Protein AF-A0AA36IZH8-F1 (afdb_monomer)

Foldseek 3Di:
DPPLPVLVPLLVLLLQLVLLLVLLCVLQLLQLLLCLVVVNDRQCPPPDPNNDPVSNVVSSVVSVVLLLVLVLLLLVLLLLQLLVLLVCCVQVFLLVLLLVLLVLVLQLLVVSLCCLPVVDRSVSSSNSVSSNSNRDPVLSSLLLLLLSDDLLCQLLVLLVSLLSNLCNLVSNVVCVVPDDRNRSSVVSSVSSVSSSVSSVVNDTSDDDDDNDDDDPVVSVVVSVVLVVCVVVLVVQPQCVLLLVLVLLLVLLVLQCVLCLVVLCCLQPVDDPVRLSLLSNLLSVLLNCCSNPVLVVCSQADFLLRLLLQLLVLCLVLLCLSLPPPHPVSNSVSSSVSSSSSSNRSSSSSLLSVVLVVVCVVPVHDSSSSSSNSVSVSSVSSSPNNVVSVVVLVVCVVVVNNSVSSNVSSVSSVVSSVSSVPDDCQSHVRPSDHGDPPPPDDDDDDDDDDDDDDDDDDDDDDDDDDDDDDDDDDDDDDDDDDDDDDDDDDDDDDDDADADDDDDDDDDDDDDDDDDDDDDDDDDDDDDDDDDPQVPLPCFKDWDQDPPQGTFIFGQFKDAQLDWRDKFAALFWDAPVDDLNHCVPPVNLVVQQVVQVVNLVVDDPVSNVLLVPADFPPDPDDTSSRSCLQQWDDAPNTIHRTSRVSRAAADLQFQWAWHDDPNIIIIFGQHIHGRGGTGHDHPDDNLAALVVSQVVCCVRPNDGDPHPLNVVHPVLNVLSPVLVLLLLLLLQLLVDPPLLVNLVPSLVSNQVSCCVNRVSGLVVNLVSLCSSLVSCVSVVNLVSNLVSLVSSLVSCCSRPNCPDLSNVLSVCSNVVVCVDPVNVVSSNSPNHPRDRDRNVSNVVSVVD

Nearest PDB structures (foldseek):
  7bc7-assembly1_A  TM=8.267E-01  e=5.645E-11  Gallus gallus
  6t1z-assembly1_A  TM=7.317E-01  e=1.733E-08  Lactococcus lactis
  6cby-assembly2_B  TM=4.036E-01  e=5.265E-09  Homo sapiens
  4wuy-assembly1_A  TM=4.240E-01  e=5.085E-08  Homo sapiens
  8dl6-assembly1_A  TM=6.641E-01  e=1.193E-05  Homo sapiens

Sequence (847 aa):
MMSRQCQRIPFWSVVLLHNLSQILSGLIALDIIVAAMNNGEDVCNESSEVYDLAACESSVSHATRANAGFQFFGGIMSVLTIPMVGDAADRFGRKPLFVLALVLAEVPSLLLLCVSCLNLSIYAFLAASIVDQVVPMPTLFSLWINDCTAQNDRVKIYARLSAFQSMEGIVVPLAAKLLSGKTAVLLLVALRLATLLTGCFLTESLPQRSPDRLGMSESWAAFATHWRNLPKVCAFKATRSIFLLGFVATGTGAATQSILLPFCKARFGLTSSTFAPLLTVETVSNGFVQLLITPRLARCCSLRCLFAVGLSVGGLNLLNLALAPSFRLMTGLASIAGFGSVGTPAFQTLTANFADQAGQASSLQSGAVLSALQGIQSLFLVLMPPVYQMIFSVCLSSGYAQAPFLLAALSQLICLMILLRFKASHTGLAIRSCAPGASLALYLKPDTPKQRDILSVGAVPNAMAALASPGFRTRAGSFPRPAREPPSARASALRLSSGSLCQSSLLAAAVGRRGVSGRAPRRRAIFQPEGQEEAWQSFIAVEELEGKGFGVVATRRLRRGELVLRERPLLGVPGSFEAVDLLNRTSLGQLEEDLQAALRQLSAELRRSFWALSDCHGDTKTAAGVALTNALHLGEGGGILPISARFNHSCVPNIQGTWADGCAEWRVLREVEEGEELCFSYVEPYQPQQERQRTLEQLFRFRCNCPACRAGESSDLRRLQLKDLLEALQLAALAEEVGQLARDLVPQMLELIDEELAGSPALKSKALHLGFLLALEAEEEDLAASMAGQAWQNAVLAYGPESDRAKMLEMCAEGDYHSADFEDALEMQTSDVALASPEALQSWLDG

Organism: NCBI:txid2562239

Mean predicted aligned error: 19.42 Å

InterPro domains:
  IPR001214 SET domain [PF00856] (549-682)
  IPR001214 SET domain [PS50280] (538-683)
  IPR001214 SET domain [SM00317] (538-689)
  IPR011701 Major facilitator superfamily [PF07690] (75-366)
  IPR036259 MFS transporter superfamily [G3DSA:1.20.1250.20] (59-426)
  IPR036259 MFS transporter superfamily [SSF103473] (72-423)
  IPR046341 SET domain superfamily [G3DSA:2.170.270.10] (538-714)
  IPR046341 SET domain superfamily [SSF82199] (538-707)
  IPR053185 SET domain-containing protein [PTHR47332] (533-814)

Secondary structure (DSSP, 8-state):
--HHHHTHHHHHHHHHHHHHHHHHHHHHHHHHHHHHHTTT--TT-TTSTT--HHHHHHHHHHHHHHHHHHHHHHHHHHHHHHHHHHHHHHHH-HHHHHHHHHHHHHHHHHHHHHHHHH---HHHHHHHHHHHTTS-HHHHHHHHHHHHS-HHHHHHHHHHHHHHHTTHHHHHHHHHHH--THHHHHHHHHHHHHHHHHHHTPPPSS---------HHHHHHHHHHHHHHHHHHTT-HHHHHHHHHHHHHHHHHHHHHHHHHHHHHHHH---HHHHHHHHHHHHHHHHHIIIIIHHHHTTTS-HHHHHHHHHHHHHHHHHHHHH-SSHHHHHHHHHHHGGGGGHHHHHHHHHHHHHHHHHHHHT--HHHHHHHHHHHHHHHHHHHHHHHHHHHHHHHHTT-TTHHHHHHHHHHHHHHHHHHHS-SGGGT--S-PPPTT------------------------------------------------PPPPPP---------------------------------------S-TTTGGGTEEEEEETTTEEEEEESS-B-TT-EEEEE--SEE--S---TTGGGSHHHHHHHHHHHHHHHTTS-TTHHHHHHTS---S-SS--HHHHHHHHEEEETTEEEE-TTGGG-EE-SS-SEEEEEETTEEEEEESS-B-TT-B-EE-SS-TT--HHHHHHHHHHHTS----SHHHHHTHHHHHHHHHHHHHHHHHHHGGGSS-HHHHHHHHHHHHHHHHHHHHTT-HHHHHHHHHHHHHHHHHTT-HHHHHHHHHHHHHHHHHHH-TTSHHHHHHHHHHHT-TTSHHHHHHHHTTTTS-PPPPHHHHHHHHT-

Structure (mmCIF, N/CA/C/O backbone):
data_AF-A0AA36IZH8-F1
#
_entry.id   AF-A0AA36IZH8-F1
#
loop_
_atom_site.group_PDB
_atom_site.id
_atom_site.type_symbol
_atom_site.label_atom_id
_atom_site.label_alt_id
_atom_site.label_comp_id
_atom_site.label_asym_id
_atom_site.label_entity_id
_atom_site.label_seq_id
_atom_site.pdbx_PDB_ins_code
_atom_site.Cartn_x
_atom_site.Cartn_y
_atom_site.Cartn_z
_atom_site.occupancy
_atom_site.B_iso_or_equiv
_atom_site.auth_seq_id
_atom_site.auth_comp_id
_atom_site.auth_asym_id
_atom_site.auth_atom_id
_atom_site.pdbx_PDB_model_num
ATOM 1 N N . MET A 1 1 ? -5.109 -23.645 6.624 1.00 28.28 1 MET A N 1
ATOM 2 C CA . MET A 1 1 ? -4.156 -22.596 6.180 1.00 28.28 1 MET A CA 1
ATOM 3 C C . MET A 1 1 ? -3.405 -23.018 4.897 1.00 28.28 1 MET A C 1
ATOM 5 O O . MET A 1 1 ? -2.227 -23.320 4.968 1.00 28.28 1 MET A O 1
ATOM 9 N N . MET A 1 2 ? -4.060 -23.061 3.723 1.00 23.14 2 MET A N 1
ATOM 10 C CA . MET A 1 2 ? -3.449 -23.400 2.413 1.00 23.14 2 MET A CA 1
ATOM 11 C C . MET A 1 2 ? -3.798 -22.437 1.237 1.00 23.14 2 MET A C 1
ATOM 13 O O . MET A 1 2 ? -3.134 -22.485 0.206 1.00 23.14 2 MET A O 1
ATOM 17 N N . SER A 1 3 ? -4.800 -21.546 1.343 1.00 29.88 3 SER A N 1
ATOM 18 C CA . SER A 1 3 ? -5.361 -20.809 0.187 1.00 29.88 3 SER A CA 1
ATOM 19 C C . SER A 1 3 ? -4.411 -19.738 -0.346 1.00 29.88 3 SER A C 1
ATOM 21 O O . SER A 1 3 ? -4.089 -19.739 -1.534 1.00 29.88 3 SER A O 1
ATOM 23 N N . ARG A 1 4 ? -3.847 -18.922 0.556 1.00 40.00 4 ARG A N 1
ATOM 24 C CA . ARG A 1 4 ? -2.851 -17.875 0.246 1.00 40.00 4 ARG A CA 1
ATOM 25 C C . ARG A 1 4 ? -1.510 -18.404 -0.308 1.00 40.00 4 ARG A C 1
ATOM 27 O O . ARG A 1 4 ? -0.630 -17.604 -0.626 1.00 40.00 4 ARG A O 1
ATOM 34 N N . GLN A 1 5 ? -1.320 -19.725 -0.422 1.00 38.12 5 GLN A N 1
ATOM 35 C CA . GLN A 1 5 ? -0.170 -20.324 -1.116 1.00 38.12 5 GLN A CA 1
ATOM 36 C C . GLN A 1 5 ? -0.499 -20.730 -2.559 1.00 38.12 5 GLN A C 1
ATOM 38 O O . GLN A 1 5 ? 0.283 -20.420 -3.455 1.00 38.12 5 GLN A O 1
ATOM 43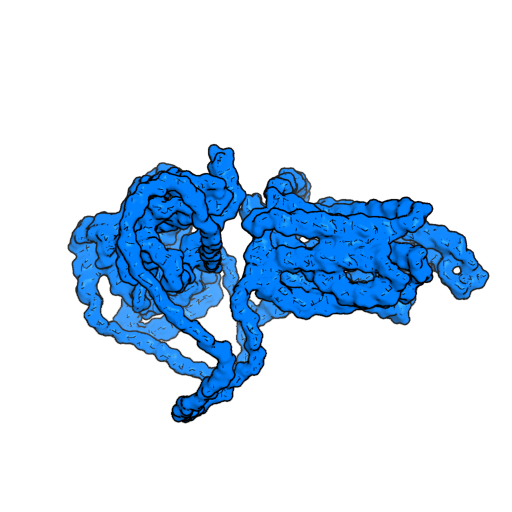 N N . CYS A 1 6 ? -1.651 -21.361 -2.809 1.00 36.25 6 CYS A N 1
ATOM 44 C CA . CYS A 1 6 ? -1.998 -21.866 -4.144 1.00 36.25 6 CYS A CA 1
ATOM 45 C C . CYS A 1 6 ? -2.214 -20.732 -5.171 1.00 36.25 6 CYS A C 1
ATOM 47 O O . CYS A 1 6 ? -1.785 -20.840 -6.317 1.00 36.25 6 CYS A O 1
ATOM 49 N N . GLN A 1 7 ? -2.758 -19.592 -4.727 1.00 51.28 7 GLN A N 1
ATOM 50 C CA . GLN A 1 7 ? -3.001 -18.391 -5.547 1.00 51.28 7 GLN A CA 1
ATOM 51 C C . GLN A 1 7 ? -1.733 -17.768 -6.170 1.00 51.28 7 GLN A C 1
ATOM 53 O O . GLN A 1 7 ? -1.833 -16.961 -7.090 1.00 51.28 7 GLN A O 1
ATOM 58 N N . ARG A 1 8 ? -0.530 -18.107 -5.683 1.00 66.88 8 ARG A N 1
ATOM 59 C CA . ARG A 1 8 ? 0.718 -17.445 -6.105 1.00 66.88 8 ARG A CA 1
ATOM 60 C C . ARG A 1 8 ? 1.323 -18.010 -7.392 1.00 66.88 8 ARG A C 1
ATOM 62 O O . ARG A 1 8 ? 2.016 -17.273 -8.086 1.00 66.88 8 ARG A O 1
ATOM 69 N N . ILE A 1 9 ? 1.097 -19.285 -7.718 1.00 81.25 9 ILE A N 1
ATOM 70 C CA . ILE A 1 9 ? 1.779 -19.938 -8.852 1.00 81.25 9 ILE A CA 1
ATOM 71 C C . ILE A 1 9 ? 1.308 -19.390 -10.215 1.00 81.25 9 ILE A C 1
ATOM 73 O O . ILE A 1 9 ? 2.184 -19.049 -11.015 1.00 81.25 9 ILE A O 1
ATOM 77 N N . PRO A 1 10 ? -0.006 -19.223 -10.494 1.00 87.31 10 PRO A N 1
ATOM 78 C CA . PRO A 1 10 ? -0.459 -18.673 -11.774 1.00 87.31 10 PRO A CA 1
ATOM 79 C C . PRO A 1 10 ? 0.044 -17.244 -12.005 1.00 87.31 10 PRO A C 1
ATOM 81 O O . PRO A 1 10 ? 0.586 -16.961 -13.067 1.00 87.31 10 PRO A O 1
ATOM 84 N N . PHE A 1 11 ? -0.029 -16.375 -10.988 1.00 91.06 11 PHE A N 1
ATOM 85 C CA . PHE A 1 11 ? 0.456 -14.993 -11.080 1.00 91.06 11 PHE A CA 1
ATOM 86 C C . PHE A 1 11 ? 1.948 -14.920 -11.436 1.00 91.06 11 PHE A C 1
ATOM 88 O O . PHE A 1 11 ? 2.313 -14.258 -12.403 1.00 91.06 11 PHE A O 1
ATOM 95 N N . TRP A 1 12 ? 2.820 -15.640 -10.717 1.00 91.88 12 TRP A N 1
ATOM 96 C CA . TRP A 1 12 ? 4.257 -15.616 -11.025 1.00 91.88 12 TRP A CA 1
ATOM 97 C C . TRP A 1 12 ? 4.604 -16.305 -12.350 1.00 91.88 12 TRP A C 1
ATOM 99 O O . TRP A 1 12 ? 5.592 -15.931 -12.975 1.00 91.88 12 TRP A O 1
ATOM 109 N N . SER A 1 13 ? 3.783 -17.254 -12.810 1.00 92.62 13 SER A N 1
ATOM 110 C CA . SER A 1 13 ? 3.924 -17.861 -14.140 1.00 92.62 13 SER A CA 1
ATOM 111 C C . SER A 1 13 ? 3.583 -16.857 -15.247 1.00 92.62 13 SER A C 1
ATOM 113 O O . SER A 1 13 ? 4.364 -16.711 -16.181 1.00 92.62 13 SER A O 1
ATOM 115 N N . VAL A 1 14 ? 2.489 -16.098 -15.102 1.00 93.88 14 VAL A N 1
ATOM 116 C CA . VAL A 1 14 ? 2.125 -15.000 -16.016 1.00 93.88 14 VAL A CA 1
ATOM 117 C C . VAL A 1 14 ? 3.200 -13.909 -16.015 1.00 93.88 14 VAL A C 1
ATOM 119 O O . VAL A 1 14 ? 3.638 -13.501 -17.085 1.00 93.88 14 VAL A O 1
ATOM 122 N N . VAL A 1 15 ? 3.690 -13.480 -14.843 1.00 93.69 15 VAL A N 1
ATOM 123 C CA . VAL A 1 15 ? 4.793 -12.504 -14.736 1.00 93.69 15 VAL A CA 1
ATOM 124 C C . VAL A 1 15 ? 6.045 -12.999 -15.466 1.00 93.69 15 VAL A C 1
ATOM 126 O O . VAL A 1 15 ? 6.621 -12.249 -16.251 1.00 93.69 15 VAL A O 1
ATOM 129 N N . LEU A 1 16 ? 6.472 -14.245 -15.239 1.00 93.50 16 LEU A N 1
ATOM 130 C CA . LEU A 1 16 ? 7.663 -14.800 -15.885 1.00 93.50 16 LEU A CA 1
ATOM 131 C C . LEU A 1 16 ? 7.485 -14.899 -17.407 1.00 93.50 16 LEU A C 1
ATOM 133 O O . LEU A 1 16 ? 8.291 -14.347 -18.151 1.00 93.50 16 LEU A O 1
ATOM 137 N N . LEU A 1 17 ? 6.429 -15.572 -17.872 1.00 93.81 17 LEU A N 1
ATOM 138 C CA . LEU A 1 17 ? 6.200 -15.817 -19.299 1.00 93.81 17 LEU A CA 1
ATOM 139 C C . LEU A 1 17 ? 5.976 -14.509 -20.075 1.00 93.81 17 LEU A C 1
ATOM 141 O O . LEU A 1 17 ? 6.540 -14.350 -21.159 1.00 93.81 17 LEU A O 1
ATOM 145 N N . HIS A 1 18 ? 5.266 -13.535 -19.491 1.00 93.62 18 HIS A N 1
ATOM 146 C CA . HIS A 1 18 ? 5.096 -12.214 -20.096 1.00 93.62 18 HIS A CA 1
ATOM 147 C C . HIS A 1 18 ? 6.442 -11.507 -20.289 1.00 93.62 18 HIS A C 1
ATOM 149 O O . HIS A 1 18 ? 6.747 -11.106 -21.411 1.00 93.62 18 HIS A O 1
ATOM 155 N N . ASN A 1 19 ? 7.276 -11.402 -19.244 1.00 92.19 19 ASN A N 1
ATOM 156 C CA . ASN A 1 19 ? 8.581 -10.736 -19.346 1.00 92.19 19 ASN A CA 1
ATOM 157 C C . ASN A 1 19 ? 9.514 -11.443 -20.344 1.00 92.19 19 ASN A C 1
ATOM 159 O O . ASN A 1 19 ? 10.124 -10.774 -21.176 1.00 92.19 19 ASN A O 1
ATOM 163 N N . LEU A 1 20 ? 9.558 -12.783 -20.343 1.00 91.94 20 LEU A N 1
ATOM 164 C CA . LEU A 1 20 ? 10.295 -13.552 -21.355 1.00 91.94 20 LEU A CA 1
ATOM 165 C C . LEU A 1 20 ? 9.804 -13.237 -22.778 1.00 91.94 20 LEU A C 1
ATOM 167 O O . LEU A 1 20 ? 10.621 -13.034 -23.675 1.00 91.94 20 LEU A O 1
ATOM 171 N N . SER A 1 21 ? 8.485 -13.148 -22.982 1.00 91.56 21 SER A N 1
ATOM 172 C CA . SER A 1 21 ? 7.905 -12.810 -24.286 1.00 91.56 21 SER A CA 1
ATOM 173 C C . SER A 1 21 ? 8.201 -11.369 -24.720 1.00 91.56 21 SER A C 1
ATOM 175 O O . SER A 1 21 ? 8.446 -11.140 -25.899 1.00 91.56 21 SER A O 1
ATOM 177 N N . GLN A 1 22 ? 8.235 -10.400 -23.796 1.00 89.75 22 GLN A N 1
ATOM 178 C CA . GLN A 1 22 ? 8.546 -9.006 -24.126 1.00 89.75 22 GLN A CA 1
ATOM 179 C C . GLN A 1 22 ? 10.020 -8.829 -24.505 1.00 89.75 22 GLN A C 1
ATOM 181 O O . GLN A 1 22 ? 10.313 -8.213 -25.529 1.00 89.75 22 GLN A O 1
ATOM 186 N N . ILE A 1 23 ? 10.943 -9.436 -23.750 1.00 87.94 23 ILE A N 1
ATOM 187 C CA . ILE A 1 23 ? 12.378 -9.430 -24.081 1.00 87.94 23 ILE A CA 1
ATOM 188 C C . ILE A 1 23 ? 12.609 -10.082 -25.454 1.00 87.94 23 ILE A C 1
ATOM 190 O O . ILE A 1 23 ? 13.322 -9.533 -26.294 1.00 87.94 23 ILE A O 1
ATOM 194 N N . LEU A 1 24 ? 11.971 -11.230 -25.712 1.00 87.75 24 LEU A N 1
ATOM 195 C CA . LEU A 1 24 ? 12.084 -11.929 -26.991 1.00 87.75 24 LEU A CA 1
ATOM 196 C C . LEU A 1 24 ? 11.470 -11.122 -28.151 1.00 87.75 24 LEU A C 1
ATOM 198 O O . LEU A 1 24 ? 12.062 -11.057 -29.225 1.00 87.75 24 LEU A O 1
ATOM 202 N N . SER A 1 25 ? 10.330 -10.460 -27.933 1.00 86.94 25 SER A N 1
ATOM 203 C CA . SER A 1 25 ? 9.711 -9.579 -28.931 1.00 86.94 25 SER A CA 1
ATOM 204 C C . SER A 1 25 ? 10.599 -8.383 -29.266 1.00 86.94 25 SER A C 1
ATOM 206 O O . SER A 1 25 ? 10.757 -8.062 -30.441 1.00 86.94 25 SER A O 1
ATOM 208 N N . GLY A 1 26 ? 11.204 -7.741 -28.261 1.00 81.19 26 GLY A N 1
ATOM 209 C CA . GLY A 1 26 ? 12.126 -6.621 -28.462 1.00 81.19 26 GLY A CA 1
ATOM 210 C C . GLY A 1 26 ? 13.381 -7.014 -29.244 1.00 81.19 26 GLY A C 1
ATOM 211 O O . GLY A 1 26 ? 13.829 -6.246 -30.092 1.00 81.19 26 GLY A O 1
ATOM 212 N N . LEU A 1 27 ? 13.900 -8.225 -29.008 1.00 79.75 27 LEU A N 1
ATOM 213 C CA . LEU A 1 27 ? 15.056 -8.768 -29.723 1.00 79.75 27 LEU A CA 1
ATOM 214 C C . LEU A 1 27 ? 14.757 -9.044 -31.205 1.00 79.75 27 LEU A C 1
ATOM 216 O O . LEU A 1 27 ? 15.521 -8.622 -32.062 1.00 79.75 27 LEU A O 1
ATOM 220 N N . ILE A 1 28 ? 13.652 -9.731 -31.515 1.00 82.19 28 ILE A N 1
ATOM 221 C CA . ILE A 1 28 ? 13.345 -10.167 -32.892 1.00 82.19 28 ILE A CA 1
ATOM 222 C C . ILE A 1 28 ? 12.794 -9.021 -33.758 1.00 82.19 28 ILE A C 1
ATOM 224 O O . ILE A 1 28 ? 12.960 -9.027 -34.979 1.00 82.19 28 ILE A O 1
ATOM 228 N N . ALA A 1 29 ? 12.083 -8.059 -33.156 1.00 79.62 29 ALA A N 1
ATOM 229 C CA . ALA A 1 29 ? 11.311 -7.078 -33.913 1.00 79.62 29 ALA A CA 1
ATOM 230 C C . ALA A 1 29 ? 12.171 -6.246 -34.874 1.00 79.62 29 ALA A C 1
ATOM 232 O O . ALA A 1 29 ? 11.744 -6.030 -36.004 1.00 79.62 29 ALA A O 1
ATOM 233 N N . LEU A 1 30 ? 13.361 -5.790 -34.462 1.00 79.25 30 LEU A N 1
ATOM 234 C CA . LEU A 1 30 ? 14.181 -4.911 -35.302 1.00 79.25 30 LEU A CA 1
ATOM 235 C C . LEU A 1 30 ? 14.626 -5.607 -36.595 1.00 79.25 30 LEU A C 1
ATOM 237 O O . LEU A 1 30 ? 14.418 -5.051 -37.673 1.00 79.25 30 LEU A O 1
ATOM 241 N N . ASP A 1 31 ? 15.143 -6.831 -36.493 1.00 77.88 31 ASP A N 1
ATOM 242 C CA . ASP A 1 31 ? 15.624 -7.622 -37.632 1.00 77.88 31 ASP A CA 1
ATOM 243 C C . ASP A 1 31 ? 14.491 -7.892 -38.638 1.00 77.88 31 ASP A C 1
ATOM 245 O O . ASP A 1 31 ? 14.655 -7.718 -39.847 1.00 77.88 31 ASP A O 1
ATOM 249 N N . ILE A 1 32 ? 13.292 -8.232 -38.144 1.00 80.69 32 ILE A N 1
ATOM 250 C CA . ILE A 1 32 ? 12.118 -8.436 -39.007 1.00 80.69 32 ILE A CA 1
ATOM 251 C C . ILE A 1 32 ? 11.635 -7.123 -39.629 1.00 80.69 32 ILE A C 1
ATOM 253 O O . ILE A 1 32 ? 11.209 -7.139 -40.782 1.00 80.69 32 ILE A O 1
ATOM 257 N N . ILE A 1 33 ? 11.717 -5.985 -38.930 1.00 83.00 33 ILE A N 1
ATOM 258 C CA . ILE A 1 33 ? 11.373 -4.685 -39.525 1.00 83.00 33 ILE A CA 1
ATOM 259 C C . ILE A 1 33 ? 12.362 -4.332 -40.647 1.00 83.00 33 ILE A C 1
ATOM 261 O O . ILE A 1 33 ? 11.922 -3.896 -41.709 1.00 83.00 33 ILE A O 1
ATOM 265 N N . VAL A 1 34 ? 13.666 -4.555 -40.450 1.00 81.56 34 VAL A N 1
ATOM 266 C CA . VAL A 1 34 ? 14.704 -4.309 -41.469 1.00 81.56 34 VAL A CA 1
ATOM 267 C C . VAL A 1 34 ? 14.476 -5.170 -42.711 1.00 81.56 34 VAL A C 1
ATOM 269 O O . VAL A 1 34 ? 14.429 -4.626 -43.815 1.00 81.56 34 VAL A O 1
ATOM 272 N N . ALA A 1 35 ? 14.257 -6.478 -42.547 1.00 79.94 35 ALA A N 1
ATOM 273 C CA . ALA A 1 35 ? 13.992 -7.373 -43.673 1.00 79.94 35 ALA A CA 1
ATOM 274 C C . ALA A 1 35 ? 12.659 -7.043 -44.375 1.00 79.94 35 ALA A C 1
ATOM 276 O O . ALA A 1 35 ? 12.603 -6.923 -45.597 1.00 79.94 35 ALA A O 1
ATOM 277 N N . ALA A 1 36 ? 11.575 -6.827 -43.621 1.00 82.69 36 ALA A N 1
ATOM 278 C CA . ALA A 1 36 ? 10.253 -6.552 -44.191 1.00 82.69 36 ALA A CA 1
ATOM 279 C C . ALA A 1 36 ? 10.151 -5.182 -44.889 1.00 82.69 36 ALA A C 1
ATOM 281 O O . ALA A 1 36 ? 9.306 -5.013 -45.767 1.00 82.69 36 ALA A O 1
ATOM 282 N N . MET A 1 37 ? 11.001 -4.210 -44.538 1.00 84.44 37 MET A N 1
ATOM 283 C CA . MET A 1 37 ? 11.120 -2.943 -45.275 1.00 84.44 37 MET A CA 1
ATOM 284 C C . MET A 1 37 ? 11.925 -3.069 -46.576 1.00 84.44 37 MET A C 1
ATOM 286 O O . MET A 1 37 ? 11.779 -2.217 -47.448 1.00 84.44 37 MET A O 1
ATOM 290 N N . ASN A 1 38 ? 12.709 -4.138 -46.738 1.00 82.06 38 ASN A N 1
ATOM 291 C CA . ASN A 1 38 ? 13.536 -4.419 -47.912 1.00 82.06 38 ASN A CA 1
ATOM 292 C C . ASN A 1 38 ? 13.036 -5.661 -48.671 1.00 82.06 38 ASN A C 1
ATOM 294 O O . ASN A 1 38 ? 13.790 -6.580 -48.970 1.00 82.06 38 ASN A O 1
ATOM 298 N N . ASN A 1 39 ? 11.731 -5.715 -48.960 1.00 78.19 39 ASN A N 1
ATOM 299 C CA . ASN A 1 39 ? 11.071 -6.795 -49.717 1.00 78.19 39 ASN A CA 1
ATOM 300 C C . ASN A 1 39 ? 11.206 -8.222 -49.130 1.00 78.19 39 ASN A C 1
ATOM 302 O O . ASN A 1 39 ? 10.818 -9.189 -49.785 1.00 78.19 39 ASN A O 1
ATOM 306 N N . GLY A 1 40 ? 11.695 -8.364 -47.894 1.00 71.44 40 GLY A N 1
ATOM 307 C CA . GLY A 1 40 ? 11.989 -9.643 -47.243 1.00 71.44 40 GLY A CA 1
ATOM 308 C C . GLY A 1 40 ? 13.470 -10.044 -47.260 1.00 71.44 40 GLY A C 1
ATOM 309 O O . GLY A 1 40 ? 13.797 -11.099 -46.718 1.00 71.44 40 GLY A O 1
ATOM 310 N N . GLU A 1 41 ? 14.356 -9.234 -47.844 1.00 71.19 41 GLU A N 1
ATOM 311 C CA . GLU A 1 41 ? 15.799 -9.486 -47.898 1.00 71.19 41 GLU A CA 1
ATOM 312 C C . GLU A 1 41 ? 16.528 -8.872 -46.691 1.00 71.19 41 GLU A C 1
ATOM 314 O O . GLU A 1 41 ? 16.290 -7.725 -46.307 1.00 71.19 41 GLU A O 1
ATOM 319 N N . ASP A 1 42 ? 17.449 -9.632 -46.094 1.00 71.06 42 ASP A N 1
ATOM 320 C CA . ASP A 1 42 ? 18.334 -9.130 -45.041 1.00 71.06 42 ASP A CA 1
ATOM 321 C C . ASP A 1 42 ? 19.553 -8.426 -45.655 1.00 71.06 42 ASP A C 1
ATOM 323 O O . ASP A 1 42 ? 20.605 -9.024 -45.890 1.00 71.06 42 ASP A O 1
ATOM 327 N N . VAL A 1 43 ? 19.389 -7.125 -45.901 1.00 75.44 43 VAL A N 1
ATOM 328 C CA . VAL A 1 43 ? 20.423 -6.214 -46.428 1.00 75.44 43 VAL A CA 1
ATOM 329 C C . VAL A 1 43 ? 21.648 -6.114 -45.500 1.00 75.44 43 VAL A C 1
ATOM 331 O O . VAL A 1 43 ? 22.713 -5.677 -45.927 1.00 75.44 43 VAL A O 1
ATOM 334 N N . CYS A 1 44 ? 21.529 -6.529 -44.235 1.00 72.75 44 CYS A N 1
ATOM 335 C CA . CYS A 1 44 ? 22.606 -6.486 -43.249 1.00 72.75 44 CYS A CA 1
ATOM 336 C C . CYS A 1 44 ? 23.363 -7.815 -43.091 1.00 72.75 44 CYS A C 1
ATOM 338 O O . CYS A 1 44 ? 24.294 -7.888 -42.286 1.00 72.75 44 CYS A O 1
ATOM 340 N N . ASN A 1 45 ? 23.019 -8.855 -43.857 1.00 75.00 45 ASN A N 1
ATOM 341 C CA . ASN A 1 45 ? 23.710 -10.138 -43.800 1.00 75.00 45 ASN A CA 1
ATOM 342 C C . ASN A 1 45 ? 25.126 -10.058 -44.412 1.00 75.00 45 ASN A C 1
ATOM 344 O O . ASN A 1 45 ? 25.295 -10.155 -45.628 1.00 75.00 45 ASN A O 1
ATOM 348 N N . GLU A 1 46 ? 26.150 -9.982 -43.556 1.00 62.19 46 GLU A N 1
ATOM 349 C CA . GLU A 1 46 ? 27.583 -9.993 -43.917 1.00 62.19 46 GLU A CA 1
ATOM 350 C C . GLU A 1 46 ? 28.030 -11.232 -44.727 1.00 62.19 46 GLU A C 1
ATOM 352 O O . GLU A 1 46 ? 29.112 -11.223 -45.309 1.00 62.19 46 GLU A O 1
ATOM 357 N N . SER A 1 47 ? 27.224 -12.304 -44.784 1.00 61.50 47 SER A N 1
ATOM 358 C CA . SER A 1 47 ? 27.499 -13.500 -45.604 1.00 61.50 47 SER A CA 1
ATOM 359 C C . SER A 1 47 ? 26.876 -13.473 -47.010 1.00 61.50 47 SER A C 1
ATOM 361 O O . SER A 1 47 ? 26.999 -14.448 -47.750 1.00 61.50 47 SER A O 1
ATOM 363 N N . SER A 1 48 ? 26.214 -12.376 -47.391 1.00 64.56 48 SER A N 1
ATOM 364 C CA . SER A 1 48 ? 25.692 -12.157 -48.745 1.00 64.56 48 SER A CA 1
ATOM 365 C C . SER A 1 48 ? 26.790 -11.702 -49.713 1.00 64.56 48 SER A C 1
ATOM 367 O O . SER A 1 48 ? 27.612 -10.854 -49.371 1.00 64.56 48 SER A O 1
ATOM 369 N N . GLU A 1 49 ? 26.753 -12.175 -50.963 1.00 58.56 49 GLU A N 1
ATOM 370 C CA . GLU A 1 49 ? 27.621 -11.669 -52.045 1.00 58.56 49 GLU A CA 1
ATOM 371 C C . GLU A 1 49 ? 27.330 -10.196 -52.410 1.00 58.56 49 GLU A C 1
ATOM 373 O O . GLU A 1 49 ? 28.125 -9.562 -53.102 1.00 58.56 49 GLU A O 1
ATOM 378 N N . VAL A 1 50 ? 26.208 -9.638 -51.933 1.00 63.91 50 VAL A N 1
ATOM 379 C CA . VAL A 1 50 ? 25.749 -8.261 -52.196 1.00 63.91 50 VAL A CA 1
ATOM 380 C C . VAL A 1 50 ? 25.612 -7.465 -50.886 1.00 63.91 50 VAL A C 1
ATOM 382 O O . VAL A 1 50 ? 24.619 -6.782 -50.646 1.00 63.91 50 VAL A O 1
ATOM 385 N N . TYR A 1 51 ? 26.599 -7.578 -49.993 1.00 71.56 51 TYR A N 1
ATOM 386 C CA . TYR A 1 51 ? 26.647 -6.781 -48.764 1.00 71.56 51 TYR A CA 1
ATOM 387 C C . TYR A 1 51 ? 27.039 -5.319 -49.053 1.00 71.56 51 TYR A C 1
ATOM 389 O O . TYR A 1 51 ? 28.199 -5.023 -49.347 1.00 71.56 51 TYR A O 1
ATOM 397 N N . ASP A 1 52 ? 26.080 -4.397 -48.923 1.00 78.12 52 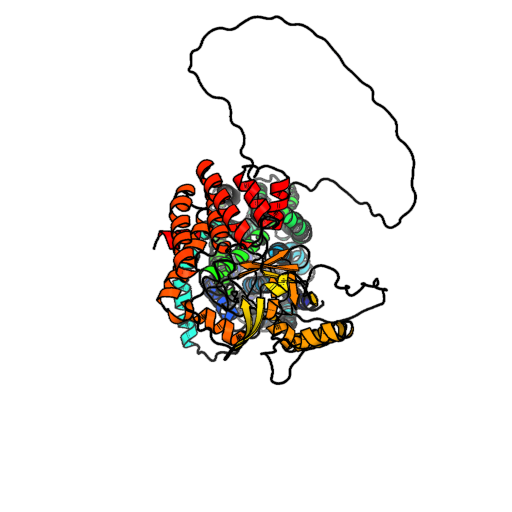ASP A N 1
ATOM 398 C CA . ASP A 1 52 ? 26.325 -2.950 -48.894 1.00 78.12 52 ASP A CA 1
ATOM 399 C C . ASP A 1 52 ? 26.055 -2.387 -47.489 1.00 78.12 52 ASP A C 1
ATOM 401 O O . ASP A 1 52 ? 24.912 -2.261 -47.039 1.00 78.12 52 ASP A O 1
ATOM 405 N N . LEU A 1 53 ? 27.138 -1.995 -46.814 1.00 77.56 53 LEU A N 1
ATOM 406 C CA . LEU A 1 53 ? 27.112 -1.352 -45.502 1.00 77.56 53 LEU A CA 1
ATOM 407 C C . LEU A 1 53 ? 26.232 -0.088 -45.489 1.00 77.56 53 LEU A C 1
ATOM 409 O O . LEU A 1 53 ? 25.517 0.135 -44.514 1.00 77.56 53 LEU A O 1
ATOM 413 N N . ALA A 1 54 ? 26.234 0.720 -46.554 1.00 80.81 54 ALA A N 1
ATOM 414 C CA . ALA A 1 54 ? 25.452 1.955 -46.608 1.00 80.81 54 ALA A CA 1
ATOM 415 C C . ALA A 1 54 ? 23.945 1.674 -46.753 1.00 80.81 54 ALA A C 1
ATOM 417 O O . ALA A 1 54 ? 23.125 2.323 -46.094 1.00 80.81 54 ALA A O 1
ATOM 418 N N . ALA A 1 55 ? 23.569 0.673 -47.556 1.00 80.62 55 ALA A N 1
ATOM 419 C CA . ALA A 1 55 ? 22.190 0.198 -47.649 1.00 80.62 55 ALA A CA 1
ATOM 420 C C . ALA A 1 55 ? 21.702 -0.419 -46.324 1.00 80.62 55 ALA A C 1
ATOM 422 O O . ALA A 1 55 ? 20.579 -0.132 -45.895 1.00 80.62 55 ALA A O 1
ATOM 423 N N . CYS A 1 56 ? 22.550 -1.191 -45.633 1.00 78.69 56 CYS A N 1
ATOM 424 C CA . CYS A 1 56 ? 22.257 -1.718 -44.298 1.00 78.69 56 CYS A CA 1
ATOM 425 C C . CYS A 1 56 ? 22.065 -0.590 -43.265 1.00 78.69 56 CYS A C 1
ATOM 427 O O . CYS A 1 56 ? 21.018 -0.526 -42.618 1.00 78.69 56 CYS A O 1
ATOM 429 N N . GLU A 1 57 ? 23.010 0.351 -43.134 1.00 77.50 57 GLU A N 1
ATOM 430 C CA . GLU A 1 57 ? 22.907 1.461 -42.170 1.00 77.50 57 GLU A CA 1
ATOM 431 C C . GLU A 1 57 ? 21.677 2.350 -42.431 1.00 77.50 57 GLU A C 1
ATOM 433 O O . GLU A 1 57 ? 20.972 2.733 -41.491 1.00 77.50 57 GLU A O 1
ATOM 438 N N . SER A 1 58 ? 21.361 2.623 -43.702 1.00 82.44 58 SER A N 1
ATOM 439 C CA . SER A 1 58 ? 20.144 3.341 -44.104 1.00 82.44 58 SER A CA 1
ATOM 440 C C . SER A 1 58 ? 18.869 2.582 -43.705 1.00 82.44 58 SER A C 1
ATOM 442 O O . SER A 1 58 ? 17.956 3.160 -43.103 1.00 82.44 58 SER A O 1
ATOM 444 N N . SER A 1 59 ? 18.835 1.268 -43.954 1.00 82.00 59 SER A N 1
ATOM 445 C CA . SER A 1 59 ? 17.712 0.384 -43.616 1.00 82.00 59 SER A CA 1
ATOM 446 C C . SER A 1 59 ? 17.471 0.300 -42.111 1.00 82.00 59 SER A C 1
ATOM 448 O O . SER A 1 59 ? 16.353 0.535 -41.649 1.00 82.00 59 SER A O 1
ATOM 450 N N . VAL A 1 60 ? 18.523 0.045 -41.327 1.00 79.12 60 VAL A N 1
ATOM 451 C CA . VAL A 1 60 ? 18.469 0.007 -39.857 1.00 79.12 60 VAL A CA 1
ATOM 452 C C . VAL A 1 60 ? 18.041 1.366 -39.300 1.00 79.12 60 VAL A C 1
ATOM 454 O O . VAL A 1 60 ? 17.204 1.424 -38.398 1.00 79.12 60 VAL A O 1
ATOM 457 N N . SER A 1 61 ? 18.533 2.472 -39.867 1.00 79.31 61 SER A N 1
ATOM 458 C CA . SER A 1 61 ? 18.111 3.831 -39.504 1.00 79.31 61 SER A CA 1
ATOM 459 C C . SER A 1 61 ? 16.625 4.087 -39.781 1.00 79.31 61 SER A C 1
ATOM 461 O O . SER A 1 61 ? 15.949 4.733 -38.974 1.00 79.31 61 SER A O 1
ATOM 463 N N . HIS A 1 62 ? 16.083 3.602 -40.901 1.00 82.62 62 HIS A N 1
ATOM 464 C CA . HIS A 1 62 ? 14.661 3.739 -41.221 1.00 82.62 62 HIS A CA 1
ATOM 465 C C . HIS A 1 62 ? 13.782 2.862 -40.312 1.00 82.62 62 HIS A C 1
ATOM 467 O O . HIS A 1 62 ? 12.855 3.373 -39.680 1.00 82.62 62 HIS A O 1
ATOM 473 N N . ALA A 1 63 ? 14.133 1.581 -40.160 1.00 84.12 63 ALA A N 1
ATOM 474 C CA . ALA A 1 63 ? 13.459 0.626 -39.282 1.00 84.12 63 ALA A CA 1
ATOM 475 C C . ALA A 1 63 ? 13.417 1.101 -37.819 1.00 84.12 63 ALA A C 1
ATOM 477 O O . ALA A 1 63 ? 12.359 1.097 -37.186 1.00 84.12 63 ALA A O 1
ATOM 478 N N . THR A 1 64 ? 14.550 1.587 -37.299 1.00 82.25 64 THR A N 1
ATOM 479 C CA . THR A 1 64 ? 14.665 2.104 -35.926 1.00 82.25 64 THR A CA 1
ATOM 480 C C . THR A 1 64 ? 13.790 3.340 -35.720 1.00 82.25 64 THR A C 1
ATOM 482 O O . THR A 1 64 ? 13.064 3.410 -34.730 1.00 82.25 64 THR A O 1
ATOM 485 N N . ARG A 1 65 ? 13.800 4.299 -36.661 1.00 83.56 65 ARG A N 1
ATOM 486 C CA . ARG A 1 65 ? 12.951 5.504 -36.589 1.00 83.56 65 ARG A CA 1
ATOM 487 C C . ARG A 1 65 ? 11.462 5.169 -36.650 1.00 83.56 65 ARG A C 1
ATOM 489 O O . ARG A 1 65 ? 10.691 5.739 -35.882 1.00 83.56 65 ARG A O 1
ATOM 496 N N . ALA A 1 66 ? 11.063 4.233 -37.511 1.00 85.69 66 ALA A N 1
ATOM 497 C CA . ALA A 1 66 ? 9.684 3.763 -37.579 1.00 85.69 66 ALA A CA 1
ATOM 498 C C . ALA A 1 66 ? 9.250 3.111 -36.256 1.00 85.69 66 ALA A C 1
ATOM 500 O O . ALA A 1 66 ? 8.257 3.537 -35.669 1.00 85.69 66 ALA A O 1
ATOM 501 N N . ASN A 1 67 ? 10.019 2.145 -35.741 1.00 85.88 67 ASN A N 1
ATOM 502 C CA . ASN A 1 67 ? 9.719 1.481 -34.470 1.00 85.88 67 ASN A CA 1
ATOM 503 C C . ASN A 1 67 ? 9.621 2.490 -33.311 1.00 85.88 67 ASN A C 1
ATOM 505 O O . ASN A 1 67 ? 8.617 2.524 -32.604 1.00 85.88 67 ASN A O 1
ATOM 509 N N . ALA A 1 68 ? 10.613 3.376 -33.167 1.00 84.00 68 ALA A N 1
ATOM 510 C CA . ALA A 1 68 ? 10.623 4.408 -32.130 1.00 84.00 68 ALA A CA 1
ATOM 511 C C . ALA A 1 68 ? 9.401 5.343 -32.208 1.00 84.00 68 ALA A C 1
ATOM 513 O O . ALA A 1 68 ? 8.824 5.674 -31.175 1.00 84.00 68 ALA A O 1
ATOM 514 N N . GLY A 1 69 ? 8.962 5.720 -33.416 1.00 86.44 69 GLY A N 1
ATOM 515 C CA . GLY A 1 69 ? 7.748 6.515 -33.616 1.00 86.44 69 GLY A CA 1
ATOM 516 C C . GLY A 1 69 ? 6.483 5.807 -33.119 1.00 86.44 69 GLY A C 1
ATOM 517 O O . GLY A 1 69 ? 5.724 6.378 -32.337 1.00 86.44 69 GLY A O 1
ATOM 518 N N . PHE A 1 70 ? 6.270 4.545 -33.507 1.00 89.94 70 PHE A N 1
ATOM 519 C CA . PHE A 1 70 ? 5.109 3.770 -33.049 1.00 89.94 70 PHE A CA 1
ATOM 520 C C . PHE A 1 70 ? 5.148 3.486 -31.538 1.00 89.94 70 PHE A C 1
ATOM 522 O O . PHE A 1 70 ? 4.115 3.601 -30.879 1.00 89.94 70 PHE A O 1
ATOM 529 N N . GLN A 1 71 ? 6.322 3.206 -30.959 1.00 85.44 71 GLN A N 1
ATOM 530 C CA . GLN A 1 71 ? 6.476 3.040 -29.507 1.00 85.44 71 GLN A CA 1
ATOM 531 C C . GLN A 1 71 ? 6.229 4.349 -28.738 1.00 85.44 71 GLN A C 1
ATOM 533 O O . GLN A 1 71 ? 5.624 4.320 -27.670 1.00 85.44 71 GLN A O 1
ATOM 538 N N . PHE A 1 72 ? 6.615 5.507 -29.285 1.00 87.44 72 PHE A N 1
ATOM 539 C CA . PHE A 1 72 ? 6.307 6.816 -28.697 1.00 87.44 72 PHE A CA 1
ATOM 540 C C . PHE A 1 72 ? 4.794 7.093 -28.672 1.00 87.44 72 PHE A C 1
ATOM 542 O O . PHE A 1 72 ? 4.259 7.480 -27.632 1.00 87.44 72 PHE A O 1
ATOM 549 N N . PHE A 1 73 ? 4.076 6.814 -29.768 1.00 89.50 73 PHE A N 1
ATOM 550 C CA . PHE A 1 73 ? 2.610 6.906 -29.787 1.00 89.50 73 PHE A CA 1
ATOM 551 C C . PHE A 1 73 ? 1.943 5.888 -28.848 1.00 89.50 73 PHE A C 1
ATOM 553 O O . PHE A 1 73 ? 1.014 6.253 -28.128 1.00 89.50 73 PHE A O 1
ATOM 560 N N . GLY A 1 74 ? 2.442 4.648 -28.782 1.00 89.12 74 GLY A N 1
ATOM 561 C CA . GLY A 1 74 ? 1.999 3.644 -27.807 1.00 89.12 74 GLY A CA 1
ATOM 562 C C . GLY A 1 74 ? 2.202 4.092 -26.357 1.00 89.12 74 GLY A C 1
ATOM 563 O O . GLY A 1 74 ? 1.309 3.936 -25.528 1.00 89.12 74 GLY A O 1
ATOM 564 N N . GLY A 1 75 ? 3.330 4.740 -26.068 1.00 88.44 75 GLY A N 1
ATOM 565 C CA . GLY A 1 75 ? 3.619 5.355 -24.777 1.00 88.44 75 GLY A CA 1
ATOM 566 C C . GLY A 1 75 ? 2.651 6.485 -24.412 1.00 88.44 75 GLY A C 1
ATOM 567 O O . GLY A 1 75 ? 2.154 6.522 -23.289 1.00 88.44 75 GLY A O 1
ATOM 568 N N . ILE A 1 76 ? 2.325 7.374 -25.356 1.00 88.94 76 ILE A N 1
ATOM 569 C CA . ILE A 1 76 ? 1.311 8.423 -25.145 1.00 88.94 76 ILE A CA 1
ATOM 570 C C . ILE A 1 76 ? -0.070 7.806 -24.883 1.00 88.94 76 ILE A C 1
ATOM 572 O O . ILE A 1 76 ? -0.753 8.230 -23.953 1.00 88.94 76 ILE A O 1
ATOM 576 N N . MET A 1 77 ? -0.468 6.785 -25.650 1.00 87.69 77 MET A N 1
ATOM 577 C CA . MET A 1 77 ? -1.726 6.067 -25.412 1.00 87.69 77 MET A CA 1
ATOM 578 C C . MET A 1 77 ? -1.761 5.447 -24.011 1.00 87.69 77 MET A C 1
ATOM 580 O O . MET A 1 77 ? -2.725 5.664 -23.286 1.00 87.69 77 MET A O 1
ATOM 584 N N . SER A 1 78 ? -0.686 4.772 -23.599 1.00 88.75 78 SER A N 1
ATOM 585 C CA . SER A 1 78 ? -0.524 4.182 -22.264 1.00 88.75 78 SER A CA 1
ATOM 586 C C . SER A 1 78 ? -0.690 5.214 -21.136 1.00 88.75 78 SER A C 1
ATOM 588 O O . SER A 1 78 ? -1.461 4.999 -20.202 1.00 88.75 78 SER A O 1
ATOM 590 N N . VAL A 1 79 ? -0.071 6.397 -21.251 1.00 86.44 79 VAL A N 1
ATOM 591 C CA . VAL A 1 79 ? -0.239 7.502 -20.280 1.00 86.44 79 VAL A CA 1
ATOM 592 C C . VAL A 1 79 ? -1.704 7.944 -20.146 1.00 86.44 79 VAL A C 1
ATOM 594 O O . VAL A 1 79 ? -2.145 8.278 -19.046 1.00 86.44 79 VAL A O 1
ATOM 597 N N . LEU A 1 80 ? -2.465 7.933 -21.244 1.00 83.69 80 LEU A N 1
ATOM 598 C CA . LEU A 1 80 ? -3.882 8.307 -21.257 1.00 83.69 80 LEU A CA 1
ATOM 599 C C . LEU A 1 80 ? -4.802 7.186 -20.744 1.00 83.69 80 LEU A C 1
ATOM 601 O O . LEU A 1 80 ? -5.810 7.484 -20.100 1.00 83.69 80 LEU A O 1
ATOM 605 N N . THR A 1 81 ? -4.475 5.915 -21.007 1.00 87.31 81 THR A N 1
ATOM 606 C CA . THR A 1 81 ? -5.332 4.770 -20.661 1.00 87.31 81 THR A CA 1
ATOM 607 C C . THR A 1 81 ? -5.062 4.187 -19.280 1.00 87.31 81 THR A C 1
ATOM 609 O O . THR A 1 81 ? -6.009 3.703 -18.667 1.00 87.31 81 THR A O 1
ATOM 612 N N . ILE A 1 82 ? -3.842 4.260 -18.732 1.00 88.44 82 ILE A N 1
ATOM 613 C CA . ILE A 1 82 ? -3.515 3.706 -17.402 1.00 88.44 82 ILE A CA 1
ATOM 614 C C . ILE A 1 82 ? -4.522 4.131 -16.305 1.00 88.44 82 ILE A C 1
ATOM 616 O O . ILE A 1 82 ? -5.004 3.242 -15.598 1.00 88.44 82 ILE A O 1
ATOM 620 N N . PRO A 1 83 ? -4.928 5.415 -16.167 1.00 83.12 83 PRO A N 1
ATOM 621 C CA . PRO A 1 83 ? -5.942 5.811 -15.182 1.00 83.12 83 PRO A CA 1
ATOM 622 C C . PRO A 1 83 ? -7.314 5.150 -15.413 1.00 83.12 83 PRO A C 1
ATOM 624 O O . PRO A 1 83 ? -8.036 4.850 -14.464 1.00 83.12 83 PRO A O 1
ATOM 627 N N . MET A 1 84 ? -7.664 4.885 -16.677 1.00 81.25 84 MET A N 1
ATOM 628 C CA . MET A 1 84 ? -8.882 4.160 -17.060 1.00 81.25 84 MET A CA 1
ATOM 629 C C . MET A 1 84 ? -8.783 2.675 -16.704 1.00 81.25 84 MET A C 1
ATOM 631 O O . MET A 1 84 ? -9.780 2.074 -16.317 1.00 81.25 84 MET A O 1
ATOM 635 N N . VAL A 1 85 ? -7.588 2.081 -16.811 1.00 85.81 85 VAL A N 1
ATOM 636 C CA . VAL A 1 85 ? -7.338 0.680 -16.444 1.00 85.81 85 VAL A CA 1
ATOM 637 C C . VAL A 1 85 ? -7.562 0.464 -14.948 1.00 85.81 85 VAL A C 1
ATOM 639 O O . VAL A 1 85 ? -8.150 -0.549 -14.590 1.00 85.81 85 VAL A O 1
ATOM 642 N N . GLY A 1 86 ? -7.168 1.398 -14.073 1.00 83.81 86 GLY A N 1
ATOM 643 C CA . GLY A 1 86 ? -7.437 1.286 -12.632 1.00 83.81 86 GLY A CA 1
ATOM 644 C C . GLY A 1 86 ? -8.926 1.336 -12.286 1.00 83.81 86 GLY A C 1
ATOM 645 O O . GLY A 1 86 ? -9.415 0.444 -11.597 1.00 83.81 86 GLY A O 1
ATOM 646 N N . ASP A 1 87 ? -9.659 2.319 -12.817 1.00 76.75 87 ASP A N 1
ATOM 647 C CA . ASP A 1 87 ? -11.117 2.438 -12.648 1.00 76.75 87 ASP A CA 1
ATOM 648 C C . ASP A 1 87 ? -11.865 1.220 -13.226 1.00 76.75 87 ASP A C 1
ATOM 650 O O . ASP A 1 87 ? -12.695 0.608 -12.554 1.00 76.75 87 ASP A O 1
ATOM 654 N N . ALA A 1 88 ? -11.509 0.780 -14.436 1.00 80.38 88 ALA A N 1
ATOM 655 C CA . ALA A 1 88 ? -12.052 -0.439 -15.026 1.00 80.38 88 ALA A CA 1
ATOM 656 C C . ALA A 1 88 ? -11.723 -1.684 -14.180 1.00 80.38 88 ALA A C 1
ATOM 658 O O . ALA A 1 88 ? -12.576 -2.555 -14.019 1.00 80.38 88 ALA A O 1
ATOM 659 N N . ALA A 1 89 ? -10.525 -1.767 -13.594 1.00 84.25 89 ALA A N 1
ATOM 660 C CA . ALA A 1 89 ? -10.120 -2.878 -12.735 1.00 84.25 89 ALA A CA 1
ATOM 661 C C . ALA A 1 89 ? -10.857 -2.877 -11.389 1.00 84.25 89 ALA A C 1
ATOM 663 O O . ALA A 1 89 ? -11.076 -3.942 -10.818 1.00 84.25 89 ALA A O 1
ATOM 664 N N . ASP A 1 90 ? -11.206 -1.701 -10.866 1.00 80.25 90 ASP A N 1
ATOM 665 C CA . ASP A 1 90 ? -11.966 -1.510 -9.625 1.00 80.25 90 ASP A CA 1
ATOM 666 C C . ASP A 1 90 ? -13.480 -1.772 -9.803 1.00 80.25 90 ASP A C 1
ATOM 668 O O . ASP A 1 90 ? -14.184 -2.013 -8.814 1.00 80.25 90 ASP A O 1
ATOM 672 N N . ARG A 1 91 ? -13.974 -1.773 -11.054 1.00 76.00 91 ARG A N 1
ATOM 673 C CA . ARG A 1 91 ? -15.363 -2.102 -11.438 1.00 76.00 91 ARG A CA 1
ATOM 674 C C . ARG A 1 91 ? -15.546 -3.544 -11.913 1.00 76.00 91 ARG A C 1
ATOM 676 O O . ARG A 1 91 ? -16.432 -4.237 -11.424 1.00 76.00 91 ARG A O 1
ATOM 683 N N . PHE A 1 92 ? -14.735 -3.992 -12.872 1.00 80.19 92 PHE A N 1
ATOM 684 C CA . PHE A 1 92 ? -14.872 -5.301 -13.528 1.00 80.19 92 PHE A CA 1
ATOM 685 C C . PHE A 1 92 ? -14.028 -6.410 -12.877 1.00 80.19 92 PHE A C 1
ATOM 687 O O . PHE A 1 92 ? -14.176 -7.574 -13.246 1.00 80.19 92 PHE A O 1
ATOM 694 N N . GLY A 1 93 ? -13.158 -6.072 -11.920 1.00 84.06 93 GLY A N 1
ATOM 695 C CA . GLY A 1 93 ? -12.170 -6.985 -11.342 1.00 84.06 93 GLY A CA 1
ATOM 696 C C . GLY A 1 93 ? -10.844 -6.991 -12.111 1.00 84.06 93 GLY A C 1
ATOM 697 O O . GLY A 1 93 ? -10.752 -6.540 -13.258 1.00 84.06 93 GLY A O 1
ATOM 698 N N . ARG A 1 94 ? -9.782 -7.507 -11.483 1.00 87.62 94 ARG A N 1
ATOM 699 C CA . ARG A 1 94 ? -8.449 -7.583 -12.097 1.00 87.62 94 ARG A CA 1
ATOM 700 C C . ARG A 1 94 ? -8.368 -8.706 -13.129 1.00 87.62 94 ARG A C 1
ATOM 702 O O . ARG A 1 94 ? -7.698 -8.544 -14.148 1.00 87.62 94 ARG A O 1
ATOM 709 N N . LYS A 1 95 ? -9.027 -9.850 -12.899 1.00 90.50 95 LYS A N 1
ATOM 710 C CA . LYS A 1 95 ? -8.919 -11.034 -13.769 1.00 90.50 95 LYS A CA 1
ATOM 711 C C . LYS A 1 95 ? -9.421 -10.767 -15.194 1.00 90.50 95 LYS A C 1
ATOM 713 O O . LYS A 1 95 ? -8.686 -11.127 -16.116 1.00 90.50 95 LYS A O 1
ATOM 718 N N . PRO A 1 96 ? -10.601 -10.158 -15.432 1.00 90.31 96 PRO A N 1
ATOM 719 C CA . PRO A 1 96 ? -11.057 -9.899 -16.797 1.00 90.31 96 PRO A CA 1
ATOM 720 C C . PRO A 1 96 ? -10.106 -8.983 -17.568 1.00 90.31 96 PRO A C 1
ATOM 722 O O . PRO A 1 96 ? -9.884 -9.214 -18.753 1.00 90.31 96 PRO A O 1
ATOM 725 N N . LEU A 1 97 ? -9.474 -8.011 -16.898 1.00 91.31 97 LEU A N 1
ATOM 726 C CA . LEU A 1 97 ? -8.482 -7.140 -17.528 1.00 91.31 97 LEU A CA 1
ATOM 727 C C . LEU A 1 97 ? -7.129 -7.815 -17.757 1.00 91.31 97 LEU A C 1
ATOM 729 O O . LEU A 1 97 ? -6.522 -7.560 -18.791 1.00 91.31 97 LEU A O 1
ATOM 733 N N . PHE A 1 98 ? -6.685 -8.725 -16.882 1.00 92.56 98 PHE A N 1
ATOM 734 C CA . PHE A 1 98 ? -5.540 -9.594 -17.184 1.00 92.56 98 PHE A CA 1
ATOM 735 C C . PHE A 1 98 ? -5.791 -10.431 -18.440 1.00 92.56 98 PHE A C 1
ATOM 737 O O . PHE A 1 98 ? -4.933 -10.481 -19.315 1.00 92.56 98 PHE A O 1
ATOM 744 N N . VAL A 1 99 ? -6.966 -11.057 -18.562 1.00 92.75 99 VAL A N 1
ATOM 745 C CA . VAL A 1 99 ? -7.311 -11.846 -19.755 1.00 92.75 99 VAL A CA 1
ATOM 746 C C . VAL A 1 99 ? -7.425 -10.950 -20.992 1.00 92.75 99 VAL A C 1
ATOM 748 O O . VAL A 1 99 ? -6.865 -11.299 -22.027 1.00 92.75 99 VAL A O 1
ATOM 751 N N . LEU A 1 100 ? -8.066 -9.779 -20.893 1.00 92.75 100 LEU A N 1
ATOM 752 C CA . LEU A 1 100 ? -8.137 -8.812 -21.993 1.00 92.75 100 LEU A CA 1
ATOM 753 C C . LEU A 1 100 ? -6.738 -8.380 -22.449 1.00 92.75 100 LEU A C 1
ATOM 755 O O . LEU A 1 100 ? -6.435 -8.487 -23.631 1.00 92.75 100 LEU A O 1
ATOM 759 N N . ALA A 1 101 ? -5.872 -7.950 -21.533 1.00 93.31 101 ALA A N 1
ATOM 760 C CA . ALA A 1 101 ? -4.518 -7.513 -21.858 1.00 93.31 101 ALA A CA 1
ATOM 761 C C . ALA A 1 101 ? -3.666 -8.644 -22.468 1.00 93.31 101 ALA A C 1
ATOM 763 O O . ALA A 1 101 ? -2.904 -8.396 -23.397 1.00 93.31 101 ALA A O 1
ATOM 764 N N . LEU A 1 102 ? -3.839 -9.898 -22.025 1.00 94.00 102 LEU A N 1
ATOM 765 C CA . LEU A 1 102 ? -3.197 -11.060 -22.656 1.00 94.00 102 LEU A CA 1
ATOM 766 C C . LEU A 1 102 ? -3.716 -11.313 -24.080 1.00 94.00 102 LEU A C 1
ATOM 768 O O . LEU A 1 102 ? -2.922 -11.620 -24.960 1.00 94.00 102 LEU A O 1
ATOM 772 N N . VAL A 1 103 ? -5.018 -11.142 -24.332 1.00 93.50 103 VAL A N 1
ATOM 773 C CA . VAL A 1 103 ? -5.595 -11.259 -25.685 1.00 93.50 103 VAL A CA 1
ATOM 774 C C . VAL A 1 103 ? -5.134 -10.115 -26.596 1.00 93.50 103 VAL A C 1
ATOM 776 O O . VAL A 1 103 ? -4.805 -10.363 -27.753 1.00 93.50 103 VAL A O 1
ATOM 779 N N . LEU A 1 104 ? -5.055 -8.878 -26.092 1.00 92.12 104 LEU A N 1
ATOM 780 C CA . LEU A 1 104 ? -4.517 -7.740 -26.849 1.00 92.12 104 LEU A CA 1
ATOM 781 C C . LEU A 1 104 ? -3.032 -7.941 -27.189 1.00 92.12 104 LEU A C 1
ATOM 783 O O . LEU A 1 104 ? -2.619 -7.623 -28.304 1.00 92.12 104 LEU A O 1
ATOM 787 N N . ALA A 1 105 ? -2.258 -8.547 -26.284 1.00 90.44 105 ALA A N 1
ATOM 788 C CA . ALA A 1 105 ? -0.872 -8.924 -26.532 1.00 90.44 105 ALA A CA 1
ATOM 789 C C . ALA A 1 105 ? -0.714 -9.998 -27.632 1.00 90.44 105 ALA A C 1
ATOM 791 O O . ALA A 1 105 ? 0.338 -10.042 -28.266 1.00 90.44 105 ALA A O 1
ATOM 792 N N . GLU A 1 106 ? -1.716 -10.833 -27.933 1.00 91.44 106 GLU A N 1
ATOM 793 C CA . GLU A 1 106 ? -1.596 -11.779 -29.059 1.00 91.44 106 GLU A CA 1
ATOM 794 C C . GLU A 1 106 ? -1.687 -11.116 -30.436 1.00 91.44 106 GLU A C 1
ATOM 796 O O . GLU A 1 106 ? -1.181 -11.646 -31.426 1.00 91.44 106 GLU A O 1
ATOM 801 N N . VAL A 1 107 ? -2.322 -9.947 -30.531 1.00 92.56 107 VAL A N 1
ATOM 802 C CA . VAL A 1 107 ? -2.555 -9.275 -31.816 1.00 92.56 107 VAL A CA 1
ATOM 803 C C . VAL A 1 107 ? -1.234 -8.939 -32.537 1.00 92.56 107 VAL A C 1
ATOM 805 O O . VAL A 1 107 ? -1.090 -9.342 -33.696 1.00 92.56 107 VAL A O 1
ATOM 808 N N . PRO A 1 108 ? -0.231 -8.279 -31.914 1.00 91.06 108 PRO A N 1
ATOM 809 C CA . PRO A 1 108 ? 1.054 -8.040 -32.569 1.00 91.06 108 PRO A CA 1
ATOM 810 C C . PRO A 1 108 ? 1.895 -9.311 -32.779 1.00 91.06 108 PRO A C 1
ATOM 812 O O . PRO A 1 108 ? 2.549 -9.402 -33.814 1.00 91.06 108 PRO A O 1
ATOM 815 N N . SER A 1 109 ? 1.883 -10.314 -31.890 1.00 89.38 109 SER A N 1
ATOM 816 C CA . SER A 1 109 ? 2.661 -11.556 -32.100 1.00 89.38 109 SER A CA 1
ATOM 817 C C . SER A 1 109 ? 2.131 -12.375 -33.280 1.00 89.38 109 SER A C 1
ATOM 819 O O . SER A 1 109 ? 2.917 -12.841 -34.108 1.00 89.38 109 SER A O 1
ATOM 821 N N . LEU A 1 110 ? 0.807 -12.491 -33.418 1.00 90.50 110 LEU A N 1
ATOM 822 C CA . LEU A 1 110 ? 0.175 -13.131 -34.573 1.00 90.50 110 LEU A CA 1
ATOM 823 C C . LEU A 1 110 ? 0.396 -12.328 -35.862 1.00 90.50 110 LEU A C 1
ATOM 825 O O . LEU A 1 110 ? 0.675 -12.917 -36.905 1.00 90.50 110 LEU A O 1
ATOM 829 N N . LEU A 1 111 ? 0.350 -10.992 -35.810 1.00 90.38 111 LEU A N 1
ATOM 830 C CA . LEU A 1 111 ? 0.663 -10.162 -36.978 1.00 90.38 111 LEU A CA 1
ATOM 831 C C . LEU A 1 111 ? 2.141 -10.238 -37.380 1.00 90.38 111 LEU A C 1
ATOM 833 O O . LEU A 1 111 ? 2.418 -10.281 -38.574 1.00 90.38 111 LEU A O 1
ATOM 837 N N . LEU A 1 112 ? 3.083 -10.337 -36.437 1.00 87.69 112 LEU A N 1
ATOM 838 C CA . LEU A 1 112 ? 4.505 -10.551 -36.737 1.00 87.69 112 LEU A CA 1
ATOM 839 C C . LEU A 1 112 ? 4.741 -11.911 -37.420 1.00 87.69 112 LEU A C 1
ATOM 841 O O . LEU A 1 112 ? 5.532 -12.006 -38.362 1.00 87.69 112 LEU A O 1
ATOM 845 N N . LEU A 1 113 ? 4.002 -12.949 -37.012 1.00 87.50 113 LEU A N 1
ATOM 846 C CA . LEU A 1 113 ? 3.983 -14.237 -37.710 1.00 87.50 113 LEU A CA 1
ATOM 847 C C . LEU A 1 113 ? 3.398 -14.101 -39.128 1.00 87.50 113 LEU A C 1
ATOM 849 O O . LEU A 1 113 ? 3.988 -14.618 -40.074 1.00 87.50 113 LEU A O 1
ATOM 853 N N . CYS A 1 114 ? 2.308 -13.350 -39.313 1.00 87.06 114 CYS A N 1
ATOM 854 C CA . CYS A 1 114 ? 1.747 -13.064 -40.639 1.00 87.06 114 CYS A CA 1
ATOM 855 C C . CYS A 1 114 ? 2.699 -12.251 -41.537 1.00 87.06 114 CYS A C 1
ATOM 857 O O . CYS A 1 114 ? 2.787 -12.539 -42.727 1.00 87.06 114 CYS A O 1
ATOM 859 N N . VAL A 1 115 ? 3.458 -11.291 -40.998 1.00 84.62 115 VAL A N 1
ATOM 860 C CA . VAL A 1 115 ? 4.536 -10.602 -41.735 1.00 84.62 115 VAL A CA 1
ATOM 861 C C . VAL A 1 115 ? 5.585 -11.624 -42.196 1.00 84.62 115 VAL A C 1
ATOM 863 O O . VAL A 1 115 ? 5.915 -11.677 -43.376 1.00 84.62 115 VAL A O 1
ATOM 866 N N . SER A 1 116 ? 6.048 -12.497 -41.294 1.00 80.06 116 SER A N 1
ATOM 867 C CA . SER A 1 116 ? 7.112 -13.474 -41.579 1.00 80.06 116 SER A CA 1
ATOM 868 C C . SER A 1 116 ? 6.687 -14.650 -42.483 1.00 80.06 116 SER A C 1
ATOM 870 O O . SER A 1 116 ? 7.531 -15.277 -43.131 1.00 80.06 116 SER A O 1
ATOM 872 N N . CYS A 1 117 ? 5.393 -14.982 -42.537 1.00 81.25 117 CYS A N 1
ATOM 873 C CA . CYS A 1 117 ? 4.866 -16.124 -43.297 1.00 81.25 117 CYS A CA 1
ATOM 874 C C . CYS A 1 117 ? 4.076 -15.751 -44.559 1.00 81.25 117 CYS A C 1
ATOM 876 O O . CYS A 1 117 ? 4.020 -16.573 -45.470 1.00 81.25 117 CYS A O 1
ATOM 878 N N . LEU A 1 118 ? 3.460 -14.566 -44.614 1.00 81.69 118 LEU A N 1
ATOM 879 C CA . LEU A 1 118 ? 2.512 -14.158 -45.664 1.00 81.69 118 LEU A CA 1
ATOM 880 C C . LEU A 1 118 ? 2.891 -12.821 -46.334 1.00 81.69 118 LEU A C 1
ATOM 882 O O . LEU A 1 118 ? 2.084 -12.271 -47.080 1.00 81.69 118 LEU A O 1
ATOM 886 N N . ASN A 1 119 ? 4.083 -12.282 -46.048 1.00 76.38 119 ASN A N 1
ATOM 887 C CA . ASN A 1 119 ? 4.571 -10.978 -46.518 1.00 76.38 119 ASN A CA 1
ATOM 888 C C . ASN A 1 119 ? 3.582 -9.822 -46.252 1.00 76.38 119 ASN A C 1
ATOM 890 O O . ASN A 1 119 ? 3.418 -8.910 -47.064 1.00 76.38 119 ASN A O 1
ATOM 894 N N . LEU A 1 120 ? 2.906 -9.860 -45.097 1.00 83.12 120 LEU A N 1
ATOM 895 C CA . LEU A 1 120 ? 2.047 -8.765 -44.649 1.00 83.12 120 LEU A CA 1
ATOM 896 C C . LEU A 1 120 ? 2.877 -7.490 -44.394 1.00 83.12 120 LEU A C 1
ATOM 898 O O . LEU A 1 120 ? 4.042 -7.565 -44.008 1.00 83.12 120 LEU A O 1
ATOM 902 N N . SER A 1 121 ? 2.270 -6.310 -44.545 1.00 86.06 121 SER A N 1
ATOM 903 C CA . SER A 1 121 ? 2.952 -5.037 -44.268 1.00 86.06 121 SER A CA 1
ATOM 904 C C . SER A 1 121 ? 3.372 -4.922 -42.799 1.00 86.06 121 SER A C 1
ATOM 906 O O . SER A 1 121 ? 2.534 -5.000 -41.897 1.00 86.06 121 SER A O 1
ATOM 908 N N . ILE A 1 122 ? 4.659 -4.656 -42.554 1.00 85.81 122 ILE A N 1
ATOM 909 C CA . ILE A 1 122 ? 5.233 -4.482 -41.209 1.00 85.81 122 ILE A CA 1
ATOM 910 C C . ILE A 1 122 ? 4.545 -3.374 -40.395 1.00 85.81 122 ILE A C 1
ATOM 912 O O . ILE A 1 122 ? 4.452 -3.457 -39.170 1.00 85.81 122 ILE A O 1
ATOM 916 N N . TYR A 1 123 ? 3.978 -2.368 -41.064 1.00 88.19 123 TYR A N 1
ATOM 917 C CA . TYR A 1 123 ? 3.223 -1.301 -40.410 1.00 88.19 123 TYR A CA 1
ATOM 918 C C . TYR A 1 123 ? 1.963 -1.811 -39.686 1.00 88.19 123 TYR A C 1
ATOM 920 O O . TYR A 1 123 ? 1.530 -1.175 -38.729 1.00 88.19 123 TYR A O 1
ATOM 928 N N . ALA A 1 124 ? 1.414 -2.975 -40.059 1.00 86.81 124 ALA A N 1
ATOM 929 C CA . ALA A 1 124 ? 0.325 -3.614 -39.316 1.00 86.81 124 ALA A CA 1
ATOM 930 C C . ALA A 1 124 ? 0.793 -4.142 -37.945 1.00 86.81 124 ALA A C 1
ATOM 932 O O . ALA A 1 124 ? 0.101 -3.951 -36.948 1.00 86.81 124 ALA A O 1
ATOM 933 N N . PHE A 1 125 ? 1.989 -4.740 -37.873 1.00 89.44 125 PHE A N 1
ATOM 934 C CA . PHE A 1 125 ? 2.619 -5.145 -36.609 1.00 89.44 125 PHE A CA 1
ATOM 935 C C . PHE A 1 125 ? 2.952 -3.929 -35.727 1.00 89.44 125 PHE A C 1
ATOM 937 O O . PHE A 1 125 ? 2.650 -3.924 -34.532 1.00 89.44 125 PHE A O 1
ATOM 944 N N . LEU A 1 126 ? 3.514 -2.870 -36.318 1.00 89.62 126 LEU A N 1
ATOM 945 C CA . LEU A 1 126 ? 3.829 -1.633 -35.596 1.00 89.62 126 LEU A CA 1
ATOM 946 C C . LEU A 1 126 ? 2.562 -0.950 -35.048 1.00 89.62 126 LEU A C 1
ATOM 948 O O . LEU A 1 126 ? 2.538 -0.545 -33.888 1.00 89.62 126 LEU A O 1
ATOM 952 N N . ALA A 1 127 ? 1.479 -0.897 -35.830 1.00 89.94 127 ALA A N 1
ATOM 953 C CA . ALA A 1 127 ? 0.188 -0.381 -35.371 1.00 89.94 127 ALA A CA 1
ATOM 954 C C . ALA A 1 127 ? -0.433 -1.256 -34.265 1.00 89.94 127 ALA A C 1
ATOM 956 O O . ALA A 1 127 ? -0.919 -0.731 -33.266 1.00 89.94 127 ALA A O 1
ATOM 957 N N . ALA A 1 128 ? -0.366 -2.585 -34.386 1.00 89.69 128 ALA A N 1
ATOM 958 C CA . ALA A 1 128 ? -0.829 -3.502 -33.344 1.00 89.69 128 ALA A CA 1
ATOM 959 C C . ALA A 1 128 ? 0.002 -3.426 -32.051 1.00 89.69 128 ALA A C 1
ATOM 961 O O . ALA A 1 128 ? -0.524 -3.680 -30.970 1.00 89.69 128 ALA A O 1
ATOM 962 N N . SER A 1 129 ? 1.269 -3.010 -32.128 1.00 88.00 129 SER A N 1
ATOM 963 C CA . SER A 1 129 ? 2.111 -2.791 -30.944 1.00 88.00 129 SER A CA 1
ATOM 964 C C . SER A 1 129 ? 1.614 -1.627 -30.071 1.00 88.00 129 SER A C 1
ATOM 966 O O . SER A 1 129 ? 1.861 -1.624 -28.869 1.00 88.00 129 SER A O 1
ATOM 968 N N . ILE A 1 130 ? 0.847 -0.678 -30.628 1.00 90.38 130 ILE A N 1
ATOM 969 C CA . ILE A 1 130 ? 0.141 0.357 -29.847 1.00 90.38 130 ILE A CA 1
ATOM 970 C C . ILE A 1 130 ? -1.003 -0.264 -29.024 1.00 90.38 130 ILE A C 1
ATOM 972 O O . ILE A 1 130 ? -1.303 0.218 -27.936 1.00 90.38 130 ILE A O 1
ATOM 976 N N . VAL A 1 131 ? -1.618 -1.352 -29.502 1.00 87.19 131 VAL A N 1
ATOM 977 C CA . VAL A 1 131 ? -2.750 -2.020 -28.835 1.00 87.19 131 VAL A CA 1
ATOM 978 C C . VAL A 1 131 ? -2.301 -2.791 -27.584 1.00 87.19 131 VAL A C 1
ATOM 980 O O . VAL A 1 131 ? -2.997 -2.746 -26.572 1.00 87.19 131 VAL A O 1
ATOM 983 N N . ASP A 1 132 ? -1.111 -3.406 -27.607 1.00 85.00 132 ASP A N 1
ATOM 984 C CA . ASP A 1 132 ? -0.455 -4.029 -26.433 1.00 85.00 132 ASP A CA 1
ATOM 985 C C . ASP A 1 132 ? -0.278 -3.001 -25.284 1.00 85.00 132 ASP A C 1
ATOM 987 O O . ASP A 1 132 ? -0.443 -3.311 -24.105 1.00 85.00 132 ASP A O 1
ATOM 991 N N . GLN A 1 133 ? -0.047 -1.726 -25.630 1.00 86.62 133 GLN A N 1
ATOM 992 C CA . GLN A 1 133 ? 0.137 -0.621 -24.679 1.00 86.62 133 GLN A CA 1
ATOM 993 C C . GLN A 1 133 ? -1.176 -0.028 -24.122 1.00 86.62 133 GLN A C 1
ATOM 995 O O . GLN A 1 133 ? -1.125 0.815 -23.227 1.00 86.62 133 GLN A O 1
ATOM 1000 N N . VAL A 1 134 ? -2.357 -0.441 -24.606 1.00 87.69 134 VAL A N 1
ATOM 1001 C CA . VAL A 1 134 ? -3.653 0.103 -24.138 1.00 87.69 134 VAL A CA 1
ATOM 1002 C C . VAL A 1 134 ? -3.989 -0.355 -22.716 1.00 87.69 134 VAL A C 1
ATOM 1004 O O . VAL A 1 134 ? -4.577 0.418 -21.958 1.00 87.69 134 VAL A O 1
ATOM 1007 N N . VAL A 1 135 ? -3.597 -1.576 -22.327 1.00 90.81 135 VAL A N 1
ATOM 1008 C CA . VAL A 1 135 ? -3.834 -2.135 -20.980 1.00 90.81 135 VAL A CA 1
ATOM 1009 C C . VAL A 1 135 ? -2.516 -2.665 -20.384 1.00 90.81 135 VAL A C 1
ATOM 1011 O O . VAL A 1 135 ? -2.269 -3.872 -20.412 1.00 90.81 135 VAL A O 1
ATOM 1014 N N . PRO A 1 136 ? -1.638 -1.793 -19.847 1.00 91.19 136 PRO A N 1
ATOM 1015 C CA . PRO A 1 136 ? -0.278 -2.186 -19.481 1.00 91.19 136 PRO A CA 1
ATOM 1016 C C . PRO A 1 136 ? -0.199 -3.218 -18.350 1.00 91.19 136 PRO A C 1
ATOM 1018 O O . PRO A 1 136 ? -0.614 -2.976 -17.212 1.00 91.19 136 PRO A O 1
ATOM 1021 N N . MET A 1 137 ? 0.453 -4.347 -18.635 1.00 92.06 137 MET A N 1
ATOM 1022 C CA . MET A 1 137 ? 0.713 -5.403 -17.650 1.00 92.06 137 MET A CA 1
ATOM 1023 C C . MET A 1 137 ? 1.422 -4.943 -16.366 1.00 92.06 137 MET A C 1
ATOM 1025 O O . MET A 1 137 ? 1.015 -5.404 -15.300 1.00 92.06 137 MET A O 1
ATOM 1029 N N . PRO A 1 138 ? 2.416 -4.027 -16.387 1.00 91.25 138 PRO A N 1
ATOM 1030 C CA . PRO A 1 138 ? 3.025 -3.516 -15.157 1.00 91.25 138 PRO A CA 1
ATOM 1031 C C . PRO A 1 138 ? 2.014 -2.901 -14.178 1.00 91.25 138 PRO A C 1
ATOM 1033 O O . PRO A 1 138 ? 2.135 -3.106 -12.969 1.00 91.25 138 PRO A O 1
ATOM 1036 N N . THR A 1 139 ? 0.979 -2.220 -14.684 1.00 91.94 139 THR A N 1
ATOM 1037 C CA . THR A 1 139 ? -0.102 -1.667 -13.856 1.00 91.94 139 THR A CA 1
ATOM 1038 C C . THR A 1 139 ? -0.986 -2.767 -13.283 1.00 91.94 139 THR A C 1
ATOM 1040 O O . THR A 1 139 ? -1.248 -2.763 -12.081 1.00 91.94 139 THR A O 1
ATOM 1043 N N . LEU A 1 140 ? -1.377 -3.764 -14.083 1.00 93.38 140 LEU A N 1
ATOM 1044 C CA . LEU A 1 140 ? -2.149 -4.908 -13.582 1.00 93.38 140 LEU A CA 1
ATOM 1045 C C . LEU A 1 140 ? -1.370 -5.725 -12.531 1.00 93.38 140 LEU A C 1
ATOM 1047 O O . LEU A 1 140 ? -1.946 -6.126 -11.518 1.00 93.38 140 LEU A O 1
ATOM 1051 N N . PHE A 1 141 ? -0.055 -5.913 -12.709 1.00 94.12 141 PHE A N 1
ATOM 1052 C CA . PHE A 1 141 ? 0.812 -6.535 -11.702 1.00 94.12 141 PHE A CA 1
ATOM 1053 C C . PHE A 1 141 ? 0.842 -5.721 -10.401 1.00 94.12 141 PHE A C 1
ATOM 1055 O O . PHE A 1 141 ? 0.687 -6.299 -9.326 1.00 94.12 141 PHE A O 1
ATOM 1062 N N . SER A 1 142 ? 0.990 -4.394 -10.475 1.00 91.88 142 SER A N 1
ATOM 1063 C CA . SER A 1 142 ? 0.948 -3.516 -9.298 1.00 91.88 142 SER A CA 1
ATOM 1064 C C . SER A 1 142 ? -0.395 -3.543 -8.571 1.00 91.88 142 SER A C 1
ATOM 1066 O O . SER A 1 142 ? -0.404 -3.654 -7.347 1.00 91.88 142 SER A O 1
ATOM 1068 N N . LEU A 1 143 ? -1.515 -3.487 -9.298 1.00 91.69 143 LEU A N 1
ATOM 1069 C CA . LEU A 1 143 ? -2.863 -3.565 -8.726 1.00 91.69 143 LEU A CA 1
ATOM 1070 C C . LEU A 1 143 ? -3.068 -4.890 -7.976 1.00 91.69 143 LEU A C 1
ATOM 1072 O O . LEU A 1 143 ? -3.427 -4.884 -6.801 1.00 91.69 143 LEU A O 1
ATOM 1076 N N . TRP A 1 144 ? -2.731 -6.022 -8.602 1.00 91.75 144 TRP A N 1
ATOM 1077 C CA . TRP A 1 144 ? -2.828 -7.340 -7.965 1.00 91.75 144 TRP A CA 1
ATOM 1078 C C . TRP A 1 144 ? -1.916 -7.471 -6.736 1.00 91.75 144 TRP A C 1
ATOM 1080 O O . TRP A 1 144 ? -2.314 -8.026 -5.713 1.00 91.75 144 TRP A O 1
ATOM 1090 N N . ILE A 1 145 ? -0.693 -6.928 -6.794 1.00 90.94 145 ILE A N 1
ATOM 1091 C CA . ILE A 1 145 ? 0.222 -6.896 -5.643 1.00 90.94 145 ILE A CA 1
ATOM 1092 C C . ILE A 1 145 ? -0.350 -6.035 -4.509 1.00 90.94 145 ILE A C 1
ATOM 1094 O O . ILE A 1 145 ? -0.193 -6.418 -3.347 1.00 90.94 145 ILE A O 1
ATOM 1098 N N . ASN A 1 146 ? -1.017 -4.921 -4.826 1.00 88.88 146 ASN A N 1
ATOM 1099 C CA . ASN A 1 146 ? -1.659 -4.043 -3.849 1.00 88.88 146 ASN A CA 1
ATOM 1100 C C . ASN A 1 146 ? -2.797 -4.760 -3.111 1.00 88.88 146 ASN A C 1
ATOM 1102 O O . ASN A 1 146 ? -2.799 -4.768 -1.878 1.00 88.88 146 ASN A O 1
ATOM 1106 N N . ASP A 1 147 ? -3.689 -5.417 -3.863 1.00 86.25 147 ASP A N 1
ATOM 1107 C CA . ASP A 1 147 ? -4.817 -6.198 -3.341 1.00 86.25 147 ASP A CA 1
ATOM 1108 C C . ASP A 1 147 ? -4.343 -7.405 -2.498 1.00 86.25 147 ASP A C 1
ATOM 1110 O O . ASP A 1 147 ? -4.859 -7.677 -1.415 1.00 86.25 147 ASP A O 1
ATOM 1114 N N . CYS A 1 148 ? -3.354 -8.165 -2.989 1.00 84.50 148 CYS A N 1
ATOM 1115 C CA . CYS A 1 148 ? -2.964 -9.460 -2.415 1.00 84.50 148 CYS A CA 1
ATOM 1116 C C . CYS A 1 148 ? -1.804 -9.410 -1.400 1.00 84.50 148 CYS A C 1
ATOM 1118 O O . CYS A 1 148 ? -1.412 -10.463 -0.877 1.00 84.50 148 CYS A O 1
ATOM 1120 N N . THR A 1 149 ? -1.228 -8.236 -1.111 1.00 85.44 149 THR A N 1
ATOM 1121 C CA . THR A 1 149 ? -0.049 -8.110 -0.232 1.00 85.44 149 THR A CA 1
ATOM 1122 C C . THR A 1 149 ? -0.200 -6.995 0.799 1.00 85.44 149 THR A C 1
ATOM 1124 O O . THR A 1 149 ? -0.335 -5.826 0.449 1.00 85.44 149 THR A O 1
ATOM 1127 N N . ALA A 1 150 ? -0.060 -7.344 2.082 1.00 77.25 150 ALA A N 1
ATOM 1128 C CA . ALA A 1 150 ? -0.020 -6.378 3.179 1.00 77.25 150 ALA A CA 1
ATOM 1129 C C . ALA A 1 150 ? 1.161 -5.395 3.041 1.00 77.25 150 ALA A C 1
ATOM 1131 O O . ALA A 1 150 ? 2.259 -5.781 2.628 1.00 77.25 150 ALA A O 1
ATOM 1132 N N . GLN A 1 151 ? 0.957 -4.139 3.446 1.00 79.75 151 GLN A N 1
ATOM 1133 C CA . GLN A 1 151 ? 1.883 -3.015 3.224 1.00 79.75 151 GLN A CA 1
ATOM 1134 C C . GLN A 1 151 ? 3.339 -3.292 3.661 1.00 79.75 151 GLN A C 1
ATOM 1136 O O . GLN A 1 151 ? 4.275 -2.966 2.931 1.00 79.75 151 GLN A O 1
ATOM 1141 N N . ASN A 1 152 ? 3.537 -3.985 4.790 1.00 75.69 152 ASN A N 1
ATOM 1142 C CA . ASN A 1 152 ? 4.855 -4.367 5.333 1.00 75.69 152 ASN A CA 1
ATOM 1143 C C . ASN A 1 152 ? 5.589 -5.485 4.547 1.00 75.69 152 ASN A C 1
ATOM 1145 O O . ASN A 1 152 ? 6.785 -5.726 4.752 1.00 75.69 152 ASN A O 1
ATOM 1149 N N . ASP A 1 153 ? 4.894 -6.200 3.660 1.00 83.06 153 ASP A N 1
ATOM 1150 C CA . ASP A 1 153 ? 5.459 -7.252 2.803 1.00 83.06 153 ASP A CA 1
ATOM 1151 C C . ASP A 1 153 ? 5.601 -6.831 1.333 1.00 83.06 153 ASP A C 1
ATOM 1153 O O . ASP A 1 153 ? 6.396 -7.442 0.614 1.00 83.06 153 ASP A O 1
ATOM 1157 N N . ARG A 1 154 ? 4.909 -5.770 0.887 1.00 87.31 154 ARG A N 1
ATOM 1158 C CA . ARG A 1 154 ? 4.909 -5.304 -0.515 1.00 87.31 154 ARG A CA 1
ATOM 1159 C C . ARG A 1 154 ? 6.311 -5.126 -1.097 1.00 87.31 154 ARG A C 1
ATOM 1161 O O . ARG A 1 154 ? 6.561 -5.637 -2.182 1.00 87.31 154 ARG A O 1
ATOM 1168 N N . VAL A 1 155 ? 7.270 -4.563 -0.359 1.00 90.69 155 VAL A N 1
ATOM 1169 C CA . VAL A 1 155 ? 8.664 -4.394 -0.835 1.00 90.69 155 VAL A CA 1
ATOM 1170 C C . VAL A 1 155 ? 9.373 -5.714 -1.166 1.00 90.69 155 VAL A C 1
ATOM 1172 O O . VAL A 1 155 ? 10.187 -5.770 -2.085 1.00 90.69 155 VAL A O 1
ATOM 1175 N N . LYS A 1 156 ? 9.021 -6.811 -0.486 1.00 90.69 156 LYS A N 1
ATOM 1176 C CA . LYS A 1 156 ? 9.571 -8.159 -0.731 1.00 90.69 156 LYS A CA 1
ATOM 1177 C C . LYS A 1 156 ? 8.941 -8.817 -1.965 1.00 90.69 156 LYS A C 1
ATOM 1179 O O . LYS A 1 156 ? 9.526 -9.737 -2.533 1.00 90.69 156 LYS A O 1
ATOM 1184 N N . ILE A 1 157 ? 7.745 -8.372 -2.349 1.00 92.19 157 ILE A N 1
ATOM 1185 C CA . ILE A 1 157 ? 6.995 -8.833 -3.521 1.00 92.19 157 ILE A CA 1
ATOM 1186 C C . ILE A 1 157 ? 7.359 -7.997 -4.752 1.00 92.19 157 ILE A C 1
ATOM 1188 O O . ILE A 1 157 ? 7.708 -8.571 -5.779 1.00 92.19 157 ILE A O 1
ATOM 1192 N N . TYR A 1 158 ? 7.419 -6.671 -4.625 1.00 93.56 158 TYR A N 1
ATOM 1193 C CA . TYR A 1 158 ? 7.930 -5.780 -5.665 1.00 93.56 158 TYR A CA 1
ATOM 1194 C C . TYR A 1 158 ? 9.385 -6.089 -6.033 1.00 93.56 158 TYR A C 1
ATOM 1196 O O . TYR A 1 158 ? 9.708 -6.121 -7.213 1.00 93.56 158 TYR A O 1
ATOM 1204 N N . ALA A 1 159 ? 10.252 -6.441 -5.073 1.00 93.19 159 ALA A N 1
ATOM 1205 C CA . ALA A 1 159 ? 11.617 -6.865 -5.406 1.00 93.19 159 ALA A CA 1
ATOM 1206 C C . ALA A 1 159 ? 11.643 -8.129 -6.290 1.00 93.19 159 ALA A C 1
ATOM 1208 O O . ALA A 1 159 ? 12.447 -8.221 -7.212 1.00 93.19 159 ALA A O 1
ATOM 1209 N N . ARG A 1 160 ? 10.718 -9.077 -6.087 1.00 92.88 160 ARG A N 1
ATOM 1210 C CA . ARG A 1 160 ? 10.582 -10.249 -6.970 1.00 92.88 160 ARG A CA 1
ATOM 1211 C C . ARG A 1 160 ? 10.054 -9.875 -8.351 1.00 92.88 160 ARG A C 1
ATOM 1213 O O . ARG A 1 160 ? 10.527 -10.442 -9.327 1.00 92.88 160 ARG A O 1
ATOM 1220 N N . LEU A 1 161 ? 9.110 -8.932 -8.437 1.00 93.12 161 LEU A N 1
ATOM 1221 C CA . LEU A 1 161 ? 8.621 -8.419 -9.719 1.00 93.12 161 LEU A CA 1
ATOM 1222 C C . LEU A 1 161 ? 9.772 -7.798 -10.522 1.00 93.12 161 LEU A C 1
ATOM 1224 O O . LEU A 1 161 ? 10.012 -8.225 -11.649 1.00 93.12 161 LEU A O 1
ATOM 1228 N N . SER A 1 162 ? 10.540 -6.891 -9.911 1.00 91.62 162 SER A N 1
ATOM 1229 C CA . SER A 1 162 ? 11.720 -6.280 -10.531 1.00 91.62 162 SER A CA 1
ATOM 1230 C C . SER A 1 162 ? 12.742 -7.323 -10.997 1.00 91.62 162 SER A C 1
ATOM 1232 O O . SER A 1 162 ? 13.246 -7.218 -12.110 1.00 91.62 162 SER A O 1
ATOM 1234 N N . ALA A 1 163 ? 12.983 -8.378 -10.210 1.00 91.62 163 ALA A N 1
ATOM 1235 C CA . ALA A 1 163 ? 13.940 -9.425 -10.571 1.00 91.62 163 ALA A CA 1
ATOM 1236 C C . ALA A 1 163 ? 13.523 -10.227 -11.819 1.00 91.62 163 ALA A C 1
ATOM 1238 O O . ALA A 1 163 ? 14.389 -10.653 -12.580 1.00 91.62 163 ALA A O 1
ATOM 1239 N N . PHE A 1 164 ? 12.217 -10.413 -12.054 1.00 89.94 164 PHE A N 1
ATOM 1240 C CA . PHE A 1 164 ? 11.703 -11.007 -13.296 1.00 89.94 164 PHE A CA 1
ATOM 1241 C C . PHE A 1 164 ? 11.709 -10.019 -14.473 1.00 89.94 164 PHE A C 1
ATOM 1243 O O . PHE A 1 164 ? 11.900 -10.437 -15.613 1.00 89.94 164 PHE A O 1
ATOM 1250 N N . GLN A 1 165 ? 11.535 -8.720 -14.213 1.00 87.94 165 GLN A N 1
ATOM 1251 C CA . GLN A 1 165 ? 11.613 -7.673 -15.240 1.00 87.94 165 GLN A CA 1
ATOM 1252 C C . GLN A 1 165 ? 13.056 -7.448 -15.730 1.00 87.94 165 GLN A C 1
ATOM 1254 O O . GLN A 1 165 ? 13.271 -7.245 -16.919 1.00 87.94 165 GLN A O 1
ATOM 1259 N N . SER A 1 166 ? 14.060 -7.556 -14.854 1.00 87.38 166 SER A N 1
ATOM 1260 C CA . SER A 1 166 ? 15.480 -7.355 -15.190 1.00 87.38 166 SER A CA 1
ATOM 1261 C C . SER A 1 166 ? 16.182 -8.567 -15.830 1.00 87.38 166 SER A C 1
ATOM 1263 O O . SER A 1 166 ? 17.406 -8.607 -15.835 1.00 87.38 166 SER A O 1
ATOM 1265 N N . MET A 1 167 ? 15.469 -9.570 -16.359 1.00 87.00 167 MET A N 1
ATOM 1266 C CA . MET A 1 167 ? 16.086 -10.811 -16.882 1.00 87.00 167 MET A CA 1
ATOM 1267 C C . MET A 1 167 ? 16.792 -10.678 -18.251 1.00 87.00 167 MET A C 1
ATOM 1269 O O . MET A 1 167 ? 17.360 -11.655 -18.749 1.00 87.00 167 MET A O 1
ATOM 1273 N N . GLU A 1 168 ? 16.777 -9.495 -18.868 1.00 83.12 168 GLU A N 1
ATOM 1274 C CA . GLU A 1 168 ? 17.242 -9.249 -20.242 1.00 83.12 168 GLU A CA 1
ATOM 1275 C C . GLU A 1 168 ? 18.677 -9.727 -20.521 1.00 83.12 168 GLU A C 1
ATOM 1277 O O . GLU A 1 168 ? 18.906 -10.418 -21.514 1.00 83.12 168 GLU A O 1
ATOM 1282 N N . GLY A 1 169 ? 19.630 -9.477 -19.618 1.00 83.75 169 GLY A N 1
ATOM 1283 C CA . GLY A 1 169 ? 21.037 -9.853 -19.795 1.00 83.75 169 GLY A CA 1
ATOM 1284 C C . GLY A 1 169 ? 21.327 -11.351 -19.675 1.00 83.75 169 GLY A C 1
ATOM 1285 O O . GLY A 1 169 ? 22.449 -11.768 -19.938 1.00 83.75 169 GLY A O 1
ATOM 1286 N N . ILE A 1 170 ? 20.338 -12.171 -19.307 1.00 87.75 170 ILE A N 1
ATOM 1287 C CA . ILE A 1 170 ? 20.408 -13.641 -19.394 1.00 87.75 170 ILE A CA 1
ATOM 1288 C C . ILE A 1 170 ? 19.631 -14.135 -20.619 1.00 87.75 170 ILE A C 1
ATOM 1290 O O . ILE A 1 170 ? 20.095 -15.022 -21.336 1.00 87.75 170 ILE A O 1
ATOM 1294 N N . VAL A 1 171 ? 18.453 -13.561 -20.870 1.00 86.69 171 VAL A N 1
ATOM 1295 C CA . VAL A 1 171 ? 17.537 -14.011 -21.926 1.00 86.69 171 VAL A CA 1
ATOM 1296 C C . VAL A 1 171 ? 18.051 -13.642 -23.317 1.00 86.69 171 VAL A C 1
ATOM 1298 O O . VAL A 1 171 ? 18.042 -14.500 -24.195 1.00 86.69 171 VAL A O 1
ATOM 1301 N N . VAL A 1 172 ? 18.549 -12.418 -23.527 1.00 82.75 172 VAL A N 1
ATOM 1302 C CA . VAL A 1 172 ? 19.008 -11.946 -24.846 1.00 82.75 172 VAL A CA 1
ATOM 1303 C C . VAL A 1 172 ? 20.202 -12.757 -25.377 1.00 82.75 172 VAL A C 1
ATOM 1305 O O . VAL A 1 172 ? 20.091 -13.267 -26.494 1.00 82.75 172 VAL A O 1
ATOM 1308 N N . PRO A 1 173 ? 21.303 -12.980 -24.624 1.00 82.31 173 PRO A N 1
ATOM 1309 C CA . PRO A 1 173 ? 22.432 -13.771 -25.129 1.00 82.31 173 PRO A CA 1
ATOM 1310 C C . PRO A 1 173 ? 22.083 -15.244 -25.377 1.00 82.31 173 PRO A C 1
ATOM 1312 O O . PRO A 1 173 ? 22.673 -15.884 -26.247 1.00 82.31 173 PRO A O 1
ATOM 1315 N N . LEU A 1 174 ? 21.125 -15.793 -24.621 1.00 83.38 174 LEU A N 1
ATOM 1316 C CA . LEU A 1 174 ? 20.653 -17.166 -24.790 1.00 83.38 174 LEU A CA 1
ATOM 1317 C C . LEU A 1 174 ? 19.750 -17.300 -26.026 1.00 83.38 174 LEU A C 1
ATOM 1319 O O . LEU A 1 174 ? 19.948 -18.208 -26.832 1.00 83.38 174 LEU A O 1
ATOM 1323 N N . ALA A 1 175 ? 18.804 -16.375 -26.204 1.00 82.56 175 ALA A N 1
ATOM 1324 C CA . ALA A 1 175 ? 17.909 -16.319 -27.356 1.00 82.56 175 ALA A CA 1
ATOM 1325 C C . ALA A 1 175 ? 18.691 -16.136 -28.665 1.00 82.56 175 ALA A C 1
ATOM 1327 O O . ALA A 1 175 ? 18.541 -16.948 -29.574 1.00 82.56 175 ALA A O 1
ATOM 1328 N N . ALA A 1 176 ? 19.598 -15.154 -28.722 1.00 76.19 176 ALA A N 1
ATOM 1329 C CA . ALA A 1 176 ? 20.424 -14.868 -29.899 1.00 76.19 176 ALA A CA 1
ATOM 1330 C C . ALA A 1 176 ? 21.369 -16.020 -30.304 1.00 76.19 176 ALA A C 1
ATOM 1332 O O . ALA A 1 176 ? 21.853 -16.052 -31.432 1.00 76.19 176 ALA A O 1
ATOM 1333 N N . LYS A 1 177 ? 21.643 -16.974 -29.401 1.00 80.50 177 LYS A N 1
ATOM 1334 C CA . LYS A 1 177 ? 22.452 -18.169 -29.690 1.00 80.50 177 LYS A CA 1
ATOM 1335 C C . LYS A 1 177 ? 21.623 -19.391 -30.109 1.00 80.50 177 LYS A C 1
ATOM 1337 O O . LYS A 1 177 ? 22.160 -20.281 -30.765 1.00 80.50 177 LYS A O 1
ATOM 1342 N N . LEU A 1 178 ? 20.362 -19.481 -29.684 1.00 80.81 178 LEU A N 1
ATOM 1343 C CA . LEU A 1 178 ? 19.531 -20.685 -29.836 1.00 80.81 178 LEU A CA 1
ATOM 1344 C C . LEU A 1 178 ? 18.373 -20.535 -30.830 1.00 80.81 178 LEU A C 1
ATOM 1346 O O . LEU A 1 178 ? 17.754 -21.538 -31.177 1.00 80.81 178 LEU A O 1
ATOM 1350 N N . LEU A 1 179 ? 18.058 -19.313 -31.262 1.00 83.06 179 LEU A N 1
ATOM 1351 C CA . LEU A 1 179 ? 16.888 -18.995 -32.078 1.00 83.06 179 LEU A CA 1
ATOM 1352 C C . LEU A 1 179 ? 17.303 -18.190 -33.311 1.00 83.06 179 LEU A C 1
ATOM 1354 O O . LEU A 1 179 ? 18.175 -17.330 -33.231 1.00 83.06 179 LEU A O 1
ATOM 1358 N N . SER A 1 180 ? 16.638 -18.427 -34.440 1.00 77.25 180 SER A N 1
ATOM 1359 C CA . SER A 1 180 ? 16.855 -17.670 -35.678 1.00 77.25 180 SER A CA 1
ATOM 1360 C C . SER A 1 180 ? 15.552 -17.446 -36.450 1.00 77.25 180 SER A C 1
ATOM 1362 O O . SER A 1 180 ? 14.742 -18.366 -36.631 1.00 77.25 180 SER A O 1
ATOM 1364 N N . GLY A 1 181 ? 15.330 -16.200 -36.886 1.00 75.88 181 GLY A N 1
ATOM 1365 C CA . GLY A 1 181 ? 14.188 -15.774 -37.703 1.00 75.88 181 GLY A CA 1
ATOM 1366 C C . GLY A 1 181 ? 12.852 -16.402 -37.284 1.00 75.88 181 GLY A C 1
ATOM 1367 O O . GLY A 1 181 ? 12.355 -16.190 -36.178 1.00 75.88 181 GLY A O 1
ATOM 1368 N N . LYS A 1 182 ? 12.282 -17.230 -38.168 1.00 80.44 182 LYS A N 1
ATOM 1369 C CA . LYS A 1 182 ? 10.959 -17.858 -37.994 1.00 80.44 182 LYS A CA 1
ATOM 1370 C C . LYS A 1 182 ? 10.842 -18.726 -36.736 1.00 80.44 182 LYS A C 1
ATOM 1372 O O . LYS A 1 182 ? 9.772 -18.765 -36.137 1.00 80.44 182 LYS A O 1
ATOM 1377 N N . THR A 1 183 ? 11.922 -19.373 -36.287 1.00 85.06 183 THR A N 1
ATOM 1378 C CA . THR A 1 183 ? 11.896 -20.170 -35.040 1.00 85.06 183 THR A CA 1
ATOM 1379 C C . THR A 1 183 ? 11.722 -19.292 -33.801 1.00 85.06 183 THR A C 1
ATOM 1381 O O . THR A 1 183 ? 11.001 -19.665 -32.877 1.00 85.06 183 THR A O 1
ATOM 1384 N N . ALA A 1 184 ? 12.306 -18.091 -33.815 1.00 85.50 184 ALA A N 1
ATOM 1385 C CA . ALA A 1 184 ? 12.180 -17.118 -32.741 1.00 85.50 184 ALA A CA 1
ATOM 1386 C C . ALA A 1 184 ? 10.749 -16.546 -32.672 1.00 85.50 184 ALA A C 1
ATOM 1388 O O . ALA A 1 184 ? 10.175 -16.456 -31.588 1.00 85.50 184 ALA A O 1
ATOM 1389 N N . VAL A 1 185 ? 10.132 -16.247 -33.826 1.00 88.31 185 VAL A N 1
ATOM 1390 C CA . VAL A 1 185 ? 8.730 -15.781 -33.909 1.00 88.31 185 VAL A CA 1
ATOM 1391 C C . VAL A 1 185 ? 7.747 -16.855 -33.438 1.00 88.31 185 VAL A C 1
ATOM 1393 O O . VAL A 1 185 ? 6.829 -16.558 -32.675 1.00 88.31 185 VAL A O 1
ATOM 1396 N N . LEU A 1 186 ? 7.949 -18.115 -33.837 1.00 90.19 186 LEU A N 1
ATOM 1397 C CA . LEU A 1 186 ? 7.116 -19.230 -33.374 1.00 90.19 186 LEU A CA 1
ATOM 1398 C C . LEU A 1 186 ? 7.227 -19.432 -31.855 1.00 90.19 186 LEU A C 1
ATOM 1400 O O . LEU A 1 186 ? 6.209 -19.664 -31.202 1.00 90.19 186 LEU A O 1
ATOM 1404 N N . LEU A 1 187 ? 8.424 -19.281 -31.273 1.00 91.06 187 LEU A N 1
ATOM 1405 C CA . LEU A 1 187 ? 8.590 -19.313 -29.818 1.00 91.06 187 LEU A CA 1
ATOM 1406 C C . LEU A 1 187 ? 7.917 -18.114 -29.132 1.00 91.06 187 LEU A C 1
ATOM 1408 O O . LEU A 1 187 ? 7.309 -18.296 -28.082 1.00 91.06 187 LEU A O 1
ATOM 1412 N N . LEU A 1 188 ? 7.976 -16.912 -29.714 1.00 91.62 188 LEU A N 1
ATOM 1413 C CA . LEU A 1 188 ? 7.291 -15.729 -29.184 1.00 91.62 188 LEU A CA 1
ATOM 1414 C C . LEU A 1 188 ? 5.770 -15.937 -29.107 1.00 91.62 188 LEU A C 1
ATOM 1416 O O . LEU A 1 188 ? 5.179 -15.695 -28.055 1.00 91.62 188 LEU A O 1
ATOM 1420 N N . VAL A 1 189 ? 5.154 -16.434 -30.185 1.00 93.25 189 VAL A N 1
ATOM 1421 C CA . VAL A 1 189 ? 3.719 -16.772 -30.215 1.00 93.25 189 VAL A CA 1
ATOM 1422 C C . VAL A 1 189 ? 3.399 -17.877 -29.202 1.00 93.25 189 VAL A C 1
ATOM 1424 O O . VAL A 1 189 ? 2.437 -17.759 -28.452 1.00 93.25 189 VAL A O 1
ATOM 1427 N N . ALA A 1 190 ? 4.227 -18.923 -29.102 1.00 93.94 190 ALA A N 1
ATOM 1428 C CA . ALA A 1 190 ? 4.026 -19.991 -28.120 1.00 93.94 190 ALA A CA 1
ATOM 1429 C C . ALA A 1 190 ? 4.154 -19.505 -26.659 1.00 93.94 190 ALA A C 1
ATOM 1431 O O . ALA A 1 190 ? 3.401 -19.956 -25.795 1.00 93.94 190 ALA A O 1
ATOM 1432 N N . LEU A 1 191 ? 5.073 -18.574 -26.374 1.00 93.81 191 LEU A N 1
ATOM 1433 C CA . LEU A 1 191 ? 5.250 -17.973 -25.048 1.00 93.81 191 LEU A CA 1
ATOM 1434 C C . LEU A 1 191 ? 4.091 -17.046 -24.678 1.00 93.81 191 LEU A C 1
ATOM 1436 O O . LEU A 1 191 ? 3.586 -17.149 -23.557 1.00 93.81 191 LEU A O 1
ATOM 1440 N N . ARG A 1 192 ? 3.634 -16.175 -25.591 1.00 93.62 192 ARG A N 1
ATOM 1441 C CA . ARG A 1 192 ? 2.441 -15.349 -25.338 1.00 93.62 192 ARG A CA 1
ATOM 1442 C C . ARG A 1 192 ? 1.210 -16.243 -25.134 1.00 93.62 192 ARG A C 1
ATOM 1444 O O . ARG A 1 192 ? 0.580 -16.119 -24.084 1.00 93.62 192 ARG A O 1
ATOM 1451 N N . LEU A 1 193 ? 1.009 -17.278 -25.960 1.00 94.81 193 LEU A N 1
ATOM 1452 C CA . LEU A 1 193 ? -0.124 -18.203 -25.817 1.00 94.81 193 LEU A CA 1
ATOM 1453 C C . LEU A 1 193 ? -0.089 -18.975 -24.488 1.00 94.81 193 LEU A C 1
ATOM 1455 O O . LEU A 1 193 ? -1.116 -19.131 -23.826 1.00 94.81 193 LEU A O 1
ATOM 1459 N N . ALA A 1 194 ? 1.090 -19.415 -24.040 1.00 95.19 194 ALA A N 1
ATOM 1460 C CA . ALA A 1 194 ? 1.264 -20.004 -22.710 1.00 95.19 194 ALA A CA 1
ATOM 1461 C C . ALA A 1 194 ? 0.984 -18.994 -21.576 1.00 95.19 194 ALA A C 1
ATOM 1463 O O . ALA A 1 194 ? 0.454 -19.368 -20.524 1.00 95.19 194 ALA A O 1
ATOM 1464 N N . THR A 1 195 ? 1.289 -17.710 -21.786 1.00 94.56 195 THR A N 1
ATOM 1465 C CA . THR A 1 195 ? 0.942 -16.621 -20.858 1.00 94.56 195 THR A CA 1
ATOM 1466 C C . THR A 1 195 ? -0.577 -16.409 -20.805 1.00 94.56 195 THR A C 1
ATOM 1468 O O . THR A 1 195 ? -1.141 -16.346 -19.715 1.00 94.56 195 THR A O 1
ATOM 1471 N N . LEU A 1 196 ? -1.264 -16.382 -21.954 1.00 94.81 196 LEU A N 1
ATOM 1472 C CA . LEU A 1 196 ? -2.726 -16.294 -22.046 1.00 94.81 196 LEU A CA 1
ATOM 1473 C C . LEU A 1 196 ? -3.406 -17.473 -21.332 1.00 94.81 196 LEU A C 1
ATOM 1475 O O . LEU A 1 196 ? -4.252 -17.267 -20.460 1.00 94.81 196 LEU A O 1
ATOM 1479 N N . LEU A 1 197 ? -2.974 -18.703 -21.626 1.00 93.19 197 LEU A N 1
ATOM 1480 C CA . LEU A 1 197 ? -3.495 -19.920 -21.000 1.00 93.19 197 LEU A CA 1
ATOM 1481 C C . LEU A 1 197 ? -3.273 -19.934 -19.480 1.00 93.19 197 LEU A C 1
ATOM 1483 O O . LEU A 1 197 ? -4.190 -20.275 -18.735 1.00 93.19 197 LEU A O 1
ATOM 1487 N N . THR A 1 198 ? -2.096 -19.528 -18.989 1.00 91.38 198 THR A N 1
ATOM 1488 C CA . THR A 1 198 ? -1.850 -19.420 -17.536 1.00 91.38 198 THR A CA 1
ATOM 1489 C C . THR A 1 198 ? -2.645 -18.281 -16.886 1.00 91.38 198 THR A C 1
ATOM 1491 O O . THR A 1 198 ? -3.121 -18.443 -15.760 1.00 91.38 198 THR A O 1
ATOM 1494 N N . GLY A 1 199 ? -2.896 -17.182 -17.605 1.00 89.00 199 GLY A N 1
ATOM 1495 C CA . GLY A 1 199 ? -3.781 -16.091 -17.183 1.00 89.00 199 GLY A CA 1
ATOM 1496 C C . GLY A 1 199 ? -5.246 -16.503 -17.016 1.00 89.00 199 GLY A C 1
ATOM 1497 O O . GLY A 1 199 ? -5.914 -16.037 -16.092 1.00 89.00 199 GLY A O 1
ATOM 1498 N N . CYS A 1 200 ? -5.745 -17.452 -17.813 1.00 88.88 200 CYS A N 1
ATOM 1499 C CA . CYS A 1 200 ? -7.081 -18.023 -17.610 1.00 88.88 200 CYS A CA 1
ATOM 1500 C C . CYS A 1 200 ? -7.233 -18.712 -16.236 1.00 88.88 200 CYS A C 1
ATOM 1502 O O . CYS A 1 200 ? -8.328 -18.695 -15.663 1.00 88.88 200 CYS A O 1
ATOM 1504 N N . PHE A 1 201 ? -6.145 -19.247 -15.666 1.00 89.44 201 PHE A N 1
ATOM 1505 C CA . PHE A 1 201 ? -6.106 -19.845 -14.322 1.00 89.44 201 PHE A CA 1
ATOM 1506 C C . PHE A 1 201 ? -5.818 -18.845 -13.189 1.00 89.44 201 PHE A C 1
ATOM 1508 O O . PHE A 1 201 ? -5.811 -19.241 -12.022 1.00 89.44 201 PHE A O 1
ATOM 1515 N N . LEU A 1 202 ? -5.617 -17.555 -13.485 1.00 88.12 202 LEU A N 1
ATOM 1516 C CA . LEU A 1 202 ? -5.524 -16.525 -12.449 1.00 88.12 202 LEU A CA 1
ATOM 1517 C C . LEU A 1 202 ? -6.825 -16.496 -11.624 1.00 88.12 202 LEU A C 1
ATOM 1519 O O . LEU A 1 202 ? -7.920 -16.654 -12.170 1.00 88.12 202 LEU A O 1
ATOM 1523 N N . THR A 1 203 ? -6.731 -16.283 -10.314 1.00 84.25 203 THR A N 1
ATOM 1524 C CA . THR A 1 203 ? -7.898 -15.973 -9.474 1.00 84.25 203 THR A CA 1
ATOM 1525 C C . THR A 1 203 ? -8.119 -14.468 -9.428 1.00 84.25 203 THR A C 1
ATOM 1527 O O . THR A 1 203 ? -7.149 -13.711 -9.405 1.00 84.25 203 THR A O 1
ATOM 1530 N N . GLU A 1 204 ? -9.379 -14.044 -9.365 1.00 87.06 204 GLU A N 1
ATOM 1531 C CA . GLU A 1 204 ? -9.720 -12.658 -9.038 1.00 87.06 204 GLU A CA 1
ATOM 1532 C C . GLU A 1 204 ? -9.163 -12.288 -7.648 1.00 87.06 204 GLU A C 1
ATOM 1534 O O . GLU A 1 204 ? -9.123 -13.142 -6.756 1.00 87.06 204 GLU A O 1
ATOM 1539 N N . SER A 1 205 ? -8.680 -11.053 -7.485 1.00 83.38 205 SER A N 1
ATOM 1540 C CA . SER A 1 205 ? -8.116 -10.547 -6.222 1.00 83.38 205 SER A CA 1
ATOM 1541 C C . SER A 1 205 ? -9.108 -9.701 -5.427 1.00 83.38 205 SER A C 1
ATOM 1543 O O . SER A 1 205 ? -9.000 -9.646 -4.202 1.00 83.38 205 SER A O 1
ATOM 1545 N N . LEU A 1 206 ? -10.094 -9.094 -6.094 1.00 76.19 206 LEU A N 1
ATOM 1546 C CA . LEU A 1 206 ? -11.194 -8.381 -5.446 1.00 76.19 206 LEU A CA 1
ATOM 1547 C C . LEU A 1 206 ? -12.346 -9.338 -5.061 1.00 76.19 206 LEU A C 1
ATOM 1549 O O . LEU A 1 206 ? -12.620 -10.301 -5.780 1.00 76.19 206 LEU A O 1
ATOM 1553 N N . PRO A 1 207 ? -13.064 -9.101 -3.945 1.00 63.44 207 PRO A N 1
ATOM 1554 C CA . PRO A 1 207 ? -14.282 -9.847 -3.634 1.00 63.44 207 PRO A CA 1
ATOM 1555 C C . PRO A 1 207 ? -15.371 -9.568 -4.684 1.00 63.44 207 PRO A C 1
ATOM 1557 O O . PRO A 1 207 ? -15.475 -8.454 -5.200 1.00 63.44 207 PRO A O 1
ATOM 1560 N N . GLN A 1 208 ? -16.204 -10.568 -4.998 1.00 50.53 208 GLN A N 1
ATOM 1561 C CA . GLN A 1 208 ? -17.269 -10.418 -5.997 1.00 50.53 208 GLN A CA 1
ATOM 1562 C C . GLN A 1 208 ? -18.301 -9.363 -5.566 1.00 50.53 208 GLN A C 1
ATOM 1564 O O . GLN A 1 208 ? -19.117 -9.610 -4.679 1.00 50.53 208 GLN A O 1
ATOM 1569 N N . ARG A 1 209 ? -18.300 -8.210 -6.243 1.00 52.97 209 ARG A N 1
ATOM 1570 C CA . ARG A 1 209 ? -19.430 -7.270 -6.251 1.00 52.97 209 ARG A CA 1
ATOM 1571 C C . ARG A 1 209 ? -20.567 -7.815 -7.122 1.00 52.97 209 ARG A C 1
ATOM 1573 O O . ARG A 1 209 ? -20.333 -8.564 -8.073 1.00 52.97 209 ARG A O 1
ATOM 1580 N N . SER A 1 210 ? -21.797 -7.404 -6.822 1.00 39.16 210 SER A N 1
ATOM 1581 C CA . SER A 1 210 ? -22.920 -7.533 -7.753 1.00 39.16 210 SER A CA 1
ATOM 1582 C C . SER A 1 210 ? -22.641 -6.724 -9.030 1.00 39.16 210 SER A C 1
ATOM 1584 O O . SER A 1 210 ? -22.120 -5.613 -8.931 1.00 39.16 210 SER A O 1
ATOM 1586 N N . PRO A 1 211 ? -22.966 -7.240 -10.229 1.00 43.28 211 PRO A N 1
ATOM 1587 C CA . PRO A 1 211 ? -22.759 -6.507 -11.472 1.00 43.28 211 PRO A CA 1
ATOM 1588 C C . PRO A 1 211 ? -23.842 -5.434 -11.656 1.00 43.28 211 PRO A C 1
ATOM 1590 O O . PRO A 1 211 ? -24.909 -5.700 -12.220 1.00 43.28 211 PRO A O 1
ATOM 1593 N N . ASP A 1 212 ? -23.557 -4.219 -11.192 1.00 45.66 212 ASP A N 1
ATOM 1594 C CA . ASP A 1 212 ? -24.404 -3.051 -11.435 1.00 45.66 212 ASP A CA 1
ATOM 1595 C C . ASP A 1 212 ? -24.455 -2.735 -12.938 1.00 45.66 212 ASP A C 1
ATOM 1597 O O . ASP A 1 212 ? -23.434 -2.577 -13.613 1.00 45.66 212 ASP A O 1
ATOM 1601 N N . ARG A 1 213 ? -25.671 -2.684 -13.493 1.00 41.56 213 ARG A N 1
ATOM 1602 C CA . ARG A 1 213 ? -25.906 -2.562 -14.940 1.00 41.56 213 ARG A CA 1
ATOM 1603 C C . ARG A 1 213 ? -25.873 -1.101 -15.394 1.00 41.56 213 ARG A C 1
ATOM 1605 O O . ARG A 1 213 ? -26.925 -0.515 -15.636 1.00 41.56 213 ARG A O 1
ATOM 1612 N N . LEU A 1 214 ? -24.677 -0.537 -15.534 1.00 47.47 214 LEU A N 1
ATOM 1613 C CA . LEU A 1 214 ? -24.469 0.837 -16.009 1.00 47.47 214 LEU A CA 1
ATOM 1614 C C . LEU A 1 214 ? -23.823 0.881 -17.406 1.00 47.47 214 LEU A C 1
ATOM 1616 O O . LEU A 1 214 ? -23.091 -0.027 -17.802 1.00 47.47 214 LEU A O 1
ATOM 1620 N N . GLY A 1 215 ? -24.161 1.911 -18.189 1.00 40.94 215 GLY A N 1
ATOM 1621 C CA . GLY A 1 215 ? -23.882 1.985 -19.631 1.00 40.94 215 GLY A CA 1
ATOM 1622 C C . GLY A 1 215 ? -22.630 2.785 -20.017 1.00 40.94 215 GLY A C 1
ATOM 1623 O O . GLY A 1 215 ? -22.172 3.655 -19.280 1.00 40.94 215 GLY A O 1
ATOM 1624 N N . MET A 1 216 ? -22.110 2.549 -21.232 1.00 40.88 216 MET A N 1
ATOM 1625 C CA . MET A 1 216 ? -20.874 3.180 -21.745 1.00 40.88 216 MET A CA 1
ATOM 1626 C C . MET A 1 216 ? -20.863 4.721 -21.751 1.00 40.88 216 MET A C 1
ATOM 1628 O O . MET A 1 216 ? -19.789 5.322 -21.760 1.00 40.88 216 MET A O 1
ATOM 1632 N N . SER A 1 217 ? -22.023 5.385 -21.757 1.00 41.50 217 SER A N 1
ATOM 1633 C CA . SER A 1 217 ? -22.111 6.851 -21.678 1.00 41.50 217 SER A CA 1
ATOM 1634 C C . SER A 1 217 ? -21.614 7.397 -20.336 1.00 41.50 217 SER A C 1
ATOM 1636 O O . SER A 1 217 ? -20.968 8.443 -20.291 1.00 41.50 217 SER A O 1
ATOM 1638 N N . GLU A 1 218 ? -21.854 6.672 -19.243 1.00 49.56 218 GLU A N 1
ATOM 1639 C CA . GLU A 1 218 ? -21.417 7.067 -17.899 1.00 49.56 218 GLU A CA 1
ATOM 1640 C C . GLU A 1 218 ? -19.915 6.833 -17.694 1.00 49.56 218 GLU A C 1
ATOM 1642 O O . GLU A 1 218 ? -19.279 7.530 -16.904 1.00 49.56 218 GLU A O 1
ATOM 1647 N N . SER A 1 219 ? -19.311 5.915 -18.458 1.00 49.50 219 SER A N 1
ATOM 1648 C CA . SER A 1 219 ? -17.862 5.676 -18.460 1.00 49.50 219 SER A CA 1
ATOM 1649 C C . SER A 1 219 ? -17.078 6.925 -18.882 1.00 49.50 219 SER A C 1
ATOM 1651 O O . SER A 1 219 ? -16.087 7.276 -18.243 1.00 49.50 219 SER A O 1
ATOM 1653 N N . TRP A 1 220 ? -17.548 7.652 -19.902 1.00 50.81 220 TRP A N 1
ATOM 1654 C CA . TRP A 1 220 ? -16.917 8.900 -20.351 1.00 50.81 220 TRP A CA 1
ATOM 1655 C C . TRP A 1 220 ? -17.135 10.069 -19.381 1.00 50.81 220 TRP A C 1
ATOM 1657 O O . TRP A 1 220 ? -16.230 10.882 -19.184 1.00 50.81 220 TRP A O 1
ATOM 1667 N N . ALA A 1 221 ? -18.291 10.129 -18.713 1.00 50.88 221 ALA A N 1
ATOM 1668 C CA . ALA A 1 221 ? -18.523 11.094 -17.638 1.00 50.88 221 ALA A CA 1
ATOM 1669 C C . ALA A 1 221 ? -17.594 10.833 -16.434 1.00 50.88 221 ALA A C 1
ATOM 1671 O O . ALA A 1 221 ? -16.990 11.767 -15.904 1.00 50.88 221 ALA A O 1
ATOM 1672 N N . ALA A 1 222 ? -17.419 9.564 -16.049 1.00 48.75 222 ALA A N 1
ATOM 1673 C CA . ALA A 1 222 ? -16.512 9.157 -14.977 1.00 48.75 222 ALA A CA 1
ATOM 1674 C C . ALA A 1 222 ? -15.029 9.399 -15.314 1.00 48.75 222 ALA A C 1
ATOM 1676 O O . ALA A 1 222 ? -14.256 9.794 -14.441 1.00 48.75 222 ALA A O 1
ATOM 1677 N N . PHE A 1 223 ? -14.631 9.216 -16.576 1.00 49.47 223 PHE A N 1
ATOM 1678 C CA . PHE A 1 223 ? -13.303 9.578 -17.077 1.00 49.47 223 PHE A CA 1
ATOM 1679 C C . PHE A 1 223 ? -13.025 11.080 -16.903 1.00 49.47 223 PHE A C 1
ATOM 1681 O O . PHE A 1 223 ? -11.986 11.467 -16.359 1.00 49.47 223 PHE A O 1
ATOM 1688 N N . ALA A 1 224 ? -13.980 11.933 -17.289 1.00 53.78 224 ALA A N 1
ATOM 1689 C CA . ALA A 1 224 ? -13.856 13.381 -17.142 1.00 53.78 224 ALA A CA 1
ATOM 1690 C C . ALA A 1 224 ? -13.774 13.821 -15.666 1.00 53.78 224 ALA A C 1
ATOM 1692 O O . ALA A 1 224 ? -12.957 14.680 -15.325 1.00 53.78 224 ALA A O 1
ATOM 1693 N N . THR A 1 225 ? -14.560 13.222 -14.762 1.00 55.75 225 THR A N 1
ATOM 1694 C CA . THR A 1 225 ? -14.471 13.536 -13.323 1.00 55.75 225 THR A CA 1
ATOM 1695 C C . THR A 1 225 ? -13.193 13.012 -12.666 1.00 55.75 225 THR A C 1
ATOM 1697 O O . THR A 1 225 ? -12.702 13.671 -11.750 1.00 55.75 225 THR A O 1
ATOM 1700 N N . HIS A 1 226 ? -12.592 11.918 -13.148 1.00 53.75 226 HIS A N 1
ATOM 1701 C CA . HIS A 1 226 ? -11.285 11.452 -12.666 1.00 53.75 226 HIS A CA 1
ATOM 1702 C C . HIS A 1 226 ? -10.152 12.418 -13.026 1.00 53.75 226 HIS A C 1
ATOM 1704 O O . HIS A 1 226 ? -9.422 12.844 -12.131 1.00 53.75 226 HIS A O 1
ATOM 1710 N N . TRP A 1 227 ? -10.053 12.868 -14.282 1.00 58.00 227 TRP A N 1
ATOM 1711 C CA . TRP A 1 227 ? -9.091 13.920 -14.648 1.00 58.00 227 TRP A CA 1
ATOM 1712 C C . TRP A 1 227 ? -9.355 15.238 -13.900 1.00 58.00 227 TRP A C 1
ATOM 1714 O O . TRP A 1 227 ? -8.409 15.933 -13.535 1.00 58.00 227 TRP A O 1
ATOM 1724 N N . ARG A 1 228 ? -10.618 15.549 -13.563 1.00 59.00 228 ARG A N 1
ATOM 1725 C CA . ARG A 1 228 ? -10.981 16.696 -12.705 1.00 59.00 228 ARG A CA 1
ATOM 1726 C C . ARG A 1 228 ? -10.638 16.503 -11.216 1.00 59.00 228 ARG A C 1
ATOM 1728 O O . ARG A 1 228 ? -10.545 17.489 -10.489 1.00 59.00 228 ARG A O 1
ATOM 1735 N N . ASN A 1 229 ? -10.437 15.268 -10.754 1.00 55.56 229 ASN A N 1
ATOM 1736 C CA . ASN A 1 229 ? -9.990 14.942 -9.394 1.00 55.56 229 ASN A CA 1
ATOM 1737 C C . ASN A 1 229 ? -8.464 14.748 -9.291 1.00 55.56 229 ASN A C 1
ATOM 1739 O O . ASN A 1 229 ? -7.923 14.870 -8.194 1.00 55.56 229 ASN A O 1
ATOM 1743 N N . LEU A 1 230 ? -7.748 14.527 -10.401 1.00 62.25 230 LEU A N 1
ATOM 1744 C CA . LEU A 1 230 ? -6.283 14.417 -10.422 1.00 62.25 230 LEU A CA 1
ATOM 1745 C C . LEU A 1 230 ? -5.564 15.608 -9.737 1.00 62.25 230 LEU A C 1
ATOM 1747 O O . LEU A 1 230 ? -4.640 15.354 -8.964 1.00 62.25 230 LEU A O 1
ATOM 1751 N N . PRO A 1 231 ? -6.009 16.880 -9.874 1.00 63.91 231 PRO A N 1
ATOM 1752 C CA . PRO A 1 231 ? -5.442 18.000 -9.117 1.00 63.91 231 PRO A CA 1
ATOM 1753 C C . PRO A 1 231 ? -5.532 17.858 -7.590 1.00 63.91 231 PRO A C 1
ATOM 1755 O O . PRO A 1 231 ? -4.684 18.414 -6.899 1.00 63.91 231 PRO A O 1
ATOM 1758 N N . LYS A 1 232 ? -6.510 17.104 -7.061 1.00 62.19 232 LYS A N 1
ATOM 1759 C CA . LYS A 1 232 ? -6.645 16.802 -5.622 1.00 62.19 232 LYS A CA 1
ATOM 1760 C C . LYS A 1 232 ? -5.623 15.759 -5.176 1.00 62.19 232 LYS A C 1
ATOM 1762 O O . LYS A 1 232 ? -4.951 15.956 -4.172 1.00 62.19 232 LYS A O 1
ATOM 1767 N N . VAL A 1 233 ? -5.421 14.700 -5.965 1.00 57.44 233 VAL A N 1
ATOM 1768 C CA . VAL A 1 233 ? -4.334 13.723 -5.736 1.00 57.44 233 VAL A CA 1
ATOM 1769 C C . VAL A 1 233 ? -2.967 14.425 -5.794 1.00 57.44 233 VAL A C 1
ATOM 1771 O O . VAL A 1 233 ? -2.071 14.131 -5.007 1.00 57.44 233 VAL A O 1
ATOM 1774 N N . CYS A 1 234 ? -2.830 15.430 -6.662 1.00 56.94 234 CYS A N 1
ATOM 1775 C CA . CYS A 1 234 ? -1.668 16.313 -6.735 1.00 56.94 234 CYS A CA 1
ATOM 1776 C C . CYS A 1 234 ? -1.709 17.518 -5.764 1.00 56.94 234 CYS A C 1
ATOM 1778 O O . CYS A 1 234 ? -0.846 18.393 -5.874 1.00 56.94 234 CYS A O 1
ATOM 1780 N N . ALA A 1 235 ? -2.662 17.620 -4.830 1.00 57.75 235 ALA A N 1
ATOM 1781 C CA . ALA A 1 235 ? -2.724 18.715 -3.851 1.00 57.75 235 ALA A CA 1
ATOM 1782 C C . ALA A 1 235 ? -1.820 18.452 -2.636 1.00 57.75 235 ALA A C 1
ATOM 1784 O O . ALA A 1 235 ? -1.112 19.356 -2.190 1.00 57.75 235 ALA A O 1
ATOM 1785 N N . PHE A 1 236 ? -1.794 17.204 -2.162 1.00 58.50 236 PHE A N 1
ATOM 1786 C CA . PHE A 1 236 ? -1.007 16.737 -1.020 1.00 58.50 236 PHE A CA 1
ATOM 1787 C C . PHE A 1 236 ? 0.487 17.116 -1.136 1.00 58.50 236 PHE A C 1
ATOM 1789 O O . PHE A 1 236 ? 1.182 16.735 -2.087 1.00 58.50 236 PHE A O 1
ATOM 1796 N N . LYS A 1 237 ? 1.003 17.863 -0.143 1.00 57.59 237 LYS A N 1
ATOM 1797 C CA . LYS A 1 237 ? 2.391 18.380 -0.122 1.00 57.59 237 LYS A CA 1
ATOM 1798 C C . LYS A 1 237 ? 3.431 17.250 -0.180 1.00 57.59 237 LYS A C 1
ATOM 1800 O O . LYS A 1 237 ? 4.391 17.353 -0.942 1.00 57.59 237 LYS A O 1
ATOM 1805 N N . ALA A 1 238 ? 3.215 16.165 0.569 1.00 52.66 238 ALA A N 1
ATOM 1806 C CA . ALA A 1 238 ? 4.088 14.985 0.598 1.00 52.66 238 ALA A CA 1
ATOM 1807 C C . ALA A 1 238 ? 4.262 14.348 -0.795 1.00 52.66 238 ALA A C 1
ATOM 1809 O O . ALA A 1 238 ? 5.371 14.026 -1.235 1.00 52.66 238 ALA A O 1
ATOM 1810 N N . THR A 1 239 ? 3.146 14.213 -1.510 1.00 54.88 239 THR A N 1
ATOM 1811 C CA . THR A 1 239 ? 3.025 13.515 -2.792 1.00 54.88 239 THR A CA 1
ATOM 1812 C C . THR A 1 239 ? 3.813 14.209 -3.886 1.00 54.88 239 THR A C 1
ATOM 1814 O O . THR A 1 239 ? 4.586 13.552 -4.580 1.00 54.88 239 THR A O 1
ATOM 1817 N N . ARG A 1 240 ? 3.689 15.540 -4.006 1.00 64.75 240 ARG A N 1
ATOM 1818 C CA . ARG A 1 240 ? 4.398 16.330 -5.031 1.00 64.75 240 ARG A CA 1
ATOM 1819 C C . ARG A 1 240 ? 5.893 16.027 -5.050 1.00 64.75 240 ARG A C 1
ATOM 1821 O O . ARG A 1 240 ? 6.463 15.819 -6.117 1.00 64.75 240 ARG A O 1
ATOM 1828 N N . SER A 1 241 ? 6.517 15.970 -3.877 1.00 65.44 241 SER A N 1
ATOM 1829 C CA . SER A 1 241 ? 7.954 15.745 -3.767 1.00 65.44 241 SER A CA 1
ATOM 1830 C C . SER A 1 241 ? 8.336 14.274 -3.904 1.00 65.44 241 SER A C 1
ATOM 1832 O O . SER A 1 241 ? 9.233 13.976 -4.685 1.00 65.44 241 SER A O 1
ATOM 1834 N N . ILE A 1 242 ? 7.659 13.339 -3.226 1.00 63.62 242 ILE A N 1
ATOM 1835 C CA . ILE A 1 242 ? 8.000 11.905 -3.325 1.00 63.62 242 ILE A CA 1
ATOM 1836 C C . ILE A 1 242 ? 7.817 11.387 -4.759 1.00 63.62 242 ILE A C 1
ATOM 1838 O O . ILE A 1 242 ? 8.667 10.640 -5.249 1.00 63.62 242 ILE A O 1
ATOM 1842 N N . PHE A 1 243 ? 6.767 11.826 -5.460 1.00 66.94 243 PHE A N 1
ATOM 1843 C CA . PHE A 1 243 ? 6.573 11.451 -6.857 1.00 66.94 243 PHE A CA 1
ATOM 1844 C C . PHE A 1 243 ? 7.601 12.101 -7.771 1.00 66.94 243 PHE A C 1
ATOM 1846 O O . PHE A 1 243 ? 8.251 11.356 -8.494 1.00 66.94 243 PHE A O 1
ATOM 1853 N N . LEU A 1 244 ? 7.845 13.417 -7.688 1.00 70.62 244 LEU A N 1
ATOM 1854 C CA . LEU A 1 244 ? 8.887 14.086 -8.486 1.00 70.62 244 LEU A CA 1
ATOM 1855 C C . LEU A 1 244 ? 10.261 13.400 -8.344 1.00 70.62 244 LEU A C 1
ATOM 1857 O O . LEU A 1 244 ? 10.979 13.255 -9.331 1.00 70.62 244 LEU A O 1
ATOM 1861 N N . LEU A 1 245 ? 10.597 12.915 -7.145 1.00 72.25 245 LEU A N 1
ATOM 1862 C CA . LEU A 1 245 ? 11.828 12.167 -6.879 1.00 72.25 245 LEU A CA 1
ATOM 1863 C C . LEU A 1 245 ? 11.887 10.820 -7.609 1.00 72.25 245 LEU A C 1
ATOM 1865 O O . LEU A 1 245 ? 12.845 10.561 -8.335 1.00 72.25 245 LEU A O 1
ATOM 1869 N N . GLY A 1 246 ? 10.883 9.953 -7.444 1.00 69.44 246 GLY A N 1
ATOM 1870 C CA . GLY A 1 246 ? 10.858 8.647 -8.120 1.00 69.44 246 GLY A CA 1
ATOM 1871 C C . GLY A 1 246 ? 10.682 8.744 -9.639 1.00 69.44 246 GLY A C 1
ATOM 1872 O O . GLY A 1 246 ? 11.205 7.919 -10.384 1.00 69.44 246 GLY A O 1
ATOM 1873 N N . PHE A 1 247 ? 10.006 9.791 -10.099 1.00 73.00 247 PHE A N 1
ATOM 1874 C CA . PHE A 1 247 ? 9.787 10.181 -11.493 1.00 73.00 247 PHE A CA 1
ATOM 1875 C C . PHE A 1 247 ? 11.093 10.603 -12.182 1.00 73.00 247 PHE A C 1
ATOM 1877 O O . PHE A 1 247 ? 11.448 10.028 -13.210 1.00 73.00 247 PHE A O 1
ATOM 1884 N N . VAL A 1 248 ? 11.883 11.500 -11.574 1.00 77.06 248 VAL A N 1
ATOM 1885 C CA . VAL A 1 248 ? 13.239 11.829 -12.060 1.00 77.06 248 VAL A CA 1
ATOM 1886 C C . VAL A 1 248 ? 14.161 10.607 -11.972 1.00 77.06 248 VAL A C 1
ATOM 1888 O O . VAL A 1 248 ? 14.905 10.329 -12.916 1.00 77.06 248 VAL A O 1
ATOM 1891 N N . ALA A 1 249 ? 14.089 9.830 -10.887 1.00 75.56 249 ALA A N 1
ATOM 1892 C CA . ALA A 1 249 ? 14.964 8.678 -10.687 1.00 75.56 249 ALA A CA 1
ATOM 1893 C C . ALA A 1 249 ? 14.708 7.524 -11.677 1.00 75.56 249 ALA A C 1
ATOM 1895 O O . ALA A 1 249 ? 15.660 6.934 -12.185 1.00 75.56 249 ALA A O 1
ATOM 1896 N N . THR A 1 250 ? 13.444 7.207 -11.981 1.00 79.69 250 THR A N 1
ATOM 1897 C CA . THR A 1 250 ? 13.091 6.150 -12.951 1.00 79.69 250 THR A CA 1
ATOM 1898 C C . THR A 1 250 ? 13.157 6.638 -14.397 1.00 79.69 250 THR A C 1
ATOM 1900 O O . THR A 1 250 ? 13.649 5.904 -15.255 1.00 79.69 250 THR A O 1
ATOM 1903 N N . GLY A 1 251 ? 12.785 7.896 -14.661 1.00 84.31 251 GLY A N 1
ATOM 1904 C CA . GLY A 1 251 ? 12.956 8.533 -15.967 1.00 84.31 251 GLY A CA 1
ATOM 1905 C C . GLY A 1 251 ? 14.421 8.578 -16.411 1.00 84.31 251 GLY A C 1
ATOM 1906 O O . GLY A 1 251 ? 14.729 8.179 -17.532 1.00 84.31 251 GLY A O 1
ATOM 1907 N N . THR A 1 252 ? 15.353 8.968 -15.530 1.00 86.56 252 THR A N 1
ATOM 1908 C CA . THR A 1 252 ? 16.793 8.971 -15.872 1.00 86.56 252 THR A CA 1
ATOM 1909 C C . THR A 1 252 ? 17.383 7.575 -16.060 1.00 86.56 252 THR A C 1
ATOM 1911 O O . THR A 1 252 ? 18.275 7.413 -16.893 1.00 86.56 252 THR A O 1
ATOM 1914 N N . GLY A 1 253 ? 16.872 6.553 -15.364 1.00 87.50 253 GLY A N 1
ATOM 1915 C CA . GLY A 1 253 ? 17.256 5.157 -15.603 1.00 87.50 253 GLY A CA 1
ATOM 1916 C C . GLY A 1 253 ? 16.932 4.705 -17.030 1.00 87.50 253 GLY A C 1
ATOM 1917 O O . GLY A 1 253 ? 17.826 4.285 -17.763 1.00 87.50 253 GLY A O 1
ATOM 1918 N N . ALA A 1 254 ? 15.678 4.878 -17.463 1.00 87.56 254 ALA A N 1
ATOM 1919 C CA . ALA A 1 254 ? 15.263 4.563 -18.834 1.00 87.56 254 ALA A CA 1
ATOM 1920 C C . ALA A 1 254 ? 16.039 5.391 -19.877 1.00 87.56 254 ALA A C 1
ATOM 1922 O O . ALA A 1 254 ? 16.491 4.874 -20.900 1.00 87.56 254 ALA A O 1
ATOM 1923 N N . ALA A 1 255 ? 16.249 6.676 -19.589 1.00 90.50 255 ALA A N 1
ATOM 1924 C CA . ALA A 1 255 ? 16.939 7.589 -20.485 1.00 90.50 255 ALA A CA 1
ATOM 1925 C C . ALA A 1 255 ? 18.421 7.236 -20.688 1.00 90.50 255 ALA A C 1
ATOM 1927 O O . ALA A 1 255 ? 18.904 7.245 -21.819 1.00 90.50 255 ALA A O 1
ATOM 1928 N N . THR A 1 256 ? 19.136 6.864 -19.622 1.00 91.31 256 THR A N 1
ATOM 1929 C CA . THR A 1 256 ? 20.553 6.471 -19.707 1.00 91.31 256 THR A CA 1
ATOM 1930 C C . THR A 1 256 ? 20.748 5.099 -20.347 1.00 91.31 256 THR A C 1
ATOM 1932 O O . THR A 1 256 ? 21.682 4.947 -21.134 1.00 91.31 256 THR A O 1
ATOM 1935 N N . GLN A 1 257 ? 19.837 4.141 -20.134 1.00 89.12 257 GLN A N 1
ATOM 1936 C CA . GLN A 1 257 ? 19.844 2.874 -20.881 1.00 89.12 257 GLN A CA 1
ATOM 1937 C C . GLN A 1 257 ? 19.676 3.098 -22.395 1.00 89.12 257 GLN A C 1
ATOM 1939 O O . GLN A 1 257 ? 20.414 2.517 -23.190 1.00 89.12 257 GLN A O 1
ATOM 1944 N N . SER A 1 258 ? 18.808 4.032 -22.810 1.00 88.50 258 SER A N 1
ATOM 1945 C CA . SER A 1 258 ? 18.566 4.346 -24.232 1.00 88.50 258 SER A CA 1
ATOM 1946 C C . SER A 1 258 ? 19.770 4.912 -25.010 1.00 88.50 258 SER A C 1
ATOM 1948 O O . SER A 1 258 ? 19.722 4.982 -26.240 1.00 88.50 258 SER A O 1
ATOM 1950 N N . ILE A 1 259 ? 20.843 5.305 -24.309 1.00 91.50 259 ILE A N 1
ATOM 1951 C CA . ILE A 1 259 ? 22.105 5.803 -24.883 1.00 91.50 259 ILE A CA 1
ATOM 1952 C C . ILE A 1 259 ? 23.328 4.953 -24.494 1.00 91.50 259 ILE A C 1
ATOM 1954 O O . ILE A 1 259 ? 24.433 5.236 -24.958 1.00 91.50 259 ILE A O 1
ATOM 1958 N N . LEU A 1 260 ? 23.166 3.904 -23.676 1.00 91.94 260 LEU A N 1
ATOM 1959 C CA . LEU A 1 260 ? 24.283 3.161 -23.081 1.00 91.94 260 LEU A CA 1
ATOM 1960 C C . LEU A 1 260 ? 25.120 2.398 -24.120 1.00 91.94 260 LEU A C 1
ATOM 1962 O O . LEU A 1 260 ? 26.344 2.544 -24.142 1.00 91.94 260 LEU A O 1
ATOM 1966 N N . LEU A 1 261 ? 24.479 1.639 -25.015 1.00 87.19 261 LEU A N 1
ATOM 1967 C CA . LEU A 1 261 ? 25.169 0.949 -26.112 1.00 87.19 261 LEU A CA 1
ATOM 1968 C C . LEU A 1 261 ? 25.813 1.942 -27.111 1.00 87.19 261 LEU A C 1
ATOM 1970 O O . LEU A 1 261 ? 27.009 1.791 -27.370 1.00 87.19 261 LEU A O 1
ATOM 1974 N N . PRO A 1 262 ? 25.124 2.993 -27.612 1.00 84.31 262 PRO A N 1
ATOM 1975 C CA . PRO A 1 262 ? 25.752 4.053 -28.410 1.00 84.31 262 PRO A CA 1
ATOM 1976 C C . PRO A 1 262 ? 26.982 4.697 -27.751 1.00 84.31 262 PRO A C 1
ATOM 1978 O O . PRO A 1 262 ? 28.019 4.848 -28.399 1.00 84.31 262 PRO A O 1
ATOM 1981 N N . PHE A 1 263 ? 26.909 5.020 -26.456 1.00 91.69 263 PHE A N 1
ATOM 1982 C CA . PHE A 1 263 ? 28.036 5.554 -25.687 1.00 91.69 263 PHE A CA 1
ATOM 1983 C C . PHE A 1 263 ? 29.195 4.553 -25.593 1.00 91.69 263 PHE A C 1
ATOM 1985 O O . PHE A 1 263 ? 30.348 4.924 -25.805 1.00 91.69 263 PHE A O 1
ATOM 1992 N N . CYS A 1 264 ? 28.909 3.275 -25.337 1.00 90.19 264 CYS A N 1
ATOM 1993 C CA . CYS A 1 264 ? 29.929 2.232 -25.254 1.00 90.19 264 CYS A CA 1
ATOM 1994 C C . CYS A 1 264 ? 30.585 1.928 -26.614 1.00 90.19 264 CYS A C 1
ATOM 1996 O O . CYS A 1 264 ? 31.798 1.703 -26.663 1.00 90.19 264 CYS A O 1
ATOM 1998 N N . LYS A 1 265 ? 29.830 1.999 -27.721 1.00 83.38 265 LYS A N 1
ATOM 1999 C CA . LYS A 1 265 ? 30.370 1.952 -29.090 1.00 83.38 265 LYS A CA 1
ATOM 2000 C C . LYS A 1 265 ? 31.310 3.138 -29.341 1.00 83.38 265 LYS A C 1
ATOM 2002 O O . LYS A 1 265 ? 32.442 2.928 -29.762 1.00 83.38 265 LYS A O 1
ATOM 2007 N N . ALA A 1 266 ? 30.890 4.359 -29.003 1.00 83.56 266 ALA A N 1
ATOM 2008 C CA . ALA A 1 266 ? 31.686 5.573 -29.205 1.00 83.56 266 ALA A CA 1
ATOM 2009 C C . ALA A 1 266 ? 32.946 5.664 -28.314 1.00 83.56 266 ALA A C 1
ATOM 2011 O O . ALA A 1 266 ? 33.980 6.142 -28.769 1.00 83.56 266 ALA A O 1
ATOM 2012 N N . ARG A 1 267 ? 32.877 5.218 -27.051 1.00 87.06 267 ARG A N 1
ATOM 2013 C CA . ARG A 1 267 ? 33.970 5.348 -26.064 1.00 87.06 267 ARG A CA 1
ATOM 2014 C C . ARG A 1 267 ? 34.958 4.180 -26.065 1.00 87.06 267 ARG A C 1
ATOM 2016 O O . ARG A 1 267 ? 36.134 4.389 -25.782 1.00 87.06 267 ARG A O 1
ATOM 2023 N N . PHE A 1 268 ? 34.488 2.960 -26.325 1.00 89.62 268 PHE A N 1
ATOM 2024 C CA . PHE A 1 268 ? 35.286 1.734 -26.185 1.00 89.62 268 PHE A CA 1
ATOM 2025 C C . PHE A 1 268 ? 35.302 0.856 -27.449 1.00 89.62 268 PHE A C 1
ATOM 2027 O O . PHE A 1 268 ? 35.890 -0.222 -27.418 1.00 89.62 268 PHE A O 1
ATOM 2034 N N . GLY A 1 269 ? 34.663 1.281 -28.547 1.00 82.12 269 GLY A N 1
ATOM 2035 C CA . GLY A 1 269 ? 34.621 0.527 -29.806 1.00 82.12 269 GLY A CA 1
ATOM 2036 C C . GLY A 1 269 ? 33.748 -0.732 -29.769 1.00 82.12 269 GLY A C 1
ATOM 2037 O O . GLY A 1 269 ? 33.951 -1.628 -30.585 1.00 82.12 269 GLY A O 1
ATOM 2038 N N . LEU A 1 270 ? 32.812 -0.847 -28.817 1.00 83.00 270 LEU A N 1
ATOM 2039 C CA . LEU A 1 270 ? 32.042 -2.082 -28.636 1.00 83.00 270 LEU A CA 1
ATOM 2040 C C . LEU A 1 270 ? 30.988 -2.320 -29.724 1.00 83.00 270 LEU A C 1
ATOM 2042 O O . LEU A 1 270 ? 30.284 -1.416 -30.173 1.00 83.00 270 LEU A O 1
ATOM 2046 N N . THR A 1 271 ? 30.828 -3.598 -30.041 1.00 76.31 271 THR A N 1
ATOM 2047 C CA . THR A 1 271 ? 29.698 -4.189 -30.763 1.00 76.31 271 THR A CA 1
ATOM 2048 C C . THR A 1 271 ? 28.639 -4.699 -29.777 1.00 76.31 271 THR A C 1
ATOM 2050 O O . THR A 1 271 ? 28.929 -4.927 -28.600 1.00 76.31 271 THR A O 1
ATOM 2053 N N . SER A 1 272 ? 27.419 -4.973 -30.248 1.00 73.81 272 SER A N 1
ATOM 2054 C CA . SER A 1 272 ? 26.335 -5.536 -29.423 1.00 73.81 272 SER A CA 1
ATOM 2055 C C . SER A 1 272 ? 26.736 -6.839 -28.707 1.00 73.81 272 SER A C 1
ATOM 2057 O O . SER A 1 272 ? 26.387 -7.045 -27.546 1.00 73.81 272 SER A O 1
ATOM 2059 N N . SER A 1 273 ? 27.535 -7.692 -29.360 1.00 73.56 273 SER A N 1
ATOM 2060 C CA . SER A 1 273 ? 28.044 -8.945 -28.786 1.00 73.56 273 SER A CA 1
ATOM 2061 C C . SER A 1 273 ? 29.126 -8.739 -27.718 1.00 73.56 273 SER A C 1
ATOM 2063 O O . SER A 1 273 ? 29.154 -9.471 -26.730 1.00 73.56 273 SER A O 1
ATOM 2065 N N . THR A 1 274 ? 29.992 -7.731 -27.865 1.00 83.31 274 THR A N 1
ATOM 2066 C CA . THR A 1 274 ? 31.037 -7.413 -26.870 1.00 83.31 274 THR A CA 1
ATOM 2067 C C . THR A 1 274 ? 30.529 -6.553 -25.710 1.00 83.31 274 THR A C 1
ATOM 2069 O O . THR A 1 274 ? 31.152 -6.536 -24.650 1.00 83.31 274 THR A O 1
ATOM 2072 N N . PHE A 1 275 ? 29.372 -5.905 -25.869 1.00 85.12 275 PHE A N 1
ATOM 2073 C CA . PHE A 1 275 ? 28.644 -5.185 -24.821 1.00 85.12 275 PHE A CA 1
ATOM 2074 C C . PHE A 1 275 ? 27.875 -6.111 -23.853 1.00 85.12 275 PHE A C 1
ATOM 2076 O O . PHE A 1 275 ? 27.786 -5.818 -22.660 1.00 85.12 275 PHE A O 1
ATOM 2083 N N . ALA A 1 276 ? 27.378 -7.259 -24.332 1.00 85.19 276 ALA A N 1
ATOM 2084 C CA . ALA A 1 276 ? 26.540 -8.198 -23.573 1.00 85.19 276 ALA A CA 1
ATOM 2085 C C . ALA A 1 276 ? 27.039 -8.620 -22.161 1.00 85.19 276 ALA A C 1
ATOM 2087 O O . ALA A 1 276 ? 26.190 -8.814 -21.281 1.00 85.19 276 ALA A O 1
ATOM 2088 N N . PRO A 1 277 ? 28.356 -8.735 -21.866 1.00 88.88 277 PRO A N 1
ATOM 2089 C CA . PRO A 1 277 ? 28.837 -9.022 -20.512 1.00 88.88 277 PRO A CA 1
ATOM 2090 C C . PRO A 1 277 ? 28.398 -7.996 -19.456 1.00 88.88 277 PRO A C 1
ATOM 2092 O O . PRO A 1 277 ? 28.172 -8.386 -18.313 1.00 88.88 277 PRO A O 1
ATOM 2095 N N . LEU A 1 278 ? 28.221 -6.719 -19.826 1.00 89.88 278 LEU A N 1
ATOM 2096 C CA . LEU A 1 278 ? 27.727 -5.684 -18.911 1.00 89.88 278 LEU A CA 1
ATOM 2097 C C . LEU A 1 278 ? 26.292 -5.989 -18.469 1.00 89.88 278 LEU A C 1
ATOM 2099 O O . LEU A 1 278 ? 26.038 -6.136 -17.275 1.00 89.88 278 LEU A O 1
ATOM 2103 N N . LEU A 1 279 ? 25.388 -6.179 -19.436 1.00 86.81 279 LEU A N 1
ATOM 2104 C CA . LEU A 1 279 ? 23.984 -6.526 -19.185 1.00 86.81 279 LEU A CA 1
ATOM 2105 C C . LEU A 1 279 ? 23.857 -7.817 -18.368 1.00 86.81 279 LEU A C 1
ATOM 2107 O O . LEU A 1 279 ? 23.008 -7.912 -17.483 1.00 86.81 279 LEU A O 1
ATOM 2111 N N . THR A 1 280 ? 24.718 -8.803 -18.641 1.00 89.75 280 THR A N 1
ATOM 2112 C CA . THR A 1 280 ? 24.750 -10.077 -17.905 1.00 89.75 280 THR A CA 1
ATOM 2113 C C . THR A 1 280 ? 25.099 -9.851 -16.429 1.00 89.75 280 THR A C 1
ATOM 2115 O O . THR A 1 280 ? 24.419 -10.375 -15.547 1.00 89.75 280 THR A O 1
ATOM 2118 N N . VAL A 1 281 ? 26.127 -9.043 -16.142 1.00 91.88 281 VAL A N 1
ATOM 2119 C CA . VAL A 1 281 ? 26.556 -8.726 -14.768 1.00 91.88 281 VAL A CA 1
ATOM 2120 C C . VAL A 1 281 ? 25.520 -7.874 -14.031 1.00 91.88 281 VAL A C 1
ATOM 2122 O O . VAL A 1 281 ? 25.216 -8.176 -12.875 1.00 91.88 281 VAL A O 1
ATOM 2125 N N . GLU A 1 282 ? 24.930 -6.868 -14.686 1.00 89.69 282 GLU A N 1
ATOM 2126 C CA . GLU A 1 282 ? 23.847 -6.066 -14.100 1.00 89.69 282 GLU A CA 1
ATOM 2127 C C . GLU A 1 282 ? 22.618 -6.936 -13.794 1.00 89.69 282 GLU A C 1
ATOM 2129 O O . GLU A 1 282 ? 22.121 -6.910 -12.670 1.00 89.69 282 GLU A O 1
ATOM 2134 N N . THR A 1 283 ? 22.189 -7.795 -14.725 1.00 91.69 283 THR A N 1
ATOM 2135 C CA . THR A 1 283 ? 21.070 -8.740 -14.532 1.00 91.69 283 THR A CA 1
ATOM 2136 C C . THR A 1 283 ? 21.306 -9.680 -13.348 1.00 91.69 283 THR A C 1
ATOM 2138 O O . THR A 1 283 ? 20.445 -9.817 -12.475 1.00 91.69 283 THR A O 1
ATOM 2141 N N . VAL A 1 284 ? 22.478 -10.322 -13.285 1.00 93.00 284 VAL A N 1
ATOM 2142 C CA . VAL A 1 284 ? 22.811 -11.276 -12.214 1.00 93.00 284 VAL A CA 1
ATOM 2143 C C . VAL A 1 284 ? 22.921 -10.574 -10.857 1.00 93.00 284 VAL A C 1
ATOM 2145 O O . VAL A 1 284 ? 22.422 -11.106 -9.863 1.00 93.00 284 VAL A O 1
ATOM 2148 N N . SER A 1 285 ? 23.508 -9.373 -10.799 1.00 93.06 285 SER A N 1
ATOM 2149 C CA . SER A 1 285 ? 23.599 -8.609 -9.548 1.00 93.06 285 SER A CA 1
ATOM 2150 C C . SER A 1 285 ? 22.235 -8.083 -9.090 1.00 93.06 285 SER A C 1
ATOM 2152 O O . SER A 1 285 ? 21.876 -8.266 -7.927 1.00 93.06 285 SER A O 1
ATOM 2154 N N . ASN A 1 286 ? 21.423 -7.530 -9.999 1.00 92.56 286 ASN A N 1
ATOM 2155 C CA . ASN A 1 286 ? 20.051 -7.098 -9.713 1.00 92.56 286 ASN A CA 1
ATOM 2156 C C . ASN A 1 286 ? 19.212 -8.263 -9.171 1.00 92.56 286 ASN A C 1
ATOM 2158 O O . ASN A 1 286 ? 18.615 -8.140 -8.104 1.00 92.56 286 ASN A O 1
ATOM 2162 N N . GLY A 1 287 ? 19.235 -9.423 -9.838 1.00 92.44 287 GLY A N 1
ATOM 2163 C CA . GLY A 1 287 ? 18.528 -10.623 -9.387 1.00 92.44 287 GLY A CA 1
ATOM 2164 C C . GLY A 1 287 ? 18.999 -11.118 -8.014 1.00 92.44 287 GLY A C 1
ATOM 2165 O O . GLY A 1 287 ? 18.173 -11.398 -7.143 1.00 92.44 287 GLY A O 1
ATOM 2166 N N . PHE A 1 288 ? 20.314 -11.168 -7.772 1.00 94.25 288 PHE A N 1
ATOM 2167 C CA . PHE A 1 288 ? 20.877 -11.527 -6.465 1.00 94.25 288 PHE A CA 1
ATOM 2168 C C . PHE A 1 288 ? 20.428 -10.553 -5.365 1.00 94.25 288 PHE A C 1
ATOM 2170 O O . PHE A 1 288 ? 19.928 -10.974 -4.316 1.00 94.25 288 PHE A O 1
ATOM 2177 N N . VAL A 1 289 ? 20.559 -9.246 -5.607 1.00 95.19 289 VAL A N 1
ATOM 2178 C CA . VAL A 1 289 ? 20.189 -8.211 -4.641 1.00 95.19 289 VAL A CA 1
ATOM 2179 C C . VAL A 1 289 ? 18.688 -8.243 -4.366 1.00 95.19 289 VAL A C 1
ATOM 2181 O O . VAL A 1 289 ? 18.290 -8.341 -3.207 1.00 95.19 289 VAL A O 1
ATOM 2184 N N . GLN A 1 290 ? 17.844 -8.241 -5.391 1.00 93.44 290 GLN A N 1
ATOM 2185 C CA . GLN A 1 290 ? 16.394 -8.143 -5.233 1.00 93.44 290 GLN A CA 1
ATOM 2186 C C . GLN A 1 290 ? 15.760 -9.408 -4.635 1.00 93.44 290 GLN A C 1
ATOM 2188 O O . GLN A 1 290 ? 14.842 -9.309 -3.818 1.00 93.44 290 GLN A O 1
ATOM 2193 N N . LEU A 1 291 ? 16.263 -10.603 -4.965 1.00 92.75 291 LEU A N 1
ATOM 2194 C CA . LEU A 1 291 ? 15.723 -11.857 -4.427 1.00 92.75 291 LEU A CA 1
ATOM 2195 C C . LEU A 1 291 ? 16.272 -12.209 -3.036 1.00 92.75 291 LEU A C 1
ATOM 2197 O O . LEU A 1 291 ? 15.553 -12.826 -2.246 1.00 92.75 291 LEU A O 1
ATOM 2201 N N . LEU A 1 292 ? 17.518 -11.833 -2.713 1.00 93.00 292 LEU A N 1
ATOM 2202 C CA . LEU A 1 292 ? 18.193 -12.266 -1.480 1.00 93.00 292 LEU A CA 1
ATOM 2203 C C . LEU A 1 292 ? 18.532 -11.124 -0.514 1.00 93.00 292 LEU A C 1
ATOM 2205 O O . LEU A 1 292 ? 18.405 -11.318 0.699 1.00 93.00 292 LEU A O 1
ATOM 2209 N N . ILE A 1 293 ? 18.953 -9.957 -0.998 1.00 93.44 293 ILE A N 1
ATOM 2210 C CA . ILE A 1 293 ? 19.420 -8.849 -0.151 1.00 93.44 293 ILE A CA 1
ATOM 2211 C C . ILE A 1 293 ? 18.266 -7.916 0.242 1.00 93.44 293 ILE A C 1
ATOM 2213 O O . ILE A 1 293 ? 18.073 -7.678 1.433 1.00 93.44 293 ILE A O 1
ATOM 2217 N N . THR A 1 294 ? 17.425 -7.458 -0.692 1.00 91.62 294 THR A N 1
ATOM 2218 C CA . THR A 1 294 ? 16.276 -6.579 -0.396 1.00 91.62 294 THR A CA 1
ATOM 2219 C C . THR A 1 294 ? 15.326 -7.165 0.660 1.00 91.62 294 THR A C 1
ATOM 2221 O O . THR A 1 294 ? 14.983 -6.436 1.588 1.00 91.62 294 THR A O 1
ATOM 2224 N N . PRO A 1 295 ? 14.956 -8.467 0.652 1.00 87.62 295 PRO A N 1
ATOM 2225 C CA . PRO A 1 295 ? 14.083 -9.045 1.683 1.00 87.62 295 PRO A CA 1
ATOM 2226 C C . PRO A 1 295 ? 14.748 -9.229 3.062 1.00 87.62 295 PRO A C 1
ATOM 2228 O O . PRO A 1 295 ? 14.070 -9.595 4.030 1.00 87.62 295 PRO A O 1
ATOM 2231 N N . ARG A 1 296 ? 16.069 -9.007 3.153 1.00 89.81 296 ARG A N 1
ATOM 2232 C CA . ARG A 1 296 ? 16.836 -8.927 4.405 1.00 89.81 296 ARG A CA 1
ATOM 2233 C C . ARG A 1 296 ? 16.969 -7.473 4.864 1.00 89.81 296 ARG A C 1
ATOM 2235 O O . ARG A 1 296 ? 16.602 -7.188 5.997 1.00 89.81 296 ARG A O 1
ATOM 2242 N N . LEU A 1 297 ? 17.387 -6.558 3.981 1.00 87.00 297 LEU A N 1
ATOM 2243 C CA . LEU A 1 297 ? 17.471 -5.120 4.277 1.00 87.00 297 LEU A CA 1
ATOM 2244 C C . LEU A 1 297 ? 16.108 -4.536 4.675 1.00 87.00 297 LEU A C 1
ATOM 2246 O O . LEU A 1 297 ? 16.025 -3.792 5.641 1.00 87.00 297 LEU A O 1
ATOM 2250 N N . ALA A 1 298 ? 15.010 -4.963 4.046 1.00 83.94 298 ALA A N 1
ATOM 2251 C CA . ALA A 1 298 ? 13.641 -4.581 4.417 1.00 83.94 298 ALA A CA 1
ATOM 2252 C C . ALA A 1 298 ? 13.164 -5.098 5.800 1.00 83.94 298 ALA A C 1
ATOM 2254 O O . ALA A 1 298 ? 11.972 -5.043 6.101 1.00 83.94 298 ALA A O 1
ATOM 2255 N N . ARG A 1 299 ? 14.061 -5.649 6.631 1.00 80.69 299 ARG A N 1
ATOM 2256 C CA . ARG A 1 299 ? 13.821 -5.948 8.054 1.00 80.69 299 ARG A CA 1
ATOM 2257 C C . ARG A 1 299 ? 14.468 -4.928 8.999 1.00 80.69 299 ARG A C 1
ATOM 2259 O O . ARG A 1 299 ? 14.045 -4.848 10.145 1.00 80.69 299 ARG A O 1
ATOM 2266 N N . CYS A 1 300 ? 15.481 -4.192 8.537 1.00 80.69 300 CYS A N 1
ATOM 2267 C CA . CYS A 1 300 ? 16.282 -3.249 9.329 1.00 80.69 300 CYS A CA 1
ATOM 2268 C C . CYS A 1 300 ? 16.386 -1.840 8.707 1.00 80.69 300 CYS A C 1
ATOM 2270 O O . CYS A 1 300 ? 16.812 -0.901 9.373 1.00 80.69 300 CYS A O 1
ATOM 2272 N N . CYS A 1 301 ? 15.975 -1.665 7.453 1.00 80.44 301 CYS A N 1
ATOM 2273 C CA . CYS A 1 301 ? 15.948 -0.392 6.743 1.00 80.44 301 CYS A CA 1
ATOM 2274 C C . CYS A 1 301 ? 14.500 -0.014 6.412 1.00 80.44 301 CYS A C 1
ATOM 2276 O O . CYS A 1 301 ? 13.782 -0.803 5.794 1.00 80.44 301 CYS A O 1
ATOM 2278 N N . SER A 1 302 ? 14.098 1.213 6.751 1.00 83.69 302 SER A N 1
ATOM 2279 C CA . SER A 1 302 ? 12.821 1.776 6.301 1.00 83.69 302 SER A CA 1
ATOM 2280 C C . SER A 1 302 ? 12.805 1.975 4.781 1.00 83.69 302 SER A C 1
ATOM 2282 O O . SER A 1 302 ? 13.856 2.059 4.138 1.00 83.69 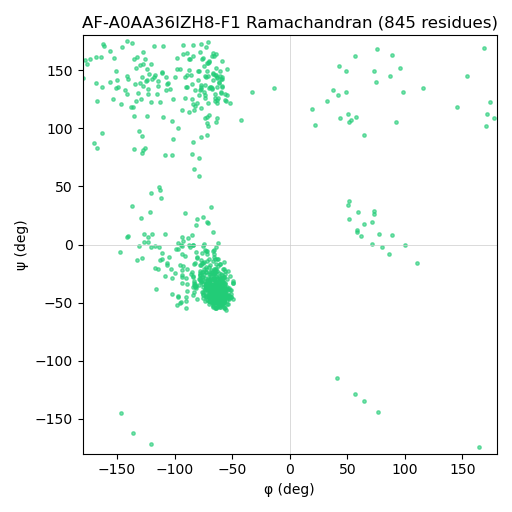302 SER A O 1
ATOM 2284 N N . LEU A 1 303 ? 11.616 2.123 4.187 1.00 84.75 303 LEU A N 1
ATOM 2285 C CA . LEU A 1 303 ? 11.478 2.366 2.742 1.00 84.75 303 LEU A CA 1
ATOM 2286 C C . LEU A 1 303 ? 12.258 3.606 2.269 1.00 84.75 303 LEU A C 1
ATOM 2288 O O . LEU A 1 303 ? 12.843 3.583 1.188 1.00 84.75 303 LEU A O 1
ATOM 2292 N N . ARG A 1 304 ? 12.350 4.653 3.104 1.00 83.06 304 ARG A N 1
ATOM 2293 C CA . ARG A 1 304 ? 13.191 5.835 2.848 1.00 83.06 304 ARG A CA 1
ATOM 2294 C C . ARG A 1 304 ? 14.674 5.493 2.775 1.00 83.06 304 ARG A C 1
ATOM 2296 O O . ARG A 1 304 ? 15.363 5.989 1.892 1.00 83.06 304 ARG A O 1
ATOM 2303 N N . CYS A 1 305 ? 15.158 4.660 3.695 1.00 87.31 305 CYS A N 1
ATOM 2304 C CA . CYS A 1 305 ? 16.547 4.213 3.723 1.00 87.31 305 CYS A CA 1
ATOM 2305 C C . CYS A 1 305 ? 16.870 3.367 2.482 1.00 87.31 305 CYS A C 1
ATOM 2307 O O . CYS A 1 305 ? 17.854 3.642 1.802 1.00 87.31 305 CYS A O 1
ATOM 2309 N N . LEU A 1 306 ? 15.996 2.420 2.118 1.00 89.62 306 LEU A N 1
ATOM 2310 C CA . LEU A 1 306 ? 16.141 1.627 0.893 1.00 89.62 306 LEU A CA 1
ATOM 2311 C C . LEU A 1 306 ? 16.152 2.511 -0.365 1.00 89.62 306 LEU A C 1
ATOM 2313 O O . LEU A 1 306 ? 17.028 2.357 -1.213 1.00 89.62 306 LEU A O 1
ATOM 2317 N N . PHE A 1 307 ? 15.233 3.473 -0.478 1.00 89.56 307 PHE A N 1
ATOM 2318 C CA . PHE A 1 307 ? 15.197 4.375 -1.630 1.00 89.56 307 PHE A CA 1
ATOM 2319 C C . PHE A 1 307 ? 16.429 5.298 -1.681 1.00 89.56 307 PHE A C 1
ATOM 2321 O O . PHE A 1 307 ? 17.024 5.447 -2.744 1.00 89.56 307 PHE A O 1
ATOM 2328 N N . ALA A 1 308 ? 16.897 5.821 -0.541 1.00 89.38 308 ALA A N 1
ATOM 2329 C CA . ALA A 1 308 ? 18.128 6.612 -0.460 1.00 89.38 308 ALA A CA 1
ATOM 2330 C C . ALA A 1 308 ? 19.386 5.808 -0.845 1.00 89.38 308 ALA A C 1
ATOM 2332 O O . ALA A 1 308 ? 20.238 6.327 -1.568 1.00 89.38 308 ALA A O 1
ATOM 2333 N N . VAL A 1 309 ? 19.494 4.538 -0.429 1.00 91.50 309 VAL A N 1
ATOM 2334 C CA . VAL A 1 309 ? 20.557 3.620 -0.889 1.00 91.50 309 VAL A CA 1
ATOM 2335 C C . VAL A 1 309 ? 20.466 3.419 -2.403 1.00 91.50 309 VAL A C 1
ATOM 2337 O O . VAL A 1 309 ? 21.486 3.486 -3.087 1.00 91.50 309 VAL A O 1
ATOM 2340 N N . GLY A 1 310 ? 19.247 3.267 -2.930 1.00 91.50 310 GLY A N 1
ATOM 2341 C CA . GLY A 1 310 ? 18.969 3.192 -4.363 1.00 91.50 310 GLY A CA 1
ATOM 2342 C C . GLY A 1 310 ? 19.512 4.389 -5.148 1.00 91.50 310 GLY A C 1
ATOM 2343 O O . GLY A 1 310 ? 20.335 4.206 -6.042 1.00 91.50 310 GLY A O 1
ATOM 2344 N N . LEU A 1 311 ? 19.116 5.610 -4.768 1.00 91.00 311 LEU A N 1
ATOM 2345 C CA . LEU A 1 311 ? 19.601 6.856 -5.382 1.00 91.00 311 LEU A CA 1
ATOM 2346 C C . LEU A 1 311 ? 21.129 7.010 -5.249 1.00 91.00 311 LEU A C 1
ATOM 2348 O O . LEU A 1 311 ? 21.795 7.417 -6.198 1.00 91.00 311 LEU A O 1
ATOM 2352 N N . SER A 1 312 ? 21.699 6.655 -4.091 1.00 92.12 312 SER A N 1
ATOM 2353 C CA . SER A 1 312 ? 23.141 6.792 -3.827 1.00 92.12 312 SER A CA 1
ATOM 2354 C C . SER A 1 312 ? 23.978 5.861 -4.706 1.00 92.12 312 SER A C 1
ATOM 2356 O O . SER A 1 312 ? 24.896 6.308 -5.393 1.00 92.12 312 SER A O 1
ATOM 2358 N N . VAL A 1 313 ? 23.656 4.563 -4.723 1.00 93.31 313 VAL A N 1
ATOM 2359 C CA . VAL A 1 313 ? 24.398 3.572 -5.518 1.00 93.31 313 VAL A CA 1
ATOM 2360 C C . VAL A 1 313 ? 24.095 3.728 -7.013 1.00 93.31 313 VAL A C 1
ATOM 2362 O O . VAL A 1 313 ? 24.995 3.561 -7.832 1.00 93.31 313 VAL A O 1
ATOM 2365 N N . GLY A 1 314 ? 22.876 4.138 -7.381 1.00 90.50 314 GLY A N 1
ATOM 2366 C CA . GLY A 1 314 ? 22.528 4.513 -8.755 1.00 90.50 314 GLY A CA 1
ATOM 2367 C C . GLY A 1 314 ? 23.350 5.703 -9.261 1.00 90.50 314 GLY A C 1
ATOM 2368 O O . GLY A 1 314 ? 23.946 5.625 -10.334 1.00 90.50 314 GLY A O 1
ATOM 2369 N N . GLY A 1 315 ? 23.474 6.768 -8.460 1.00 91.75 315 GLY A N 1
ATOM 2370 C CA . GLY A 1 315 ? 24.353 7.905 -8.751 1.00 91.75 315 GLY A CA 1
ATOM 2371 C C . GLY A 1 315 ? 25.822 7.498 -8.912 1.00 91.75 315 GLY A C 1
ATOM 2372 O O . GLY A 1 315 ? 26.479 7.930 -9.859 1.00 91.75 315 GLY A O 1
ATOM 2373 N N . LEU A 1 316 ? 26.325 6.603 -8.053 1.00 93.12 316 LEU A N 1
ATOM 2374 C CA . LEU A 1 316 ? 27.673 6.038 -8.189 1.00 93.12 316 LEU A CA 1
ATOM 2375 C C . LEU A 1 316 ? 27.838 5.190 -9.463 1.00 93.12 316 LEU A C 1
ATOM 2377 O O . LEU A 1 316 ? 28.892 5.276 -10.094 1.00 93.12 316 LEU A O 1
ATOM 2381 N N . ASN A 1 317 ? 26.824 4.430 -9.902 1.00 92.50 317 ASN A N 1
ATOM 2382 C CA . ASN A 1 317 ? 26.911 3.718 -11.184 1.00 92.50 317 ASN A CA 1
ATOM 2383 C C . ASN A 1 317 ? 26.920 4.681 -12.377 1.00 92.50 317 ASN A C 1
ATOM 2385 O O . ASN A 1 317 ? 27.656 4.473 -13.332 1.00 92.50 317 ASN A O 1
ATOM 2389 N N . LEU A 1 318 ? 26.160 5.772 -12.325 1.00 93.44 318 LEU A N 1
ATOM 2390 C CA . LEU A 1 318 ? 26.173 6.776 -13.392 1.00 93.44 318 LEU A CA 1
ATOM 2391 C C . LEU A 1 318 ? 27.535 7.480 -13.502 1.00 93.44 318 LEU A C 1
ATOM 2393 O O . LEU A 1 318 ? 27.997 7.744 -14.612 1.00 93.44 318 LEU A O 1
ATOM 2397 N N . LEU A 1 319 ? 28.229 7.696 -12.378 1.00 94.25 319 LEU A N 1
ATOM 2398 C CA . LEU A 1 319 ? 29.629 8.137 -12.374 1.00 94.25 319 LEU A CA 1
ATOM 2399 C C . LEU A 1 319 ? 30.588 7.057 -12.909 1.00 94.25 319 LEU A C 1
ATOM 2401 O O . LEU A 1 319 ? 31.496 7.390 -13.667 1.00 94.25 319 LEU A O 1
ATOM 2405 N N . ASN A 1 320 ? 30.376 5.778 -12.576 1.00 94.31 320 ASN A N 1
ATOM 2406 C CA . ASN A 1 320 ? 31.118 4.649 -13.154 1.00 94.31 320 ASN A CA 1
ATOM 2407 C C . ASN A 1 320 ? 30.984 4.618 -14.689 1.00 94.31 320 ASN A C 1
ATOM 2409 O O . ASN A 1 320 ? 31.993 4.667 -15.388 1.00 94.31 320 ASN A O 1
ATOM 2413 N N . LEU A 1 321 ? 29.756 4.634 -15.214 1.00 92.38 321 LEU A N 1
ATOM 2414 C CA . LEU A 1 321 ? 29.481 4.673 -16.653 1.00 92.38 321 LEU A CA 1
ATOM 2415 C C . LEU A 1 321 ? 30.131 5.898 -17.323 1.00 92.38 321 LEU A C 1
ATOM 2417 O O . LEU A 1 321 ? 30.796 5.756 -18.345 1.00 92.38 321 LEU A O 1
ATOM 2421 N N . ALA A 1 322 ? 30.016 7.088 -16.725 1.00 94.12 322 ALA A N 1
ATOM 2422 C CA . ALA A 1 322 ? 30.596 8.314 -17.274 1.00 94.12 322 ALA A CA 1
ATOM 2423 C C . ALA A 1 322 ? 32.139 8.321 -17.310 1.00 94.12 322 ALA A C 1
ATOM 2425 O O . ALA A 1 322 ? 32.736 8.841 -18.257 1.00 94.12 322 ALA A O 1
ATOM 2426 N N . LEU A 1 323 ? 32.789 7.809 -16.258 1.00 94.25 323 LEU A N 1
ATOM 2427 C CA . LEU A 1 323 ? 34.206 8.072 -15.977 1.00 94.25 323 LEU A CA 1
ATOM 2428 C C . LEU A 1 323 ? 35.125 6.852 -16.114 1.00 94.25 323 LEU A C 1
ATOM 2430 O O . LEU A 1 323 ? 36.341 7.039 -16.167 1.00 94.25 323 LEU A O 1
ATOM 2434 N N . ALA A 1 324 ? 34.602 5.623 -16.204 1.00 93.50 324 ALA A N 1
ATOM 2435 C CA . ALA A 1 324 ? 35.435 4.420 -16.228 1.00 93.50 324 ALA A CA 1
ATOM 2436 C C . ALA A 1 324 ? 36.503 4.468 -17.349 1.00 93.50 324 ALA A C 1
ATOM 2438 O O . ALA A 1 324 ? 36.166 4.707 -18.516 1.00 93.50 324 ALA A O 1
ATOM 2439 N N . PRO A 1 325 ? 37.791 4.221 -17.037 1.00 92.19 325 PRO A N 1
ATOM 2440 C CA . PRO A 1 325 ? 38.879 4.247 -18.017 1.00 92.19 325 PRO A CA 1
ATOM 2441 C C . PRO A 1 325 ? 38.931 2.994 -18.904 1.00 92.19 325 PRO A C 1
ATOM 2443 O O . PRO A 1 325 ? 39.631 2.985 -19.910 1.00 92.19 325 PRO A O 1
ATOM 2446 N N . SER A 1 326 ? 38.212 1.921 -18.554 1.00 94.00 326 SER A N 1
ATOM 2447 C CA . SER A 1 326 ? 38.093 0.725 -19.395 1.00 94.00 326 SER A CA 1
ATOM 2448 C C . SER A 1 326 ? 36.764 0.006 -19.177 1.00 94.00 326 SER A C 1
ATOM 2450 O O . SER A 1 326 ? 36.244 -0.032 -18.060 1.00 94.00 326 SER A O 1
ATOM 2452 N N . PHE A 1 327 ? 36.260 -0.645 -20.228 1.00 93.00 327 PHE A N 1
ATOM 2453 C CA . PHE A 1 327 ? 35.033 -1.444 -20.176 1.00 93.00 327 PHE A CA 1
ATOM 2454 C C . PHE A 1 327 ? 35.087 -2.585 -19.140 1.00 93.00 327 PHE A C 1
ATOM 2456 O O . PHE A 1 327 ? 34.078 -2.897 -18.509 1.00 93.00 327 PHE A O 1
ATOM 2463 N N . ARG A 1 328 ? 36.273 -3.172 -18.900 1.00 91.75 328 ARG A N 1
ATOM 2464 C CA . ARG A 1 328 ? 36.467 -4.213 -17.873 1.00 91.75 328 ARG A CA 1
ATOM 2465 C C . ARG A 1 328 ? 36.215 -3.676 -16.463 1.00 91.75 328 ARG A C 1
ATOM 2467 O O . ARG A 1 328 ? 35.510 -4.320 -15.695 1.00 91.75 328 ARG A O 1
ATOM 2474 N N . LEU A 1 329 ? 36.754 -2.498 -16.138 1.00 91.81 329 LEU A N 1
ATOM 2475 C CA . LEU A 1 329 ? 36.519 -1.862 -14.838 1.00 91.81 329 LEU A CA 1
ATOM 2476 C C . LEU A 1 329 ? 35.064 -1.390 -14.709 1.00 91.81 329 LEU A C 1
ATOM 2478 O O . LEU A 1 329 ? 34.452 -1.608 -13.670 1.00 91.81 329 LEU A O 1
ATOM 2482 N N . MET A 1 330 ? 34.494 -0.840 -15.786 1.00 93.62 330 MET A N 1
ATOM 2483 C CA . MET A 1 330 ? 33.090 -0.424 -15.835 1.00 93.62 330 MET A CA 1
ATOM 2484 C C . MET A 1 330 ? 32.134 -1.587 -15.521 1.00 93.62 330 MET A C 1
ATOM 2486 O O . MET A 1 330 ? 31.259 -1.459 -14.667 1.00 93.62 330 MET A O 1
ATOM 2490 N N . THR A 1 331 ? 32.365 -2.741 -16.158 1.00 91.94 331 THR A N 1
ATOM 2491 C CA . THR A 1 331 ? 31.610 -3.988 -15.949 1.00 91.94 331 THR A CA 1
ATOM 2492 C C . THR A 1 331 ? 31.844 -4.575 -14.556 1.00 91.94 331 THR A C 1
ATOM 2494 O O . THR A 1 331 ? 30.904 -5.037 -13.917 1.00 91.94 331 THR A O 1
ATOM 2497 N N . GLY A 1 332 ? 33.079 -4.523 -14.045 1.00 90.38 332 GLY A N 1
ATOM 2498 C CA . GLY A 1 332 ? 33.391 -4.960 -12.683 1.00 90.38 332 GLY A CA 1
ATOM 2499 C C . GLY A 1 332 ? 32.662 -4.137 -11.617 1.00 90.38 332 GLY A C 1
ATOM 2500 O O . GLY A 1 332 ? 32.109 -4.697 -10.681 1.00 90.38 332 GLY A O 1
ATOM 2501 N N . LEU A 1 333 ? 32.595 -2.813 -11.774 1.00 90.44 333 LEU A N 1
ATOM 2502 C CA . LEU A 1 333 ? 31.874 -1.936 -10.846 1.00 90.44 333 LEU A CA 1
ATOM 2503 C C . LEU A 1 333 ? 30.345 -2.026 -11.004 1.00 90.44 333 LEU A C 1
ATOM 2505 O O . LEU A 1 333 ? 29.625 -1.849 -10.019 1.00 90.44 333 LEU A O 1
ATOM 2509 N N . ALA A 1 334 ? 29.841 -2.401 -12.183 1.00 86.19 334 ALA A N 1
ATOM 2510 C CA . ALA A 1 334 ? 28.419 -2.682 -12.396 1.00 86.19 334 ALA A CA 1
ATOM 2511 C C . ALA A 1 334 ? 27.899 -3.849 -11.523 1.00 86.19 334 ALA A C 1
ATOM 2513 O O . ALA A 1 334 ? 26.726 -3.873 -11.150 1.00 86.19 334 ALA A O 1
ATOM 2514 N N . SER A 1 335 ? 28.765 -4.773 -11.078 1.00 85.75 335 SER A N 1
ATOM 2515 C CA . SER A 1 335 ? 28.357 -5.794 -10.101 1.00 85.75 335 SER A CA 1
ATOM 2516 C C . SER A 1 335 ? 28.006 -5.193 -8.732 1.00 85.75 335 SER A C 1
ATOM 2518 O O . SER A 1 335 ? 27.167 -5.746 -8.026 1.00 85.75 335 SER A O 1
ATOM 2520 N N . ILE A 1 336 ? 28.612 -4.062 -8.354 1.00 85.81 336 ILE A N 1
ATOM 2521 C CA . ILE A 1 336 ? 28.293 -3.312 -7.127 1.00 85.81 336 ILE A CA 1
ATOM 2522 C C . ILE A 1 336 ? 27.066 -2.418 -7.357 1.00 85.81 336 ILE A C 1
ATOM 2524 O O . ILE A 1 336 ? 26.236 -2.271 -6.460 1.00 85.81 336 ILE A O 1
ATOM 2528 N N . ALA A 1 337 ? 26.896 -1.883 -8.571 1.00 81.31 337 ALA A N 1
ATOM 2529 C CA . ALA A 1 337 ? 25.738 -1.073 -8.952 1.00 81.31 337 ALA A CA 1
ATOM 2530 C C . ALA A 1 337 ? 24.387 -1.764 -8.709 1.00 81.31 337 ALA A C 1
ATOM 2532 O O . ALA A 1 337 ? 23.410 -1.090 -8.378 1.00 81.31 337 ALA A O 1
ATOM 2533 N N . GLY A 1 338 ? 24.339 -3.099 -8.775 1.00 83.81 338 GLY A N 1
ATOM 2534 C CA . GLY A 1 338 ? 23.145 -3.877 -8.439 1.00 83.81 338 GLY A CA 1
ATOM 2535 C C . GLY A 1 338 ? 22.613 -3.643 -7.019 1.00 83.81 338 GLY A C 1
ATOM 2536 O O . GLY A 1 338 ? 21.418 -3.818 -6.791 1.00 83.81 338 GLY A O 1
ATOM 2537 N N . PHE A 1 339 ? 23.416 -3.142 -6.070 1.00 88.44 339 PHE A N 1
ATOM 2538 C CA . PHE A 1 339 ? 22.912 -2.693 -4.761 1.00 88.44 339 PHE A CA 1
ATOM 2539 C C . PHE A 1 339 ? 21.994 -1.459 -4.853 1.00 88.44 339 PHE A C 1
ATOM 2541 O O . PHE A 1 339 ? 21.169 -1.253 -3.966 1.00 88.44 339 PHE A O 1
ATOM 2548 N N . GLY A 1 340 ? 22.059 -0.676 -5.935 1.00 89.19 340 GLY A N 1
ATOM 2549 C CA . GLY A 1 340 ? 21.117 0.410 -6.223 1.00 89.19 340 GLY A CA 1
ATOM 2550 C C . GLY A 1 340 ? 19.730 -0.082 -6.652 1.00 89.19 340 GLY A C 1
ATOM 2551 O O . GLY A 1 340 ? 18.733 0.617 -6.467 1.00 89.19 340 GLY A O 1
ATOM 2552 N N . SER A 1 341 ? 19.627 -1.327 -7.131 1.00 90.69 341 SER A N 1
ATOM 2553 C CA . SER A 1 341 ? 18.371 -1.930 -7.603 1.00 90.69 341 SER A CA 1
ATOM 2554 C C . SER A 1 341 ? 17.311 -2.129 -6.507 1.00 90.69 341 SER A C 1
ATOM 2556 O O . SER A 1 341 ? 16.159 -2.441 -6.817 1.00 90.69 341 SER A O 1
ATOM 2558 N N . VAL A 1 342 ? 17.667 -1.903 -5.233 1.00 92.06 342 VAL A N 1
ATOM 2559 C CA . VAL A 1 342 ? 16.730 -1.845 -4.096 1.00 92.06 342 VAL A CA 1
ATOM 2560 C C . VAL A 1 342 ? 15.836 -0.599 -4.118 1.00 92.06 342 VAL A C 1
ATOM 2562 O O . VAL A 1 342 ? 14.780 -0.604 -3.485 1.00 92.06 342 VAL A O 1
ATOM 2565 N N . GLY A 1 343 ? 16.224 0.449 -4.856 1.00 89.56 343 GLY A N 1
ATOM 2566 C CA . GLY A 1 343 ? 15.457 1.690 -4.975 1.00 89.56 343 GLY A CA 1
ATOM 2567 C C . GLY A 1 343 ? 14.110 1.498 -5.674 1.00 89.56 343 GLY A C 1
ATOM 2568 O O . GLY A 1 343 ? 13.090 1.967 -5.172 1.00 89.56 343 GLY A O 1
ATOM 2569 N N . THR A 1 344 ? 14.082 0.751 -6.781 1.00 88.94 344 THR A N 1
ATOM 2570 C CA . THR A 1 344 ? 12.868 0.488 -7.575 1.00 88.94 344 THR A CA 1
ATOM 2571 C C . THR A 1 344 ? 11.738 -0.165 -6.763 1.00 88.94 344 THR A C 1
ATOM 2573 O O . THR A 1 344 ? 10.657 0.424 -6.702 1.00 88.94 344 THR A O 1
ATOM 2576 N N . PRO A 1 345 ? 11.935 -1.312 -6.074 1.00 92.06 345 PRO A N 1
ATOM 2577 C CA . PRO A 1 345 ? 10.867 -1.926 -5.286 1.00 92.06 345 PRO A CA 1
ATOM 2578 C C . PRO A 1 345 ? 10.505 -1.129 -4.027 1.00 92.06 345 PRO A C 1
ATOM 2580 O O . PRO A 1 345 ? 9.363 -1.209 -3.567 1.00 92.06 345 PRO A O 1
ATOM 2583 N N . ALA A 1 346 ? 11.430 -0.334 -3.475 1.00 90.50 346 ALA A N 1
ATOM 2584 C CA . ALA A 1 346 ? 11.109 0.606 -2.405 1.00 90.50 346 ALA A CA 1
ATOM 2585 C C . ALA A 1 346 ? 10.161 1.707 -2.912 1.00 90.50 346 ALA A C 1
ATOM 2587 O O . ALA A 1 346 ? 9.117 1.929 -2.302 1.00 90.50 346 ALA A O 1
ATOM 2588 N N . PHE A 1 347 ? 10.451 2.325 -4.063 1.00 88.19 347 PHE A N 1
ATOM 2589 C CA . PHE A 1 347 ? 9.591 3.348 -4.665 1.00 88.19 347 PHE A CA 1
ATOM 2590 C C . PHE A 1 347 ? 8.222 2.804 -5.111 1.00 88.19 347 PHE A C 1
ATOM 2592 O O . PHE A 1 347 ? 7.198 3.422 -4.819 1.00 88.19 347 PHE A O 1
ATOM 2599 N N . GLN A 1 348 ? 8.170 1.619 -5.731 1.00 89.44 348 GLN A N 1
ATOM 2600 C CA . GLN A 1 348 ? 6.906 0.941 -6.062 1.00 89.44 348 GLN A CA 1
ATOM 2601 C C . GLN A 1 348 ? 6.052 0.683 -4.807 1.00 89.44 348 GLN A C 1
ATOM 2603 O O . GLN A 1 348 ? 4.839 0.883 -4.828 1.00 89.44 348 GLN A O 1
ATOM 2608 N N . THR A 1 349 ? 6.684 0.308 -3.688 1.00 90.12 349 THR A N 1
ATOM 2609 C CA . THR A 1 349 ? 5.988 0.123 -2.403 1.00 90.12 349 THR A CA 1
ATOM 2610 C C . THR A 1 349 ? 5.480 1.440 -1.823 1.00 90.12 349 THR A C 1
ATOM 2612 O O . THR A 1 349 ? 4.376 1.477 -1.292 1.00 90.12 349 THR A O 1
ATOM 2615 N N . LEU A 1 350 ? 6.245 2.529 -1.943 1.00 85.25 350 LEU A N 1
ATOM 2616 C CA . LEU A 1 350 ? 5.805 3.858 -1.509 1.00 85.25 350 LEU A CA 1
ATOM 2617 C C . LEU A 1 350 ? 4.617 4.358 -2.329 1.00 85.25 350 LEU A C 1
ATOM 2619 O O . LEU A 1 350 ? 3.644 4.830 -1.754 1.00 85.25 350 LEU A O 1
ATOM 2623 N N . THR A 1 351 ? 4.661 4.172 -3.647 1.00 83.81 351 THR A N 1
ATOM 2624 C CA . THR A 1 351 ? 3.557 4.504 -4.557 1.00 83.81 351 THR A CA 1
ATOM 2625 C C . THR A 1 351 ? 2.287 3.719 -4.212 1.00 83.81 351 THR A C 1
ATOM 2627 O O . THR A 1 351 ? 1.212 4.304 -4.123 1.00 83.81 351 THR A O 1
ATOM 2630 N N . ALA A 1 352 ? 2.415 2.416 -3.940 1.00 86.62 352 ALA A N 1
ATOM 2631 C CA . ALA A 1 352 ? 1.315 1.546 -3.522 1.00 86.62 352 ALA A CA 1
ATOM 2632 C C . ALA A 1 352 ? 0.722 1.934 -2.152 1.00 86.62 352 ALA A C 1
ATOM 2634 O O . ALA A 1 352 ? -0.487 2.084 -2.007 1.00 86.62 352 ALA A O 1
ATOM 2635 N N . ASN A 1 353 ? 1.568 2.148 -1.141 1.00 84.94 353 ASN A N 1
ATOM 2636 C CA . ASN A 1 353 ? 1.110 2.476 0.211 1.00 84.94 353 ASN A CA 1
ATOM 2637 C C . ASN A 1 353 ? 0.503 3.888 0.287 1.00 84.94 353 ASN A C 1
ATOM 2639 O O . ASN A 1 353 ? -0.491 4.080 0.981 1.00 84.94 353 ASN A O 1
ATOM 2643 N N . PHE A 1 354 ? 1.043 4.852 -0.469 1.00 77.88 354 PHE A N 1
ATOM 2644 C CA . PHE A 1 354 ? 0.437 6.176 -0.603 1.00 77.88 354 PHE A CA 1
ATOM 2645 C C . PHE A 1 354 ? -0.918 6.119 -1.328 1.00 77.88 354 PHE A C 1
ATOM 2647 O O . PHE A 1 354 ? -1.839 6.834 -0.946 1.00 77.88 354 PHE A O 1
ATOM 2654 N N . ALA A 1 355 ? -1.076 5.262 -2.344 1.00 78.31 355 ALA A N 1
ATOM 2655 C CA . ALA A 1 355 ? -2.352 5.119 -3.046 1.00 78.31 355 ALA A CA 1
ATOM 2656 C C . ALA A 1 355 ? -3.483 4.599 -2.139 1.00 78.31 355 ALA A C 1
ATOM 2658 O O . ALA A 1 355 ? -4.617 5.054 -2.279 1.00 78.31 355 ALA A O 1
ATOM 2659 N N . ASP A 1 356 ? -3.178 3.714 -1.181 1.00 78.25 356 ASP A N 1
ATOM 2660 C CA . ASP A 1 356 ? -4.142 3.307 -0.149 1.00 78.25 356 ASP A CA 1
ATOM 2661 C C . ASP A 1 356 ? -4.548 4.495 0.744 1.00 78.25 356 ASP A C 1
ATOM 2663 O O . ASP A 1 356 ? -5.738 4.739 0.939 1.00 78.25 356 ASP A O 1
ATOM 2667 N N . GLN A 1 357 ? -3.567 5.258 1.244 1.00 72.00 357 GLN A N 1
ATOM 2668 C CA . GLN A 1 357 ? -3.789 6.417 2.124 1.00 72.00 357 GLN A CA 1
ATOM 2669 C C . GLN A 1 357 ? -4.607 7.516 1.430 1.00 72.00 357 GLN A C 1
ATOM 2671 O O . GLN A 1 357 ? -5.587 8.017 1.976 1.00 72.00 357 GLN A O 1
ATOM 2676 N N . ALA A 1 358 ? -4.242 7.866 0.196 1.00 65.50 358 ALA A N 1
ATOM 2677 C CA . ALA A 1 358 ? -4.945 8.874 -0.586 1.00 65.50 358 ALA A CA 1
ATOM 2678 C C . ALA A 1 358 ? -6.331 8.400 -1.051 1.00 65.50 358 ALA A C 1
ATOM 2680 O O . ALA A 1 358 ? -7.233 9.227 -1.177 1.00 65.50 358 ALA A O 1
ATOM 2681 N N . GLY A 1 359 ? -6.530 7.095 -1.272 1.00 62.38 359 GLY A N 1
ATOM 2682 C CA . GLY A 1 359 ? -7.857 6.517 -1.497 1.00 62.38 359 GLY A CA 1
ATOM 2683 C C . GLY A 1 359 ? -8.773 6.737 -0.292 1.00 62.38 359 GLY A C 1
ATOM 2684 O O . GLY A 1 359 ? -9.823 7.369 -0.422 1.00 62.38 359 GLY A O 1
ATOM 2685 N N . GLN A 1 360 ? -8.313 6.326 0.897 1.00 63.91 360 GLN A N 1
ATOM 2686 C CA . GLN A 1 360 ? -9.009 6.536 2.174 1.00 63.91 360 GLN A CA 1
ATOM 2687 C C . GLN A 1 360 ? -9.357 8.018 2.403 1.00 63.91 360 GLN A C 1
ATOM 2689 O O . GLN A 1 360 ? -10.523 8.345 2.606 1.00 63.91 360 GLN A O 1
ATOM 2694 N N . ALA A 1 361 ? -8.380 8.920 2.275 1.00 55.12 361 ALA A N 1
ATOM 2695 C CA . ALA A 1 361 ? -8.557 10.354 2.523 1.00 55.12 361 ALA A CA 1
ATOM 2696 C C . ALA A 1 361 ? -9.426 11.098 1.484 1.00 55.12 361 ALA A C 1
ATOM 2698 O O . ALA A 1 361 ? -9.797 12.246 1.713 1.00 55.12 361 ALA A O 1
ATOM 2699 N N . SER A 1 362 ? -9.738 10.495 0.329 1.00 52.75 362 SER A N 1
ATOM 2700 C CA . SER A 1 362 ? -10.491 11.161 -0.752 1.00 52.75 362 SER A CA 1
ATOM 2701 C C . SER A 1 362 ? -11.771 10.441 -1.184 1.00 52.75 362 SER A C 1
ATOM 2703 O O . SER A 1 362 ? -12.407 10.865 -2.152 1.00 52.75 362 SER A O 1
ATOM 2705 N N . SER A 1 363 ? -12.170 9.372 -0.483 1.00 57.59 363 SER A N 1
ATOM 2706 C CA . SER A 1 363 ? -13.259 8.442 -0.849 1.00 57.59 363 SER A CA 1
ATOM 2707 C C . SER A 1 363 ? -13.094 7.735 -2.211 1.00 57.59 363 SER A C 1
ATOM 2709 O O . SER A 1 363 ? -14.026 7.104 -2.710 1.00 57.59 363 SER A O 1
ATOM 2711 N N . LEU A 1 364 ? -11.904 7.810 -2.818 1.00 64.06 364 LEU A N 1
ATOM 2712 C CA . LEU A 1 364 ? -11.579 7.147 -4.082 1.00 64.06 364 LEU A CA 1
ATOM 2713 C C . LEU A 1 364 ? -11.074 5.719 -3.842 1.00 64.06 364 LEU A C 1
ATOM 2715 O O . LEU A 1 364 ? -10.427 5.423 -2.840 1.00 64.06 364 LEU A O 1
ATOM 2719 N N . GLN A 1 365 ? -11.316 4.822 -4.799 1.00 72.56 365 GLN A N 1
ATOM 2720 C CA . GLN A 1 365 ? -10.772 3.466 -4.730 1.00 72.56 365 GLN A CA 1
ATOM 2721 C C . GLN A 1 365 ? -9.247 3.480 -4.953 1.00 72.56 365 GLN A C 1
ATOM 2723 O O . GLN A 1 365 ? -8.744 4.121 -5.880 1.00 72.56 365 GLN A O 1
ATOM 2728 N N . SER A 1 366 ? -8.500 2.750 -4.115 1.00 72.56 366 SER A N 1
ATOM 2729 C CA . SER A 1 366 ? -7.028 2.738 -4.136 1.00 72.56 366 SER A CA 1
ATOM 2730 C C . SER A 1 366 ? -6.438 2.271 -5.472 1.00 72.56 366 SER A C 1
ATOM 2732 O O . SER A 1 366 ? -5.320 2.657 -5.806 1.00 72.56 366 SER A O 1
ATOM 2734 N N . GLY A 1 367 ? -7.166 1.462 -6.254 1.00 77.00 367 GLY A N 1
ATOM 2735 C CA . GLY A 1 367 ? -6.734 0.999 -7.574 1.00 77.00 367 GLY A CA 1
ATOM 2736 C C . GLY A 1 367 ? -6.718 2.125 -8.609 1.00 77.00 367 GLY A C 1
ATOM 2737 O O . GLY A 1 367 ? -5.695 2.353 -9.260 1.00 77.00 367 GLY A O 1
ATOM 2738 N N . ALA A 1 368 ? -7.804 2.892 -8.700 1.00 76.00 368 ALA A N 1
ATOM 2739 C CA . ALA A 1 368 ? -7.877 4.114 -9.496 1.00 76.00 368 ALA A CA 1
ATOM 2740 C C . ALA A 1 368 ? -6.754 5.099 -9.115 1.00 76.00 368 ALA A C 1
ATOM 2742 O O . ALA A 1 368 ? -6.017 5.549 -9.995 1.00 76.00 368 ALA A O 1
ATOM 2743 N N . VAL A 1 369 ? -6.538 5.357 -7.817 1.00 77.75 369 VAL A N 1
ATOM 2744 C CA . VAL A 1 369 ? -5.457 6.243 -7.338 1.00 77.75 369 VAL A CA 1
ATOM 2745 C C . VAL A 1 369 ? -4.066 5.704 -7.707 1.00 77.75 369 VAL A C 1
ATOM 2747 O O . VAL A 1 369 ? -3.255 6.443 -8.268 1.00 77.75 369 VAL A O 1
ATOM 2750 N N . LEU A 1 370 ? -3.792 4.415 -7.468 1.00 85.31 370 LEU A N 1
ATOM 2751 C CA . LEU A 1 370 ? -2.520 3.768 -7.813 1.00 85.31 370 LEU A CA 1
ATOM 2752 C C . LEU A 1 370 ? -2.233 3.858 -9.316 1.00 85.31 370 LEU A C 1
ATOM 2754 O O . LEU A 1 370 ? -1.121 4.201 -9.718 1.00 85.31 370 LEU A O 1
ATOM 2758 N N . SER A 1 371 ? -3.244 3.611 -10.149 1.00 85.19 371 SER A N 1
ATOM 2759 C CA . SER A 1 371 ? -3.111 3.722 -11.600 1.00 85.19 371 SER A CA 1
ATOM 2760 C C . SER A 1 371 ? -2.841 5.165 -12.044 1.00 85.19 371 SER A C 1
ATOM 2762 O O . SER A 1 371 ? -1.903 5.396 -12.799 1.00 85.19 371 SER A O 1
ATOM 2764 N N . ALA A 1 372 ? -3.555 6.165 -11.515 1.00 79.69 372 ALA A N 1
ATOM 2765 C CA . ALA A 1 372 ? -3.341 7.569 -11.867 1.00 79.69 372 ALA A CA 1
ATOM 2766 C C . ALA A 1 372 ? -1.896 8.029 -11.590 1.00 79.69 372 ALA A C 1
ATOM 2768 O O . ALA A 1 372 ? -1.275 8.704 -12.414 1.00 79.69 372 ALA A O 1
ATOM 2769 N N . LEU A 1 373 ? -1.327 7.585 -10.467 1.00 79.69 373 LEU A N 1
ATOM 2770 C CA . LEU A 1 373 ? 0.065 7.837 -10.089 1.00 79.69 373 LEU A CA 1
ATOM 2771 C C . LEU A 1 373 ? 1.069 7.138 -11.031 1.00 79.69 373 LEU A C 1
ATOM 2773 O O . LEU A 1 373 ? 2.109 7.712 -11.362 1.00 79.69 373 LEU A O 1
ATOM 2777 N N . GLN A 1 374 ? 0.745 5.942 -11.535 1.00 84.75 374 GLN A N 1
ATOM 2778 C CA . GLN A 1 374 ? 1.537 5.252 -12.563 1.00 84.75 374 GLN A CA 1
ATOM 2779 C C . GLN A 1 374 ? 1.400 5.869 -13.962 1.00 84.75 374 GLN A C 1
ATOM 2781 O O . GLN A 1 374 ? 2.370 5.865 -14.721 1.00 84.75 374 GLN A O 1
ATOM 2786 N N . GLY A 1 375 ? 0.247 6.451 -14.303 1.00 83.00 375 GLY A N 1
ATOM 2787 C CA . GLY A 1 375 ? 0.061 7.222 -15.536 1.00 83.00 375 GLY A CA 1
ATOM 2788 C C . GLY A 1 375 ? 0.978 8.447 -15.563 1.00 83.00 375 GLY A C 1
ATOM 2789 O O . GLY A 1 375 ? 1.704 8.659 -16.535 1.00 83.00 375 GLY A O 1
ATOM 2790 N N . ILE A 1 376 ? 1.050 9.178 -14.441 1.00 78.88 376 ILE A N 1
ATOM 2791 C CA . ILE A 1 376 ? 2.015 10.273 -14.244 1.00 78.88 376 ILE A CA 1
ATOM 2792 C C . ILE A 1 376 ? 3.457 9.764 -14.392 1.00 78.88 376 ILE A C 1
ATOM 2794 O O . ILE A 1 376 ? 4.241 10.376 -15.112 1.00 78.88 376 ILE A O 1
ATOM 2798 N N . GLN A 1 377 ? 3.822 8.638 -13.765 1.00 80.88 377 GLN A N 1
ATOM 2799 C CA . GLN A 1 377 ? 5.174 8.075 -13.901 1.00 80.88 377 GLN A CA 1
ATOM 2800 C C . GLN A 1 377 ? 5.519 7.717 -15.358 1.00 80.88 377 GLN A C 1
ATOM 2802 O O . GLN A 1 377 ? 6.628 7.993 -15.824 1.00 80.88 377 GLN A O 1
ATOM 2807 N N . SER A 1 378 ? 4.565 7.138 -16.087 1.00 85.62 378 SER A N 1
ATOM 2808 C CA . SER A 1 378 ? 4.759 6.655 -17.459 1.00 85.62 378 SER A CA 1
ATOM 2809 C C . SER A 1 378 ? 5.093 7.784 -18.437 1.00 85.62 378 SER A C 1
ATOM 2811 O O . SER A 1 378 ? 5.889 7.576 -19.351 1.00 85.62 378 SER A O 1
ATOM 2813 N N . LEU A 1 379 ? 4.608 9.007 -18.190 1.00 83.94 379 LEU A N 1
ATOM 2814 C CA . LEU A 1 379 ? 4.947 10.193 -18.984 1.00 83.94 379 LEU A CA 1
ATOM 2815 C C . LEU A 1 379 ? 6.466 10.408 -19.093 1.00 83.94 379 LEU A C 1
ATOM 2817 O O . LEU A 1 379 ? 6.968 10.766 -20.156 1.00 83.94 379 LEU A O 1
ATOM 2821 N N . PHE A 1 380 ? 7.219 10.156 -18.020 1.00 82.06 380 PHE A N 1
ATOM 2822 C CA . PHE A 1 380 ? 8.671 10.365 -18.015 1.00 82.06 380 PHE A CA 1
ATOM 2823 C C . PHE A 1 380 ? 9.461 9.181 -18.575 1.00 82.06 380 PHE A C 1
ATOM 2825 O O . PHE A 1 380 ? 10.544 9.389 -19.120 1.00 82.06 380 PHE A O 1
ATOM 2832 N N . LEU A 1 381 ? 8.898 7.970 -18.550 1.00 84.94 381 LEU A N 1
ATOM 2833 C CA . LEU A 1 381 ? 9.449 6.831 -19.292 1.00 84.94 381 LEU A CA 1
ATOM 2834 C C . LEU A 1 381 ? 9.352 7.048 -20.815 1.00 84.94 381 LEU A C 1
ATOM 2836 O O . LEU A 1 381 ? 10.221 6.584 -21.547 1.00 84.94 381 LEU A O 1
ATOM 2840 N N . VAL A 1 382 ? 8.348 7.802 -21.281 1.00 87.50 382 VAL A N 1
ATOM 2841 C CA . VAL A 1 382 ? 8.166 8.168 -22.698 1.00 87.50 382 VAL A CA 1
ATOM 2842 C C . VAL A 1 382 ? 8.997 9.395 -23.098 1.00 87.50 382 VAL A C 1
ATOM 2844 O O . VAL A 1 382 ? 9.620 9.392 -24.158 1.00 87.50 382 VAL A O 1
ATOM 2847 N N . LEU A 1 383 ? 9.033 10.447 -22.270 1.00 87.31 383 LEU A N 1
ATOM 2848 C CA . LEU A 1 383 ? 9.683 11.718 -22.627 1.00 87.31 383 LEU A CA 1
ATOM 2849 C C . LEU A 1 383 ? 11.202 11.758 -22.396 1.00 87.31 383 LEU A C 1
ATOM 2851 O O . LEU A 1 383 ? 11.903 12.449 -23.134 1.00 87.31 383 LEU A O 1
ATOM 2855 N N . MET A 1 384 ? 11.736 11.074 -21.380 1.00 88.69 384 MET A N 1
ATOM 2856 C CA . MET A 1 384 ? 13.159 11.212 -21.032 1.00 88.69 384 MET A CA 1
ATOM 2857 C C . MET A 1 384 ? 14.131 10.543 -22.027 1.00 88.69 384 MET A C 1
ATOM 2859 O O . MET A 1 384 ? 15.173 11.150 -22.288 1.00 88.69 384 MET A O 1
ATOM 2863 N N . PRO A 1 385 ? 13.845 9.367 -22.632 1.00 90.62 385 PRO A N 1
ATOM 2864 C CA . PRO A 1 385 ? 14.766 8.749 -23.590 1.00 90.62 385 PRO A CA 1
ATOM 2865 C C . PRO A 1 385 ? 15.040 9.595 -24.850 1.00 90.62 385 PRO A C 1
ATOM 2867 O O . PRO A 1 385 ? 16.217 9.839 -25.119 1.00 90.62 385 PRO A O 1
ATOM 2870 N N . PRO A 1 386 ? 14.039 10.154 -25.569 1.00 89.12 386 PRO A N 1
ATOM 2871 C CA . PRO A 1 386 ? 14.305 11.036 -26.713 1.00 89.12 386 PRO A CA 1
ATOM 2872 C C . PRO A 1 386 ? 15.105 12.292 -26.335 1.00 89.12 386 PRO A C 1
ATOM 2874 O O . PRO A 1 386 ? 15.999 12.709 -27.072 1.00 89.12 386 PRO A O 1
ATOM 2877 N N . VAL A 1 387 ? 14.840 12.869 -25.155 1.00 90.00 387 VAL A N 1
ATOM 2878 C CA . VAL A 1 387 ? 15.590 14.022 -24.628 1.00 90.00 387 VAL A CA 1
ATOM 2879 C C . VAL A 1 387 ? 17.057 13.656 -24.385 1.00 90.00 387 VAL A C 1
ATOM 2881 O O . VAL A 1 387 ? 17.950 14.382 -24.820 1.00 90.00 387 VAL A O 1
ATOM 2884 N N . TYR A 1 388 ? 17.337 12.513 -23.754 1.00 91.50 388 TYR A N 1
ATOM 2885 C CA . TYR A 1 388 ? 18.714 12.064 -23.523 1.00 91.50 388 TYR A CA 1
ATOM 2886 C C . TYR A 1 388 ? 19.437 11.661 -24.808 1.00 91.50 388 TYR A C 1
ATOM 2888 O O . TYR A 1 388 ? 20.630 11.929 -24.921 1.00 91.50 388 TYR A O 1
ATOM 2896 N N . GLN A 1 389 ? 18.741 11.086 -25.791 1.00 89.81 389 GLN A N 1
ATOM 2897 C CA . GLN A 1 389 ? 19.299 10.808 -27.117 1.00 89.81 389 GLN A CA 1
ATOM 2898 C C . GLN A 1 389 ? 19.689 12.102 -27.848 1.00 89.81 389 GLN A C 1
ATOM 2900 O O . GLN A 1 389 ? 20.782 12.178 -28.411 1.00 89.81 389 GLN A O 1
ATOM 2905 N N . MET A 1 390 ? 18.862 13.151 -27.769 1.00 90.12 390 MET A N 1
ATOM 2906 C CA . MET A 1 390 ? 19.188 14.472 -28.318 1.00 90.12 390 MET A CA 1
ATOM 2907 C C . MET A 1 390 ? 20.406 15.099 -27.619 1.00 90.12 390 MET A C 1
ATOM 2909 O O . MET A 1 390 ? 21.347 15.518 -28.294 1.00 90.12 390 MET A O 1
ATOM 2913 N N . ILE A 1 391 ? 20.431 15.117 -26.279 1.00 91.94 391 ILE A N 1
ATOM 2914 C CA . ILE A 1 391 ? 21.569 15.646 -25.504 1.00 91.94 391 ILE A CA 1
ATOM 2915 C C . ILE A 1 391 ? 22.841 14.843 -25.813 1.00 91.94 391 ILE A C 1
ATOM 2917 O O . ILE A 1 391 ? 23.887 15.434 -26.071 1.00 91.94 391 ILE A O 1
ATOM 2921 N N . PHE A 1 392 ? 22.761 13.509 -25.857 1.00 92.19 392 PHE A N 1
ATOM 2922 C CA . PHE A 1 392 ? 23.880 12.640 -26.221 1.00 92.19 392 PHE A CA 1
ATOM 2923 C C . PHE A 1 392 ? 24.409 12.943 -27.626 1.00 92.19 392 PHE A C 1
ATOM 2925 O O . PHE A 1 392 ? 25.617 13.083 -27.781 1.00 92.19 392 PHE A O 1
ATOM 2932 N N . SER A 1 393 ? 23.539 13.121 -28.627 1.00 87.38 393 SER A N 1
ATOM 2933 C CA . SER A 1 393 ? 23.955 13.464 -29.994 1.00 87.38 393 SER A CA 1
ATOM 2934 C C . SER A 1 393 ? 24.715 14.794 -30.058 1.00 87.38 393 SER A C 1
ATOM 2936 O O . SER A 1 393 ? 25.742 14.884 -30.733 1.00 87.38 393 SER A O 1
ATOM 2938 N N . VAL A 1 394 ? 24.251 15.820 -29.335 1.00 91.44 394 VAL A N 1
ATOM 2939 C CA . VAL A 1 394 ? 24.944 17.118 -29.254 1.00 91.44 394 VAL A CA 1
ATOM 2940 C C . VAL A 1 394 ? 26.283 16.959 -28.527 1.00 91.44 394 VAL A C 1
ATOM 2942 O O . VAL A 1 394 ? 27.328 17.302 -29.079 1.00 91.44 394 VAL A O 1
ATOM 2945 N N . CYS A 1 395 ? 26.287 16.370 -27.329 1.00 92.31 395 CYS A N 1
ATOM 2946 C CA . CYS A 1 395 ? 27.500 16.175 -26.535 1.00 92.31 395 CYS A CA 1
ATOM 2947 C C . CYS A 1 395 ? 28.548 15.293 -27.236 1.00 92.31 395 CYS A C 1
ATOM 2949 O O . CYS A 1 395 ? 29.740 15.558 -27.097 1.00 92.31 395 CYS A O 1
ATOM 2951 N N . LEU A 1 396 ? 28.129 14.289 -28.012 1.00 86.25 396 LEU A N 1
ATOM 2952 C CA . LEU A 1 396 ? 29.005 13.450 -28.833 1.00 86.25 396 LEU A CA 1
ATOM 2953 C C . LEU A 1 396 ? 29.709 14.278 -29.916 1.00 86.25 396 LEU A C 1
ATOM 2955 O O . LEU A 1 396 ? 30.928 14.188 -30.040 1.00 86.25 396 LEU A O 1
ATOM 2959 N N . SER A 1 397 ? 28.975 15.139 -30.633 1.00 84.94 397 SER A N 1
ATOM 2960 C CA . SER A 1 397 ? 29.557 16.026 -31.656 1.00 84.94 397 SER A CA 1
ATOM 2961 C C . SER A 1 397 ? 30.596 17.009 -31.093 1.00 84.94 397 SER A C 1
ATOM 2963 O O . SER A 1 397 ? 31.527 17.394 -31.792 1.00 84.94 397 SER A O 1
ATOM 2965 N N . SER A 1 398 ? 30.471 17.380 -29.813 1.00 88.75 398 SER A N 1
ATOM 2966 C CA . SER A 1 398 ? 31.409 18.259 -29.100 1.00 88.75 398 SER A CA 1
ATOM 2967 C C . SER A 1 398 ? 32.505 17.514 -28.315 1.00 88.75 398 SER A C 1
ATOM 2969 O O . SER A 1 398 ? 33.243 18.150 -27.570 1.00 88.75 398 SER A O 1
ATOM 2971 N N . GLY A 1 399 ? 32.616 16.184 -28.430 1.00 86.56 399 GLY A N 1
ATOM 2972 C CA . GLY A 1 399 ? 33.642 15.385 -27.737 1.00 86.56 399 GLY A CA 1
ATOM 2973 C C . GLY A 1 399 ? 33.386 15.106 -26.245 1.00 86.56 399 GLY A C 1
ATOM 2974 O O . GLY A 1 399 ? 34.248 14.556 -25.562 1.00 86.56 399 GLY A O 1
ATOM 2975 N N . TYR A 1 400 ? 32.198 15.430 -25.727 1.00 90.31 400 TYR A N 1
ATOM 2976 C CA . TYR A 1 400 ? 31.806 15.278 -24.319 1.00 90.31 400 TYR A CA 1
ATOM 2977 C C . TYR A 1 400 ? 30.733 14.193 -24.115 1.00 90.31 400 TYR A C 1
ATOM 2979 O O . TYR A 1 400 ? 29.813 14.364 -23.316 1.00 90.31 400 TYR A O 1
ATOM 2987 N N . ALA A 1 401 ? 30.832 13.061 -24.819 1.00 87.62 401 ALA A N 1
ATOM 2988 C CA . ALA A 1 401 ? 29.821 11.990 -24.844 1.00 87.62 401 ALA A CA 1
ATOM 2989 C C . ALA A 1 401 ? 29.395 11.442 -23.457 1.00 87.62 401 ALA A C 1
ATOM 2991 O O . ALA A 1 401 ? 28.302 10.900 -23.317 1.00 87.62 401 ALA A O 1
ATOM 2992 N N . GLN A 1 402 ? 30.230 11.601 -22.425 1.00 92.38 402 GLN A N 1
ATOM 2993 C CA . GLN A 1 402 ? 29.949 11.253 -21.024 1.00 92.38 402 GLN A CA 1
ATOM 2994 C C . GLN A 1 402 ? 29.013 12.232 -20.282 1.00 92.38 402 GLN A C 1
ATOM 2996 O O . GLN A 1 402 ? 28.482 11.889 -19.224 1.00 92.38 402 GLN A O 1
ATOM 3001 N N . ALA A 1 403 ? 28.792 13.444 -20.800 1.00 93.88 403 ALA A N 1
ATOM 3002 C CA . ALA A 1 403 ? 28.028 14.494 -20.120 1.00 93.88 403 ALA A CA 1
ATOM 3003 C C . ALA A 1 403 ? 26.572 14.120 -19.744 1.00 93.88 403 ALA A C 1
ATOM 3005 O O . ALA A 1 403 ? 26.164 14.480 -18.638 1.00 93.88 403 ALA A O 1
ATOM 3006 N N . PRO A 1 404 ? 25.793 13.358 -20.547 1.00 94.25 404 PRO A N 1
ATOM 3007 C CA . PRO A 1 404 ? 24.449 12.924 -20.149 1.00 94.25 404 PRO A CA 1
ATOM 3008 C C . PRO A 1 404 ? 24.445 12.049 -18.886 1.00 94.25 404 PRO A C 1
ATOM 3010 O O . PRO A 1 404 ? 23.562 12.181 -18.040 1.00 94.25 404 PRO A O 1
ATOM 3013 N N . PHE A 1 405 ? 25.454 11.189 -18.712 1.00 95.06 405 PHE A N 1
ATOM 3014 C CA . PHE A 1 405 ? 25.589 10.338 -17.525 1.00 95.06 405 PHE A CA 1
ATOM 3015 C C . PHE A 1 405 ? 25.976 11.156 -16.285 1.00 95.06 405 PHE A C 1
ATOM 3017 O O . PHE A 1 405 ? 25.451 10.908 -15.202 1.00 95.06 405 PHE A O 1
ATOM 3024 N N . LEU A 1 406 ? 26.810 12.192 -16.445 1.00 95.50 406 LEU A N 1
ATOM 3025 C CA . LEU A 1 406 ? 27.109 13.154 -15.375 1.00 95.50 406 LEU A CA 1
ATOM 3026 C C . LEU A 1 406 ? 25.873 13.985 -14.987 1.00 95.50 406 LEU A C 1
ATOM 3028 O O . LEU A 1 406 ? 25.626 14.193 -13.800 1.00 95.50 406 LEU A O 1
ATOM 3032 N N . LEU A 1 407 ? 25.056 14.401 -15.961 1.00 93.75 407 LEU A N 1
ATOM 3033 C CA . LEU A 1 407 ? 23.777 15.079 -15.722 1.00 93.75 407 LEU A CA 1
ATOM 3034 C C . LEU A 1 407 ? 22.786 14.169 -14.977 1.00 93.75 407 LEU A C 1
ATOM 3036 O O . LEU A 1 407 ? 22.146 14.602 -14.018 1.00 93.75 407 LEU A O 1
ATOM 3040 N N . ALA A 1 408 ? 22.700 12.891 -15.360 1.00 92.94 408 ALA A N 1
ATOM 3041 C CA . ALA A 1 408 ? 21.903 11.903 -14.640 1.00 92.94 408 ALA A CA 1
ATOM 3042 C C . ALA A 1 408 ? 22.415 11.701 -13.200 1.00 92.94 408 ALA A C 1
ATOM 3044 O O . ALA A 1 408 ? 21.615 11.756 -12.267 1.00 92.94 408 ALA A O 1
ATOM 3045 N N . ALA A 1 409 ? 23.729 11.558 -12.990 1.00 93.44 409 ALA A N 1
ATOM 3046 C CA . ALA A 1 409 ? 24.325 11.442 -11.655 1.00 93.44 409 ALA A CA 1
ATOM 3047 C C . ALA A 1 409 ? 24.022 12.671 -10.775 1.00 93.44 409 ALA A C 1
ATOM 3049 O O . ALA A 1 409 ? 23.643 12.522 -9.613 1.00 93.44 409 ALA A O 1
ATOM 3050 N N . LEU A 1 410 ? 24.107 13.881 -11.341 1.00 93.12 410 LEU A N 1
ATOM 3051 C CA . LEU A 1 410 ? 23.727 15.122 -10.662 1.00 93.12 410 LEU A CA 1
ATOM 3052 C C . LEU A 1 410 ? 22.234 15.139 -10.300 1.00 93.12 410 LEU A C 1
ATOM 3054 O O . LEU A 1 410 ? 21.886 15.515 -9.184 1.00 93.12 410 LEU A O 1
ATOM 3058 N N . SER A 1 411 ? 21.348 14.690 -11.193 1.00 90.81 411 SER A N 1
ATOM 3059 C CA . SER A 1 411 ? 19.909 14.615 -10.902 1.00 90.81 411 SER A CA 1
ATOM 3060 C C . SER A 1 411 ? 19.583 13.617 -9.779 1.00 90.81 411 SER A C 1
ATOM 3062 O O . SER A 1 411 ? 18.761 13.921 -8.916 1.00 90.81 411 SER A O 1
ATOM 3064 N N . GLN A 1 412 ? 20.282 12.476 -9.717 1.00 89.50 412 GLN A N 1
ATOM 3065 C CA . GLN A 1 412 ? 20.155 11.486 -8.641 1.00 89.50 412 GLN A CA 1
ATOM 3066 C C . GLN A 1 412 ? 20.679 12.045 -7.309 1.00 89.50 412 GLN A C 1
ATOM 3068 O O . GLN A 1 412 ? 20.044 11.856 -6.272 1.00 89.50 412 GLN A O 1
ATOM 3073 N N . LEU A 1 413 ? 21.778 12.812 -7.329 1.00 91.00 413 LEU A N 1
ATOM 3074 C CA . LEU A 1 413 ? 22.295 13.525 -6.156 1.00 91.00 413 LEU A CA 1
ATOM 3075 C C . LEU A 1 413 ? 21.325 14.614 -5.666 1.00 91.00 413 LEU A C 1
ATOM 3077 O O . LEU A 1 413 ? 21.089 14.726 -4.465 1.00 91.00 413 LEU A O 1
ATOM 3081 N N . ILE A 1 414 ? 20.719 15.385 -6.573 1.00 89.31 414 ILE A N 1
ATOM 3082 C CA . ILE A 1 414 ? 19.663 16.355 -6.242 1.00 89.31 414 ILE A CA 1
ATOM 3083 C C . ILE A 1 414 ? 18.460 15.635 -5.620 1.00 89.31 414 ILE A C 1
ATOM 3085 O O . ILE A 1 414 ? 17.970 16.062 -4.573 1.00 89.31 414 ILE A O 1
ATOM 3089 N N . CYS A 1 415 ? 18.039 14.502 -6.192 1.00 87.81 415 CYS A N 1
ATOM 3090 C CA . CYS A 1 415 ? 16.972 13.683 -5.624 1.00 87.81 415 CYS A CA 1
ATOM 3091 C C . CYS A 1 415 ? 17.325 13.183 -4.216 1.00 87.81 415 CYS A C 1
ATOM 3093 O O . CYS A 1 415 ? 16.502 13.278 -3.309 1.00 87.81 415 CYS A O 1
ATOM 3095 N N . LEU A 1 416 ? 18.556 12.717 -3.998 1.00 88.94 416 LEU A N 1
ATOM 3096 C CA . LEU A 1 416 ? 19.030 12.278 -2.687 1.00 88.94 416 LEU A CA 1
ATOM 3097 C C . LEU A 1 416 ? 19.037 13.431 -1.670 1.00 88.94 416 LEU A C 1
ATOM 3099 O O . LEU A 1 416 ? 18.527 13.264 -0.565 1.00 88.94 416 LEU A O 1
ATOM 3103 N N . MET A 1 417 ? 19.543 14.614 -2.035 1.00 87.25 417 MET A N 1
ATOM 3104 C CA . MET A 1 417 ? 19.539 15.791 -1.155 1.00 87.25 417 MET A CA 1
ATOM 3105 C C . MET A 1 417 ? 18.121 16.214 -0.755 1.00 87.25 417 MET A C 1
ATOM 3107 O O . MET A 1 417 ? 17.874 16.511 0.414 1.00 87.25 417 MET A O 1
ATOM 3111 N N . ILE A 1 418 ? 17.178 16.216 -1.698 1.00 83.69 418 ILE A N 1
ATOM 3112 C CA . ILE A 1 418 ? 15.770 16.528 -1.425 1.00 83.69 418 ILE A CA 1
ATOM 3113 C C . ILE A 1 418 ? 15.148 15.428 -0.545 1.00 83.69 418 ILE A C 1
ATOM 3115 O O . ILE A 1 418 ? 14.553 15.745 0.484 1.00 83.69 418 ILE A O 1
ATOM 3119 N N . LEU A 1 419 ? 15.353 14.143 -0.868 1.00 82.56 419 LEU A N 1
ATOM 3120 C CA . LEU A 1 419 ? 14.876 13.002 -0.073 1.00 82.56 419 LEU A CA 1
ATOM 3121 C C . LEU A 1 419 ? 15.420 13.015 1.363 1.00 82.56 419 LEU A C 1
ATOM 3123 O O . LEU A 1 419 ? 14.736 12.558 2.277 1.00 82.56 419 LEU A O 1
ATOM 3127 N N . LEU A 1 420 ? 16.632 13.528 1.590 1.00 80.94 420 LEU A N 1
ATOM 3128 C CA . LEU A 1 420 ? 17.226 13.684 2.921 1.00 80.94 420 LEU A CA 1
ATOM 3129 C C . LEU A 1 420 ? 16.678 14.904 3.685 1.00 80.94 420 LEU A C 1
ATOM 3131 O O . LEU A 1 420 ? 16.582 14.839 4.907 1.00 80.94 420 LEU A O 1
ATOM 3135 N N . ARG A 1 421 ? 16.243 15.972 3.001 1.00 76.19 421 ARG A N 1
ATOM 3136 C CA . ARG A 1 421 ? 15.722 17.200 3.639 1.00 76.19 421 ARG A CA 1
ATOM 3137 C C . ARG A 1 421 ? 14.313 17.086 4.235 1.00 76.19 421 ARG A C 1
ATOM 3139 O O . ARG A 1 421 ? 13.984 17.875 5.114 1.00 76.19 421 ARG A O 1
ATOM 3146 N N . PHE A 1 422 ? 13.486 16.126 3.820 1.00 64.75 422 PHE A N 1
ATOM 3147 C CA . PHE A 1 422 ? 12.163 15.932 4.435 1.00 64.75 422 PHE A CA 1
ATOM 3148 C C . PHE A 1 422 ? 12.264 15.435 5.892 1.00 64.75 422 PHE A C 1
ATOM 3150 O O . PHE A 1 422 ? 12.970 14.462 6.171 1.00 64.75 422 PHE A O 1
ATOM 3157 N N . LYS A 1 423 ? 11.511 16.021 6.836 1.00 51.25 423 LYS A N 1
ATOM 3158 C CA . LYS A 1 423 ? 11.251 15.358 8.132 1.00 51.25 423 LYS A CA 1
ATOM 3159 C C . LYS A 1 423 ? 10.459 14.065 7.876 1.00 51.25 423 LYS A C 1
ATOM 3161 O O . LYS A 1 423 ? 9.648 14.003 6.956 1.00 51.25 423 LYS A O 1
ATOM 3166 N N . ALA A 1 424 ? 10.716 13.013 8.658 1.00 42.75 424 ALA A N 1
ATOM 3167 C CA . ALA A 1 424 ? 10.093 11.701 8.434 1.00 42.75 424 ALA A CA 1
ATOM 3168 C C . ALA A 1 424 ? 8.565 11.698 8.663 1.00 42.75 424 ALA A C 1
ATOM 3170 O O . ALA A 1 424 ? 7.868 10.895 8.047 1.00 42.75 424 ALA A O 1
ATOM 3171 N N . SER A 1 425 ? 8.056 12.630 9.473 1.00 39.53 425 SER A N 1
ATOM 3172 C CA . SER A 1 425 ? 6.629 12.859 9.728 1.00 39.53 425 SER A CA 1
ATOM 3173 C C . SER A 1 425 ? 5.836 13.219 8.462 1.00 39.53 425 SER A C 1
ATOM 3175 O O . SER A 1 425 ? 4.841 12.569 8.163 1.00 39.53 425 SER A O 1
ATOM 3177 N N . HIS A 1 426 ? 6.304 14.174 7.650 1.00 34.72 426 HIS A N 1
ATOM 3178 C CA . HIS A 1 426 ? 5.561 14.735 6.501 1.00 34.72 426 HIS A CA 1
ATOM 3179 C C . HIS A 1 426 ? 5.409 13.810 5.271 1.00 34.72 426 HIS A C 1
ATOM 3181 O O . HIS A 1 426 ? 5.277 14.305 4.153 1.00 34.72 426 HIS A O 1
ATOM 3187 N N . THR A 1 427 ? 5.565 12.488 5.400 1.00 37.41 427 THR A N 1
ATOM 3188 C CA . THR A 1 427 ? 5.864 11.638 4.227 1.00 37.41 427 THR A CA 1
ATOM 3189 C C . THR A 1 427 ? 5.313 10.211 4.238 1.00 37.41 427 THR A C 1
ATOM 3191 O O . THR A 1 427 ? 5.512 9.499 3.257 1.00 37.41 427 THR A O 1
ATOM 3194 N N . GLY A 1 428 ? 4.708 9.735 5.332 1.00 38.34 428 GLY A N 1
ATOM 3195 C CA . GLY A 1 428 ? 4.328 8.316 5.466 1.00 38.34 428 GLY A CA 1
ATOM 3196 C C . GLY A 1 428 ? 5.514 7.331 5.432 1.00 38.34 428 GLY A C 1
ATOM 3197 O O . GLY A 1 428 ? 5.325 6.117 5.432 1.00 38.34 428 GLY A O 1
ATOM 3198 N N . LEU A 1 429 ? 6.761 7.826 5.433 1.00 37.81 429 LEU A N 1
ATOM 3199 C CA . LEU A 1 429 ? 7.984 7.023 5.289 1.00 37.81 429 LEU A CA 1
ATOM 3200 C C . LEU A 1 429 ? 8.359 6.220 6.549 1.00 37.81 429 LEU A C 1
ATOM 3202 O O . LEU A 1 429 ? 9.363 5.502 6.543 1.00 37.81 429 LEU A O 1
ATOM 3206 N N . ALA A 1 430 ? 7.555 6.312 7.611 1.00 35.56 430 ALA A N 1
ATOM 3207 C CA . ALA A 1 430 ? 7.759 5.694 8.921 1.00 35.56 430 ALA A CA 1
ATOM 3208 C C . ALA A 1 430 ? 7.472 4.175 8.974 1.00 35.56 430 ALA A C 1
ATOM 3210 O O . ALA A 1 430 ? 7.239 3.619 10.045 1.00 35.56 430 ALA A O 1
ATOM 3211 N N . ILE A 1 431 ? 7.536 3.461 7.843 1.00 36.1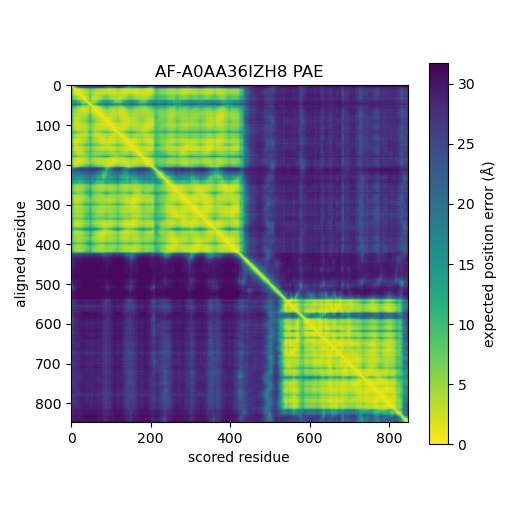6 431 ILE A N 1
ATOM 3212 C CA . ILE A 1 431 ? 7.463 1.993 7.839 1.00 36.16 431 ILE A CA 1
ATOM 3213 C C . ILE A 1 431 ? 8.773 1.427 8.403 1.00 36.16 431 ILE A C 1
ATOM 3215 O O . ILE A 1 431 ? 9.759 1.254 7.684 1.00 36.16 431 ILE A O 1
ATOM 3219 N N . ARG A 1 432 ? 8.720 1.175 9.718 1.00 29.77 432 ARG A N 1
ATOM 3220 C CA . ARG A 1 432 ? 9.718 0.588 10.626 1.00 29.77 432 ARG A CA 1
ATOM 3221 C C . ARG A 1 432 ? 11.102 1.247 10.616 1.00 29.77 432 ARG A C 1
ATOM 3223 O O . ARG A 1 432 ? 11.943 1.010 9.750 1.00 29.77 432 ARG A O 1
ATOM 3230 N N . SER A 1 433 ? 11.379 1.980 11.691 1.00 24.17 433 SER A N 1
ATOM 3231 C CA . SER A 1 433 ? 12.725 2.057 12.259 1.00 24.17 433 SER A CA 1
ATOM 3232 C C . SER A 1 433 ? 13.188 0.660 12.702 1.00 24.17 433 SER A C 1
ATOM 3234 O O . SER A 1 433 ? 12.384 -0.187 13.096 1.00 24.17 433 SER A O 1
ATOM 3236 N N . CYS A 1 434 ? 14.496 0.403 12.642 1.00 23.78 434 CYS A N 1
ATOM 3237 C CA . CYS A 1 434 ? 15.069 -0.767 13.301 1.00 23.78 434 CYS A CA 1
ATOM 3238 C C . CYS A 1 434 ? 15.099 -0.525 14.813 1.00 23.78 434 CYS A C 1
ATOM 3240 O O . CYS A 1 434 ? 15.524 0.549 15.245 1.00 23.78 434 CYS A O 1
ATOM 3242 N N . ALA A 1 435 ? 14.729 -1.529 15.610 1.00 25.69 435 ALA A N 1
ATOM 3243 C CA . ALA A 1 435 ? 15.054 -1.527 17.031 1.00 25.69 435 ALA A CA 1
ATOM 3244 C C . ALA A 1 435 ? 16.590 -1.596 17.193 1.00 25.69 435 ALA A C 1
ATOM 3246 O O . ALA A 1 435 ? 17.217 -2.463 16.565 1.00 25.69 435 ALA A O 1
ATOM 3247 N N . PRO A 1 436 ? 17.223 -0.721 17.996 1.00 24.06 436 PRO A N 1
ATOM 3248 C CA . PRO A 1 436 ? 18.670 -0.720 18.215 1.00 24.06 436 PRO A CA 1
ATOM 3249 C C . PRO A 1 436 ? 19.088 -1.811 19.223 1.00 24.06 436 PRO A C 1
ATOM 3251 O O . PRO A 1 436 ? 19.668 -1.520 20.260 1.00 24.06 436 PRO A O 1
ATOM 3254 N N . GLY A 1 437 ? 18.777 -3.078 18.920 1.00 26.66 437 GLY A N 1
ATOM 3255 C CA . GLY A 1 437 ? 18.965 -4.219 19.835 1.00 26.66 437 GLY A CA 1
ATOM 3256 C C . GLY A 1 437 ? 19.476 -5.514 19.189 1.00 26.66 437 GLY A C 1
ATOM 3257 O O . GLY A 1 437 ? 19.543 -6.548 19.847 1.00 26.66 437 GLY A O 1
ATOM 3258 N N . ALA A 1 438 ? 19.850 -5.495 17.907 1.00 24.00 438 ALA A N 1
ATOM 3259 C CA . ALA A 1 438 ? 20.336 -6.678 17.188 1.00 24.00 438 ALA A CA 1
ATOM 3260 C C . ALA A 1 438 ? 21.838 -6.944 17.436 1.00 24.00 438 ALA A C 1
ATOM 3262 O O . ALA A 1 438 ? 22.653 -6.849 16.517 1.00 24.00 438 ALA A O 1
ATOM 3263 N N . SER A 1 439 ? 22.209 -7.265 18.680 1.00 23.89 439 SER A N 1
ATOM 3264 C CA . SER A 1 439 ? 23.575 -7.708 19.004 1.00 23.89 439 SER A CA 1
ATOM 3265 C C . SER A 1 439 ? 23.872 -9.109 18.441 1.00 23.89 439 SER A C 1
ATOM 3267 O O . SER A 1 439 ? 22.968 -9.891 18.137 1.00 23.89 439 SER A O 1
ATOM 3269 N N . LEU A 1 440 ? 25.157 -9.422 18.257 1.00 27.47 440 LEU A N 1
ATOM 3270 C CA . LEU A 1 440 ? 25.640 -10.536 17.435 1.00 27.47 440 LEU A CA 1
ATOM 3271 C C . LEU A 1 440 ? 25.532 -11.911 18.135 1.00 27.47 440 LEU A C 1
ATOM 3273 O O . LEU A 1 440 ? 26.536 -12.495 18.536 1.00 27.47 440 LEU A O 1
ATOM 3277 N N . ALA A 1 441 ? 24.319 -12.458 18.235 1.00 23.75 441 ALA A N 1
ATOM 3278 C CA . ALA A 1 441 ? 24.064 -13.810 18.745 1.00 23.75 441 ALA A CA 1
ATOM 3279 C C . ALA A 1 441 ? 23.811 -14.817 17.603 1.00 23.75 441 ALA A C 1
ATOM 3281 O O . ALA A 1 441 ? 22.684 -15.025 17.150 1.00 23.75 441 ALA A O 1
ATOM 3282 N N . LEU A 1 442 ? 24.883 -15.452 17.120 1.00 23.97 442 LEU A N 1
ATOM 3283 C CA . LEU A 1 442 ? 24.804 -16.613 16.224 1.00 23.97 442 LEU A CA 1
ATOM 3284 C C . LEU A 1 442 ? 24.320 -17.867 16.972 1.00 23.97 442 LEU A C 1
ATOM 3286 O O . LEU A 1 442 ? 24.627 -18.046 18.143 1.00 23.97 442 LEU A O 1
ATOM 3290 N N . TYR A 1 443 ? 23.628 -18.749 16.240 1.00 25.16 443 TYR A N 1
ATOM 3291 C CA . TYR A 1 443 ? 23.523 -20.203 16.459 1.00 25.16 443 TYR A CA 1
ATOM 3292 C C . TYR A 1 443 ? 23.810 -20.741 17.877 1.00 25.16 443 TYR A C 1
ATOM 3294 O O . TYR A 1 443 ? 24.954 -21.048 18.201 1.00 25.16 443 TYR A O 1
ATOM 3302 N N . LEU A 1 444 ? 22.755 -21.070 18.630 1.00 22.06 444 LEU A N 1
ATOM 3303 C CA . LEU A 1 444 ? 22.770 -22.218 19.544 1.00 22.06 444 LEU A CA 1
ATOM 3304 C C . LEU A 1 444 ? 21.346 -22.753 19.765 1.00 22.06 444 LEU A C 1
ATOM 3306 O O . LEU A 1 444 ? 20.438 -22.021 20.148 1.00 22.06 444 LEU A O 1
ATOM 3310 N N . LYS A 1 445 ? 21.155 -24.053 19.516 1.00 29.56 445 LYS A N 1
ATOM 3311 C CA . LYS A 1 445 ? 19.996 -24.819 20.002 1.00 29.56 445 LYS A CA 1
ATOM 3312 C C . LYS A 1 445 ? 20.227 -25.178 21.473 1.00 29.56 445 LYS A C 1
ATOM 3314 O O . LYS A 1 445 ? 21.355 -25.523 21.819 1.00 29.56 445 LYS A O 1
ATOM 3319 N N . PRO A 1 446 ? 19.153 -25.285 22.268 1.00 27.50 446 PRO A N 1
ATOM 3320 C CA . PRO A 1 446 ? 19.102 -26.383 23.231 1.00 27.50 446 PRO A CA 1
ATOM 3321 C C . PRO A 1 446 ? 17.734 -27.086 23.264 1.00 27.50 446 PRO A C 1
ATOM 3323 O O . PRO A 1 446 ? 16.758 -26.562 23.789 1.00 27.50 446 PRO A O 1
ATOM 3326 N N . ASP A 1 447 ? 17.700 -28.329 22.779 1.00 25.44 447 ASP A N 1
ATOM 3327 C CA . ASP A 1 447 ? 16.741 -29.341 23.236 1.00 25.44 447 ASP A CA 1
ATOM 3328 C C . ASP A 1 447 ? 17.497 -30.286 24.186 1.00 25.44 447 ASP A C 1
ATOM 3330 O O . ASP A 1 447 ? 18.321 -31.062 23.706 1.00 25.44 447 ASP A O 1
ATOM 3334 N N . THR A 1 448 ? 17.257 -30.208 25.504 1.00 24.67 448 THR A N 1
ATOM 3335 C CA . THR A 1 448 ? 17.222 -31.308 26.515 1.00 24.67 448 THR A CA 1
ATOM 3336 C C . THR A 1 448 ? 17.541 -30.810 27.943 1.00 24.67 448 THR A C 1
ATOM 3338 O O . THR A 1 448 ? 18.374 -29.923 28.105 1.00 24.67 448 THR A O 1
ATOM 3341 N N . PRO A 1 449 ? 16.914 -31.374 29.002 1.00 34.56 449 PRO A N 1
ATOM 3342 C CA . PRO A 1 449 ? 17.162 -30.974 30.393 1.00 34.56 449 PRO A CA 1
ATOM 3343 C C . PRO A 1 449 ? 17.988 -31.995 31.204 1.00 34.56 449 PRO A C 1
ATOM 3345 O O . PRO A 1 449 ? 17.673 -33.188 31.167 1.00 34.56 449 PRO A O 1
ATOM 3348 N N . LYS A 1 450 ? 18.947 -31.530 32.034 1.00 23.41 450 LYS A N 1
ATOM 3349 C CA . LYS A 1 450 ? 19.354 -32.168 33.315 1.00 23.41 450 LYS A CA 1
ATOM 3350 C C . LYS A 1 450 ? 20.405 -31.378 34.126 1.00 23.41 450 LYS A C 1
ATOM 3352 O O . LYS A 1 450 ? 21.218 -30.667 33.563 1.00 23.41 450 LYS A O 1
ATOM 3357 N N . GLN A 1 451 ? 20.391 -31.636 35.442 1.00 24.62 451 GLN A N 1
ATOM 3358 C CA . GLN A 1 451 ? 21.487 -31.525 36.433 1.00 24.62 451 GLN A CA 1
ATOM 3359 C C . GLN A 1 451 ? 22.116 -30.148 36.763 1.00 24.62 451 GLN A C 1
ATOM 3361 O O . GLN A 1 451 ? 23.094 -29.727 36.166 1.00 24.62 451 GLN A O 1
ATOM 3366 N N . ARG A 1 452 ? 21.575 -29.531 37.827 1.00 24.38 452 ARG A N 1
ATOM 3367 C CA . ARG A 1 452 ? 22.209 -29.320 39.156 1.00 24.38 452 ARG A CA 1
ATOM 3368 C C . ARG A 1 452 ? 23.719 -28.984 39.294 1.00 24.38 452 ARG A C 1
ATOM 3370 O O . ARG A 1 452 ? 24.567 -29.782 38.918 1.00 24.38 452 ARG A O 1
ATOM 3377 N N . ASP A 1 453 ? 23.935 -27.955 40.129 1.00 23.80 453 ASP A N 1
ATOM 3378 C CA . ASP A 1 453 ? 24.952 -27.802 41.199 1.00 23.80 453 ASP A CA 1
ATOM 3379 C C . ASP A 1 453 ? 26.381 -27.251 40.905 1.00 23.80 453 ASP A C 1
ATOM 3381 O O . ASP A 1 453 ? 27.016 -27.577 39.911 1.00 23.80 453 ASP A O 1
ATOM 3385 N N . ILE A 1 454 ? 26.890 -26.495 41.906 1.00 24.34 454 ILE A N 1
ATOM 3386 C CA . ILE A 1 454 ? 28.305 -26.239 42.313 1.00 24.34 454 ILE A CA 1
ATOM 3387 C C . ILE A 1 454 ? 29.113 -25.020 41.753 1.00 24.34 454 ILE A C 1
ATOM 3389 O O . ILE A 1 454 ? 29.646 -25.019 40.652 1.00 24.34 454 ILE A O 1
ATOM 3393 N N . LEU A 1 455 ? 29.273 -24.022 42.648 1.00 23.30 455 LEU A N 1
ATOM 3394 C CA . LEU A 1 455 ? 30.477 -23.242 43.061 1.00 23.30 455 LEU A CA 1
ATOM 3395 C C . LEU A 1 455 ? 31.440 -22.534 42.060 1.00 23.30 455 LEU A C 1
ATOM 3397 O O . LEU A 1 455 ? 32.377 -23.127 41.546 1.00 23.30 455 LEU A O 1
ATOM 3401 N N . SER A 1 456 ? 31.312 -21.196 42.001 1.00 22.02 456 SER A N 1
ATOM 3402 C CA . SER A 1 456 ? 32.275 -20.137 42.438 1.00 22.02 456 SER A CA 1
ATOM 3403 C C . SER A 1 456 ? 33.813 -20.162 42.189 1.00 22.02 456 SER A C 1
ATOM 3405 O O . SER A 1 456 ? 34.467 -21.183 42.349 1.00 22.02 456 SER A O 1
ATOM 3407 N N . VAL A 1 457 ? 34.375 -18.931 42.143 1.00 22.91 457 VAL A N 1
ATOM 3408 C CA . VAL A 1 457 ? 35.784 -18.473 42.367 1.00 22.91 457 VAL A CA 1
ATOM 3409 C C . VAL A 1 457 ? 36.672 -18.245 41.124 1.00 22.91 457 VAL A C 1
ATOM 3411 O O . VAL A 1 457 ? 36.838 -19.122 40.287 1.00 22.91 457 VAL A O 1
ATOM 3414 N N . GLY A 1 458 ? 37.342 -17.076 41.101 1.00 22.02 458 GLY A N 1
ATOM 3415 C CA . GLY A 1 458 ? 38.585 -16.806 40.353 1.00 22.02 458 GLY A CA 1
ATOM 3416 C C . GLY A 1 458 ? 38.489 -15.752 39.231 1.00 22.02 458 GLY A C 1
ATOM 3417 O O . GLY A 1 458 ? 37.617 -15.855 38.384 1.00 22.02 458 GLY A O 1
ATOM 3418 N N . ALA A 1 459 ? 39.385 -14.777 39.034 1.00 22.22 459 ALA A N 1
ATOM 3419 C CA . ALA A 1 459 ? 40.282 -13.974 39.879 1.00 22.22 459 ALA A CA 1
ATOM 3420 C C . ALA A 1 459 ? 41.107 -13.042 38.947 1.00 22.22 459 ALA A C 1
ATOM 3422 O O . ALA A 1 459 ? 41.981 -13.492 38.212 1.00 22.22 459 ALA A O 1
ATOM 3423 N N . VAL A 1 460 ? 40.798 -11.743 39.002 1.00 24.33 460 VAL A N 1
ATOM 3424 C CA . VAL A 1 460 ? 41.683 -10.550 38.898 1.00 24.33 460 VAL A CA 1
ATOM 3425 C C . VAL A 1 460 ? 43.198 -10.863 39.038 1.00 24.33 460 VAL A C 1
ATOM 3427 O O . VAL A 1 460 ? 43.539 -11.581 39.981 1.00 24.33 460 VAL A O 1
ATOM 3430 N N . PRO A 1 461 ? 44.123 -10.318 38.194 1.00 35.44 461 PRO A N 1
ATOM 3431 C CA . PRO A 1 461 ? 44.789 -9.049 38.579 1.00 35.44 461 PRO A CA 1
ATOM 3432 C C . PRO A 1 461 ? 45.405 -8.118 37.495 1.00 35.44 461 PRO A C 1
ATOM 3434 O O . PRO A 1 461 ? 46.172 -8.562 36.652 1.00 35.44 461 PRO A O 1
ATOM 3437 N N . ASN A 1 462 ? 45.208 -6.803 37.716 1.00 27.48 462 ASN A N 1
ATOM 3438 C CA . ASN A 1 462 ? 46.190 -5.684 37.714 1.00 27.48 462 ASN A CA 1
ATOM 3439 C C . ASN A 1 462 ? 47.065 -5.407 36.453 1.00 27.48 462 ASN A C 1
ATOM 3441 O O . ASN A 1 462 ? 47.215 -6.236 35.572 1.00 27.48 462 ASN A O 1
ATOM 3445 N N . ALA A 1 463 ? 47.697 -4.239 36.266 1.00 23.67 463 ALA A N 1
ATOM 3446 C CA . ALA A 1 463 ? 47.807 -2.996 37.057 1.00 23.67 463 ALA A CA 1
ATOM 3447 C C . ALA A 1 463 ? 47.632 -1.770 36.106 1.00 23.67 463 ALA A C 1
ATOM 3449 O O . ALA A 1 463 ? 47.116 -1.959 35.011 1.00 23.67 463 ALA A O 1
ATOM 3450 N N . MET A 1 464 ? 47.993 -0.502 36.362 1.00 22.84 464 MET A N 1
ATOM 3451 C CA . MET A 1 464 ? 48.697 0.255 37.426 1.00 22.84 464 MET A CA 1
ATOM 3452 C C . MET A 1 464 ? 48.202 1.732 37.304 1.00 22.84 464 MET A C 1
ATOM 3454 O O . MET A 1 464 ? 47.618 2.072 36.280 1.00 22.84 464 MET A O 1
ATOM 3458 N N . ALA A 1 465 ? 48.381 2.695 38.216 1.00 24.53 465 ALA A N 1
ATOM 3459 C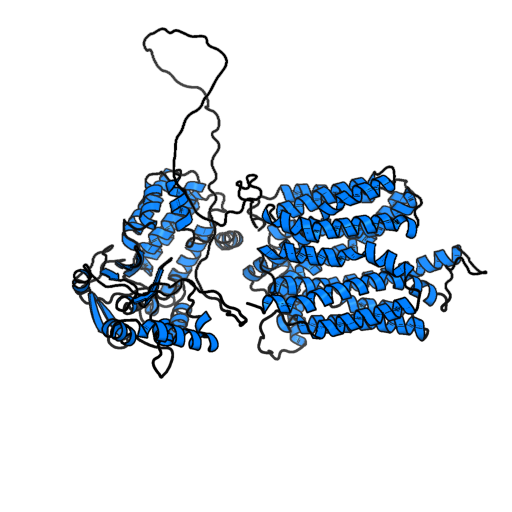 CA . ALA A 1 465 ? 49.097 2.769 39.495 1.00 24.53 465 ALA A CA 1
ATOM 3460 C C . ALA A 1 465 ? 48.342 3.715 40.478 1.00 24.53 465 ALA A C 1
ATOM 3462 O O . ALA A 1 465 ? 47.116 3.753 40.469 1.00 24.53 465 ALA A O 1
ATOM 3463 N N . ALA A 1 466 ? 49.056 4.474 41.320 1.00 22.92 466 ALA A N 1
ATOM 3464 C CA . ALA A 1 466 ? 48.529 5.423 42.310 1.00 22.92 466 ALA A CA 1
ATOM 3465 C C . ALA A 1 466 ? 49.251 6.787 42.267 1.00 22.92 466 ALA A C 1
ATOM 3467 O O . ALA A 1 466 ? 50.392 6.848 41.816 1.00 22.92 466 ALA A O 1
ATOM 3468 N N . LEU A 1 467 ? 48.629 7.834 42.832 1.00 23.92 467 LEU A N 1
ATOM 3469 C CA . LEU A 1 467 ? 49.228 8.781 43.801 1.00 23.92 467 LEU A CA 1
ATOM 3470 C C . LEU A 1 467 ? 48.119 9.657 44.436 1.00 23.92 467 LEU A C 1
ATOM 3472 O O . LEU A 1 467 ? 47.002 9.680 43.922 1.00 23.92 467 LEU A O 1
ATOM 3476 N N . ALA A 1 468 ? 48.367 10.299 45.590 1.00 24.02 468 ALA A N 1
ATOM 3477 C CA . ALA A 1 468 ? 47.277 10.792 46.451 1.00 24.02 468 ALA A CA 1
ATOM 3478 C C . ALA A 1 468 ? 47.597 12.008 47.349 1.00 24.02 468 ALA A C 1
ATOM 3480 O O . ALA A 1 468 ? 48.737 12.191 47.770 1.00 24.02 468 ALA A O 1
ATOM 3481 N N . SER A 1 469 ? 46.518 12.684 47.792 1.00 24.16 469 SER A N 1
ATOM 3482 C CA . SER A 1 469 ? 46.380 13.476 49.045 1.00 24.16 469 SER A CA 1
ATOM 3483 C C . SER A 1 469 ? 47.050 14.884 49.099 1.00 24.16 469 SER A C 1
ATOM 3485 O O . SER A 1 469 ? 47.820 15.211 48.203 1.00 24.16 469 SER A O 1
ATOM 3487 N N . PRO A 1 470 ? 46.774 15.747 50.113 1.00 35.16 470 PRO A N 1
ATOM 3488 C CA . PRO A 1 470 ? 45.419 16.173 50.517 1.00 35.16 470 PRO A CA 1
ATOM 3489 C C . PRO A 1 470 ? 45.244 17.665 50.945 1.00 35.16 470 PRO A C 1
ATOM 3491 O O . PRO A 1 470 ? 46.038 18.194 51.713 1.00 35.16 470 PRO A O 1
ATOM 3494 N N . GLY A 1 471 ? 44.075 18.246 50.624 1.00 22.78 471 GLY A N 1
ATOM 3495 C CA . GLY A 1 471 ? 43.241 19.086 51.520 1.00 22.78 471 GLY A CA 1
ATOM 3496 C C . GLY A 1 471 ? 43.642 20.528 51.911 1.00 22.78 471 GLY A C 1
ATOM 3497 O O . GLY A 1 471 ? 44.805 20.843 52.113 1.00 22.78 471 GLY A O 1
ATOM 3498 N N . PHE A 1 472 ? 42.625 21.380 52.149 1.00 24.69 472 PHE A N 1
ATOM 3499 C CA . PHE A 1 472 ? 42.573 22.353 53.264 1.00 24.69 472 PHE A CA 1
ATOM 3500 C C . PHE A 1 472 ? 41.129 22.863 53.516 1.00 24.69 472 PHE A C 1
ATOM 3502 O O . PHE A 1 472 ? 40.213 22.543 52.762 1.00 24.69 472 PHE A O 1
ATOM 3509 N N . ARG A 1 473 ? 40.909 23.634 54.595 1.00 22.52 473 ARG A N 1
ATOM 3510 C CA . ARG A 1 473 ? 39.625 24.277 54.977 1.00 22.52 473 ARG A CA 1
ATOM 3511 C C . ARG A 1 473 ? 39.719 25.805 54.819 1.00 22.52 473 ARG A C 1
ATOM 3513 O O . ARG A 1 473 ? 40.752 26.310 55.240 1.00 22.52 473 ARG A O 1
ATOM 3520 N N . THR A 1 474 ? 38.627 26.511 54.460 1.00 25.19 474 THR A N 1
ATOM 3521 C CA . THR A 1 474 ? 38.030 27.613 55.280 1.00 25.19 474 THR A CA 1
ATOM 3522 C C . THR A 1 474 ? 36.744 28.270 54.722 1.00 25.19 474 THR A C 1
ATOM 3524 O O . THR A 1 474 ? 36.426 28.224 53.544 1.00 25.19 474 THR A O 1
ATOM 3527 N N . ARG A 1 475 ? 36.025 28.888 55.672 1.00 23.19 475 ARG A N 1
ATOM 3528 C CA . ARG A 1 475 ? 34.823 29.753 55.670 1.00 23.19 475 ARG A CA 1
ATOM 3529 C C . ARG A 1 475 ? 34.550 30.712 54.480 1.00 23.19 475 ARG A C 1
ATOM 3531 O O . ARG A 1 475 ? 35.361 31.579 54.193 1.00 23.19 475 ARG A O 1
ATOM 3538 N N . ALA A 1 476 ? 33.303 30.650 53.994 1.00 23.89 476 ALA A N 1
ATOM 3539 C CA . ALA A 1 476 ? 32.264 31.708 53.942 1.00 23.89 476 ALA A CA 1
ATOM 3540 C C . ALA A 1 476 ? 32.593 33.181 53.562 1.00 23.89 476 ALA A C 1
ATOM 3542 O O . ALA A 1 476 ? 33.338 33.856 54.268 1.00 23.89 476 ALA A O 1
ATOM 3543 N N . GLY A 1 477 ? 31.834 33.732 52.593 1.00 23.58 477 GLY A N 1
ATOM 3544 C CA . GLY A 1 477 ? 31.652 35.184 52.396 1.00 23.58 477 GLY A CA 1
ATOM 3545 C C . GLY A 1 477 ? 30.861 35.601 51.133 1.00 23.58 477 GLY A C 1
ATOM 3546 O O . GLY A 1 477 ? 31.279 35.275 50.033 1.00 23.58 477 GLY A O 1
ATOM 3547 N N . SER A 1 478 ? 29.763 36.357 51.320 1.00 24.50 478 SER A N 1
ATOM 3548 C CA . SER A 1 478 ? 29.097 37.321 50.392 1.00 24.50 478 SER A CA 1
ATOM 3549 C C . SER A 1 478 ? 28.745 36.979 48.917 1.00 24.50 478 SER A C 1
ATOM 3551 O O . SER A 1 478 ? 29.591 36.637 48.101 1.00 24.50 478 SER A O 1
ATOM 3553 N N . PHE A 1 479 ? 27.486 37.278 48.552 1.00 24.92 479 PHE A N 1
ATOM 3554 C CA . PHE A 1 479 ? 26.971 37.558 47.187 1.00 24.92 479 PHE A CA 1
ATOM 3555 C C . PHE A 1 479 ? 27.684 38.776 46.527 1.00 24.92 479 PHE A C 1
ATOM 3557 O O . PHE A 1 479 ? 28.191 39.601 47.293 1.00 24.92 479 PHE A O 1
ATOM 3564 N N . PRO A 1 480 ? 27.721 38.952 45.172 1.00 28.58 480 PRO A N 1
ATOM 3565 C CA . PRO A 1 480 ? 26.546 38.898 44.274 1.00 28.58 480 PRO A CA 1
ATOM 3566 C C . PRO A 1 480 ? 26.702 38.231 42.876 1.00 28.58 480 PRO A C 1
ATOM 3568 O O . PRO A 1 480 ? 27.780 37.837 42.446 1.00 28.58 480 PRO A O 1
ATOM 3571 N N . ARG A 1 481 ? 25.565 38.127 42.163 1.00 25.23 481 ARG A N 1
ATOM 3572 C CA . ARG A 1 481 ? 25.404 37.814 40.715 1.00 25.23 481 ARG A CA 1
ATOM 3573 C C . ARG A 1 481 ? 25.730 39.057 39.833 1.00 25.23 481 ARG A C 1
ATOM 3575 O O . ARG A 1 481 ? 25.831 40.132 40.425 1.00 25.23 481 ARG A O 1
ATOM 3582 N N . PRO A 1 482 ? 25.798 38.996 38.471 1.00 37.62 482 PRO A N 1
ATOM 3583 C CA . PRO A 1 482 ? 25.480 37.875 37.554 1.00 37.62 482 PRO A CA 1
ATOM 3584 C C . PRO A 1 482 ? 26.508 37.558 36.428 1.00 37.62 482 PRO A C 1
ATOM 3586 O O . PRO A 1 482 ? 27.122 38.466 35.874 1.00 37.62 482 PRO A O 1
ATOM 3589 N N . ALA A 1 483 ? 26.576 36.294 35.968 1.00 22.80 483 ALA A N 1
ATOM 3590 C CA . ALA A 1 483 ? 27.034 35.927 34.610 1.00 22.80 483 ALA A CA 1
ATOM 3591 C C . ALA A 1 483 ? 26.644 34.482 34.188 1.00 22.80 483 ALA A C 1
ATOM 3593 O O . ALA A 1 483 ? 26.822 33.555 34.967 1.00 22.80 483 ALA A O 1
ATOM 3594 N N . ARG A 1 484 ? 26.151 34.352 32.942 1.00 24.47 484 ARG A N 1
ATOM 3595 C CA . ARG A 1 484 ? 26.173 33.228 31.960 1.00 24.47 484 ARG A CA 1
ATOM 3596 C C . ARG A 1 484 ? 26.147 31.734 32.382 1.00 24.47 484 ARG A C 1
ATOM 3598 O O . ARG A 1 484 ? 27.085 31.227 32.979 1.00 24.47 484 ARG A O 1
ATOM 3605 N N . GLU A 1 485 ? 25.128 31.048 31.843 1.00 24.70 485 GLU A N 1
ATOM 3606 C CA . GLU A 1 485 ? 25.156 29.761 31.096 1.00 24.70 485 GLU A CA 1
ATOM 3607 C C . GLU A 1 485 ? 25.882 28.512 31.666 1.00 24.70 485 GLU A C 1
ATOM 3609 O O . GLU A 1 485 ? 27.109 28.420 31.610 1.00 24.70 485 GLU A O 1
ATOM 3614 N N . PRO A 1 486 ? 25.127 27.454 32.037 1.00 24.38 486 PRO A N 1
ATOM 3615 C CA . PRO A 1 486 ? 25.558 26.057 31.932 1.00 24.38 486 PRO A CA 1
ATOM 3616 C C . PRO A 1 486 ? 25.250 25.460 30.530 1.00 24.38 486 PRO A C 1
ATOM 3618 O O . PRO A 1 486 ? 24.390 25.982 29.819 1.00 24.38 486 PRO A O 1
ATOM 3621 N N . PRO A 1 487 ? 25.922 24.368 30.108 1.00 25.92 487 PRO A N 1
ATOM 3622 C CA . PRO A 1 487 ? 25.772 23.789 28.768 1.00 25.92 487 PRO A CA 1
ATOM 3623 C C . PRO A 1 487 ? 24.577 22.827 28.614 1.00 25.92 487 PRO A C 1
ATOM 3625 O O . PRO A 1 487 ? 24.062 22.272 29.581 1.00 25.92 487 PRO A O 1
ATOM 3628 N N . SER A 1 488 ? 24.197 22.577 27.358 1.00 25.38 488 SER A N 1
ATOM 3629 C CA . SER A 1 488 ? 23.059 21.746 26.935 1.00 25.38 488 SER A CA 1
ATOM 3630 C C . SER A 1 488 ? 23.067 20.302 27.467 1.00 25.38 488 SER A C 1
ATOM 3632 O O . SER A 1 488 ? 23.966 19.521 27.132 1.00 25.38 488 SER A O 1
ATOM 3634 N N . ALA A 1 489 ? 21.991 19.906 28.151 1.00 22.86 489 ALA A N 1
ATOM 3635 C CA . ALA A 1 489 ? 21.558 18.510 28.207 1.00 22.86 489 ALA A CA 1
ATOM 3636 C C . ALA A 1 489 ? 20.871 18.114 26.880 1.00 22.86 489 ALA A C 1
ATOM 3638 O O . ALA A 1 489 ? 20.445 18.976 26.110 1.00 22.86 489 ALA A O 1
ATOM 3639 N N . ARG A 1 490 ? 20.782 16.812 26.581 1.00 23.44 490 ARG A N 1
ATOM 3640 C CA . ARG A 1 490 ? 20.056 16.297 25.406 1.00 23.44 490 ARG A CA 1
ATOM 3641 C C . ARG A 1 490 ? 18.703 15.749 25.846 1.00 23.44 490 ARG A C 1
ATOM 3643 O O . ARG A 1 490 ? 18.685 14.855 26.684 1.00 23.44 490 ARG A O 1
ATOM 3650 N N . ALA A 1 491 ? 17.620 16.229 25.239 1.00 22.53 491 ALA A N 1
ATOM 3651 C CA . ALA A 1 491 ? 16.294 15.649 25.420 1.00 22.53 491 ALA A CA 1
ATOM 3652 C C . ALA A 1 491 ? 16.247 14.196 24.907 1.00 22.53 491 ALA A C 1
ATOM 3654 O O . ALA A 1 491 ? 16.758 13.884 23.823 1.00 22.53 491 ALA A O 1
ATOM 3655 N N . SER A 1 492 ? 15.624 13.317 25.692 1.00 23.12 492 SER A N 1
ATOM 3656 C CA . SER A 1 492 ? 15.423 11.902 25.374 1.00 23.12 492 SER A CA 1
ATOM 3657 C C . SER A 1 492 ? 14.030 11.708 24.784 1.00 23.12 492 SER A C 1
ATOM 3659 O O . SER A 1 492 ? 13.048 11.655 25.514 1.00 23.12 492 SER A O 1
ATOM 3661 N N . ALA A 1 493 ? 13.931 11.608 23.459 1.00 23.91 493 ALA A N 1
ATOM 3662 C CA . ALA A 1 493 ? 12.646 11.397 22.796 1.00 23.91 493 ALA A CA 1
ATOM 3663 C C . ALA A 1 493 ? 12.123 9.966 23.035 1.00 23.91 493 ALA A C 1
ATOM 3665 O O . ALA A 1 493 ? 12.606 9.027 22.385 1.00 23.91 493 ALA A O 1
ATOM 3666 N N . LEU A 1 494 ? 11.125 9.821 23.920 1.00 23.81 494 LEU A N 1
ATOM 3667 C CA . LEU A 1 494 ? 10.312 8.604 24.035 1.00 23.81 494 LEU A CA 1
ATOM 3668 C C . LEU A 1 494 ? 9.704 8.248 22.667 1.00 23.81 494 LEU A C 1
ATOM 3670 O O . LEU A 1 494 ? 9.473 9.107 21.811 1.00 23.81 494 LEU A O 1
ATOM 3674 N N . ARG A 1 495 ? 9.465 6.955 22.429 1.00 23.88 495 ARG A N 1
ATOM 3675 C CA . ARG A 1 495 ? 8.947 6.454 21.147 1.00 23.88 495 ARG A CA 1
ATOM 3676 C C . ARG A 1 495 ? 7.772 5.519 21.359 1.00 23.88 495 ARG A C 1
ATOM 3678 O O . ARG A 1 495 ? 7.960 4.327 21.570 1.00 23.88 495 ARG A O 1
ATOM 3685 N N . LEU A 1 496 ? 6.579 6.082 21.223 1.00 24.27 496 LEU A N 1
ATOM 3686 C CA . LEU A 1 496 ? 5.317 5.366 21.356 1.00 24.27 496 LEU A CA 1
ATOM 3687 C C . LEU A 1 496 ? 5.199 4.198 20.360 1.00 24.27 496 LEU A C 1
ATOM 3689 O O . LEU A 1 496 ? 5.513 4.314 19.169 1.00 24.27 496 LEU A O 1
ATOM 3693 N N . SER A 1 497 ? 4.718 3.071 20.875 1.00 22.72 497 SER A N 1
ATOM 3694 C CA . SER A 1 497 ? 4.241 1.912 20.123 1.00 22.72 497 SER A CA 1
ATOM 3695 C C . SER A 1 497 ? 2.905 2.218 19.421 1.00 22.72 497 SER A C 1
ATOM 3697 O O . SER A 1 497 ? 2.335 3.300 19.539 1.00 22.72 497 SER A O 1
ATOM 3699 N N . SER A 1 498 ? 2.419 1.282 18.599 1.00 24.38 498 SER A N 1
ATOM 3700 C CA . SER A 1 498 ? 1.143 1.425 17.880 1.00 24.38 498 SER A CA 1
ATOM 3701 C C . SER A 1 498 ? 0.448 0.072 17.730 1.00 24.38 498 SER A C 1
ATOM 3703 O O . SER A 1 498 ? 1.012 -0.848 17.130 1.00 24.38 498 SER A O 1
ATOM 3705 N N . GLY A 1 499 ? -0.778 -0.056 18.255 1.00 23.00 499 GLY A N 1
ATOM 3706 C CA . GLY A 1 499 ? -1.495 -1.333 18.260 1.00 23.00 499 GLY A CA 1
ATOM 3707 C C . GLY A 1 499 ? -3.003 -1.249 18.514 1.00 23.00 499 GLY A C 1
ATOM 3708 O O . GLY A 1 499 ? -3.435 -1.344 19.649 1.00 23.00 499 GLY A O 1
ATOM 3709 N N . SER A 1 500 ? -3.788 -1.230 17.429 1.00 24.97 500 SER A N 1
ATOM 3710 C CA . SER A 1 500 ? -5.221 -1.604 17.357 1.00 24.97 500 SER A CA 1
ATOM 3711 C C . SER A 1 500 ? -6.248 -0.879 18.248 1.00 24.97 500 SER A C 1
ATOM 3713 O O . SER A 1 500 ? -6.432 -1.212 19.413 1.00 24.97 500 SER A O 1
ATOM 3715 N N . LEU A 1 501 ? -7.081 -0.062 17.592 1.00 22.94 501 LEU A N 1
ATOM 3716 C CA . LEU A 1 501 ? -8.488 0.128 17.965 1.00 22.94 501 LEU A CA 1
ATOM 3717 C C . LEU A 1 501 ? -9.342 -1.043 17.445 1.00 22.94 501 LEU A C 1
ATOM 3719 O O . LEU A 1 501 ? -9.069 -1.585 16.370 1.00 22.94 501 LEU A O 1
ATOM 3723 N N . CYS A 1 502 ? -10.416 -1.362 18.167 1.00 21.34 502 CYS A N 1
ATOM 3724 C CA . CYS A 1 502 ? -11.473 -2.290 17.756 1.00 21.34 502 CYS A CA 1
ATOM 3725 C C . CYS A 1 502 ? -12.818 -1.538 17.640 1.00 21.34 502 CYS A C 1
ATOM 3727 O O . CYS A 1 502 ? -13.057 -0.638 18.436 1.00 21.34 502 CYS A O 1
ATOM 3729 N N . GLN A 1 503 ? -13.751 -1.853 16.730 1.00 25.23 503 GLN A N 1
ATOM 3730 C CA . GLN A 1 503 ? -13.689 -2.705 15.527 1.00 25.23 503 GLN A CA 1
ATOM 3731 C C . GLN A 1 503 ? -14.962 -2.504 14.680 1.00 25.23 503 GLN A C 1
ATOM 3733 O O . GLN A 1 503 ? -16.060 -2.487 15.230 1.00 25.23 503 GLN A O 1
ATOM 3738 N N . SER A 1 504 ? -14.842 -2.437 13.348 1.00 20.59 504 SER A N 1
ATOM 3739 C CA . SER A 1 504 ? -15.938 -2.798 12.424 1.00 20.59 504 SER A CA 1
ATOM 3740 C C . SER A 1 504 ? -15.465 -2.927 10.964 1.00 20.59 504 SER A C 1
ATOM 3742 O O . SER A 1 504 ? -15.610 -1.993 10.179 1.00 20.59 504 SER A O 1
ATOM 3744 N N . SER A 1 505 ? -14.910 -4.083 10.555 1.00 21.66 505 SER A N 1
ATOM 3745 C CA . SER A 1 505 ? -14.779 -4.459 9.121 1.00 21.66 505 SER A CA 1
ATOM 3746 C C . SER A 1 505 ? -14.333 -5.914 8.875 1.00 21.66 505 SER A C 1
ATOM 3748 O O . SER A 1 505 ? -13.159 -6.190 8.644 1.00 21.66 505 SER A O 1
ATOM 3750 N N . LEU A 1 506 ? -15.320 -6.816 8.827 1.00 21.34 506 LEU A N 1
ATOM 3751 C CA . LEU A 1 506 ? -15.478 -7.926 7.863 1.00 21.34 506 LEU A CA 1
ATOM 3752 C C . LEU A 1 506 ? -14.234 -8.402 7.066 1.00 21.34 506 LEU A C 1
ATOM 3754 O O . LEU A 1 506 ? -13.820 -7.720 6.126 1.00 21.34 506 LEU A O 1
ATOM 3758 N N . LEU A 1 507 ? -13.803 -9.661 7.272 1.00 22.20 507 LEU A N 1
ATOM 3759 C CA . LEU A 1 507 ? -13.918 -10.749 6.268 1.00 22.20 507 LEU A CA 1
ATOM 3760 C C . LEU A 1 507 ? -13.139 -12.027 6.647 1.00 22.20 507 LEU A C 1
ATOM 3762 O O . LEU A 1 507 ? -11.937 -12.177 6.394 1.00 22.20 507 LEU A O 1
ATOM 3766 N N . ALA A 1 508 ? -13.882 -13.020 7.129 1.00 22.28 508 ALA A N 1
ATOM 3767 C CA . ALA A 1 508 ? -13.372 -14.339 7.483 1.00 22.28 508 ALA A CA 1
ATOM 3768 C C . ALA A 1 508 ? -12.842 -15.214 6.315 1.00 22.28 508 ALA A C 1
ATOM 3770 O O . ALA A 1 508 ? -13.456 -15.339 5.260 1.00 22.28 508 ALA A O 1
ATOM 3771 N N . ALA A 1 509 ? -11.750 -15.930 6.624 1.00 24.64 509 ALA A N 1
ATOM 3772 C CA . ALA A 1 509 ? -11.462 -17.356 6.365 1.00 24.64 509 ALA A CA 1
ATOM 3773 C C . ALA A 1 509 ? -11.652 -18.029 4.976 1.00 24.64 509 ALA A C 1
ATOM 3775 O O . ALA A 1 509 ? -12.594 -17.802 4.235 1.00 24.64 509 ALA A O 1
ATOM 3776 N N . ALA A 1 510 ? -10.798 -19.038 4.712 1.00 22.67 510 ALA A N 1
ATOM 3777 C CA . ALA A 1 510 ? -11.228 -20.448 4.545 1.00 22.67 510 ALA A CA 1
ATOM 3778 C C . ALA A 1 510 ? -10.082 -21.346 4.035 1.00 22.67 510 ALA A C 1
ATOM 3780 O O . ALA A 1 510 ? -9.668 -21.210 2.885 1.00 22.67 510 ALA A O 1
ATOM 3781 N N . VAL A 1 511 ? -9.571 -22.297 4.846 1.00 23.31 511 VAL A N 1
ATOM 3782 C CA . VAL A 1 511 ? -8.777 -23.442 4.324 1.00 23.31 511 VAL A CA 1
ATOM 3783 C C . VAL A 1 511 ? -8.520 -24.577 5.318 1.00 23.31 511 VAL A C 1
ATOM 3785 O O . VAL A 1 511 ? -7.842 -24.372 6.331 1.00 23.31 511 VAL A O 1
ATOM 3788 N N . GLY A 1 512 ? -8.914 -25.798 4.948 1.00 23.38 512 GLY A N 1
ATOM 3789 C CA . GLY A 1 512 ? -8.817 -26.995 5.788 1.00 23.38 512 GLY A CA 1
ATOM 3790 C C . GLY A 1 512 ? -7.580 -27.895 5.605 1.00 23.38 512 GLY A C 1
ATOM 3791 O O . GLY A 1 512 ? -7.017 -28.010 4.526 1.00 23.38 512 GLY A O 1
ATOM 3792 N N . ARG A 1 513 ? -7.226 -28.553 6.719 1.00 25.28 513 ARG A N 1
ATOM 3793 C CA . ARG A 1 513 ? -6.925 -29.995 6.897 1.00 25.28 513 ARG A CA 1
ATOM 3794 C C . ARG A 1 513 ? -6.043 -30.750 5.874 1.00 25.28 513 ARG A C 1
ATOM 3796 O O . ARG A 1 513 ? -6.541 -31.219 4.857 1.00 25.28 513 ARG A O 1
ATOM 3803 N N . ARG A 1 514 ? -4.819 -31.094 6.308 1.00 24.11 514 ARG A N 1
ATOM 3804 C CA . ARG A 1 514 ? -4.277 -32.453 6.629 1.00 24.11 514 ARG A CA 1
ATOM 3805 C C . ARG A 1 514 ? -2.808 -32.268 7.092 1.00 24.11 514 ARG A C 1
ATOM 3807 O O . ARG A 1 514 ? -2.140 -31.399 6.553 1.00 24.11 514 ARG A O 1
ATOM 3814 N N . GLY A 1 515 ? -2.224 -32.981 8.060 1.00 23.25 515 GLY A N 1
ATOM 3815 C CA . GLY A 1 515 ? -2.749 -33.943 9.039 1.00 23.25 515 GLY A CA 1
ATOM 3816 C C . GLY A 1 515 ? -1.737 -35.069 9.324 1.00 23.25 515 GLY A C 1
ATOM 3817 O O . GLY A 1 515 ? -1.415 -35.787 8.390 1.00 23.25 515 GLY A O 1
ATOM 3818 N N . VAL A 1 516 ? -1.256 -35.224 10.571 1.00 23.20 516 VAL A N 1
ATOM 3819 C CA . VAL A 1 516 ? -0.627 -36.439 11.165 1.00 23.20 516 VAL A CA 1
ATOM 3820 C C . VAL A 1 516 ? -0.373 -36.202 12.672 1.00 23.20 516 VAL A C 1
ATOM 3822 O O . VAL A 1 516 ? -0.408 -35.068 13.144 1.00 23.20 516 VAL A O 1
ATOM 3825 N N . SER A 1 517 ? -0.212 -37.281 13.441 1.00 28.42 517 SER A N 1
ATOM 3826 C CA . SER A 1 517 ? -0.260 -37.343 14.909 1.00 28.42 517 SER A CA 1
ATOM 3827 C C . SER A 1 517 ? 0.861 -36.632 15.687 1.00 28.42 517 SER A C 1
ATOM 3829 O O . SER A 1 517 ? 2.039 -36.918 15.491 1.00 28.42 517 SER A O 1
ATOM 3831 N N . GLY A 1 518 ? 0.465 -35.887 16.723 1.00 24.23 518 GLY A N 1
ATOM 3832 C CA . GLY A 1 518 ? 1.272 -35.563 17.905 1.00 24.23 518 GLY A CA 1
ATOM 3833 C C . GLY A 1 518 ? 0.348 -35.359 19.113 1.00 24.23 518 GLY A C 1
ATOM 3834 O O . GLY A 1 518 ? -0.700 -34.729 18.975 1.00 24.23 518 GLY A O 1
ATOM 3835 N N . ARG A 1 519 ? 0.669 -35.924 20.288 1.00 27.52 519 ARG A N 1
ATOM 3836 C CA . ARG A 1 519 ? -0.174 -35.776 21.493 1.00 27.52 519 ARG A CA 1
ATOM 3837 C C . ARG A 1 519 ? -0.070 -34.348 22.038 1.00 27.52 519 ARG A C 1
ATOM 3839 O O . ARG A 1 519 ? 0.955 -33.990 22.609 1.00 27.52 519 ARG A O 1
ATOM 3846 N N . ALA A 1 520 ? -1.139 -33.565 21.913 1.00 25.66 520 ALA A N 1
ATOM 3847 C CA . ALA A 1 520 ? -1.257 -32.285 22.606 1.00 25.66 520 ALA A CA 1
ATOM 3848 C C . ALA A 1 520 ? -1.320 -32.489 24.139 1.00 25.66 520 ALA A C 1
ATOM 3850 O O . ALA A 1 520 ? -1.899 -33.482 24.598 1.00 25.66 520 ALA A O 1
ATOM 3851 N N . PRO A 1 521 ? -0.753 -31.574 24.949 1.00 27.25 521 PRO A N 1
ATOM 3852 C CA . PRO A 1 521 ? -0.872 -31.635 26.402 1.00 27.25 521 PRO A CA 1
ATOM 3853 C C . PRO A 1 521 ? -2.324 -31.400 26.842 1.00 27.25 521 PRO A C 1
ATOM 3855 O O . PRO A 1 521 ? -3.059 -30.623 26.230 1.00 27.25 521 PRO A O 1
ATOM 3858 N N . ARG A 1 522 ? -2.736 -32.051 27.937 1.00 26.27 522 ARG A N 1
ATOM 3859 C CA . ARG A 1 522 ? -4.059 -31.845 28.544 1.00 26.27 522 ARG A CA 1
ATOM 3860 C C . ARG A 1 522 ? -4.179 -30.403 29.050 1.00 26.27 522 ARG A C 1
ATOM 3862 O O . ARG A 1 522 ? -3.645 -30.090 30.112 1.00 26.27 522 ARG A O 1
ATOM 3869 N N . ARG A 1 523 ? -4.928 -29.549 28.346 1.00 26.62 523 ARG A N 1
ATOM 3870 C CA . ARG A 1 523 ? -5.468 -28.324 28.954 1.00 26.62 523 ARG A CA 1
ATOM 3871 C C . ARG A 1 523 ? -6.427 -28.749 30.072 1.00 26.62 523 ARG A C 1
ATOM 3873 O O . ARG A 1 523 ? -7.359 -29.508 29.814 1.00 26.62 523 ARG A O 1
ATOM 3880 N N . ARG A 1 524 ? -6.166 -28.317 31.310 1.00 24.72 524 ARG A N 1
ATOM 3881 C CA . ARG A 1 524 ? -7.153 -28.398 32.400 1.00 24.72 524 ARG A CA 1
ATOM 3882 C C . ARG A 1 524 ? -8.314 -27.461 32.071 1.00 24.72 524 ARG A C 1
ATOM 3884 O O . ARG A 1 524 ? -8.090 -26.416 31.465 1.00 24.72 524 ARG A O 1
ATOM 3891 N N . ALA A 1 525 ? -9.516 -27.831 32.491 1.00 25.95 525 ALA A N 1
ATOM 3892 C CA . ALA A 1 525 ? -10.709 -27.013 32.347 1.00 25.95 525 ALA A CA 1
ATOM 3893 C C . ALA A 1 525 ? -11.359 -26.779 33.716 1.00 25.95 525 ALA A C 1
ATOM 3895 O O . ALA A 1 525 ? -11.449 -27.712 34.512 1.00 25.95 525 ALA A O 1
ATOM 3896 N N . ILE A 1 526 ? -11.860 -25.551 33.883 1.00 32.12 526 ILE A N 1
ATOM 3897 C CA . ILE A 1 526 ? -12.886 -25.106 34.839 1.00 32.12 526 ILE A CA 1
ATOM 3898 C C . ILE A 1 526 ? -12.456 -24.954 36.312 1.00 32.12 526 ILE A C 1
ATOM 3900 O O . ILE A 1 526 ? -11.660 -25.709 36.865 1.00 32.12 526 ILE A O 1
ATOM 3904 N N . PHE A 1 527 ? -12.983 -23.872 36.890 1.00 34.66 527 PHE A N 1
ATOM 3905 C CA . PHE A 1 527 ? -12.763 -23.328 38.231 1.00 34.66 527 PHE A CA 1
ATOM 3906 C C . PHE A 1 527 ? -13.806 -23.858 39.235 1.00 34.66 527 PHE A C 1
ATOM 3908 O O . PHE A 1 527 ? -14.818 -24.439 38.839 1.00 34.66 527 PHE A O 1
ATOM 3915 N N . GLN A 1 528 ? -13.606 -23.571 40.522 1.00 28.98 528 GLN A N 1
ATOM 3916 C CA . GLN A 1 528 ? -14.658 -23.594 41.547 1.00 28.98 528 GLN A CA 1
ATOM 3917 C C . GLN A 1 528 ? -14.875 -22.161 42.071 1.00 28.98 528 GLN A C 1
ATOM 3919 O O . GLN A 1 528 ? -13.885 -21.440 42.210 1.00 28.98 528 GLN A O 1
ATOM 3924 N N . PRO A 1 529 ? -16.119 -21.725 42.344 1.00 36.59 529 PRO A N 1
ATOM 3925 C CA . PRO A 1 529 ? -16.383 -20.445 42.994 1.00 36.59 529 PRO A CA 1
ATOM 3926 C C . PRO A 1 529 ? -16.289 -20.586 44.520 1.00 36.59 529 PRO A C 1
ATOM 3928 O O . PRO A 1 529 ? -16.988 -21.409 45.107 1.00 36.59 529 PRO A O 1
ATOM 3931 N N . GLU A 1 530 ? -15.457 -19.767 45.166 1.00 31.36 530 GLU A N 1
ATOM 3932 C CA . GLU A 1 530 ? -15.415 -19.629 46.628 1.00 31.36 530 GLU A CA 1
ATOM 3933 C C . GLU A 1 530 ? -15.179 -18.157 47.025 1.00 31.36 530 GLU A C 1
ATOM 3935 O O . GLU A 1 530 ? -14.226 -17.525 46.568 1.00 31.36 530 GLU A O 1
ATOM 3940 N N . GLY A 1 531 ? -16.017 -17.622 47.924 1.00 37.59 531 GLY A N 1
ATOM 3941 C CA . GLY A 1 531 ? -15.558 -16.681 48.957 1.00 37.59 531 GLY A CA 1
ATOM 3942 C C . GLY A 1 531 ? -15.954 -15.196 48.913 1.00 37.59 531 GLY A C 1
ATOM 3943 O O . GLY A 1 531 ? -15.779 -14.558 49.947 1.00 37.59 531 GLY A O 1
ATOM 3944 N N . GLN A 1 532 ? -16.452 -14.607 47.810 1.00 41.28 532 GLN A N 1
ATOM 3945 C CA . GLN A 1 532 ? -16.682 -13.136 47.752 1.00 41.28 532 GLN A CA 1
ATOM 3946 C C . GLN A 1 532 ? -17.947 -12.630 47.017 1.00 41.28 532 GLN A C 1
ATOM 3948 O O . GLN A 1 532 ? -18.116 -11.420 46.873 1.00 41.28 532 GLN A O 1
ATOM 3953 N N . GLU A 1 533 ? -18.859 -13.496 46.563 1.00 47.28 533 GLU A N 1
ATOM 3954 C CA . GLU A 1 533 ? -20.014 -13.058 45.748 1.00 47.28 533 GLU A CA 1
ATOM 3955 C C . GLU A 1 533 ? -21.130 -12.351 46.549 1.00 47.28 533 GLU A C 1
ATOM 3957 O O . GLU A 1 533 ? -21.819 -11.489 46.003 1.00 47.28 533 GLU A O 1
ATOM 3962 N N . GLU A 1 534 ? -21.295 -12.662 47.840 1.00 45.97 534 GLU A N 1
ATOM 3963 C CA . GLU A 1 534 ? -22.450 -12.222 48.650 1.00 45.97 534 GLU A CA 1
ATOM 3964 C C . GLU A 1 534 ? -22.518 -10.702 48.900 1.00 45.97 534 GLU A C 1
ATOM 3966 O O . GLU A 1 534 ? -23.604 -10.161 49.097 1.00 45.97 534 GLU A O 1
ATOM 3971 N N . ALA A 1 535 ? -21.388 -9.986 48.872 1.00 49.25 535 ALA A N 1
ATOM 3972 C CA . ALA A 1 535 ? -21.358 -8.555 49.192 1.00 49.25 535 ALA A CA 1
ATOM 3973 C C . ALA A 1 535 ? -22.048 -7.686 48.120 1.00 49.25 535 ALA A C 1
ATOM 3975 O O . ALA A 1 535 ? -22.841 -6.798 48.442 1.00 49.25 535 ALA A O 1
ATOM 3976 N N . TRP A 1 536 ? -21.767 -7.950 46.841 1.00 53.50 536 TRP A N 1
ATOM 3977 C CA . TRP A 1 536 ? -22.177 -7.095 45.717 1.00 53.50 536 TRP A CA 1
ATOM 3978 C C . TRP A 1 536 ? -23.659 -7.250 45.357 1.00 53.50 536 TRP A C 1
ATOM 3980 O O . TRP A 1 536 ? -24.296 -6.290 44.930 1.00 53.50 536 TRP A O 1
ATOM 3990 N N . GLN A 1 537 ? -24.240 -8.426 45.625 1.00 55.00 537 GLN A N 1
ATOM 3991 C CA . GLN A 1 537 ? -25.674 -8.694 45.433 1.00 55.00 537 GLN A CA 1
ATOM 3992 C C . GLN A 1 537 ? -26.583 -7.814 46.313 1.00 55.00 537 GLN A C 1
ATOM 3994 O O . GLN A 1 537 ? -27.785 -7.751 46.080 1.00 55.00 537 GLN A O 1
ATOM 3999 N N . SER A 1 538 ? -26.031 -7.107 47.307 1.00 61.91 538 SER A N 1
ATOM 4000 C CA . SER A 1 538 ? -26.789 -6.168 48.143 1.00 61.91 538 SER A CA 1
ATOM 4001 C C . SER A 1 538 ? -27.017 -4.786 47.511 1.00 61.91 538 SER A C 1
ATOM 4003 O O . SER A 1 538 ? -27.815 -4.015 48.044 1.00 61.91 538 SER A O 1
ATOM 4005 N N . PHE A 1 539 ? -26.340 -4.453 46.402 1.00 78.38 539 PHE A N 1
ATOM 4006 C CA . PHE A 1 539 ? -26.374 -3.115 45.777 1.00 78.38 539 PHE A CA 1
ATOM 4007 C C . PHE A 1 539 ? -27.185 -3.041 44.475 1.00 78.38 539 PHE A C 1
ATOM 4009 O O . PHE A 1 539 ? -27.498 -1.941 44.010 1.00 78.38 539 PHE A O 1
ATOM 4016 N N . ILE A 1 540 ? -27.493 -4.192 43.872 1.00 88.62 540 ILE A N 1
ATOM 4017 C CA . ILE A 1 540 ? -28.129 -4.298 42.557 1.00 88.62 540 ILE A CA 1
ATOM 4018 C C . ILE A 1 540 ? -29.164 -5.427 42.535 1.00 88.62 540 ILE A C 1
ATOM 4020 O O . ILE A 1 540 ? -28.936 -6.489 43.111 1.00 88.62 540 ILE A O 1
ATOM 4024 N N . ALA A 1 541 ? -30.280 -5.218 41.839 1.00 87.81 541 ALA A N 1
ATOM 4025 C CA . ALA A 1 541 ? -31.316 -6.224 41.613 1.00 87.81 541 ALA A CA 1
ATOM 4026 C C . ALA A 1 541 ? -31.497 -6.482 40.112 1.00 87.81 541 ALA A C 1
ATOM 4028 O O . ALA A 1 541 ? -31.415 -5.561 39.302 1.00 87.81 541 ALA A O 1
ATOM 4029 N N . VAL A 1 542 ? -31.745 -7.741 39.741 1.00 89.81 542 VAL A N 1
ATOM 4030 C CA . VAL A 1 542 ? -32.135 -8.125 38.375 1.00 89.81 542 VAL A CA 1
ATOM 4031 C C . VAL A 1 542 ? -33.656 -8.165 38.312 1.00 89.81 542 VAL A C 1
ATOM 4033 O O . VAL A 1 542 ? -34.272 -9.007 38.962 1.00 89.81 542 VAL A O 1
ATOM 4036 N N . GLU A 1 543 ? -34.248 -7.290 37.506 1.00 90.31 543 GLU A N 1
ATOM 4037 C CA . GLU A 1 543 ? -35.702 -7.118 37.410 1.00 90.31 543 GLU A CA 1
ATOM 4038 C C . GLU A 1 543 ? -36.182 -7.215 35.958 1.00 90.31 543 GLU A C 1
ATOM 4040 O O . GLU A 1 543 ? -35.415 -6.991 35.020 1.00 90.31 543 GLU A O 1
ATOM 4045 N N . GLU A 1 544 ? -37.452 -7.576 35.761 1.00 91.44 544 GLU A N 1
ATOM 4046 C CA . GLU A 1 544 ? -38.098 -7.556 34.446 1.00 91.44 544 GLU A CA 1
ATOM 4047 C C . GLU A 1 544 ? -38.683 -6.161 34.190 1.00 91.44 544 GLU A C 1
ATOM 4049 O O . GLU A 1 544 ? -39.593 -5.713 34.884 1.00 91.44 544 GLU A O 1
ATOM 4054 N N . LEU A 1 545 ? -38.130 -5.464 33.198 1.00 89.50 545 LEU A N 1
ATOM 4055 C CA . LEU A 1 545 ? -38.447 -4.083 32.856 1.00 89.50 545 LEU A CA 1
ATOM 4056 C C . LEU A 1 545 ? -39.336 -4.025 31.607 1.00 89.50 545 LEU A C 1
ATOM 4058 O O . LEU A 1 545 ? -39.069 -4.674 30.588 1.00 89.50 545 LEU A O 1
ATOM 4062 N N . GLU A 1 546 ? -40.391 -3.210 31.676 1.00 86.19 546 GLU A N 1
ATOM 4063 C CA . GLU A 1 546 ? -41.414 -3.114 30.631 1.00 86.19 546 GLU A CA 1
ATOM 4064 C C . GLU A 1 546 ? -40.802 -2.785 29.256 1.00 86.19 546 GLU A C 1
ATOM 4066 O O . GLU A 1 546 ? -40.081 -1.802 29.079 1.00 86.19 546 GLU A O 1
ATOM 4071 N N . GLY A 1 547 ? -41.068 -3.645 28.269 1.00 82.50 547 GLY A N 1
ATOM 4072 C CA . GLY A 1 547 ? -40.567 -3.495 26.899 1.00 82.50 547 GLY A CA 1
ATOM 4073 C C . GLY A 1 547 ? -39.065 -3.751 26.700 1.00 82.50 547 GLY A C 1
ATOM 4074 O O . GLY A 1 547 ? -38.600 -3.648 25.566 1.00 82.50 547 GLY A O 1
ATOM 4075 N N . LYS A 1 548 ? -38.309 -4.099 27.752 1.00 85.06 548 LYS A N 1
ATOM 4076 C CA . LYS A 1 548 ? -36.863 -4.392 27.685 1.00 85.06 548 LYS A CA 1
ATOM 4077 C C . LYS A 1 548 ? -36.500 -5.843 28.006 1.00 85.06 548 LYS A C 1
ATOM 4079 O O . LYS A 1 548 ? -35.427 -6.296 27.618 1.00 85.06 548 LYS A O 1
ATOM 4084 N N . GLY A 1 549 ? -37.370 -6.574 28.704 1.00 87.62 549 GLY A N 1
ATOM 4085 C CA . GLY A 1 549 ? -36.998 -7.850 29.318 1.00 87.62 549 GLY A CA 1
ATOM 4086 C C . GLY A 1 549 ? -36.186 -7.598 30.588 1.00 87.62 549 GLY A C 1
ATOM 4087 O O . GLY A 1 549 ? -36.455 -6.639 31.304 1.00 87.62 549 GLY A O 1
ATOM 4088 N N . PHE A 1 550 ? -35.193 -8.431 30.896 1.00 89.69 550 PHE A N 1
ATOM 4089 C CA . PHE A 1 550 ? -34.414 -8.249 32.124 1.00 89.69 550 PHE A CA 1
ATOM 4090 C C . PHE A 1 550 ? -33.428 -7.080 32.035 1.00 89.69 550 PHE A C 1
ATOM 4092 O O . PHE A 1 550 ? -32.639 -7.009 31.097 1.00 89.69 550 PHE A O 1
ATOM 4099 N N . GLY A 1 551 ? -33.434 -6.223 33.054 1.00 90.81 551 GLY A N 1
ATOM 4100 C CA . GLY A 1 551 ? -32.396 -5.226 33.311 1.00 90.81 551 GLY A CA 1
ATOM 4101 C C . GLY A 1 551 ? -31.743 -5.422 34.680 1.00 90.81 551 GLY A C 1
ATOM 4102 O O . GLY A 1 551 ? -32.016 -6.399 35.385 1.00 90.81 551 GLY A O 1
ATOM 4103 N N . VAL A 1 552 ? -30.904 -4.463 35.072 1.00 93.81 552 VAL A N 1
ATOM 4104 C CA . VAL A 1 552 ? -30.367 -4.341 36.434 1.00 93.81 552 VAL A CA 1
ATOM 4105 C C . VAL A 1 552 ? -30.718 -2.961 36.981 1.00 93.81 552 VAL A C 1
ATOM 4107 O O . VAL A 1 552 ? -30.511 -1.968 36.288 1.00 93.81 552 VAL A O 1
ATOM 4110 N N . VAL A 1 553 ? -31.216 -2.888 38.214 1.00 94.19 553 VAL A N 1
ATOM 4111 C CA . VAL A 1 553 ? -31.538 -1.636 38.923 1.00 94.19 553 VAL A CA 1
ATOM 4112 C C . VAL A 1 553 ? -30.736 -1.518 40.219 1.00 94.19 553 VAL A C 1
ATOM 4114 O O . VAL A 1 553 ? -30.300 -2.524 40.782 1.00 94.19 553 VAL A O 1
ATOM 4117 N N . ALA A 1 554 ? -30.528 -0.294 40.700 1.00 93.88 554 ALA A N 1
ATOM 4118 C CA . ALA A 1 554 ? -29.869 -0.032 41.977 1.00 93.88 554 ALA A CA 1
ATOM 4119 C C . ALA A 1 554 ? -30.825 -0.248 43.169 1.00 93.88 554 ALA A C 1
ATOM 4121 O O . ALA A 1 554 ? -31.908 0.333 43.209 1.00 93.88 554 ALA A O 1
ATOM 4122 N N . THR A 1 555 ? -30.421 -1.028 44.177 1.00 92.38 555 THR A N 1
ATOM 4123 C CA . THR A 1 555 ? -31.231 -1.299 45.396 1.00 92.38 555 THR A CA 1
ATOM 4124 C C . THR A 1 555 ? -31.111 -0.217 46.475 1.00 92.38 555 THR A C 1
ATOM 4126 O O . THR A 1 555 ? -31.691 -0.339 47.551 1.00 92.38 555 THR A O 1
ATOM 4129 N N . ARG A 1 556 ? -30.306 0.815 46.210 1.00 92.62 556 ARG A N 1
ATOM 4130 C CA . ARG A 1 556 ? -30.061 1.999 47.040 1.00 92.62 556 ARG A CA 1
ATOM 4131 C C . ARG A 1 556 ? -29.457 3.095 46.164 1.00 92.62 556 ARG A C 1
ATOM 4133 O O . ARG A 1 556 ? -28.983 2.803 45.069 1.00 92.62 556 ARG A O 1
ATOM 4140 N N . ARG A 1 557 ? -29.329 4.319 46.682 1.00 94.56 557 ARG A N 1
ATOM 4141 C CA . ARG A 1 557 ? -28.464 5.340 46.063 1.00 94.56 557 ARG A CA 1
ATOM 4142 C C . ARG A 1 557 ? -27.003 4.863 45.982 1.00 94.56 557 ARG A C 1
ATOM 4144 O O . ARG A 1 557 ? -26.442 4.351 46.962 1.00 94.56 557 ARG A O 1
ATOM 4151 N N . LEU A 1 558 ? -26.381 5.089 44.827 1.00 94.44 558 LEU A N 1
ATOM 4152 C CA . LEU A 1 558 ? -24.990 4.757 44.511 1.00 94.44 558 LEU A CA 1
ATOM 4153 C C . LEU A 1 558 ? -24.194 6.030 44.190 1.00 94.44 558 LEU A C 1
ATOM 4155 O O . LEU A 1 558 ? -24.706 6.978 43.588 1.00 94.44 558 LEU A O 1
ATOM 4159 N N . ARG A 1 559 ? -22.922 6.054 44.593 1.00 93.44 559 ARG A N 1
ATOM 4160 C CA . ARG A 1 559 ? -22.032 7.217 44.460 1.00 93.44 559 ARG A CA 1
ATOM 4161 C C . ARG A 1 559 ? -21.135 7.111 43.231 1.00 93.44 559 ARG A C 1
ATOM 4163 O O . ARG A 1 559 ? -20.717 6.030 42.831 1.00 93.44 559 ARG A O 1
ATOM 4170 N N . ARG A 1 560 ? -20.746 8.260 42.676 1.00 92.56 560 ARG A N 1
ATOM 4171 C CA . ARG A 1 560 ? -19.739 8.343 41.605 1.00 92.56 560 ARG A CA 1
ATOM 4172 C C . ARG A 1 560 ? -18.419 7.681 42.043 1.00 92.56 560 ARG A C 1
ATOM 4174 O O . ARG A 1 560 ? -17.907 7.993 43.114 1.00 92.56 560 ARG A O 1
ATOM 4181 N N . GLY A 1 561 ? -17.885 6.783 41.216 1.00 90.50 561 GLY A N 1
ATOM 4182 C CA . GLY A 1 561 ? -16.697 5.962 41.484 1.00 90.50 561 GLY A CA 1
ATOM 4183 C C . GLY A 1 561 ? -16.951 4.642 42.227 1.00 90.50 561 GLY A C 1
ATOM 4184 O O . GLY A 1 561 ? -16.038 3.819 42.339 1.00 90.50 561 GLY A O 1
ATOM 4185 N N . GLU A 1 562 ? -18.169 4.411 42.726 1.00 91.81 562 GLU A N 1
ATOM 4186 C CA . GLU A 1 562 ? -18.517 3.208 43.488 1.00 91.81 562 GLU A CA 1
ATOM 4187 C C . GLU A 1 562 ? -18.509 1.952 42.598 1.00 91.81 562 GLU A C 1
ATOM 4189 O O . GLU A 1 562 ? -19.003 1.972 41.468 1.00 91.81 562 GLU A O 1
ATOM 4194 N N . LEU A 1 563 ? -17.922 0.862 43.107 1.00 90.62 563 LEU A N 1
ATOM 4195 C CA . LEU A 1 563 ? -17.897 -0.454 42.460 1.00 90.62 563 LEU A CA 1
ATOM 4196 C C . LEU A 1 563 ? -19.220 -1.175 42.757 1.00 90.62 563 LEU A C 1
ATOM 4198 O O . LEU A 1 563 ? -19.531 -1.421 43.921 1.00 90.62 563 LEU A O 1
ATOM 4202 N N . VAL A 1 564 ? -19.989 -1.506 41.718 1.00 90.56 564 VAL A N 1
ATOM 4203 C CA . VAL A 1 564 ? -21.320 -2.134 41.856 1.00 90.56 564 VAL A CA 1
ATOM 4204 C C . VAL A 1 564 ? -21.319 -3.633 41.589 1.00 90.56 564 VAL A C 1
ATOM 4206 O O . VAL A 1 564 ? -22.127 -4.355 42.164 1.00 90.56 564 VAL A O 1
ATOM 4209 N N . LEU A 1 565 ? -20.406 -4.114 40.743 1.00 90.25 565 LEU A N 1
ATOM 4210 C CA . LEU A 1 565 ? -20.275 -5.529 40.405 1.00 90.25 565 LEU A CA 1
ATOM 4211 C C . LEU A 1 565 ? -18.816 -5.871 40.091 1.00 90.25 565 LEU A C 1
ATOM 4213 O O . LEU A 1 565 ? -18.161 -5.158 39.330 1.00 90.25 565 LEU A O 1
ATOM 4217 N N . ARG A 1 566 ? -18.343 -6.999 40.632 1.00 89.06 566 ARG A N 1
ATOM 4218 C CA . ARG A 1 566 ? -17.119 -7.693 40.210 1.00 89.06 566 ARG A CA 1
ATOM 4219 C C . ARG A 1 566 ? -17.491 -9.131 39.847 1.00 89.06 566 ARG A C 1
ATOM 4221 O O . ARG A 1 566 ? -17.862 -9.898 40.728 1.00 89.06 566 ARG A O 1
ATOM 4228 N N . GLU A 1 567 ? -17.430 -9.492 38.568 1.00 88.06 567 GLU A N 1
ATOM 4229 C CA . GLU A 1 567 ? -17.950 -10.770 38.050 1.00 88.06 567 GLU A CA 1
ATOM 4230 C C . GLU A 1 567 ? -16.886 -11.521 37.236 1.00 88.06 567 GLU A C 1
ATOM 4232 O O . GLU A 1 567 ? -16.187 -10.930 36.414 1.00 88.06 567 GLU A O 1
ATOM 4237 N N . ARG A 1 568 ? -16.752 -12.839 37.437 1.00 86.31 568 ARG A N 1
ATOM 4238 C CA . ARG A 1 568 ? -15.850 -13.691 36.639 1.00 86.31 568 ARG A CA 1
ATOM 4239 C C . ARG A 1 568 ? -16.579 -14.288 35.429 1.00 86.31 568 ARG A C 1
ATOM 4241 O O . ARG A 1 568 ? -17.744 -14.661 35.555 1.00 86.31 568 ARG A O 1
ATOM 4248 N N . PRO A 1 569 ? -15.914 -14.440 34.267 1.00 86.25 569 PRO A N 1
ATOM 4249 C CA . PRO A 1 569 ? -16.545 -14.979 33.067 1.00 86.25 569 PRO A CA 1
ATOM 4250 C C . PRO A 1 569 ? -16.964 -16.441 33.269 1.00 86.25 569 PRO A C 1
ATOM 4252 O O . PRO A 1 569 ? -16.142 -17.306 33.572 1.00 86.25 569 PRO A O 1
ATOM 4255 N N . LEU A 1 570 ? -18.238 -16.728 33.010 1.00 84.31 570 LEU A N 1
ATOM 4256 C CA . LEU A 1 570 ? -18.798 -18.079 32.965 1.00 84.31 570 LEU A CA 1
ATOM 4257 C C . LEU A 1 570 ? -18.136 -18.923 31.866 1.00 84.31 570 LEU A C 1
ATOM 4259 O O . LEU A 1 570 ? -17.838 -20.103 32.049 1.00 84.31 570 LEU A O 1
ATOM 4263 N N . LEU A 1 571 ? -17.913 -18.286 30.715 1.00 82.50 571 LEU A N 1
ATOM 4264 C CA . LEU A 1 571 ? -17.148 -18.792 29.584 1.00 82.50 571 LEU A CA 1
ATOM 4265 C C . LEU A 1 571 ? -16.289 -17.641 29.060 1.00 82.50 571 LEU A C 1
ATOM 4267 O O . LEU A 1 571 ? -16.825 -16.621 28.630 1.00 82.50 571 LEU A O 1
ATOM 4271 N N . GLY A 1 572 ? -14.966 -17.799 29.105 1.00 71.00 572 GLY A N 1
ATOM 4272 C CA . GLY A 1 572 ? -14.039 -16.844 28.498 1.00 71.00 572 GLY A CA 1
ATOM 4273 C C . GLY A 1 572 ? -14.135 -16.889 26.973 1.00 71.00 572 GLY A C 1
ATOM 4274 O O . GLY A 1 572 ? -14.160 -17.970 26.381 1.00 71.00 572 GLY A O 1
ATOM 4275 N N . VAL A 1 573 ? -14.176 -15.716 26.349 1.00 59.62 573 VAL A N 1
ATOM 4276 C CA . VAL A 1 573 ? -14.232 -15.545 24.891 1.00 59.62 573 VAL A CA 1
ATOM 4277 C C . VAL A 1 573 ? -12.851 -15.071 24.408 1.00 59.62 573 VAL A C 1
ATOM 4279 O O . VAL A 1 573 ? -12.228 -14.267 25.100 1.00 59.62 573 VAL A O 1
ATOM 4282 N N . PRO A 1 574 ? -12.304 -15.566 23.277 1.00 49.97 574 PRO A N 1
ATOM 4283 C CA . PRO A 1 574 ? -11.011 -15.091 22.779 1.00 49.97 574 PRO A CA 1
ATOM 4284 C C . PRO A 1 574 ? -11.062 -13.595 22.442 1.00 49.97 574 PRO A C 1
ATOM 4286 O O . PRO A 1 574 ? -12.023 -13.164 21.816 1.00 49.97 574 PRO A O 1
ATOM 4289 N N . GLY A 1 575 ? -10.013 -12.824 22.751 1.00 43.91 575 GLY A N 1
ATOM 4290 C CA . GLY A 1 575 ? -9.912 -11.378 22.455 1.00 43.91 575 GLY A CA 1
ATOM 4291 C C . GLY A 1 575 ? -9.785 -11.009 20.964 1.00 43.91 575 GLY A C 1
ATOM 4292 O O . GLY A 1 575 ? -9.089 -10.071 20.608 1.00 43.91 575 GLY A O 1
ATOM 4293 N N . SER A 1 576 ? -10.394 -11.793 20.074 1.00 38.53 576 SER A N 1
ATOM 4294 C CA . SER A 1 576 ? -10.463 -11.578 18.625 1.00 38.53 576 SER A CA 1
ATOM 4295 C C . SER A 1 576 ? -11.880 -11.860 18.097 1.00 38.53 576 SER A C 1
ATOM 4297 O O . SER A 1 576 ? -12.045 -12.448 17.026 1.00 38.53 576 SER A O 1
ATOM 4299 N N . PHE A 1 577 ? -12.902 -11.571 18.905 1.00 49.09 577 PHE A N 1
ATOM 4300 C CA . PHE A 1 577 ? -14.280 -12.030 18.714 1.00 49.09 577 PHE A CA 1
ATOM 4301 C C . PHE A 1 577 ? -15.194 -10.879 18.272 1.00 49.09 577 PHE A C 1
ATOM 4303 O O . PHE A 1 577 ? -15.973 -10.339 19.053 1.00 49.09 577 PHE A O 1
ATOM 4310 N N . GLU A 1 578 ? -15.109 -10.505 16.994 1.00 50.00 578 GLU A N 1
ATOM 4311 C CA . GLU A 1 578 ? -16.088 -9.599 16.386 1.00 50.00 578 GLU A CA 1
ATOM 4312 C C . GLU A 1 578 ? -17.437 -10.305 16.199 1.00 50.00 578 GLU A C 1
ATOM 4314 O O . GLU A 1 578 ? -17.543 -11.264 15.431 1.00 50.00 578 GLU A O 1
ATOM 4319 N N . ALA A 1 579 ? -18.502 -9.759 16.795 1.00 44.19 579 ALA A N 1
ATOM 4320 C CA . ALA A 1 579 ? -19.876 -10.174 16.494 1.00 44.19 579 ALA A CA 1
ATOM 4321 C C . ALA A 1 579 ? -20.217 -10.037 14.991 1.00 44.19 579 ALA A C 1
ATOM 4323 O O . ALA A 1 579 ? -21.030 -10.794 14.461 1.00 44.19 579 ALA A O 1
ATOM 4324 N N . VAL A 1 580 ? -19.559 -9.107 14.285 1.00 43.66 580 VAL A N 1
ATOM 4325 C CA . VAL A 1 580 ? -19.750 -8.841 12.849 1.00 43.66 580 VAL A CA 1
ATOM 4326 C C . VAL A 1 580 ? -19.206 -9.975 11.968 1.00 43.66 580 VAL A C 1
ATOM 4328 O O . VAL A 1 580 ? -19.901 -10.428 11.058 1.00 43.66 580 VAL A O 1
ATOM 4331 N N . ASP A 1 581 ? -17.997 -10.478 12.241 1.00 43.38 581 ASP A N 1
ATOM 4332 C CA . ASP A 1 581 ? -17.343 -11.520 11.421 1.00 43.38 581 ASP A CA 1
ATOM 4333 C C . ASP A 1 581 ? -17.979 -12.919 11.645 1.00 43.38 581 ASP A C 1
ATOM 4335 O O . ASP A 1 581 ? -17.837 -13.845 10.838 1.00 43.38 581 ASP A O 1
ATOM 4339 N N . LEU A 1 582 ? -18.769 -13.057 12.719 1.00 43.78 582 LEU A N 1
ATOM 4340 C CA . LEU A 1 582 ? -19.554 -14.246 13.054 1.00 43.78 582 LEU A CA 1
ATOM 4341 C C . LEU A 1 582 ? -20.900 -14.357 12.322 1.00 43.78 582 LEU A C 1
ATOM 4343 O O . LEU A 1 582 ? -21.430 -15.460 12.245 1.00 43.78 582 LEU A O 1
ATOM 4347 N N . LEU A 1 583 ? -21.432 -13.294 11.704 1.00 47.78 583 LEU A N 1
ATOM 4348 C CA . LEU A 1 583 ? -22.691 -13.359 10.929 1.00 47.78 583 LEU A CA 1
ATOM 4349 C C . LEU A 1 583 ? -22.596 -14.233 9.657 1.00 47.78 583 LEU A C 1
ATOM 4351 O O . LEU A 1 583 ? -23.587 -14.470 8.960 1.00 47.78 583 LEU A O 1
ATOM 4355 N N . ASN A 1 584 ? -21.406 -14.744 9.347 1.00 50.53 584 ASN A N 1
ATOM 4356 C CA . ASN A 1 584 ? -21.159 -15.666 8.252 1.00 50.53 584 ASN A CA 1
ATOM 4357 C C . ASN A 1 584 ? -21.621 -17.091 8.636 1.00 50.53 584 ASN A C 1
ATOM 4359 O O . ASN A 1 584 ? -21.088 -17.708 9.555 1.00 50.53 584 ASN A O 1
ATOM 4363 N N . ARG A 1 585 ? -22.606 -17.660 7.922 1.00 50.88 585 ARG A N 1
ATOM 4364 C CA . ARG A 1 585 ? -23.289 -18.922 8.315 1.00 50.88 585 ARG A CA 1
ATOM 4365 C C . ARG A 1 585 ? -22.358 -20.104 8.628 1.00 50.88 585 ARG A C 1
ATOM 4367 O O . ARG A 1 585 ? -22.730 -20.982 9.401 1.00 50.88 585 ARG A O 1
ATOM 4374 N N . THR A 1 586 ? -21.166 -20.138 8.034 1.00 49.47 586 THR A N 1
ATOM 4375 C CA . THR A 1 586 ? -20.189 -21.223 8.224 1.00 49.47 586 THR A CA 1
ATOM 4376 C C . THR A 1 586 ? -19.411 -21.126 9.545 1.00 49.47 586 THR A C 1
ATOM 4378 O O . THR A 1 586 ? -18.958 -22.156 10.038 1.00 49.47 586 THR A O 1
ATOM 4381 N N . SER A 1 587 ? -19.246 -19.933 10.134 1.00 61.97 587 SER A N 1
ATOM 4382 C CA . SER A 1 587 ? -18.599 -19.764 11.448 1.00 61.97 587 SER A CA 1
ATOM 4383 C C . SER A 1 587 ? -19.575 -19.994 12.606 1.00 61.97 587 SER A C 1
ATOM 4385 O O . SER A 1 587 ? -19.179 -20.614 13.593 1.00 61.97 587 SER A O 1
ATOM 4387 N N . LEU A 1 588 ? -20.854 -19.618 12.456 1.00 70.31 588 LEU A N 1
ATOM 4388 C CA . LEU A 1 588 ? -21.911 -19.891 13.448 1.00 70.31 588 LEU A CA 1
ATOM 4389 C C . LEU A 1 588 ? -21.992 -21.373 13.846 1.00 70.31 588 LEU A C 1
ATOM 4391 O O . LEU A 1 588 ? -22.085 -21.688 15.028 1.00 70.31 588 LEU A O 1
ATOM 4395 N N . GLY A 1 589 ? -21.915 -22.289 12.873 1.00 74.81 589 GLY A N 1
ATOM 4396 C CA . GLY A 1 589 ? -21.995 -23.730 13.138 1.00 74.81 589 GLY A CA 1
ATOM 4397 C C . GLY A 1 589 ? -20.842 -24.266 13.996 1.00 74.81 589 GLY A C 1
ATOM 4398 O O . GLY A 1 589 ? -21.077 -25.072 14.891 1.00 74.81 589 GLY A O 1
ATOM 4399 N N . GLN A 1 590 ? -19.610 -23.788 13.775 1.00 75.00 590 GLN A N 1
ATOM 4400 C CA . GLN A 1 590 ? -18.466 -24.182 14.608 1.00 75.00 590 GLN A CA 1
ATOM 4401 C C . GLN A 1 590 ? -18.548 -23.549 16.003 1.00 75.00 590 GLN A C 1
ATOM 4403 O O . GLN A 1 590 ? -18.244 -24.215 16.989 1.00 75.00 590 GLN A O 1
ATOM 4408 N N . LEU A 1 591 ? -19.000 -22.292 16.094 1.00 76.56 591 LEU A N 1
ATOM 4409 C CA . LEU A 1 591 ? -19.214 -21.617 17.374 1.00 76.56 591 LEU A CA 1
ATOM 4410 C C . LEU A 1 591 ? -20.259 -22.351 18.231 1.00 76.56 591 LEU A C 1
ATOM 4412 O O . LEU A 1 591 ? -20.039 -22.535 19.425 1.00 76.56 591 LEU A O 1
ATOM 4416 N N . GLU A 1 592 ? -21.353 -22.825 17.628 1.00 85.62 592 GLU A N 1
ATOM 4417 C CA . GLU A 1 592 ? -22.354 -23.651 18.312 1.00 85.62 592 GLU A CA 1
ATOM 4418 C C . GLU A 1 592 ? -21.742 -24.964 18.830 1.00 85.62 592 GLU A C 1
ATOM 4420 O O . GLU A 1 592 ? -21.905 -25.285 20.006 1.00 85.62 592 GLU A O 1
ATOM 4425 N N . GLU A 1 593 ? -20.995 -25.708 18.002 1.00 82.06 593 GLU A N 1
ATOM 4426 C CA . GLU A 1 593 ? -20.326 -26.950 18.429 1.00 82.06 593 GLU A CA 1
ATOM 4427 C C . GLU A 1 593 ? -19.365 -26.725 19.611 1.00 82.06 593 GLU A C 1
ATOM 4429 O O . GLU A 1 593 ? -19.398 -27.482 20.593 1.00 82.06 593 GLU A O 1
ATOM 4434 N N . ASP A 1 594 ? -18.540 -25.678 19.533 1.00 80.75 594 ASP A N 1
ATOM 4435 C CA . ASP A 1 594 ? -17.506 -25.357 20.518 1.00 80.75 594 ASP A CA 1
ATOM 4436 C C . ASP A 1 594 ? -18.126 -24.876 21.844 1.00 80.75 594 ASP A C 1
ATOM 4438 O O . ASP A 1 594 ? -17.746 -25.349 22.923 1.00 80.75 594 ASP A O 1
ATOM 4442 N N . LEU A 1 595 ? -19.148 -24.013 21.788 1.00 84.62 595 LEU A N 1
ATOM 4443 C CA . LEU A 1 595 ? -19.903 -23.579 22.968 1.00 84.62 595 LEU A CA 1
ATOM 4444 C C . LEU A 1 595 ? -20.669 -24.741 23.605 1.00 84.62 595 LEU A C 1
ATOM 4446 O O . LEU A 1 595 ? -20.577 -24.941 24.815 1.00 84.62 595 LEU A O 1
ATOM 4450 N N . GLN A 1 596 ? -21.354 -25.578 22.822 1.00 88.50 596 GLN A N 1
ATOM 4451 C CA . GLN A 1 596 ? -22.022 -26.779 23.337 1.00 88.50 596 GLN A CA 1
ATOM 4452 C C . GLN A 1 596 ? -21.017 -27.762 23.961 1.00 88.50 596 GLN A C 1
ATOM 4454 O O . GLN A 1 596 ? -21.346 -28.478 24.911 1.00 88.50 596 GLN A O 1
ATOM 4459 N N . ALA A 1 597 ? -19.774 -27.835 23.469 1.00 83.50 597 ALA A N 1
ATOM 4460 C CA . ALA A 1 597 ? -18.702 -28.610 24.099 1.00 83.50 597 ALA A CA 1
ATOM 4461 C C . ALA A 1 597 ? -18.226 -28.009 25.437 1.00 83.50 597 ALA A C 1
ATOM 4463 O O . ALA A 1 597 ? -17.917 -28.769 26.359 1.00 83.50 597 ALA A O 1
ATOM 4464 N N . ALA A 1 598 ? -18.214 -26.681 25.583 1.00 82.31 598 ALA A N 1
ATOM 4465 C CA . ALA A 1 598 ? -17.899 -26.003 26.842 1.00 82.31 598 ALA A CA 1
ATOM 4466 C C . ALA A 1 598 ? -19.042 -26.117 27.873 1.00 82.31 598 ALA A C 1
ATOM 4468 O O . ALA A 1 598 ? -18.820 -26.552 29.003 1.00 82.31 598 ALA A O 1
ATOM 4469 N N . LEU A 1 599 ? -20.287 -25.837 27.471 1.00 86.25 599 LEU A N 1
ATOM 4470 C CA . LEU A 1 599 ? -21.487 -25.909 28.318 1.00 86.25 599 LEU A CA 1
ATOM 4471 C C . LEU A 1 599 ? -21.699 -27.295 28.942 1.00 86.25 599 LEU A C 1
ATOM 4473 O O . LEU A 1 599 ? -22.151 -27.400 30.085 1.00 86.25 599 LEU A O 1
ATOM 4477 N N . ARG A 1 600 ? -21.338 -28.370 28.228 1.00 89.06 600 ARG A N 1
ATOM 4478 C CA . ARG A 1 600 ? -21.374 -29.753 28.744 1.00 89.06 600 ARG A CA 1
ATOM 4479 C C . ARG A 1 600 ? -20.417 -30.007 29.916 1.00 89.06 600 ARG A C 1
ATOM 4481 O O . ARG A 1 600 ? -20.656 -30.946 30.668 1.00 89.06 600 ARG A O 1
ATOM 4488 N N . GLN A 1 601 ? -19.377 -29.189 30.085 1.00 86.50 601 GLN A N 1
ATOM 4489 C CA . GLN A 1 601 ? -18.404 -29.298 31.179 1.00 86.50 601 GLN A CA 1
ATOM 4490 C C . GLN A 1 601 ? -18.776 -28.437 32.403 1.00 86.50 601 GLN A C 1
ATOM 4492 O O . GLN A 1 601 ? -18.292 -28.706 33.499 1.00 86.50 601 GLN A O 1
ATOM 4497 N N . LEU A 1 602 ? -19.651 -27.435 32.244 1.00 84.88 602 LEU A N 1
ATOM 4498 C CA . LEU A 1 602 ? -20.179 -26.630 33.355 1.00 84.88 602 LEU A CA 1
ATOM 4499 C C . LEU A 1 602 ? -21.138 -27.435 34.249 1.00 84.88 602 LEU A C 1
ATOM 4501 O O . LEU A 1 602 ? -21.759 -28.403 33.798 1.00 84.88 602 LEU A O 1
ATOM 4505 N N . SER A 1 603 ? -21.327 -26.991 35.497 1.00 89.12 603 SER A N 1
ATOM 4506 C CA . SER A 1 603 ? -22.340 -27.549 36.406 1.00 89.12 603 SER A CA 1
ATOM 4507 C C . SER A 1 603 ? -23.771 -27.317 35.890 1.00 89.12 603 SER A C 1
ATOM 4509 O O . SER A 1 603 ? -24.016 -26.469 35.031 1.00 89.12 603 SER A O 1
ATOM 4511 N N . ALA A 1 604 ? -24.751 -28.041 36.439 1.00 87.75 604 ALA A N 1
ATOM 4512 C CA . ALA A 1 604 ? -26.167 -27.852 36.095 1.00 87.75 604 ALA A CA 1
ATOM 4513 C C . ALA A 1 604 ? -26.737 -26.479 36.524 1.00 87.75 604 ALA A C 1
ATOM 4515 O O . ALA A 1 604 ? -27.846 -26.128 36.130 1.00 87.75 604 ALA A O 1
ATOM 4516 N N . GLU A 1 605 ? -26.002 -25.711 37.329 1.00 85.31 605 GLU A N 1
ATOM 4517 C CA . GLU A 1 605 ? -26.331 -24.344 37.746 1.00 85.31 605 GLU A CA 1
ATOM 4518 C C . GLU A 1 605 ? -25.748 -23.315 36.783 1.00 85.31 605 GLU A C 1
ATOM 4520 O O . GLU A 1 605 ? -26.481 -22.552 36.160 1.00 85.31 605 GLU A O 1
ATOM 4525 N N . LEU A 1 606 ? -24.439 -23.402 36.557 1.00 83.44 606 LEU A N 1
ATOM 4526 C CA . LEU A 1 606 ? -23.695 -22.579 35.607 1.00 83.44 606 LEU A CA 1
ATOM 4527 C C . LEU A 1 606 ? -24.226 -22.736 34.168 1.00 83.44 606 LEU A C 1
ATOM 4529 O O . LEU A 1 606 ? -24.206 -21.803 33.372 1.00 83.44 606 LEU A O 1
ATOM 4533 N N . ARG A 1 607 ? -24.785 -23.903 33.827 1.00 90.25 607 ARG A N 1
ATOM 4534 C CA . ARG A 1 607 ? -25.485 -24.113 32.553 1.00 90.25 607 ARG A CA 1
ATOM 4535 C C . ARG A 1 607 ? -26.891 -23.494 32.528 1.00 90.25 607 ARG A C 1
ATOM 4537 O O . ARG A 1 607 ? -27.331 -23.078 31.462 1.00 90.25 607 ARG A O 1
ATOM 4544 N N . ARG A 1 608 ? -27.598 -23.415 33.666 1.00 88.88 608 ARG A N 1
ATOM 4545 C CA . ARG A 1 608 ? -28.898 -22.717 33.766 1.00 88.88 608 ARG A CA 1
ATOM 4546 C C . ARG A 1 608 ? -28.724 -21.208 33.611 1.00 88.88 608 ARG A C 1
ATOM 4548 O O . ARG A 1 608 ? -29.500 -20.611 32.874 1.00 88.88 608 ARG A O 1
ATOM 4555 N N . SER A 1 609 ? -27.710 -20.608 34.240 1.00 87.31 609 SER A N 1
ATOM 4556 C CA . SER A 1 609 ? -27.460 -19.163 34.123 1.00 87.31 609 SER A CA 1
ATOM 4557 C C . SER A 1 609 ? -27.104 -18.746 32.692 1.00 87.31 609 SER A C 1
ATOM 4559 O O . SER A 1 609 ? -27.639 -17.747 32.222 1.00 87.31 609 SER A O 1
ATOM 4561 N N . PHE A 1 610 ? -26.327 -19.552 31.951 1.00 91.00 610 PHE A N 1
ATOM 4562 C CA . PHE A 1 610 ? -26.122 -19.349 30.507 1.00 91.00 610 PHE A CA 1
ATOM 4563 C C . PHE A 1 610 ? -27.447 -19.331 29.728 1.00 91.00 610 PHE A C 1
ATOM 4565 O O . PHE A 1 610 ? -27.749 -18.372 29.024 1.00 91.00 610 PHE A O 1
ATOM 4572 N N . TRP A 1 611 ? -28.276 -20.373 29.865 1.00 93.12 611 TRP A N 1
ATOM 4573 C CA . TRP A 1 611 ? -29.531 -20.473 29.106 1.00 93.12 611 TRP A CA 1
ATOM 4574 C C . TRP A 1 611 ? -30.629 -19.499 29.577 1.00 93.12 611 TRP A C 1
ATOM 4576 O O . TRP A 1 611 ? -31.657 -19.386 28.906 1.00 93.12 611 TRP A O 1
ATOM 4586 N N . ALA A 1 612 ? -30.411 -18.760 30.670 1.00 90.94 612 ALA A N 1
ATOM 4587 C CA . ALA A 1 612 ? -31.267 -17.669 31.143 1.00 90.94 612 ALA A CA 1
ATOM 4588 C C . ALA A 1 612 ? -30.942 -16.293 30.515 1.00 90.94 612 ALA A C 1
ATOM 4590 O O . ALA A 1 612 ? -31.617 -15.311 30.830 1.00 90.94 612 ALA A O 1
ATOM 4591 N N . LEU A 1 613 ? -29.922 -16.206 29.654 1.00 91.69 613 LEU A N 1
ATOM 4592 C CA . LEU A 1 613 ? -29.564 -15.014 28.870 1.00 91.69 613 LEU A CA 1
ATOM 4593 C C . LEU A 1 613 ? -30.325 -14.951 27.535 1.00 91.69 613 LEU A C 1
ATOM 4595 O O . LEU A 1 613 ? -30.834 -15.971 27.074 1.00 91.69 613 LEU A O 1
ATOM 4599 N N . SER A 1 614 ? -30.438 -13.778 26.913 1.00 90.50 614 SER A N 1
ATOM 4600 C CA . SER A 1 614 ? -31.253 -13.574 25.698 1.00 90.50 614 SER A CA 1
ATOM 4601 C C . SER A 1 614 ? -30.602 -14.135 24.423 1.00 90.50 614 SER A C 1
ATOM 4603 O O . SER A 1 614 ? -29.398 -14.339 24.386 1.00 90.50 614 SER A O 1
ATOM 4605 N N . ASP A 1 615 ? -31.380 -14.367 23.365 1.00 91.50 615 ASP A N 1
ATOM 4606 C CA . ASP A 1 615 ? -30.884 -14.618 21.999 1.00 91.50 615 ASP A CA 1
ATOM 4607 C C . ASP A 1 615 ? -31.767 -13.801 21.050 1.00 91.50 615 ASP A C 1
ATOM 4609 O O . ASP A 1 615 ? -32.984 -13.991 21.044 1.00 91.50 615 ASP A O 1
ATOM 4613 N N . CYS A 1 616 ? -31.187 -12.849 20.316 1.00 87.19 616 CYS A N 1
ATOM 4614 C CA . CYS A 1 616 ? -31.920 -11.977 19.388 1.00 87.19 616 CYS A CA 1
ATOM 4615 C C . CYS A 1 616 ? -31.643 -12.287 17.902 1.00 87.19 616 CYS A C 1
ATOM 4617 O O . CYS A 1 616 ? -32.056 -11.527 17.018 1.00 87.19 616 CYS A O 1
ATOM 4619 N N . HIS A 1 617 ? -30.949 -13.393 17.603 1.00 81.25 617 HIS A N 1
ATOM 4620 C CA . HIS A 1 617 ? -30.454 -13.691 16.254 1.00 81.25 617 HIS A CA 1
ATOM 4621 C C . HIS A 1 617 ? -31.246 -14.770 15.496 1.00 81.25 617 HIS A C 1
ATOM 4623 O O . HIS A 1 617 ? -31.055 -14.892 14.283 1.00 81.25 617 HIS A O 1
ATOM 4629 N N . GLY A 1 618 ? -32.155 -15.510 16.143 1.00 75.00 618 GLY A N 1
ATOM 4630 C CA . GLY A 1 618 ? -33.017 -16.488 15.469 1.00 75.00 618 GLY A CA 1
ATOM 4631 C C . GLY A 1 618 ? -34.228 -16.948 16.286 1.00 75.00 618 GLY A C 1
ATOM 4632 O O . GLY A 1 618 ? -34.256 -16.816 17.505 1.00 75.00 618 GLY A O 1
ATOM 4633 N N . ASP A 1 619 ? -35.222 -17.525 15.600 1.00 79.62 619 ASP A N 1
ATOM 4634 C CA . ASP A 1 619 ? -36.499 -17.966 16.195 1.00 79.62 619 ASP A CA 1
ATOM 4635 C C . ASP A 1 619 ? -36.334 -19.112 17.213 1.00 79.62 619 ASP A C 1
ATOM 4637 O O . ASP A 1 619 ? -37.161 -19.309 18.103 1.00 79.62 619 ASP A O 1
ATOM 4641 N N . THR A 1 620 ? -35.257 -19.889 17.076 1.00 87.69 620 THR A N 1
ATOM 4642 C CA . THR A 1 620 ? -34.868 -20.959 17.999 1.00 87.69 620 THR A CA 1
ATOM 4643 C C . THR A 1 620 ? -33.582 -20.577 18.715 1.00 87.69 620 THR A C 1
ATOM 4645 O O . THR A 1 620 ? -32.559 -20.377 18.063 1.00 87.69 620 THR A O 1
ATOM 4648 N N . LYS A 1 621 ? -33.620 -20.547 20.049 1.00 91.44 621 LYS A N 1
ATOM 4649 C CA . LYS A 1 621 ? -32.481 -20.194 20.904 1.00 91.44 621 LYS A CA 1
ATOM 4650 C C . LYS A 1 621 ? -31.285 -21.133 20.702 1.00 91.44 621 LYS A C 1
ATOM 4652 O O . LYS A 1 621 ? -31.433 -22.352 20.791 1.00 91.44 621 LYS A O 1
ATOM 4657 N N . THR A 1 622 ? -30.101 -20.564 20.494 1.00 92.06 622 THR A N 1
ATOM 4658 C CA . THR A 1 622 ? -28.835 -21.277 20.235 1.00 92.06 622 THR A CA 1
ATOM 4659 C C . THR A 1 622 ? -27.745 -20.854 21.219 1.00 92.06 622 THR A C 1
ATOM 4661 O O . THR A 1 622 ? -27.838 -19.790 21.829 1.00 92.06 622 THR A O 1
ATOM 4664 N N . ALA A 1 623 ? -26.693 -21.658 21.401 1.00 88.44 623 ALA A N 1
ATOM 4665 C CA . ALA A 1 623 ? -25.559 -21.234 22.220 1.00 88.44 623 ALA A CA 1
ATOM 4666 C C . ALA A 1 623 ? -24.780 -20.102 21.528 1.00 88.44 623 ALA A C 1
ATOM 4668 O O . ALA A 1 623 ? -24.379 -19.144 22.186 1.00 88.44 623 ALA A O 1
ATOM 4669 N N . ALA A 1 624 ? -24.623 -20.174 20.204 1.00 85.56 624 ALA A N 1
ATOM 4670 C CA . ALA A 1 624 ? -24.004 -19.137 19.387 1.00 85.56 624 ALA A CA 1
ATOM 4671 C C . ALA A 1 624 ? -24.793 -17.817 19.422 1.00 85.56 624 ALA A C 1
ATOM 4673 O O . ALA A 1 624 ? -24.187 -16.766 19.606 1.00 85.56 624 ALA A O 1
ATOM 4674 N N . GLY A 1 625 ? -26.123 -17.853 19.302 1.00 86.75 625 GLY A N 1
ATOM 4675 C CA . GLY A 1 625 ? -26.980 -16.667 19.389 1.00 86.75 625 GLY A CA 1
ATOM 4676 C C . GLY A 1 625 ? -26.983 -16.040 20.785 1.00 86.75 625 GLY A C 1
ATOM 4677 O O . GLY A 1 625 ? -26.774 -14.836 20.905 1.00 86.75 625 GLY A O 1
ATOM 4678 N N . VAL A 1 626 ? -27.056 -16.850 21.852 1.00 89.19 626 VAL A N 1
ATOM 4679 C CA . VAL A 1 626 ? -26.824 -16.364 23.228 1.00 89.19 626 VAL A CA 1
ATOM 4680 C C . VAL A 1 626 ? -25.439 -15.720 23.364 1.00 89.19 626 VAL A C 1
ATOM 4682 O O . VAL A 1 626 ? -25.321 -14.646 23.949 1.00 89.19 626 VAL A O 1
ATOM 4685 N N . ALA A 1 627 ? -24.381 -16.316 22.810 1.00 85.38 627 ALA A N 1
ATOM 4686 C CA . ALA A 1 627 ? -23.050 -15.718 22.875 1.00 85.38 627 ALA A CA 1
ATOM 4687 C C . ALA A 1 627 ? -22.949 -14.399 22.091 1.00 85.38 627 ALA A C 1
ATOM 4689 O O . ALA A 1 627 ? -22.369 -13.447 22.598 1.00 85.38 627 ALA A O 1
ATOM 4690 N N . LEU A 1 628 ? -23.550 -14.303 20.904 1.00 82.50 628 LEU A N 1
ATOM 4691 C CA . LEU A 1 628 ? -23.575 -13.070 20.110 1.00 82.50 628 LEU A CA 1
ATOM 4692 C C . LEU A 1 628 ? -24.346 -11.935 20.794 1.00 82.50 628 LEU A C 1
ATOM 4694 O O . LEU A 1 628 ? -23.920 -10.787 20.723 1.00 82.50 628 LEU A O 1
ATOM 4698 N N . THR A 1 629 ? -25.446 -12.251 21.483 1.00 85.06 629 THR A N 1
ATOM 4699 C CA . THR A 1 629 ? -26.269 -11.256 22.184 1.00 85.06 629 THR A CA 1
ATOM 4700 C C . THR A 1 629 ? -25.659 -10.804 23.525 1.00 85.06 629 THR A C 1
ATOM 4702 O O . THR A 1 629 ? -25.950 -9.694 23.958 1.00 85.06 629 THR A O 1
ATOM 4705 N N . ASN A 1 630 ? -24.831 -11.626 24.193 1.00 88.44 630 ASN A N 1
ATOM 4706 C CA . ASN A 1 630 ? -24.435 -11.416 25.603 1.00 88.44 630 ASN A CA 1
ATOM 4707 C C . ASN A 1 630 ? -22.919 -11.492 25.898 1.00 88.44 630 ASN A C 1
ATOM 4709 O O . ASN A 1 630 ? -22.528 -11.372 27.061 1.00 88.44 630 ASN A O 1
ATOM 4713 N N . ALA A 1 631 ? -22.052 -11.752 24.913 1.00 85.19 631 ALA A N 1
ATOM 4714 C CA . ALA A 1 631 ? -20.605 -11.722 25.132 1.00 85.19 631 ALA A CA 1
ATOM 4715 C C . ALA A 1 631 ? -20.115 -10.277 25.271 1.00 85.19 631 ALA A C 1
ATOM 4717 O O . ALA A 1 631 ? -20.336 -9.445 24.393 1.00 85.19 631 ALA A O 1
ATOM 4718 N N . LEU A 1 632 ? -19.412 -9.998 26.366 1.00 83.75 632 LEU A N 1
ATOM 4719 C CA . LEU A 1 632 ? -18.846 -8.685 26.659 1.00 83.75 632 LEU A CA 1
ATOM 4720 C C . LEU A 1 632 ? -17.328 -8.715 26.490 1.00 83.75 632 LEU A C 1
ATOM 4722 O O . LEU A 1 632 ? -16.678 -9.706 26.829 1.00 83.75 632 LEU A O 1
ATOM 4726 N N . HIS A 1 633 ? -16.772 -7.610 26.001 1.00 79.56 633 HIS A N 1
ATOM 4727 C CA . HIS A 1 633 ? -15.341 -7.390 25.813 1.00 79.56 633 HIS A CA 1
ATOM 4728 C C . HIS A 1 633 ? -14.978 -6.055 26.472 1.00 79.56 633 HIS A C 1
ATOM 4730 O O . HIS A 1 633 ? -15.628 -5.044 26.211 1.00 79.56 633 HIS A O 1
ATOM 4736 N N . LEU A 1 634 ? -14.006 -6.071 27.385 1.00 75.81 634 LEU A N 1
ATOM 4737 C CA . LEU A 1 634 ? -13.674 -4.965 28.286 1.00 75.81 634 LEU A CA 1
ATOM 4738 C C . LEU A 1 634 ? -12.146 -4.796 28.308 1.00 75.81 634 LEU A C 1
ATOM 4740 O O . LEU A 1 634 ? -11.467 -5.344 29.172 1.00 75.81 634 LEU A O 1
ATOM 4744 N N . GLY A 1 635 ? -11.585 -4.094 27.320 1.00 68.94 635 GLY A N 1
ATOM 4745 C CA . GLY A 1 635 ? -10.129 -4.053 27.124 1.00 68.94 635 GLY A CA 1
ATOM 4746 C C . GLY A 1 635 ? -9.581 -5.439 26.762 1.00 68.94 635 GLY A C 1
ATOM 4747 O O . GLY A 1 635 ? -10.177 -6.139 25.952 1.00 68.94 635 GLY A O 1
ATOM 4748 N N . GLU A 1 636 ? -8.482 -5.876 27.380 1.00 62.62 636 GLU A N 1
ATOM 4749 C CA . GLU A 1 636 ? -7.851 -7.175 27.070 1.00 62.62 636 GLU A CA 1
ATOM 4750 C C . GLU A 1 636 ? -8.721 -8.413 27.383 1.00 62.62 636 GLU A C 1
ATOM 4752 O O . GLU A 1 636 ? -8.433 -9.519 26.917 1.00 62.62 636 GLU A O 1
ATOM 4757 N N . GLY A 1 637 ? -9.772 -8.254 28.193 1.00 70.62 637 GLY A N 1
ATOM 4758 C CA . GLY A 1 637 ? -10.593 -9.349 28.700 1.00 70.62 637 GLY A CA 1
ATOM 4759 C C . GLY A 1 637 ? -12.006 -9.421 28.128 1.00 70.62 637 GLY A C 1
ATOM 4760 O O . GLY A 1 637 ? -12.484 -8.519 27.437 1.00 70.62 637 GLY A O 1
ATOM 4761 N N . GLY A 1 638 ? -12.706 -10.514 28.429 1.00 79.12 638 GLY A N 1
ATOM 4762 C CA . GLY A 1 638 ? -14.085 -10.705 27.990 1.00 79.12 638 GLY A CA 1
ATOM 4763 C C . GLY A 1 638 ? -14.636 -12.113 28.197 1.00 79.12 638 GLY A C 1
ATOM 4764 O O . GLY A 1 638 ? -13.916 -13.069 28.503 1.00 79.12 638 GLY A O 1
ATOM 4765 N N . GLY A 1 639 ? -15.947 -12.246 28.022 1.00 83.75 639 GLY A N 1
ATOM 4766 C CA . GLY A 1 639 ? -16.650 -13.512 28.169 1.00 83.75 639 GLY A CA 1
ATOM 4767 C C . GLY A 1 639 ? -18.162 -13.375 28.296 1.00 83.75 639 GLY A C 1
ATOM 4768 O O . GLY A 1 639 ? -18.730 -12.289 28.196 1.00 83.75 639 GLY A O 1
ATOM 4769 N N . ILE A 1 640 ? -18.807 -14.510 28.556 1.00 86.44 640 ILE A N 1
ATOM 4770 C CA . ILE A 1 640 ? -20.201 -14.560 29.002 1.00 86.44 640 ILE A CA 1
ATOM 4771 C C . ILE A 1 640 ? -20.230 -14.264 30.502 1.00 86.44 640 ILE A C 1
ATOM 4773 O O . ILE A 1 640 ? -19.608 -14.986 31.283 1.00 86.44 640 ILE A O 1
ATOM 4777 N N . LEU A 1 641 ? -20.955 -13.221 30.895 1.00 88.56 641 LEU A N 1
ATOM 4778 C CA . LEU A 1 641 ? -21.036 -12.704 32.264 1.00 88.56 641 LEU A CA 1
ATOM 4779 C C . LEU A 1 641 ? -22.529 -12.585 32.643 1.00 88.56 641 LEU A C 1
ATOM 4781 O O . LEU A 1 641 ? -23.172 -11.616 32.238 1.00 88.56 641 LEU A O 1
ATOM 4785 N N . PRO A 1 642 ? -23.131 -13.605 33.291 1.00 87.00 642 PRO A N 1
ATOM 4786 C CA . PRO A 1 642 ? -24.585 -13.728 33.451 1.00 87.00 642 PRO A CA 1
ATOM 4787 C C . PRO A 1 642 ? -25.331 -12.585 34.155 1.00 87.00 642 PRO A C 1
ATOM 4789 O O . PRO A 1 642 ? -26.551 -12.483 33.973 1.00 87.00 642 PRO A O 1
ATOM 4792 N N . ILE A 1 643 ? -24.641 -11.762 34.950 1.00 89.56 643 ILE A N 1
ATOM 4793 C CA . ILE A 1 643 ? -25.186 -10.539 35.555 1.00 89.56 643 ILE A CA 1
ATOM 4794 C C . ILE A 1 643 ? -24.840 -9.328 34.682 1.00 89.56 643 ILE A C 1
ATOM 4796 O O . ILE A 1 643 ? -25.742 -8.593 34.290 1.00 89.56 643 ILE A O 1
ATOM 4800 N N . SER A 1 644 ? -23.571 -9.149 34.300 1.00 92.19 644 SER A N 1
ATOM 4801 C CA . SER A 1 644 ? -23.117 -7.999 33.499 1.00 92.19 644 SER A CA 1
ATOM 4802 C C . SER A 1 644 ? -23.836 -7.884 32.150 1.00 92.19 644 SER A C 1
ATOM 4804 O O . SER A 1 644 ? -24.113 -6.783 31.684 1.00 92.19 644 SER A O 1
ATOM 4806 N N . ALA A 1 645 ? -24.190 -9.014 31.530 1.00 91.44 645 ALA A N 1
ATOM 4807 C CA . ALA A 1 645 ? -24.953 -9.061 30.282 1.00 91.44 645 ALA A CA 1
ATOM 4808 C C . ALA A 1 645 ? -26.402 -8.540 30.402 1.00 91.44 645 ALA A C 1
ATOM 4810 O O . ALA A 1 645 ? -27.102 -8.451 29.398 1.00 91.44 645 ALA A O 1
ATOM 4811 N N . ARG A 1 646 ? -26.864 -8.210 31.615 1.00 91.50 646 ARG A N 1
ATOM 4812 C CA . ARG A 1 646 ? -28.189 -7.630 31.895 1.00 91.50 646 ARG A CA 1
ATOM 4813 C C . ARG A 1 646 ? -28.146 -6.112 32.077 1.00 91.50 646 ARG A C 1
ATOM 4815 O O . ARG A 1 646 ? -29.192 -5.495 32.255 1.00 91.50 646 ARG A O 1
ATOM 4822 N N . PHE A 1 647 ? -26.963 -5.494 32.044 1.00 94.69 647 PHE A N 1
ATOM 4823 C CA . PHE A 1 647 ? -26.861 -4.040 31.988 1.00 94.69 647 PHE A CA 1
ATOM 4824 C C . PHE A 1 647 ? -27.320 -3.555 30.608 1.00 94.69 647 PHE A C 1
ATOM 4826 O O . PHE A 1 647 ? -26.675 -3.810 29.588 1.00 94.69 647 PHE A O 1
ATOM 4833 N N . ASN A 1 648 ? -28.456 -2.864 30.576 1.00 94.25 648 ASN A N 1
ATOM 4834 C CA . ASN A 1 648 ? -29.085 -2.415 29.339 1.00 94.25 648 ASN A CA 1
ATOM 4835 C C . ASN A 1 648 ? -28.328 -1.250 28.687 1.00 94.25 648 ASN A C 1
ATOM 4837 O O . ASN A 1 648 ? -27.413 -0.649 29.255 1.00 94.25 648 ASN A O 1
ATOM 4841 N N . HIS A 1 649 ? -28.717 -0.913 27.459 1.00 94.06 649 HIS A N 1
ATOM 4842 C CA . HIS A 1 649 ? -28.083 0.179 26.739 1.00 94.06 649 HIS A CA 1
ATOM 4843 C C . HIS A 1 649 ? -28.630 1.568 27.109 1.00 94.06 649 HIS A C 1
ATOM 4845 O O . HIS A 1 649 ? -29.833 1.826 27.012 1.00 94.06 649 HIS A O 1
ATOM 4851 N N . SER A 1 650 ? -27.723 2.520 27.348 1.00 93.94 650 SER A N 1
ATOM 4852 C CA . SER A 1 650 ? -27.989 3.956 27.197 1.00 93.94 650 SER A CA 1
ATOM 4853 C C . SER A 1 650 ? -26.845 4.656 26.457 1.00 93.94 650 SER A C 1
ATOM 4855 O O . SER A 1 650 ? -25.675 4.425 26.759 1.00 93.94 650 SER A O 1
ATOM 4857 N N . CYS A 1 651 ? -27.164 5.573 25.532 1.00 92.25 651 CYS A N 1
ATOM 4858 C CA . CYS A 1 651 ? -26.166 6.453 24.898 1.00 92.25 651 CYS A CA 1
ATOM 4859 C C . CYS A 1 651 ? -25.659 7.572 25.835 1.00 92.25 651 CYS A C 1
ATOM 4861 O O . CYS A 1 651 ? -24.789 8.357 25.448 1.00 92.25 651 CYS A O 1
ATOM 4863 N N . VAL A 1 652 ? -26.241 7.668 27.034 1.00 92.44 652 VAL A N 1
ATOM 4864 C CA . VAL A 1 652 ? -25.758 8.439 28.187 1.00 92.44 652 VAL A CA 1
ATOM 4865 C C . VAL A 1 652 ? -25.714 7.452 29.365 1.00 92.44 652 VAL A C 1
ATOM 4867 O O . VAL A 1 652 ? -26.708 7.322 30.089 1.00 92.44 652 VAL A O 1
ATOM 4870 N N . PRO A 1 653 ? -24.650 6.636 29.472 1.00 94.19 653 PRO A N 1
ATOM 4871 C CA . PRO A 1 653 ? -24.557 5.573 30.469 1.00 94.19 653 PRO A CA 1
ATOM 4872 C C . PRO A 1 653 ? -24.338 6.126 31.882 1.00 94.19 653 PRO A C 1
ATOM 4874 O O . PRO A 1 653 ? -23.820 7.229 32.055 1.00 94.19 653 PRO A O 1
ATOM 4877 N N . ASN A 1 654 ? -24.712 5.347 32.897 1.00 94.88 654 ASN A N 1
ATOM 4878 C CA . ASN A 1 654 ? -24.441 5.649 34.308 1.00 94.88 654 ASN A CA 1
ATOM 4879 C C . ASN A 1 654 ? -23.410 4.691 34.939 1.00 94.88 654 ASN A C 1
ATOM 4881 O O . ASN A 1 654 ? -22.920 4.981 36.030 1.00 94.88 654 ASN A O 1
ATOM 4885 N N . ILE A 1 655 ? -22.998 3.632 34.230 1.00 94.62 655 ILE A N 1
ATOM 4886 C CA . ILE A 1 655 ? -21.892 2.735 34.603 1.00 94.62 655 ILE A CA 1
ATOM 4887 C C . ILE A 1 655 ? -20.901 2.511 33.449 1.00 94.62 655 ILE A C 1
ATOM 4889 O O . ILE A 1 655 ? -21.259 2.597 32.273 1.00 94.62 655 ILE A O 1
ATOM 4893 N N . GLN A 1 656 ? -19.656 2.188 33.801 1.00 91.94 656 GLN A N 1
ATOM 4894 C CA . GLN A 1 656 ? -18.586 1.754 32.896 1.00 91.94 656 GLN A CA 1
ATOM 4895 C C . GLN A 1 656 ? -18.024 0.410 33.361 1.00 91.94 656 GLN A C 1
ATOM 4897 O O . GLN A 1 656 ? -17.862 0.194 34.561 1.00 91.94 656 GLN A O 1
ATOM 4902 N N . GLY A 1 657 ? -17.717 -0.468 32.405 1.00 89.38 657 GLY A N 1
ATOM 4903 C CA . GLY A 1 657 ? -17.062 -1.752 32.646 1.00 89.38 657 GLY A CA 1
ATOM 4904 C C . GLY A 1 657 ? -15.562 -1.695 32.356 1.00 89.38 657 GLY A C 1
ATOM 4905 O O . GLY A 1 657 ? -15.136 -1.035 31.405 1.00 89.38 657 GLY A O 1
ATOM 4906 N N . THR A 1 658 ? -14.770 -2.406 33.149 1.00 86.94 658 THR A N 1
ATOM 4907 C CA . THR A 1 658 ? -13.324 -2.613 32.978 1.00 86.94 658 THR A CA 1
ATOM 4908 C C . THR A 1 658 ? -12.967 -4.077 33.241 1.00 86.94 658 THR A C 1
ATOM 4910 O O . THR A 1 658 ? -13.825 -4.865 33.646 1.00 86.94 658 THR A O 1
ATOM 4913 N N . TRP A 1 659 ? -11.712 -4.464 33.004 1.00 83.38 659 TRP A N 1
ATOM 4914 C CA . TRP A 1 659 ? -11.221 -5.807 33.307 1.00 83.38 659 TRP A CA 1
ATOM 4915 C C . TRP A 1 659 ? -10.015 -5.756 34.240 1.00 83.38 659 TRP A C 1
ATOM 4917 O O . TRP A 1 659 ? -9.059 -5.036 33.972 1.00 83.38 659 TRP A O 1
ATOM 4927 N N . ALA A 1 660 ? -10.065 -6.529 35.325 1.00 80.06 660 ALA A N 1
ATOM 4928 C CA . ALA A 1 660 ? -9.010 -6.631 36.334 1.00 80.06 660 ALA A CA 1
ATOM 4929 C C . ALA A 1 660 ? -9.027 -8.035 36.963 1.00 80.06 660 ALA A C 1
ATOM 4931 O O . ALA A 1 660 ? -10.094 -8.610 37.160 1.00 80.06 660 ALA A O 1
ATOM 4932 N N . ASP A 1 661 ? -7.866 -8.625 37.264 1.00 81.00 661 ASP A N 1
ATOM 4933 C CA . ASP A 1 661 ? -7.715 -9.962 37.884 1.00 81.00 661 ASP A CA 1
ATOM 4934 C C . ASP A 1 661 ? -8.482 -11.128 37.211 1.00 81.00 661 ASP A C 1
ATOM 4936 O O . ASP A 1 661 ? -8.781 -12.147 37.850 1.00 81.00 661 ASP A O 1
ATOM 4940 N N . GLY A 1 662 ? -8.843 -11.010 35.928 1.00 80.19 662 GLY A N 1
ATOM 4941 C CA . GLY A 1 662 ? -9.724 -11.974 35.253 1.00 80.19 662 GLY A CA 1
ATOM 4942 C C . GLY A 1 662 ? -11.200 -11.871 35.670 1.00 80.19 662 GLY A C 1
ATOM 4943 O O . GLY A 1 662 ? -11.907 -12.884 35.679 1.00 80.19 662 GLY A O 1
ATOM 4944 N N . CYS A 1 663 ? -11.633 -10.675 36.061 1.00 85.19 663 CYS A N 1
ATOM 4945 C CA . CYS A 1 663 ? -13.001 -10.270 36.368 1.00 85.19 663 CYS A CA 1
ATOM 4946 C C . CYS A 1 663 ? -13.383 -9.064 35.499 1.00 85.19 663 CYS A C 1
ATOM 4948 O O . CYS A 1 663 ? -12.537 -8.217 35.215 1.00 85.19 663 CYS A O 1
ATOM 4950 N N . ALA A 1 664 ? -14.668 -8.928 35.180 1.00 87.44 664 ALA A N 1
ATOM 4951 C CA . ALA A 1 664 ? -15.252 -7.637 34.846 1.0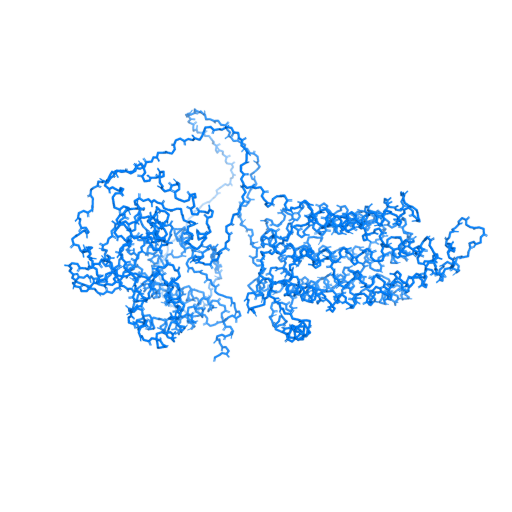0 87.44 664 ALA A CA 1
ATOM 4952 C C . ALA A 1 664 ? -15.495 -6.839 36.138 1.00 87.44 664 ALA A C 1
ATOM 4954 O O . ALA A 1 664 ? -16.061 -7.382 37.089 1.00 87.44 664 ALA A O 1
ATOM 4955 N N . GLU A 1 665 ? -15.103 -5.568 36.168 1.00 90.19 665 GLU A N 1
ATOM 4956 C CA . GLU A 1 665 ? -15.461 -4.609 37.220 1.00 90.19 665 GLU A CA 1
ATOM 4957 C C . GLU A 1 665 ? -16.344 -3.502 36.650 1.00 90.19 665 GLU A C 1
ATOM 4959 O O . GLU A 1 665 ? -16.059 -2.968 35.583 1.00 90.19 665 GLU A O 1
ATOM 4964 N N . TRP A 1 666 ? -17.404 -3.139 37.371 1.00 92.12 666 TRP A N 1
ATOM 4965 C CA . TRP A 1 666 ? -18.362 -2.119 36.943 1.00 92.12 666 TRP A CA 1
ATOM 4966 C C . TRP A 1 666 ? -18.434 -0.967 37.934 1.00 92.12 666 TRP A C 1
ATOM 4968 O O . TRP A 1 666 ? -18.742 -1.175 39.110 1.00 92.12 666 TRP A O 1
ATOM 4978 N N . ARG A 1 667 ? -18.171 0.254 37.458 1.00 92.75 667 ARG A N 1
ATOM 4979 C CA . ARG A 1 667 ? -18.094 1.469 38.282 1.00 92.75 667 ARG A CA 1
ATOM 4980 C C . ARG A 1 667 ? -19.067 2.545 37.826 1.00 92.75 667 ARG A C 1
ATOM 4982 O O . ARG A 1 667 ? -19.354 2.691 36.640 1.00 92.75 667 ARG A O 1
ATOM 4989 N N . VAL A 1 668 ? -19.567 3.297 38.798 1.00 94.31 668 VAL A N 1
ATOM 4990 C CA . VAL A 1 668 ? -20.638 4.290 38.647 1.00 94.31 668 VAL A CA 1
ATOM 4991 C C . VAL A 1 668 ? -20.085 5.645 38.170 1.00 94.31 668 VAL A C 1
ATOM 4993 O O . VAL A 1 668 ? -19.245 6.257 38.828 1.00 94.31 668 VAL A O 1
ATOM 4996 N N . LEU A 1 669 ? -20.551 6.137 37.018 1.00 91.75 669 LEU A N 1
ATOM 4997 C CA . LEU A 1 669 ? -20.011 7.322 36.321 1.00 91.75 669 LEU A CA 1
ATOM 4998 C C . LEU A 1 669 ? -20.553 8.668 36.833 1.00 91.75 669 LEU A C 1
ATOM 5000 O O . LEU A 1 669 ? -19.862 9.688 36.743 1.00 91.75 669 LEU A O 1
ATOM 5004 N N . ARG A 1 670 ? -21.769 8.661 37.386 1.00 92.50 670 ARG A N 1
ATOM 5005 C CA . ARG A 1 670 ? -22.487 9.781 38.024 1.00 92.50 670 ARG A CA 1
ATOM 5006 C C . ARG A 1 670 ? -23.328 9.236 39.178 1.00 92.50 670 ARG A C 1
ATOM 5008 O O . ARG A 1 670 ? -23.477 8.028 39.262 1.00 92.50 670 ARG A O 1
ATOM 5015 N N . GLU A 1 671 ? -23.906 10.072 40.036 1.00 92.94 671 GLU A N 1
ATOM 5016 C CA . GLU A 1 671 ? -24.860 9.552 41.031 1.00 92.94 671 GLU A CA 1
ATOM 5017 C C . GLU A 1 671 ? -26.048 8.836 40.362 1.00 92.94 671 GLU A C 1
ATOM 5019 O O . GLU A 1 671 ? -26.499 9.234 39.282 1.00 92.94 671 GLU A O 1
ATOM 5024 N N . VAL A 1 672 ? -26.507 7.767 41.014 1.00 95.12 672 VAL A N 1
ATOM 5025 C CA . VAL A 1 672 ? -27.620 6.899 40.601 1.00 95.12 672 VAL A CA 1
ATOM 5026 C C . VAL A 1 672 ? -28.524 6.717 41.816 1.00 95.12 672 VAL A C 1
ATOM 5028 O O . VAL A 1 672 ? -28.026 6.412 42.903 1.00 95.12 672 VAL A O 1
ATOM 5031 N N . GLU A 1 673 ? -29.827 6.926 41.656 1.00 96.00 673 GLU A N 1
ATOM 5032 C CA . GLU A 1 673 ? -30.793 6.799 42.757 1.00 96.00 673 GLU A CA 1
ATOM 5033 C C . GLU A 1 673 ? -31.356 5.374 42.891 1.00 96.00 673 GLU A C 1
ATOM 5035 O O . GLU A 1 673 ? -31.231 4.537 41.997 1.00 96.00 673 GLU A O 1
ATOM 5040 N N . GLU A 1 674 ? -31.987 5.094 44.030 1.00 94.75 674 GLU A N 1
ATOM 5041 C CA . GLU A 1 674 ? -32.675 3.823 44.284 1.00 94.75 674 GLU A CA 1
ATOM 5042 C C . GLU A 1 674 ? -33.793 3.577 43.254 1.00 94.75 674 GLU A C 1
ATOM 5044 O O . GLU A 1 674 ? -34.602 4.463 42.970 1.00 94.75 674 GLU A O 1
ATOM 5049 N N . GLY A 1 675 ? -33.816 2.378 42.667 1.00 93.19 675 GLY A N 1
ATOM 5050 C CA . GLY A 1 675 ? -34.708 2.004 41.567 1.00 93.19 675 GLY A CA 1
ATOM 5051 C C . GLY A 1 675 ? -34.266 2.475 40.173 1.00 93.19 675 GLY A C 1
ATOM 5052 O O . GLY A 1 675 ? -34.935 2.155 39.192 1.00 93.19 675 GLY A O 1
ATOM 5053 N N . GLU A 1 676 ? -33.155 3.210 40.033 1.00 95.19 676 GLU A N 1
ATOM 5054 C CA . GLU A 1 676 ? -32.642 3.604 38.715 1.00 95.19 676 GLU A CA 1
ATOM 5055 C C . GLU A 1 676 ? -31.919 2.432 38.014 1.00 95.19 676 GLU A C 1
ATOM 5057 O O . GLU A 1 676 ? -31.140 1.688 38.613 1.00 95.19 676 GLU A O 1
ATOM 5062 N N . GLU A 1 677 ? -32.171 2.276 36.712 1.00 95.38 677 GLU A N 1
ATOM 5063 C CA . GLU A 1 677 ? -31.598 1.233 35.855 1.00 95.38 677 GLU A CA 1
ATOM 5064 C C . GLU A 1 677 ? -30.121 1.492 35.514 1.00 95.38 677 GLU A C 1
ATOM 5066 O O . GLU A 1 677 ? -29.750 2.551 34.998 1.00 95.38 677 GLU A O 1
ATOM 5071 N N . LEU A 1 678 ? -29.273 0.490 35.735 1.00 96.00 678 LEU A N 1
ATOM 5072 C CA . LEU A 1 678 ? -27.845 0.526 35.437 1.00 96.00 678 LEU A CA 1
ATOM 5073 C C . LEU A 1 678 ? -27.587 0.191 33.961 1.00 96.00 678 LEU A C 1
ATOM 5075 O O . LEU A 1 678 ? -27.857 -0.918 33.493 1.00 96.00 678 LEU A O 1
ATOM 5079 N N . CYS A 1 679 ? -27.054 1.169 33.226 1.00 95.38 679 CYS A N 1
ATOM 5080 C CA . CYS A 1 679 ? -26.888 1.132 31.776 1.00 95.38 679 CYS A CA 1
ATOM 5081 C C . CYS A 1 679 ? -25.466 1.502 31.326 1.00 95.38 679 CYS A C 1
ATOM 5083 O O . CYS A 1 679 ? -24.908 2.503 31.789 1.00 95.38 679 CYS A O 1
ATOM 5085 N N . PHE A 1 680 ? -24.939 0.779 30.329 1.00 93.75 680 PHE A N 1
ATOM 5086 C CA . PHE A 1 680 ? -23.679 1.102 29.638 1.00 93.75 680 PHE A CA 1
ATOM 5087 C C . PHE A 1 680 ? -23.886 1.384 28.133 1.00 93.75 680 PHE A C 1
ATOM 5089 O O . PHE A 1 680 ? -24.985 1.216 27.590 1.00 93.75 680 PHE A O 1
ATOM 5096 N N . SER A 1 681 ? -22.850 1.864 27.433 1.00 90.69 681 SER A N 1
ATOM 5097 C CA . SER A 1 681 ? -22.945 2.137 25.990 1.00 90.69 681 SER A CA 1
ATOM 5098 C C . SER A 1 681 ? -22.534 0.929 25.145 1.00 90.69 681 SER A C 1
ATOM 5100 O O . SER A 1 681 ? -21.429 0.423 25.295 1.00 90.69 681 SER A O 1
ATOM 5102 N N . TYR A 1 682 ? -23.404 0.503 24.224 1.00 88.50 682 TYR A N 1
ATOM 5103 C CA . TYR A 1 682 ? -23.143 -0.563 23.243 1.00 88.50 682 TYR A CA 1
ATOM 5104 C C . TYR A 1 682 ? -22.624 0.015 21.906 1.00 88.50 682 TYR A C 1
ATOM 5106 O O . TYR A 1 682 ? -22.404 -0.714 20.944 1.00 88.50 682 TYR A O 1
ATOM 5114 N N . VAL A 1 683 ? -22.509 1.345 21.827 1.00 86.88 683 VAL A N 1
ATOM 5115 C CA . VAL A 1 683 ? -22.154 2.134 20.638 1.00 86.88 683 VAL A CA 1
ATOM 5116 C C . VAL A 1 683 ? -21.134 3.207 21.019 1.00 86.88 683 VAL A C 1
ATOM 5118 O O . VAL A 1 683 ? -21.025 3.583 22.191 1.00 86.88 683 VAL A O 1
ATOM 5121 N N . GLU A 1 684 ? -20.400 3.726 20.039 1.00 82.12 684 GLU A N 1
ATOM 5122 C CA . GLU A 1 684 ? -19.422 4.794 20.266 1.00 82.12 684 GLU A CA 1
ATOM 5123 C C . GLU A 1 684 ? -20.105 6.083 20.769 1.00 82.12 684 GLU A C 1
ATOM 5125 O O . GLU A 1 684 ? -21.202 6.429 20.315 1.00 82.12 684 GLU A O 1
ATOM 5130 N N . PRO A 1 685 ? -19.476 6.840 21.689 1.00 83.19 685 PRO A N 1
ATOM 5131 C CA . PRO A 1 685 ? -20.106 8.011 22.299 1.00 83.19 685 PRO A CA 1
ATOM 5132 C C . PRO A 1 685 ? -20.330 9.170 21.315 1.00 83.19 685 PRO A C 1
ATOM 5134 O O . PRO A 1 685 ? -21.231 9.977 21.546 1.00 83.19 685 PRO A O 1
ATOM 5137 N N . TYR A 1 686 ? -19.558 9.235 20.226 1.00 86.62 686 TYR A N 1
ATOM 5138 C CA . TYR A 1 686 ? -19.518 10.359 19.282 1.00 86.62 686 TYR A CA 1
ATOM 5139 C C . TYR A 1 686 ? -20.395 10.179 18.027 1.00 86.62 686 TYR A C 1
ATOM 5141 O O . TYR A 1 686 ? -20.480 11.084 17.202 1.00 86.62 686 TYR A O 1
ATOM 5149 N N . GLN A 1 687 ? -21.048 9.024 17.857 1.00 86.62 687 GLN A N 1
ATOM 5150 C CA . GLN A 1 687 ? -21.883 8.757 16.679 1.00 86.62 687 GLN A CA 1
ATOM 5151 C C . GLN A 1 687 ? -23.212 9.545 16.714 1.00 86.62 687 GLN A C 1
ATOM 5153 O O . GLN A 1 687 ? -23.819 9.670 17.786 1.00 86.62 687 GLN A O 1
ATOM 5158 N N . PRO A 1 688 ? -23.730 10.014 15.562 1.00 89.88 688 PRO A N 1
ATOM 5159 C CA . PRO A 1 688 ? -25.065 10.601 15.460 1.00 89.88 688 PRO A CA 1
ATOM 5160 C C . PRO A 1 688 ? -26.173 9.558 15.695 1.00 89.88 688 PRO A C 1
ATOM 5162 O O . PRO A 1 688 ? -25.960 8.346 15.627 1.00 89.88 688 PRO A O 1
ATOM 5165 N N . GLN A 1 689 ? -27.389 10.019 15.986 1.00 92.75 689 GLN A N 1
ATOM 5166 C CA . GLN A 1 689 ? -28.561 9.226 16.347 1.00 92.75 689 GLN A CA 1
ATOM 5167 C C . GLN A 1 689 ? -28.842 8.152 15.293 1.00 92.75 689 GLN A C 1
ATOM 5169 O O . GLN A 1 689 ? -29.066 7.000 15.652 1.00 92.75 689 GLN A O 1
ATOM 5174 N N . GLN A 1 690 ? -28.781 8.492 14.003 1.00 91.81 690 GLN A N 1
ATOM 5175 C CA . GLN A 1 690 ? -29.066 7.539 12.927 1.00 91.81 690 GLN A CA 1
ATOM 5176 C C . GLN A 1 690 ? -28.089 6.349 12.916 1.00 91.81 690 GLN A C 1
ATOM 5178 O O . GLN A 1 690 ? -28.518 5.212 12.720 1.00 91.81 690 GLN A O 1
ATOM 5183 N N . GLU A 1 691 ? -26.798 6.585 13.163 1.00 88.00 691 GLU A N 1
ATOM 5184 C CA . GLU A 1 691 ? -25.777 5.531 13.224 1.00 88.00 691 GLU A CA 1
ATOM 5185 C C . GLU A 1 691 ? -25.922 4.693 14.497 1.00 88.00 691 GLU A C 1
ATOM 5187 O O . GLU A 1 691 ? -25.974 3.463 14.418 1.00 88.00 691 GLU A O 1
ATOM 5192 N N . ARG A 1 692 ? -26.123 5.349 15.650 1.00 91.75 692 ARG A N 1
ATOM 5193 C CA . ARG A 1 692 ? -26.406 4.684 16.933 1.00 91.75 692 ARG A CA 1
ATOM 5194 C C . ARG A 1 692 ? -27.610 3.741 16.818 1.00 91.75 692 ARG A C 1
ATOM 5196 O O . ARG A 1 692 ? -27.502 2.565 17.153 1.00 91.75 692 ARG A O 1
ATOM 5203 N N . GLN A 1 693 ? -28.741 4.219 16.289 1.00 92.75 693 GLN A N 1
ATOM 5204 C CA . GLN A 1 693 ? -29.949 3.403 16.092 1.00 92.75 693 GLN A CA 1
ATOM 5205 C C . GLN A 1 693 ? -29.708 2.254 15.108 1.00 92.75 693 GLN A C 1
ATOM 5207 O O . GLN A 1 693 ? -30.095 1.122 15.386 1.00 92.75 693 GLN A O 1
ATOM 5212 N N . ARG A 1 694 ? -29.024 2.512 13.984 1.00 89.88 694 ARG A N 1
ATOM 5213 C CA . ARG A 1 694 ? -28.712 1.486 12.980 1.00 89.88 694 ARG A CA 1
ATOM 5214 C C . ARG A 1 694 ? -27.902 0.336 13.575 1.00 89.88 694 ARG A C 1
ATOM 5216 O O . ARG A 1 694 ? -28.236 -0.818 13.321 1.00 89.88 694 ARG A O 1
ATOM 5223 N N . THR A 1 695 ? -26.881 0.630 14.377 1.00 83.75 695 THR A N 1
ATOM 5224 C CA . THR A 1 695 ? -26.062 -0.389 15.051 1.00 83.75 695 THR A CA 1
ATOM 5225 C C . THR A 1 695 ? -26.906 -1.239 16.007 1.00 83.75 695 THR A C 1
ATOM 5227 O O . THR A 1 695 ? -26.826 -2.469 15.979 1.00 83.75 695 THR A O 1
ATOM 5230 N N . LEU A 1 696 ? -27.788 -0.611 16.791 1.00 88.88 696 LEU A N 1
ATOM 5231 C CA . LEU A 1 696 ? -28.670 -1.306 17.735 1.00 88.88 696 LEU A CA 1
ATOM 5232 C C . LEU A 1 696 ? -29.745 -2.158 17.040 1.00 88.88 696 LEU A C 1
ATOM 5234 O O . LEU A 1 696 ? -29.973 -3.298 17.440 1.00 88.88 696 LEU A O 1
ATOM 5238 N N . GLU A 1 697 ? -30.344 -1.678 15.949 1.00 89.56 697 GLU A N 1
ATOM 5239 C CA . GLU A 1 697 ? -31.281 -2.454 15.125 1.00 89.56 697 GLU A CA 1
ATOM 5240 C C . GLU A 1 697 ? -30.601 -3.656 14.448 1.00 89.56 697 GLU A C 1
ATOM 5242 O O . GLU A 1 697 ? -31.162 -4.758 14.384 1.00 89.56 697 GLU A O 1
ATOM 5247 N N . GLN A 1 698 ? -29.383 -3.456 13.932 1.00 83.50 698 GLN A N 1
ATOM 5248 C CA . GLN A 1 698 ? -28.646 -4.474 13.185 1.00 83.50 698 GLN A CA 1
ATOM 5249 C C . GLN A 1 698 ? -28.078 -5.580 14.077 1.00 83.50 698 GLN A C 1
ATOM 5251 O O . GLN A 1 698 ? -28.122 -6.742 13.660 1.00 83.50 698 GLN A O 1
ATOM 5256 N N . LEU A 1 699 ? -27.591 -5.243 15.274 1.00 79.69 699 LEU A N 1
ATOM 5257 C CA . LEU A 1 699 ? -26.974 -6.197 16.199 1.00 79.69 699 LEU A CA 1
ATOM 5258 C C . LEU A 1 699 ? -27.946 -6.700 17.275 1.00 79.69 699 LEU A C 1
ATOM 5260 O O . LEU A 1 699 ? -28.025 -7.903 17.485 1.00 79.69 699 LEU A O 1
ATOM 5264 N N . PHE A 1 700 ? -28.724 -5.815 17.906 1.00 85.94 700 PHE A N 1
ATOM 5265 C CA . PHE A 1 700 ? -29.494 -6.119 19.124 1.00 85.94 700 PHE A CA 1
ATOM 5266 C C . PHE A 1 700 ? -31.026 -6.085 18.952 1.00 85.94 700 PHE A C 1
ATOM 5268 O O . PHE A 1 700 ? -31.749 -6.391 19.895 1.00 85.94 700 PHE A O 1
ATOM 5275 N N . ARG A 1 701 ? -31.534 -5.756 17.754 1.00 89.25 701 ARG A N 1
ATOM 5276 C CA . ARG A 1 701 ? -32.968 -5.766 17.378 1.00 89.25 701 ARG A CA 1
ATOM 5277 C C . ARG A 1 701 ? -33.885 -4.774 18.110 1.00 89.25 701 ARG A C 1
ATOM 5279 O O . ARG A 1 701 ? -35.102 -4.917 18.021 1.00 89.25 701 ARG A O 1
ATOM 5286 N N . PHE A 1 702 ? -33.348 -3.735 18.751 1.00 91.50 702 PHE A N 1
ATOM 5287 C CA . PHE A 1 702 ? -34.153 -2.697 19.412 1.00 91.50 702 PHE A CA 1
ATOM 5288 C C . PHE A 1 702 ? -33.776 -1.275 18.963 1.00 91.50 702 PHE A C 1
ATOM 5290 O O . PHE A 1 702 ? -32.723 -1.054 18.366 1.00 91.50 702 PHE A O 1
ATOM 5297 N N . ARG A 1 703 ? -34.645 -0.303 19.275 1.00 92.81 703 ARG A N 1
ATOM 5298 C CA . ARG A 1 703 ? -34.390 1.140 19.120 1.00 92.81 703 ARG A CA 1
ATOM 5299 C C . ARG A 1 703 ? -34.187 1.796 20.479 1.00 92.81 703 ARG A C 1
ATOM 5301 O O . ARG A 1 703 ? -34.981 1.585 21.393 1.00 92.81 703 ARG A O 1
ATOM 5308 N N . CYS 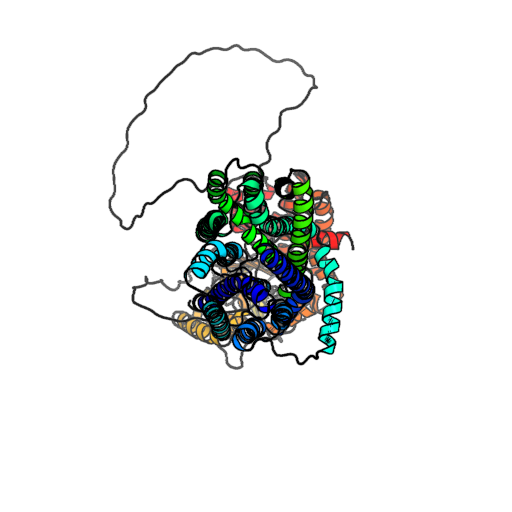A 1 704 ? -33.154 2.621 20.617 1.00 92.38 704 CYS A N 1
ATOM 5309 C CA . CYS A 1 704 ? -32.895 3.350 21.854 1.00 92.38 704 CYS A CA 1
ATOM 5310 C C . CYS A 1 704 ? -33.842 4.552 21.992 1.00 92.38 704 CYS A C 1
ATOM 5312 O O . CYS A 1 704 ? -34.014 5.326 21.053 1.00 92.38 704 CYS A O 1
ATOM 5314 N N . ASN A 1 705 ? -34.413 4.754 23.180 1.00 91.00 705 ASN A N 1
ATOM 5315 C CA . ASN A 1 705 ? -35.260 5.911 23.499 1.00 91.00 705 ASN A CA 1
ATOM 5316 C C . ASN A 1 705 ? -34.703 6.728 24.687 1.00 91.00 705 ASN A C 1
ATOM 5318 O O . ASN A 1 705 ? -35.458 7.329 25.451 1.00 91.00 705 ASN A O 1
ATOM 5322 N N . CYS A 1 706 ? -33.377 6.711 24.890 1.00 90.50 706 CYS A N 1
ATOM 5323 C CA . CYS A 1 706 ? -32.701 7.491 25.937 1.00 90.50 706 CYS A CA 1
ATOM 5324 C C . CYS A 1 706 ? -32.800 9.015 25.677 1.00 90.50 706 CYS A C 1
ATOM 5326 O O . CYS A 1 706 ? -33.104 9.414 24.550 1.00 90.50 706 CYS A O 1
ATOM 5328 N N . PRO A 1 707 ? -32.517 9.892 26.665 1.00 88.38 707 PRO A N 1
ATOM 5329 C CA . PRO A 1 707 ? -32.624 11.347 26.502 1.00 88.38 707 PRO A CA 1
ATOM 5330 C C . PRO A 1 707 ? -31.891 11.897 25.269 1.00 88.38 707 PRO A C 1
ATOM 5332 O O . PRO A 1 707 ? -32.495 12.632 24.493 1.00 88.38 707 PRO A O 1
ATOM 5335 N N . ALA A 1 708 ? -30.651 11.461 25.020 1.00 88.75 708 ALA A N 1
ATOM 5336 C CA . ALA A 1 708 ? -29.883 11.841 23.832 1.00 88.75 708 ALA A CA 1
ATOM 5337 C C . ALA A 1 708 ? -30.567 11.412 22.517 1.00 88.75 708 ALA A C 1
ATOM 5339 O O . ALA A 1 708 ? -30.661 12.192 21.575 1.00 88.75 708 ALA A O 1
ATOM 5340 N N . CYS A 1 709 ? -31.139 10.203 22.468 1.00 89.38 709 CYS A N 1
ATOM 5341 C CA . CYS A 1 709 ? -31.904 9.741 21.305 1.00 89.38 709 CYS A CA 1
ATOM 5342 C C . CYS A 1 709 ? -33.230 10.493 21.105 1.00 89.38 709 CYS A C 1
ATOM 5344 O O . CYS A 1 709 ? -33.726 10.517 19.982 1.00 89.38 709 CYS A O 1
ATOM 5346 N N . ARG A 1 710 ? -33.794 11.120 22.147 1.00 89.94 710 ARG A N 1
ATOM 5347 C CA . ARG A 1 710 ? -34.986 11.984 22.046 1.00 89.94 710 ARG A CA 1
ATOM 5348 C C . ARG A 1 710 ? -34.652 13.435 21.683 1.00 89.94 710 ARG A C 1
ATOM 5350 O O . ARG A 1 710 ? -35.494 14.114 21.110 1.00 89.94 710 ARG A O 1
ATOM 5357 N N . ALA A 1 711 ? -33.440 13.893 21.996 1.00 85.44 711 ALA A N 1
ATOM 5358 C CA . ALA A 1 711 ? -32.951 15.239 21.691 1.00 85.44 711 ALA A CA 1
ATOM 5359 C C . ALA A 1 711 ? -32.561 15.441 20.208 1.00 85.44 711 ALA A C 1
ATOM 5361 O O . ALA A 1 711 ? -32.436 16.583 19.757 1.00 85.44 711 ALA A O 1
ATOM 5362 N N . GLY A 1 712 ? -32.392 14.350 19.448 1.00 84.25 712 GLY A N 1
ATOM 5363 C CA . GLY A 1 712 ? -32.201 14.371 17.993 1.00 84.25 712 GLY A CA 1
ATOM 5364 C C . GLY A 1 712 ? -31.006 15.221 17.557 1.00 84.25 712 GLY A C 1
ATOM 5365 O O . GLY A 1 712 ? -29.914 15.085 18.106 1.00 84.25 712 GLY A O 1
ATOM 5366 N N . GLU A 1 713 ? -31.240 16.132 16.6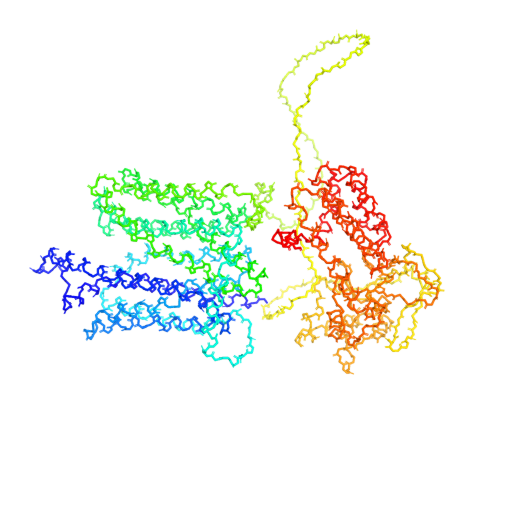09 1.00 84.19 713 GLU A N 1
ATOM 5367 C CA . GLU A 1 713 ? -30.235 17.031 16.017 1.00 84.19 713 GLU A CA 1
ATOM 5368 C C . GLU A 1 713 ? -29.381 17.775 17.061 1.00 84.19 713 GLU A C 1
ATOM 5370 O O . GLU A 1 713 ? -28.191 17.979 16.847 1.00 84.19 713 GLU A O 1
ATOM 5375 N N . SER A 1 714 ? -29.949 18.124 18.224 1.00 87.94 714 SER A N 1
ATOM 5376 C CA . SER A 1 714 ? -29.215 18.823 19.295 1.00 87.94 714 SER A CA 1
ATOM 5377 C C . SER A 1 714 ? -28.225 17.935 20.067 1.00 87.94 714 SER A C 1
ATOM 5379 O O . SER A 1 714 ? -27.202 18.429 20.536 1.00 87.94 714 SER A O 1
ATOM 5381 N N . SER A 1 715 ? -28.489 16.625 20.165 1.00 91.75 715 SER A N 1
ATOM 5382 C CA . SER A 1 715 ? -27.524 15.637 20.680 1.00 91.75 715 SER A CA 1
ATOM 5383 C C . SER A 1 715 ? -26.450 15.346 19.637 1.00 91.75 715 SER A C 1
ATOM 5385 O O . SER A 1 715 ? -25.267 15.252 19.962 1.00 91.75 715 SER A O 1
ATOM 5387 N N . ASP A 1 716 ? -26.859 15.240 18.373 1.00 91.12 716 ASP A N 1
ATOM 5388 C CA . ASP A 1 716 ? -25.962 14.902 17.273 1.00 91.12 716 ASP A CA 1
ATOM 5389 C C . ASP A 1 716 ? -24.967 16.025 16.976 1.00 91.12 716 ASP A C 1
ATOM 5391 O O . ASP A 1 716 ? -23.789 15.733 16.794 1.00 91.12 716 ASP A O 1
ATOM 5395 N N . LEU A 1 717 ? -25.385 17.296 17.035 1.00 89.75 717 LEU A N 1
ATOM 5396 C CA . LEU A 1 717 ? -24.478 18.439 16.902 1.00 89.75 717 LEU A CA 1
ATOM 5397 C C . LEU A 1 717 ? -23.357 18.395 17.952 1.00 89.75 717 LEU A C 1
ATOM 5399 O O . LEU A 1 717 ? -22.186 18.457 17.587 1.00 89.75 717 LEU A O 1
ATOM 5403 N N . ARG A 1 718 ? -23.690 18.200 19.237 1.00 92.88 718 ARG A N 1
ATOM 5404 C CA . ARG A 1 718 ? -22.679 18.091 20.306 1.00 92.88 718 ARG A CA 1
ATOM 5405 C C . ARG A 1 718 ? -21.789 16.859 20.168 1.00 92.88 718 ARG A C 1
ATOM 5407 O O . ARG A 1 718 ? -20.614 16.922 20.517 1.00 92.88 718 ARG A O 1
ATOM 5414 N N . ARG A 1 719 ? -22.311 15.734 19.669 1.00 92.12 719 ARG A N 1
ATOM 5415 C CA . ARG A 1 719 ? -21.516 14.507 19.463 1.00 92.12 719 ARG A CA 1
ATOM 5416 C C . ARG A 1 719 ? -20.561 14.617 18.282 1.00 92.12 719 ARG A C 1
ATOM 5418 O O . ARG A 1 719 ? -19.438 14.136 18.400 1.00 92.12 719 ARG A O 1
ATOM 5425 N N . LEU A 1 720 ? -20.966 15.304 17.215 1.00 87.56 720 LEU A N 1
ATOM 5426 C CA . LEU A 1 720 ? -20.077 15.681 16.118 1.00 87.56 720 LEU A CA 1
ATOM 5427 C C . LEU A 1 720 ? -19.011 16.670 16.608 1.00 87.56 720 LEU A C 1
ATOM 5429 O O . LEU A 1 720 ? -17.835 16.372 16.472 1.00 87.56 720 LEU A O 1
ATOM 5433 N N . GLN A 1 721 ? -19.376 17.731 17.336 1.00 89.50 721 GLN A N 1
ATOM 5434 C CA . GLN A 1 721 ? -18.397 18.650 17.941 1.00 89.50 721 GLN A CA 1
ATOM 5435 C C . GLN A 1 721 ? -17.401 17.936 18.877 1.00 89.50 721 GLN A C 1
ATOM 5437 O O . GLN A 1 721 ? -16.206 18.213 18.834 1.00 89.50 721 GLN A O 1
ATOM 5442 N N . LEU A 1 722 ? -17.854 16.972 19.689 1.00 89.12 722 LEU A N 1
ATOM 5443 C CA . LEU A 1 722 ? -16.972 16.131 20.512 1.00 89.12 722 LEU A CA 1
ATOM 5444 C C . LEU A 1 722 ? -16.043 15.232 19.686 1.00 89.12 722 LEU A C 1
ATOM 5446 O O . LEU A 1 722 ? -14.939 14.932 20.141 1.00 89.12 722 LEU A O 1
ATOM 5450 N N . LYS A 1 723 ? -16.479 14.789 18.502 1.00 88.12 723 LYS A N 1
ATOM 5451 C CA . LYS A 1 723 ? -15.646 14.050 17.551 1.00 88.12 723 LYS A CA 1
ATOM 5452 C C . LYS A 1 723 ? -14.587 14.968 16.944 1.00 88.12 723 LYS A C 1
ATOM 5454 O O . LYS A 1 723 ? -13.407 14.646 17.009 1.00 88.12 723 LYS A O 1
ATOM 5459 N N . ASP A 1 724 ? -15.008 16.121 16.434 1.00 81.94 724 ASP A N 1
ATOM 5460 C CA . ASP A 1 724 ? -14.151 17.102 15.771 1.00 81.94 724 ASP A CA 1
ATOM 5461 C C . ASP A 1 724 ? -13.076 17.632 16.739 1.00 81.94 724 ASP A C 1
ATOM 5463 O O . ASP A 1 724 ? -11.905 17.714 16.378 1.00 81.94 724 ASP A O 1
ATOM 5467 N N . LEU A 1 725 ? -13.437 17.894 18.004 1.00 83.38 725 LEU A N 1
ATOM 5468 C CA . LEU A 1 725 ? -12.495 18.263 19.070 1.00 83.38 725 LEU A CA 1
ATOM 5469 C C . LEU A 1 725 ? -11.545 17.121 19.464 1.00 83.38 725 LEU A C 1
ATOM 5471 O O . LEU A 1 725 ? -10.376 17.380 19.751 1.00 83.38 725 LEU A O 1
ATOM 5475 N N . LEU A 1 726 ? -12.008 15.864 19.483 1.00 81.94 726 LEU A N 1
ATOM 5476 C CA . LEU A 1 726 ? -11.136 14.714 19.744 1.00 81.94 726 LEU A CA 1
ATOM 5477 C C . LEU A 1 726 ? -10.113 14.529 18.619 1.00 81.94 726 LEU A C 1
ATOM 5479 O O . LEU A 1 726 ? -8.936 14.301 18.900 1.00 81.94 726 LEU A O 1
ATOM 5483 N N . GLU A 1 727 ? -10.551 14.639 17.365 1.00 79.62 727 GLU A N 1
ATOM 5484 C CA . GLU A 1 727 ? -9.662 14.603 16.207 1.00 79.62 727 GLU A CA 1
ATOM 5485 C C . GLU A 1 727 ? -8.682 15.787 16.274 1.00 79.62 727 GLU A C 1
ATOM 5487 O O . GLU A 1 727 ? -7.474 15.562 16.239 1.00 79.62 727 GLU A O 1
ATOM 5492 N N . ALA A 1 728 ? -9.147 17.021 16.509 1.00 75.06 728 ALA A N 1
ATOM 5493 C CA . ALA A 1 728 ? -8.291 18.203 16.669 1.00 75.06 728 ALA A CA 1
ATOM 5494 C C . ALA A 1 728 ? -7.241 18.053 17.793 1.00 75.06 728 ALA A C 1
ATOM 5496 O O . ALA A 1 728 ? -6.076 18.395 17.589 1.00 75.06 728 ALA A O 1
ATOM 5497 N N . LEU A 1 729 ? -7.596 17.470 18.945 1.00 75.50 729 LEU A N 1
ATOM 5498 C CA . LEU A 1 729 ? -6.649 17.157 20.027 1.00 75.50 729 LEU A CA 1
ATOM 5499 C C . LEU A 1 729 ? -5.619 16.090 19.625 1.00 75.50 729 LEU A C 1
ATOM 5501 O O . LEU A 1 729 ? -4.432 16.241 19.905 1.00 75.50 729 LEU A O 1
ATOM 5505 N N . GLN A 1 730 ? -6.042 15.029 18.934 1.00 74.94 730 GLN A N 1
ATOM 5506 C CA . GLN A 1 730 ? -5.134 14.013 18.379 1.00 74.94 730 GLN A CA 1
ATOM 5507 C C . GLN A 1 730 ? -4.205 14.573 17.289 1.00 74.94 730 GLN A C 1
ATOM 5509 O O . GLN A 1 730 ? -3.166 13.984 16.996 1.00 74.94 730 GLN A O 1
ATOM 5514 N N . LEU A 1 731 ? -4.586 15.693 16.677 1.00 67.81 731 LEU A N 1
ATOM 5515 C CA . LEU A 1 731 ? -3.857 16.368 15.610 1.00 67.81 731 LEU A CA 1
ATOM 5516 C C . LEU A 1 731 ? -2.924 17.474 16.116 1.00 67.81 731 LEU A C 1
ATOM 5518 O O . LEU A 1 731 ? -1.911 17.746 15.474 1.00 67.81 731 LEU A O 1
ATOM 5522 N N . ALA A 1 732 ? -3.237 18.101 17.253 1.00 70.12 732 ALA A N 1
ATOM 5523 C CA . ALA A 1 732 ? -2.533 19.272 17.781 1.00 70.12 732 ALA A CA 1
ATOM 5524 C C . ALA A 1 732 ? -1.020 19.054 17.990 1.00 70.12 732 ALA A C 1
ATOM 5526 O O . ALA A 1 732 ? -0.251 20.002 17.848 1.00 70.12 732 ALA A O 1
ATOM 5527 N N . ALA A 1 733 ? -0.574 17.807 18.190 1.00 60.44 733 ALA A N 1
ATOM 5528 C CA . ALA A 1 733 ? 0.838 17.393 18.239 1.00 60.44 733 ALA A CA 1
ATOM 5529 C C . ALA A 1 733 ? 1.628 17.622 16.923 1.00 60.44 733 ALA A C 1
ATOM 5531 O O . ALA A 1 733 ? 2.792 17.242 16.804 1.00 60.44 733 ALA A O 1
ATOM 5532 N N . LEU A 1 734 ? 0.987 18.190 15.897 1.00 56.06 734 LEU A N 1
ATOM 5533 C CA . LEU A 1 734 ? 1.556 18.504 14.585 1.00 56.06 734 LEU A CA 1
ATOM 5534 C C . LEU A 1 734 ? 1.556 20.017 14.283 1.00 56.06 734 LEU A C 1
ATOM 5536 O O . LEU A 1 734 ? 2.016 20.414 13.209 1.00 56.06 734 LEU A O 1
ATOM 5540 N N . ALA A 1 735 ? 1.033 20.840 15.198 1.00 63.12 735 ALA A N 1
ATOM 5541 C CA . ALA A 1 735 ? 1.013 22.299 15.113 1.00 63.12 735 ALA A CA 1
ATOM 5542 C C . ALA A 1 735 ? 2.330 22.931 15.606 1.00 63.12 735 ALA A C 1
ATOM 5544 O O . ALA A 1 735 ? 3.181 22.257 16.179 1.00 63.12 735 ALA A O 1
ATOM 5545 N N . GLU A 1 736 ? 2.486 24.245 15.414 1.00 61.50 736 GLU A N 1
ATOM 5546 C CA . GLU A 1 736 ? 3.587 25.017 16.021 1.00 61.50 736 GLU A CA 1
ATOM 5547 C C . GLU A 1 736 ? 3.217 25.569 17.418 1.00 61.50 736 GLU A C 1
ATOM 5549 O O . GLU A 1 736 ? 4.105 25.813 18.228 1.00 61.50 736 GLU A O 1
ATOM 5554 N N . GLU A 1 737 ? 1.922 25.691 17.746 1.00 74.69 737 GLU A N 1
ATOM 5555 C CA . GLU A 1 737 ? 1.404 26.255 19.013 1.00 74.69 737 GLU A CA 1
ATOM 5556 C C . GLU A 1 737 ? 0.714 25.185 19.895 1.00 74.69 737 GLU A C 1
ATOM 5558 O O . GLU A 1 737 ? -0.393 25.365 20.405 1.00 74.69 737 GLU A O 1
ATOM 5563 N N . VAL A 1 738 ? 1.373 24.031 20.057 1.00 75.06 738 VAL A N 1
ATOM 5564 C CA . VAL A 1 738 ? 0.825 22.799 20.669 1.00 75.06 738 VAL A CA 1
ATOM 5565 C C . VAL A 1 738 ? 0.201 23.030 22.059 1.00 75.06 738 VAL A C 1
ATOM 5567 O O . VAL A 1 738 ? -0.931 22.607 22.307 1.00 75.06 738 VAL A O 1
ATOM 5570 N N . GLY A 1 739 ? 0.894 23.749 22.950 1.00 75.88 739 GLY A N 1
ATOM 5571 C CA . GLY A 1 739 ? 0.422 24.035 24.313 1.00 75.88 739 GLY A CA 1
ATOM 5572 C C . GLY A 1 739 ? -0.786 24.977 24.370 1.00 75.88 739 GLY A C 1
ATOM 5573 O O . GLY A 1 739 ? -1.614 24.877 25.278 1.00 75.88 739 GLY A O 1
ATOM 5574 N N . GLN A 1 740 ? -0.952 25.850 23.370 1.00 80.69 740 GLN A N 1
ATOM 5575 C CA . GLN A 1 740 ? -2.126 26.719 23.277 1.00 80.69 740 GLN A CA 1
ATOM 5576 C C . GLN A 1 740 ? -3.358 25.943 22.796 1.00 80.69 740 GLN A C 1
ATOM 5578 O O . GLN A 1 740 ? -4.424 26.063 23.396 1.00 80.69 740 GLN A O 1
ATOM 5583 N N . LEU A 1 741 ? -3.200 25.048 21.813 1.00 79.69 741 LEU A N 1
ATOM 5584 C CA . LEU A 1 741 ? -4.271 24.127 21.416 1.00 79.69 741 LEU A CA 1
ATOM 5585 C C . LEU A 1 741 ? -4.703 23.214 22.577 1.00 79.69 741 LEU A C 1
ATOM 5587 O O . LEU A 1 741 ? -5.895 22.968 22.747 1.00 79.69 741 LEU A O 1
ATOM 5591 N N . ALA A 1 742 ? -3.771 22.759 23.423 1.00 83.31 742 ALA A N 1
ATOM 5592 C CA . ALA A 1 742 ? -4.114 22.021 24.641 1.00 83.31 742 ALA A CA 1
ATOM 5593 C C . ALA A 1 742 ? -4.955 22.869 25.618 1.00 83.31 742 ALA A C 1
ATOM 5595 O O . ALA A 1 742 ? -5.954 22.382 26.153 1.00 83.31 742 ALA A O 1
ATOM 5596 N N . ARG A 1 743 ? -4.586 24.143 25.822 1.00 89.88 743 ARG A N 1
ATOM 5597 C CA . ARG A 1 743 ? -5.345 25.104 26.643 1.00 89.88 743 ARG A CA 1
ATOM 5598 C C . ARG A 1 743 ? -6.758 25.359 26.128 1.00 89.88 743 ARG A C 1
ATOM 5600 O O . ARG A 1 743 ? -7.665 25.446 26.947 1.00 89.88 743 ARG A O 1
ATOM 5607 N N . ASP A 1 744 ? -6.941 25.477 24.817 1.00 88.94 744 ASP A N 1
ATOM 5608 C CA . ASP A 1 744 ? -8.215 25.914 24.240 1.00 88.94 744 ASP A CA 1
ATOM 5609 C C . ASP A 1 744 ? -9.172 24.746 23.952 1.00 88.94 744 ASP A C 1
ATOM 5611 O O . ASP A 1 744 ? -10.373 24.856 24.201 1.00 88.94 744 ASP A O 1
ATOM 5615 N N . LEU A 1 745 ? -8.670 23.609 23.455 1.00 89.88 745 LEU A N 1
ATOM 5616 C CA . LEU A 1 745 ? -9.507 22.481 23.023 1.00 89.88 745 LEU A CA 1
ATOM 5617 C C . LEU A 1 745 ? -9.956 21.578 24.182 1.00 89.88 745 LEU A C 1
ATOM 5619 O O . LEU A 1 745 ? -11.078 21.068 24.164 1.00 89.88 745 LEU A O 1
ATOM 5623 N N . VAL A 1 746 ? -9.107 21.369 25.198 1.00 93.50 746 VAL A N 1
ATOM 5624 C CA . VAL A 1 746 ? -9.438 20.462 26.313 1.00 93.50 746 VAL A CA 1
ATOM 5625 C C . VAL A 1 746 ? -10.635 20.974 27.131 1.00 93.50 746 VAL A C 1
ATOM 5627 O O . VAL A 1 746 ? -11.546 20.174 27.350 1.00 93.50 746 VAL A O 1
ATOM 5630 N N . PRO A 1 747 ? -10.731 22.259 27.541 1.00 95.50 747 PRO A N 1
ATOM 5631 C CA . PRO A 1 747 ? -11.901 22.760 28.267 1.00 95.50 747 PRO A CA 1
ATOM 5632 C C . PRO A 1 747 ? -13.202 22.632 27.468 1.00 95.50 747 PRO A C 1
ATOM 5634 O O . PRO A 1 747 ? -14.169 22.092 27.997 1.00 95.50 747 PRO A O 1
ATOM 5637 N N . GLN A 1 748 ? -13.200 23.004 26.181 1.00 94.69 748 GLN A N 1
ATOM 5638 C CA . GLN A 1 748 ? -14.365 22.853 25.295 1.00 94.69 748 GLN A CA 1
ATOM 5639 C C . GLN A 1 748 ? -14.847 21.395 25.229 1.00 94.69 748 GLN A C 1
ATOM 5641 O O . GLN A 1 748 ? -16.045 21.115 25.311 1.00 94.69 748 GLN A O 1
ATOM 5646 N N . MET A 1 749 ? -13.915 20.438 25.137 1.00 94.56 749 MET A N 1
ATOM 5647 C CA . MET A 1 749 ? -14.265 19.018 25.145 1.00 94.56 749 MET A CA 1
ATOM 5648 C C . MET A 1 749 ? -14.803 18.565 26.514 1.00 94.56 749 MET A C 1
ATOM 5650 O O . MET A 1 749 ? -15.732 17.760 26.570 1.00 94.56 749 MET A O 1
ATOM 5654 N N . LEU A 1 750 ? -14.258 19.074 27.625 1.00 96.44 750 LEU A N 1
ATOM 5655 C CA . LEU A 1 750 ? -14.725 18.748 28.977 1.00 96.44 750 LEU A CA 1
ATOM 5656 C C . LEU A 1 750 ? -16.132 19.293 29.268 1.00 96.44 750 LEU A C 1
ATOM 5658 O O . LEU A 1 750 ? -16.913 18.578 29.898 1.00 96.44 750 LEU A O 1
ATOM 5662 N N . GLU A 1 751 ? -16.455 20.499 28.794 1.00 96.56 751 GLU A N 1
ATOM 5663 C CA . GLU A 1 751 ? -17.786 21.117 28.898 1.00 96.56 751 GLU A CA 1
ATOM 5664 C C . GLU A 1 751 ? -18.830 20.318 28.106 1.00 96.56 751 GLU A C 1
ATOM 5666 O O . GLU A 1 751 ? -19.858 19.915 28.652 1.00 96.56 751 GLU A O 1
ATOM 5671 N N . LEU A 1 752 ? -18.534 19.968 26.850 1.00 94.56 752 LEU A N 1
ATOM 5672 C CA . LEU A 1 752 ? -19.420 19.126 26.040 1.00 94.56 752 LEU A CA 1
ATOM 5673 C C . LEU A 1 752 ? -19.576 17.698 26.606 1.00 94.56 752 LEU A C 1
ATOM 5675 O O . LEU A 1 752 ? -20.644 17.097 26.459 1.00 94.56 752 LEU A O 1
ATOM 5679 N N . ILE A 1 753 ? -18.561 17.148 27.289 1.00 95.00 753 ILE A N 1
ATOM 5680 C CA . ILE A 1 753 ? -18.687 15.877 28.029 1.00 95.00 753 ILE A CA 1
ATOM 5681 C C . ILE A 1 753 ? -19.615 16.029 29.249 1.00 95.00 753 ILE A C 1
ATOM 5683 O O . ILE A 1 753 ? -20.353 15.088 29.552 1.00 95.00 753 ILE A O 1
ATOM 5687 N N . ASP A 1 754 ? -19.617 17.174 29.942 1.00 94.06 754 ASP A N 1
ATOM 5688 C CA . ASP A 1 754 ? -20.587 17.445 31.014 1.00 94.06 754 ASP A CA 1
ATOM 5689 C C . ASP A 1 754 ? -22.020 17.535 30.471 1.00 94.06 754 ASP A C 1
ATOM 5691 O O . ASP A 1 754 ? -22.898 16.839 30.986 1.00 94.06 754 ASP A O 1
ATOM 5695 N N . GLU A 1 755 ? -22.252 18.307 29.401 1.00 91.94 755 GLU A N 1
ATOM 5696 C CA . GLU A 1 755 ? -23.590 18.487 28.818 1.00 91.94 755 GLU A CA 1
ATOM 5697 C C . GLU A 1 755 ? -24.180 17.215 28.191 1.00 91.94 755 GLU A C 1
ATOM 5699 O O . GLU A 1 755 ? -25.314 16.833 28.484 1.00 91.94 755 GLU A O 1
ATOM 5704 N N . GLU A 1 756 ? -23.448 16.572 27.277 1.00 92.38 756 GLU A N 1
ATOM 5705 C CA . GLU A 1 756 ? -24.000 15.525 26.403 1.00 92.38 756 GLU A CA 1
ATOM 5706 C C . GLU A 1 756 ? -23.804 14.110 26.967 1.00 92.38 756 GLU A C 1
ATOM 5708 O O . GLU A 1 756 ? -24.517 13.174 26.591 1.00 92.38 756 GLU A O 1
ATOM 5713 N N . LEU A 1 757 ? -22.823 13.939 27.858 1.00 91.25 757 LEU A N 1
ATOM 5714 C CA . LEU A 1 757 ? -22.367 12.642 28.370 1.00 91.25 757 LEU A CA 1
ATOM 5715 C C . LEU A 1 757 ? -22.300 12.609 29.908 1.00 91.25 757 LEU A C 1
ATOM 5717 O O . LEU A 1 757 ? -21.598 11.771 30.478 1.00 91.25 757 LEU A O 1
ATOM 5721 N N . ALA A 1 758 ? -23.057 13.497 30.568 1.00 89.88 758 ALA A N 1
ATOM 5722 C CA . ALA A 1 758 ? -23.243 13.577 32.021 1.00 89.88 758 ALA A CA 1
ATOM 5723 C C . ALA A 1 758 ? -21.927 13.592 32.829 1.00 89.88 758 ALA A C 1
ATOM 5725 O O . ALA A 1 758 ? -21.836 13.026 33.921 1.00 89.88 758 ALA A O 1
ATOM 5726 N N . GLY A 1 759 ? -20.888 14.210 32.264 1.00 90.06 759 GLY A N 1
ATOM 5727 C CA . GLY A 1 759 ? -19.578 14.365 32.888 1.00 90.06 759 GLY A CA 1
ATOM 5728 C C . GLY A 1 759 ? -18.762 13.079 32.951 1.00 90.06 759 GLY A C 1
ATOM 5729 O O . GLY A 1 759 ? -17.937 12.942 33.854 1.00 90.06 759 GLY A O 1
ATOM 5730 N N . SER A 1 760 ? -18.997 12.126 32.038 1.00 92.06 760 SER A N 1
ATOM 5731 C CA . SER A 1 760 ? -18.370 10.794 32.019 1.00 92.06 760 SER A CA 1
ATOM 5732 C C . SER A 1 760 ? -16.861 10.825 32.340 1.00 92.06 760 SER A C 1
ATOM 5734 O O . SER A 1 760 ? -16.058 11.233 31.490 1.00 92.06 760 SER A O 1
ATOM 5736 N N . PRO A 1 761 ? -16.434 10.370 33.541 1.00 92.75 761 PRO A N 1
ATOM 5737 C CA . PRO A 1 761 ? -15.030 10.447 33.945 1.00 92.75 761 PRO A CA 1
ATOM 5738 C C . PRO A 1 761 ? -14.110 9.601 33.048 1.00 92.75 761 PRO A C 1
ATOM 5740 O O . PRO A 1 761 ? -12.960 9.972 32.827 1.00 92.75 761 PRO A O 1
ATOM 5743 N N . ALA A 1 762 ? -14.619 8.530 32.427 1.00 89.12 762 ALA A N 1
ATOM 5744 C CA . ALA A 1 762 ? -13.859 7.732 31.463 1.00 89.12 762 ALA A CA 1
ATOM 5745 C C . ALA A 1 762 ? -13.382 8.575 30.264 1.00 89.12 762 ALA A C 1
ATOM 5747 O O . ALA A 1 762 ? -12.229 8.464 29.841 1.00 89.12 762 ALA A O 1
ATOM 5748 N N . LEU A 1 763 ? -14.251 9.458 29.758 1.00 91.31 763 LEU A N 1
ATOM 5749 C CA . LEU A 1 763 ? -13.968 10.327 28.615 1.00 91.31 763 LEU A CA 1
ATOM 5750 C C . LEU A 1 763 ? -13.194 11.581 29.026 1.00 91.31 763 LEU A C 1
ATOM 5752 O O . LEU A 1 763 ? -12.269 11.971 28.316 1.00 91.31 763 LEU A O 1
ATOM 5756 N N . LYS A 1 764 ? -13.485 12.156 30.203 1.00 94.88 764 LYS A N 1
ATOM 5757 C CA . LYS A 1 764 ? -12.679 13.253 30.764 1.00 94.88 764 LYS A CA 1
ATOM 5758 C C . LYS A 1 764 ? -11.224 12.830 30.978 1.00 94.88 764 LYS A C 1
ATOM 5760 O O . LYS A 1 764 ? -10.323 13.541 30.548 1.00 94.88 764 LYS A O 1
ATOM 5765 N N . SER A 1 765 ? -10.988 11.635 31.531 1.00 93.31 765 SER A N 1
ATOM 5766 C CA . SER A 1 765 ? -9.645 11.043 31.652 1.00 93.31 765 SER A CA 1
ATOM 5767 C C . SER A 1 765 ? -8.932 10.915 30.300 1.00 93.31 765 SER A C 1
ATOM 5769 O O . SER A 1 765 ? -7.725 11.132 30.223 1.00 93.31 765 SER A O 1
ATOM 5771 N N . LYS A 1 766 ? -9.654 10.587 29.219 1.00 89.44 766 LYS A N 1
ATOM 5772 C CA . LYS A 1 766 ? -9.076 10.472 27.871 1.00 89.44 766 LYS A CA 1
ATOM 5773 C C . LYS A 1 766 ? -8.719 11.837 27.267 1.00 89.44 766 LYS A C 1
ATOM 5775 O O . LYS A 1 766 ? -7.616 11.984 26.748 1.00 89.44 766 LYS A O 1
ATOM 5780 N N . ALA A 1 767 ? -9.606 12.826 27.386 1.00 89.69 767 ALA A N 1
ATOM 5781 C CA . ALA A 1 767 ? -9.380 14.193 26.908 1.00 89.69 767 ALA A CA 1
ATOM 5782 C C . ALA A 1 767 ? -8.214 14.881 27.644 1.00 89.69 767 ALA A C 1
ATOM 5784 O O . ALA A 1 767 ? -7.321 15.444 27.016 1.00 89.69 767 ALA A O 1
ATOM 5785 N N . LEU A 1 768 ? -8.178 14.770 28.975 1.00 93.31 768 LEU A N 1
ATOM 5786 C CA . LEU A 1 768 ? -7.111 15.333 29.807 1.00 93.31 768 LEU A CA 1
ATOM 5787 C C . LEU A 1 768 ? -5.763 14.627 29.601 1.00 93.31 768 LEU A C 1
ATOM 5789 O O . LEU A 1 768 ? -4.734 15.293 29.603 1.00 93.31 768 LEU A O 1
ATOM 5793 N N . HIS A 1 769 ? -5.749 13.311 29.356 1.00 88.94 769 HIS A N 1
ATOM 5794 C CA . HIS A 1 769 ? -4.514 12.599 29.010 1.00 88.94 769 HIS A CA 1
ATOM 5795 C C . HIS A 1 769 ? -3.936 13.056 27.659 1.00 88.94 769 HIS A C 1
ATOM 5797 O O . HIS A 1 769 ? -2.727 13.230 27.548 1.00 88.94 769 HIS A O 1
ATOM 5803 N N . LEU A 1 770 ? -4.783 13.312 26.651 1.00 84.31 770 LEU A N 1
ATOM 5804 C CA . LEU A 1 770 ? -4.337 13.943 25.402 1.00 84.31 770 LEU A CA 1
ATOM 5805 C C . LEU A 1 770 ? -3.759 15.341 25.664 1.00 84.31 770 LEU A C 1
ATOM 5807 O O . LEU A 1 770 ? -2.661 15.633 25.202 1.00 84.31 770 LEU A O 1
ATOM 5811 N N . GLY A 1 771 ? -4.444 16.165 26.463 1.00 85.56 771 GLY A N 1
ATOM 5812 C CA . GLY A 1 771 ? -3.947 17.477 26.887 1.00 85.56 771 GLY A CA 1
ATOM 5813 C C . GLY A 1 771 ? -2.566 17.428 27.549 1.00 85.56 771 GLY A C 1
ATOM 5814 O O . GLY A 1 771 ? -1.682 18.190 27.174 1.00 85.56 771 GLY A O 1
ATOM 5815 N N . PHE A 1 772 ? -2.354 16.489 28.475 1.00 87.31 772 PHE A N 1
ATOM 5816 C CA . PHE A 1 772 ? -1.062 16.247 29.128 1.00 87.31 772 PHE A CA 1
ATOM 5817 C C . PHE A 1 772 ? 0.060 15.946 28.122 1.00 87.31 772 PHE A C 1
ATOM 5819 O O . PHE A 1 772 ? 1.122 16.559 28.197 1.00 87.31 772 PHE A O 1
ATOM 5826 N N . LEU A 1 773 ? -0.178 15.061 27.147 1.00 82.75 773 LEU A N 1
ATOM 5827 C CA . LEU A 1 773 ? 0.818 14.730 26.118 1.00 82.75 773 LEU A CA 1
ATOM 5828 C C . LEU A 1 773 ? 1.161 15.942 25.232 1.00 82.75 773 LEU A C 1
ATOM 5830 O O . LEU A 1 773 ? 2.322 16.138 24.882 1.00 82.75 773 LEU A O 1
ATOM 5834 N N . LEU A 1 774 ? 0.168 16.777 24.908 1.00 80.00 774 LEU A N 1
ATOM 5835 C CA . LEU A 1 774 ? 0.365 18.028 24.166 1.00 80.00 774 LEU A CA 1
ATOM 5836 C C . LEU A 1 774 ? 1.141 19.074 24.985 1.00 80.00 774 LEU A C 1
ATOM 5838 O O . LEU A 1 774 ? 1.994 19.770 24.441 1.00 80.00 774 LEU A O 1
ATOM 5842 N N . ALA A 1 775 ? 0.874 19.169 26.289 1.00 82.75 775 ALA A N 1
ATOM 5843 C CA . ALA A 1 775 ? 1.580 20.066 27.201 1.00 82.75 775 ALA A CA 1
ATOM 5844 C C . ALA A 1 775 ? 3.049 19.653 27.415 1.00 82.75 775 ALA A C 1
ATOM 5846 O O . ALA A 1 775 ? 3.917 20.521 27.485 1.00 82.75 775 ALA A O 1
ATOM 5847 N N . LEU A 1 776 ? 3.348 18.346 27.446 1.00 80.69 776 LEU A N 1
ATOM 5848 C CA . LEU A 1 776 ? 4.727 17.843 27.476 1.00 80.69 776 LEU A CA 1
ATOM 5849 C C . LEU A 1 776 ? 5.503 18.169 26.190 1.00 80.69 776 LEU A C 1
ATOM 5851 O O . LEU A 1 776 ? 6.631 18.645 26.277 1.00 80.69 776 LEU A O 1
ATOM 5855 N N . GLU A 1 777 ? 4.914 17.963 25.005 1.00 76.88 777 GLU A N 1
ATOM 5856 C CA . GLU A 1 777 ? 5.553 18.318 23.719 1.00 76.88 777 GLU A CA 1
ATOM 5857 C C . GLU A 1 777 ? 5.752 19.845 23.574 1.00 76.88 777 GLU A C 1
ATOM 5859 O O . GLU A 1 777 ? 6.633 20.293 22.843 1.00 76.88 777 GLU A O 1
ATOM 5864 N N . ALA A 1 778 ? 4.973 20.652 24.305 1.00 78.44 778 ALA A N 1
ATOM 5865 C CA . ALA A 1 778 ? 5.127 22.106 24.400 1.00 78.44 778 ALA A CA 1
ATOM 5866 C C . ALA A 1 778 ? 6.170 22.578 25.443 1.00 78.44 778 ALA A C 1
ATOM 5868 O O . ALA A 1 778 ? 6.359 23.783 25.590 1.00 78.44 778 ALA A O 1
ATOM 5869 N N . GLU A 1 779 ? 6.831 21.660 26.162 1.00 80.69 779 GLU A N 1
ATOM 5870 C CA . GLU A 1 779 ? 7.734 21.943 27.296 1.00 80.69 779 GLU A CA 1
ATOM 5871 C C . GLU A 1 779 ? 7.050 22.704 28.469 1.00 80.69 779 GLU A C 1
ATOM 5873 O O . GLU A 1 779 ? 7.697 23.422 29.231 1.00 80.69 779 GLU A O 1
ATOM 5878 N N . GLU A 1 780 ? 5.731 22.535 28.655 1.00 85.25 780 GLU A N 1
ATOM 5879 C CA . GLU A 1 780 ? 4.929 23.233 29.676 1.00 85.25 780 GLU A CA 1
ATOM 5880 C C . GLU A 1 780 ? 4.599 22.352 30.902 1.00 85.25 780 GLU A C 1
ATOM 5882 O O . GLU A 1 780 ? 3.473 21.875 31.074 1.00 85.25 780 GLU A O 1
ATOM 5887 N N . GLU A 1 781 ? 5.582 22.167 31.790 1.00 83.88 781 GLU A N 1
ATOM 5888 C CA . GLU A 1 781 ? 5.504 21.280 32.970 1.00 83.88 781 GLU A CA 1
ATOM 5889 C C . GLU A 1 781 ? 4.281 21.544 33.880 1.00 83.88 781 GLU A C 1
ATOM 5891 O O . GLU A 1 781 ? 3.565 20.604 34.230 1.00 83.88 781 GLU A O 1
ATOM 5896 N N . ASP A 1 782 ? 3.976 22.808 34.212 1.00 88.06 782 ASP A N 1
ATOM 5897 C CA . ASP A 1 782 ? 2.819 23.179 35.054 1.00 88.06 782 ASP A CA 1
ATOM 5898 C C . ASP A 1 782 ? 1.469 22.775 34.421 1.00 88.06 782 ASP A C 1
ATOM 5900 O O . ASP A 1 782 ? 0.543 22.332 35.112 1.00 88.06 782 ASP A O 1
ATOM 5904 N N . LEU A 1 783 ? 1.341 22.921 33.095 1.00 88.44 783 LEU A N 1
ATOM 5905 C CA . LEU A 1 783 ? 0.131 22.548 32.357 1.00 88.44 783 LEU A CA 1
ATOM 5906 C C . LEU A 1 783 ? 0.008 21.022 32.273 1.00 88.44 783 LEU A C 1
ATOM 5908 O O . LEU A 1 783 ? -1.076 20.480 32.505 1.00 88.44 783 LEU A O 1
ATOM 5912 N N . ALA A 1 784 ? 1.122 20.337 32.004 1.00 87.00 784 ALA A N 1
ATOM 5913 C CA . ALA A 1 784 ? 1.194 18.885 31.946 1.00 87.00 784 ALA A CA 1
ATOM 5914 C C . ALA A 1 784 ? 0.796 18.254 33.290 1.00 87.00 784 ALA A C 1
ATOM 5916 O O . ALA A 1 784 ? -0.131 17.443 33.324 1.00 87.00 784 ALA A O 1
ATOM 5917 N N . ALA A 1 785 ? 1.402 18.679 34.402 1.00 86.69 785 ALA A N 1
ATOM 5918 C CA . ALA A 1 785 ? 1.081 18.179 35.740 1.00 86.69 785 ALA A CA 1
ATOM 5919 C C . ALA A 1 785 ? -0.394 18.427 36.119 1.00 86.69 785 ALA A C 1
ATOM 5921 O O . ALA A 1 785 ? -1.075 17.532 36.627 1.00 86.69 785 ALA A O 1
ATOM 5922 N N . SER A 1 786 ? -0.928 19.614 35.800 1.00 91.81 786 SER A N 1
ATOM 5923 C CA . SER A 1 786 ? -2.342 19.953 36.018 1.00 91.81 786 SER A CA 1
ATOM 5924 C C . SER A 1 786 ? -3.300 19.052 35.226 1.00 91.81 786 SER A C 1
ATOM 5926 O O . SER A 1 786 ? -4.316 18.592 35.760 1.00 91.81 786 SER A O 1
ATOM 5928 N N . MET A 1 787 ? -2.987 18.762 33.960 1.00 92.44 787 MET A N 1
ATOM 5929 C CA . MET A 1 787 ? -3.802 17.886 33.115 1.00 92.44 787 MET A CA 1
ATOM 5930 C C . MET A 1 787 ? -3.668 16.411 33.512 1.00 92.44 787 MET A C 1
ATOM 5932 O O . MET A 1 787 ? -4.682 15.714 33.573 1.00 92.44 787 MET A O 1
ATOM 5936 N N . ALA A 1 788 ? -2.468 15.946 33.873 1.00 90.19 788 ALA A N 1
ATOM 5937 C CA . ALA A 1 788 ? -2.229 14.595 34.378 1.00 90.19 788 ALA A CA 1
ATOM 5938 C C . ALA A 1 788 ? -2.980 14.330 35.691 1.00 90.19 788 ALA A C 1
ATOM 5940 O O . ALA A 1 788 ? -3.728 13.357 35.780 1.00 90.19 788 ALA A O 1
ATOM 5941 N N . GLY A 1 789 ? -2.880 15.230 36.676 1.00 93.38 789 GLY A N 1
ATOM 5942 C CA . GLY A 1 789 ? -3.583 15.098 37.957 1.00 93.38 789 GLY A CA 1
ATOM 5943 C C . GLY A 1 789 ? -5.106 15.029 37.800 1.00 93.38 789 GLY A C 1
ATOM 5944 O O . GLY A 1 789 ? -5.770 14.218 38.449 1.00 93.38 789 GLY A O 1
ATOM 5945 N N . GLN A 1 790 ? -5.677 15.809 36.879 1.00 96.50 790 GLN A N 1
ATOM 5946 C CA . GLN A 1 790 ? -7.103 15.717 36.550 1.00 96.50 790 GLN A CA 1
ATOM 5947 C C . GLN A 1 790 ? -7.442 14.440 35.756 1.00 96.50 790 GLN A C 1
ATOM 5949 O O . GLN A 1 790 ? -8.503 13.845 35.978 1.00 96.50 790 GLN A O 1
ATOM 5954 N N . ALA A 1 791 ? -6.567 13.983 34.850 1.00 94.12 791 ALA A N 1
ATOM 5955 C CA . ALA A 1 791 ? -6.746 12.732 34.110 1.00 94.12 791 ALA A CA 1
ATOM 5956 C C . ALA A 1 791 ? -6.749 11.510 35.044 1.00 94.12 791 ALA A C 1
ATOM 5958 O O . ALA A 1 791 ? -7.585 10.618 34.865 1.00 94.12 791 ALA A O 1
ATOM 5959 N N . TRP A 1 792 ? -5.865 11.512 36.049 1.00 95.38 792 TRP A N 1
ATOM 5960 C CA . TRP A 1 792 ? -5.767 10.534 37.134 1.00 95.38 792 TRP A CA 1
ATOM 5961 C C . TRP A 1 792 ? -7.021 10.522 38.008 1.00 95.38 792 TRP A C 1
ATOM 5963 O O . TRP A 1 792 ? -7.662 9.480 38.119 1.00 95.38 792 TRP A O 1
ATOM 5973 N N . GLN A 1 793 ? -7.460 11.669 38.543 1.00 95.62 793 GLN A N 1
ATOM 5974 C CA . GLN A 1 793 ? -8.688 11.753 39.355 1.00 95.62 793 GLN A CA 1
ATOM 5975 C C . GLN A 1 793 ? -9.910 11.179 38.620 1.00 95.62 793 GLN A C 1
ATOM 5977 O O . GLN A 1 793 ? -10.706 10.429 39.190 1.00 95.62 793 GLN A O 1
ATOM 5982 N N . ASN A 1 794 ? -10.045 11.482 37.326 1.00 95.25 794 ASN A N 1
ATOM 5983 C CA . ASN A 1 794 ? -11.106 10.921 36.495 1.00 95.25 794 ASN A CA 1
ATOM 5984 C C . ASN A 1 794 ? -10.884 9.423 36.187 1.00 95.25 794 ASN A C 1
ATOM 5986 O O . ASN A 1 794 ? -11.855 8.670 36.100 1.00 95.25 794 ASN A O 1
ATOM 5990 N N . ALA A 1 795 ? -9.638 8.952 36.084 1.00 91.94 795 ALA A N 1
ATOM 5991 C CA . ALA A 1 795 ? -9.340 7.529 35.931 1.00 91.94 795 ALA A CA 1
ATOM 5992 C C . ALA A 1 795 ? -9.669 6.714 37.194 1.00 91.94 795 ALA A C 1
ATOM 5994 O O . ALA A 1 795 ? -10.292 5.659 37.091 1.00 91.94 795 ALA A O 1
ATOM 5995 N N . VAL A 1 796 ? -9.348 7.221 38.387 1.00 92.38 796 VAL A N 1
ATOM 5996 C CA . VAL A 1 796 ? -9.695 6.586 39.670 1.00 92.38 796 VAL A CA 1
ATOM 5997 C C . VAL A 1 796 ? -11.212 6.388 39.795 1.00 92.38 796 VAL A C 1
ATOM 5999 O O . VAL A 1 796 ? -11.654 5.328 40.235 1.00 92.38 796 VAL A O 1
ATOM 6002 N N . LEU A 1 797 ? -12.021 7.355 39.343 1.00 92.56 797 LEU A N 1
ATOM 6003 C CA . LEU A 1 797 ? -13.486 7.234 39.323 1.00 92.56 797 LEU A CA 1
ATOM 6004 C C . LEU A 1 797 ? -14.000 6.226 38.279 1.00 92.56 797 LEU A C 1
ATOM 6006 O O . LEU A 1 797 ? -14.931 5.478 38.561 1.00 92.56 797 LEU A O 1
ATOM 6010 N N . ALA A 1 798 ? -13.436 6.214 37.070 1.00 89.94 798 ALA A N 1
ATOM 6011 C CA . ALA A 1 798 ? -13.948 5.392 35.972 1.00 89.94 798 ALA A CA 1
ATOM 6012 C C . ALA A 1 798 ? -13.444 3.938 35.983 1.00 89.94 798 ALA A C 1
ATOM 6014 O O . ALA A 1 798 ? -14.200 3.030 35.647 1.00 89.94 798 ALA A O 1
ATOM 6015 N N . TYR A 1 799 ? -12.185 3.718 36.371 1.00 88.56 799 TYR A N 1
ATOM 6016 C CA . TYR A 1 799 ? -11.496 2.427 36.280 1.00 88.56 799 TYR A CA 1
ATOM 6017 C C . TYR A 1 799 ? -11.098 1.860 37.656 1.00 88.56 799 TYR A C 1
ATOM 6019 O O . TYR A 1 799 ? -10.949 0.647 37.794 1.00 88.56 799 TYR A O 1
ATOM 6027 N N . GLY A 1 800 ? -11.019 2.704 38.691 1.00 87.94 800 GLY A N 1
ATOM 6028 C CA . GLY A 1 800 ? -10.584 2.341 40.045 1.00 87.94 800 GLY A CA 1
ATOM 6029 C C . GLY A 1 800 ? -9.097 2.637 40.286 1.00 87.94 800 GLY A C 1
ATOM 6030 O O . GLY A 1 800 ? -8.315 2.600 39.335 1.00 87.94 800 GLY A O 1
ATOM 6031 N N . PRO A 1 801 ? -8.679 2.910 41.539 1.00 87.06 801 PRO A N 1
ATOM 6032 C CA . PRO A 1 801 ? -7.296 3.293 41.856 1.00 87.06 801 PRO A CA 1
ATOM 6033 C C . PRO A 1 801 ? -6.289 2.173 41.569 1.00 87.06 801 PRO A C 1
ATOM 6035 O O . PRO A 1 801 ? -5.179 2.434 41.131 1.00 87.06 801 PRO A O 1
ATOM 6038 N N . GLU A 1 802 ? -6.697 0.913 41.732 1.00 82.81 802 GLU A N 1
ATOM 6039 C CA . GLU A 1 802 ? -5.832 -0.239 41.463 1.00 82.81 802 GLU A CA 1
ATOM 6040 C C . GLU A 1 802 ? -5.650 -0.555 39.971 1.00 82.81 802 GLU A C 1
ATOM 6042 O O . GLU A 1 802 ? -4.840 -1.420 39.640 1.00 82.81 802 GLU A O 1
ATOM 6047 N N . SER A 1 803 ? -6.377 0.117 39.073 1.00 82.81 803 SER A N 1
ATOM 6048 C CA . SER A 1 803 ? -6.257 -0.121 37.632 1.00 82.81 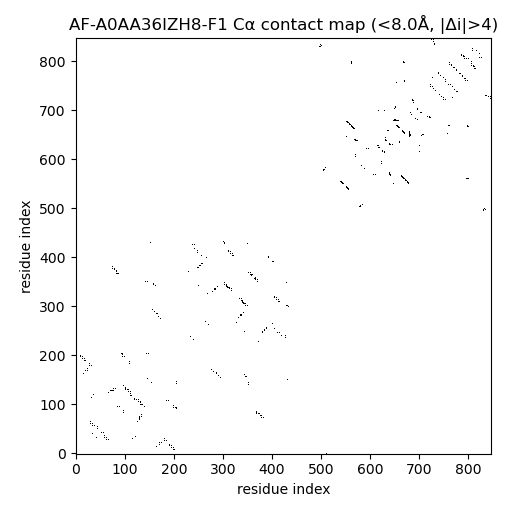803 SER A CA 1
ATOM 6049 C C . SER A 1 803 ? -4.933 0.405 37.077 1.00 82.81 803 SER A C 1
ATOM 6051 O O . SER A 1 803 ? -4.466 1.477 37.466 1.00 82.81 803 SER A O 1
ATOM 6053 N N . ASP A 1 804 ? -4.374 -0.296 36.091 1.00 80.94 804 ASP A N 1
ATOM 6054 C CA . ASP A 1 804 ? -3.120 0.099 35.431 1.00 80.94 804 ASP A CA 1
ATOM 6055 C C . ASP A 1 804 ? -3.226 1.500 34.803 1.00 80.94 804 ASP A C 1
ATOM 6057 O O . ASP A 1 804 ? -2.256 2.254 34.760 1.00 80.94 804 ASP A O 1
ATOM 6061 N N . ARG A 1 805 ? -4.443 1.897 34.391 1.00 83.25 805 ARG A N 1
ATOM 6062 C CA . ARG A 1 805 ? -4.724 3.239 33.868 1.00 83.25 805 ARG A CA 1
ATOM 6063 C C . ARG A 1 805 ? -4.643 4.316 34.947 1.00 83.25 805 ARG A C 1
ATOM 6065 O O . ARG A 1 805 ? -4.163 5.410 34.664 1.00 83.25 805 ARG A O 1
ATOM 6072 N N . ALA A 1 806 ? -5.141 4.042 36.153 1.00 87.44 806 ALA A N 1
ATOM 6073 C CA . ALA A 1 806 ? -4.998 4.973 37.264 1.00 87.44 806 ALA A CA 1
ATOM 6074 C C . ALA A 1 806 ? -3.522 5.088 37.662 1.00 87.44 806 ALA A C 1
ATOM 6076 O O . ALA A 1 806 ? -3.007 6.197 37.660 1.00 87.44 806 ALA A O 1
ATOM 6077 N N . LYS A 1 807 ? -2.825 3.964 37.865 1.00 86.19 807 LYS A N 1
ATOM 6078 C CA . LYS A 1 807 ? -1.401 3.927 38.244 1.00 86.19 807 LYS A CA 1
ATOM 6079 C C . LYS A 1 807 ? -0.493 4.659 37.250 1.00 86.19 807 LYS A C 1
ATOM 6081 O O . LYS A 1 807 ? 0.295 5.505 37.652 1.00 86.19 807 LYS A O 1
ATOM 6086 N N . MET A 1 808 ? -0.659 4.423 35.947 1.00 84.62 808 MET A N 1
ATOM 6087 C CA . MET A 1 808 ? 0.104 5.141 34.918 1.00 84.62 808 MET A CA 1
ATOM 6088 C C . MET A 1 808 ? -0.147 6.660 34.958 1.00 84.62 808 MET A C 1
ATOM 6090 O O . MET A 1 808 ? 0.796 7.443 34.879 1.00 84.62 808 MET A O 1
ATOM 6094 N N . LEU A 1 809 ? -1.399 7.097 35.142 1.00 85.62 809 LEU A N 1
ATOM 6095 C CA . LEU A 1 809 ? -1.731 8.526 35.234 1.00 85.62 809 LEU A CA 1
ATOM 6096 C C . LEU A 1 809 ? -1.334 9.162 36.578 1.00 85.62 809 LEU A C 1
ATOM 6098 O O . LEU A 1 809 ? -1.123 10.371 36.625 1.00 85.62 809 LEU A O 1
ATOM 6102 N N . GLU A 1 810 ? -1.211 8.370 37.643 1.00 89.31 810 GLU A N 1
ATOM 6103 C CA . GLU A 1 810 ? -0.657 8.773 38.942 1.00 89.31 810 GLU A CA 1
ATOM 6104 C C . GLU A 1 810 ? 0.824 9.134 38.781 1.00 89.31 810 GLU A C 1
ATOM 6106 O O . GLU A 1 810 ? 1.218 10.258 39.081 1.00 89.31 810 GLU A O 1
ATOM 6111 N N . MET A 1 811 ? 1.609 8.254 38.148 1.00 83.44 811 MET A N 1
ATOM 6112 C CA . MET A 1 811 ? 3.016 8.510 37.807 1.00 83.44 811 MET A CA 1
ATOM 6113 C C . MET A 1 811 ? 3.181 9.732 36.886 1.00 83.44 811 MET A C 1
ATOM 6115 O O . MET A 1 811 ? 4.098 10.531 37.077 1.00 83.44 811 MET A O 1
ATOM 6119 N N . CYS A 1 812 ? 2.266 9.937 35.926 1.00 82.19 812 CYS A N 1
ATOM 6120 C CA . CYS A 1 812 ? 2.234 11.162 35.119 1.00 82.19 812 CYS A CA 1
ATOM 6121 C C . CYS A 1 812 ? 2.001 12.427 35.963 1.00 82.19 812 CYS A C 1
ATOM 6123 O O . CYS A 1 812 ? 2.569 13.473 35.659 1.00 82.19 812 CYS A O 1
ATOM 6125 N N . ALA A 1 813 ? 1.155 12.349 36.996 1.00 85.12 813 ALA A N 1
ATOM 6126 C CA . ALA A 1 813 ? 0.808 13.475 37.863 1.00 85.12 813 ALA A CA 1
ATOM 6127 C C . ALA A 1 813 ? 1.888 13.784 38.916 1.00 85.12 813 ALA A C 1
ATOM 6129 O O . ALA A 1 813 ? 2.050 14.943 39.293 1.00 85.12 813 ALA A O 1
ATOM 6130 N N . GLU A 1 814 ? 2.638 12.773 39.363 1.00 84.31 814 GLU A N 1
ATOM 6131 C CA . GLU A 1 814 ? 3.795 12.932 40.258 1.00 84.31 814 GLU A CA 1
ATOM 6132 C C . GLU A 1 814 ? 5.079 13.366 39.523 1.00 84.31 814 GLU A C 1
ATOM 6134 O O . GLU A 1 814 ? 6.049 13.773 40.163 1.00 84.31 814 GLU A O 1
ATOM 6139 N N . GLY A 1 815 ? 5.081 13.332 38.185 1.00 73.88 815 GLY A N 1
ATOM 6140 C CA . GLY A 1 815 ? 6.206 13.749 37.342 1.00 73.88 815 GLY A CA 1
ATOM 6141 C C . GLY A 1 815 ? 7.219 12.642 37.024 1.00 73.88 815 GLY A C 1
ATOM 6142 O O . GLY A 1 815 ? 8.258 12.925 36.432 1.00 73.88 815 GLY A O 1
ATOM 6143 N N . ASP A 1 816 ? 6.931 11.383 37.370 1.00 72.06 816 ASP A N 1
ATOM 6144 C CA . ASP A 1 816 ? 7.855 10.248 37.204 1.00 72.06 816 ASP A CA 1
ATOM 6145 C C . ASP A 1 816 ? 7.702 9.526 35.845 1.00 72.06 816 ASP A C 1
ATOM 6147 O O . ASP A 1 816 ? 8.035 8.350 35.677 1.00 72.06 816 ASP A O 1
ATOM 6151 N N . TYR A 1 817 ? 7.244 10.259 34.822 1.00 65.00 817 TYR A N 1
ATOM 6152 C CA . TYR A 1 817 ? 7.122 9.822 33.418 1.00 65.00 817 TYR A CA 1
ATOM 6153 C C . TYR A 1 817 ? 8.484 9.658 32.694 1.00 65.00 817 TYR A C 1
ATOM 6155 O O . TYR A 1 817 ? 8.577 9.643 31.462 1.00 65.00 817 TYR A O 1
ATOM 6163 N N . HIS A 1 818 ? 9.567 9.548 33.465 1.00 59.03 818 HIS A N 1
ATOM 6164 C CA . HIS A 1 818 ? 10.928 9.231 33.026 1.00 59.03 818 HIS A CA 1
ATOM 6165 C C . HIS A 1 818 ? 11.504 7.982 33.725 1.00 59.03 818 HIS A C 1
ATOM 6167 O O . HIS A 1 818 ? 12.654 7.614 33.470 1.00 59.03 818 HIS A O 1
ATOM 6173 N N . SER A 1 819 ? 10.724 7.326 34.590 1.00 56.06 819 SER A N 1
ATOM 6174 C CA . SER A 1 819 ? 11.052 6.026 35.182 1.00 56.06 819 SER A CA 1
ATOM 6175 C C . SER A 1 819 ? 10.970 4.887 34.155 1.00 56.06 819 SER A C 1
ATOM 6177 O O . SER A 1 819 ? 10.249 4.966 33.161 1.00 56.06 819 SER A O 1
ATOM 6179 N N . ALA A 1 820 ? 11.690 3.790 34.411 1.00 51.91 820 ALA A N 1
ATOM 6180 C CA . ALA A 1 820 ? 11.552 2.566 33.614 1.00 51.91 820 ALA A CA 1
ATOM 6181 C C . ALA A 1 820 ? 10.170 1.915 33.814 1.00 51.91 820 ALA A C 1
ATOM 6183 O O . ALA A 1 820 ? 9.586 1.399 32.866 1.00 51.91 820 ALA A O 1
ATOM 6184 N N . ASP A 1 821 ? 9.625 2.014 35.031 1.00 49.72 821 ASP A N 1
ATOM 6185 C CA . ASP A 1 821 ? 8.295 1.510 35.377 1.00 49.72 821 ASP A CA 1
ATOM 6186 C C . ASP A 1 821 ? 7.185 2.229 34.575 1.00 49.72 821 ASP A C 1
ATOM 6188 O O . ASP A 1 821 ? 6.158 1.625 34.261 1.00 49.72 821 ASP A O 1
ATOM 6192 N N . PHE A 1 822 ? 7.403 3.490 34.166 1.00 53.94 822 PHE A N 1
ATOM 6193 C CA . PHE A 1 822 ? 6.505 4.201 33.252 1.00 53.94 822 PHE A CA 1
ATOM 6194 C C . PHE A 1 822 ? 6.567 3.663 31.814 1.00 53.94 822 PHE A C 1
ATOM 6196 O O . PHE A 1 822 ? 5.520 3.558 31.181 1.00 53.94 822 PHE A O 1
ATOM 6203 N N . GLU A 1 823 ? 7.743 3.292 31.286 1.00 49.25 823 GLU A N 1
ATOM 6204 C CA . GLU A 1 823 ? 7.831 2.692 29.941 1.00 49.25 823 GLU A CA 1
ATOM 6205 C C . GLU A 1 823 ? 7.089 1.341 29.885 1.00 49.25 823 GLU A C 1
ATOM 6207 O O . GLU A 1 823 ? 6.304 1.121 28.958 1.00 49.25 823 GLU A O 1
ATOM 6212 N N . ASP A 1 824 ? 7.237 0.493 30.913 1.00 44.72 824 ASP A N 1
ATOM 6213 C CA . ASP A 1 824 ? 6.493 -0.772 31.044 1.00 44.72 824 ASP A CA 1
ATOM 6214 C C . ASP A 1 824 ? 4.967 -0.534 31.157 1.00 44.72 824 ASP A C 1
ATOM 6216 O O . ASP A 1 824 ? 4.177 -1.165 30.447 1.00 44.72 824 ASP A O 1
ATOM 6220 N N . ALA A 1 825 ? 4.529 0.418 31.994 1.00 46.25 825 ALA A N 1
ATOM 6221 C CA . ALA A 1 825 ? 3.110 0.766 32.145 1.00 46.25 825 ALA A CA 1
ATOM 6222 C C . ALA A 1 825 ? 2.498 1.390 30.873 1.00 46.25 825 ALA A C 1
ATOM 6224 O O . ALA A 1 825 ? 1.303 1.230 30.601 1.00 46.25 825 ALA A O 1
ATOM 6225 N N . LEU A 1 826 ? 3.310 2.094 30.079 1.00 46.34 826 LEU A N 1
ATOM 6226 C CA . LEU A 1 826 ? 2.904 2.718 28.825 1.00 46.34 826 LEU A CA 1
ATOM 6227 C C . LEU A 1 826 ? 2.755 1.683 27.702 1.00 46.34 826 LEU A C 1
ATOM 6229 O O . LEU A 1 826 ? 1.753 1.732 26.985 1.00 46.34 826 LEU A O 1
ATOM 6233 N N . GLU A 1 827 ? 3.668 0.707 27.567 1.00 38.50 827 GLU A N 1
ATOM 6234 C CA . GLU A 1 827 ? 3.513 -0.369 26.571 1.00 38.50 827 GLU A CA 1
ATOM 6235 C C . GLU A 1 827 ? 2.175 -1.113 26.750 1.00 38.50 827 GLU A C 1
ATOM 6237 O O . GLU A 1 827 ? 1.489 -1.368 25.755 1.00 38.50 827 GLU A O 1
ATOM 6242 N N . MET A 1 828 ? 1.738 -1.347 27.996 1.00 36.97 828 MET A N 1
ATOM 6243 C CA . MET A 1 828 ? 0.475 -2.031 28.323 1.00 36.97 828 MET A CA 1
ATOM 6244 C C . MET A 1 828 ? -0.816 -1.271 27.940 1.00 36.97 828 MET A C 1
ATOM 6246 O O . MET A 1 828 ? -1.882 -1.880 27.941 1.00 36.97 828 MET A O 1
ATOM 6250 N N . GLN A 1 829 ? -0.774 0.029 27.607 1.00 41.66 829 GLN A N 1
ATOM 6251 C CA . GLN A 1 829 ? -1.986 0.850 27.364 1.00 41.66 829 GLN A CA 1
ATOM 6252 C C . GLN A 1 829 ? -2.091 1.451 25.946 1.00 41.66 829 GLN A C 1
ATOM 6254 O O . GLN A 1 829 ? -2.970 2.273 25.674 1.00 41.66 829 GLN A O 1
ATOM 6259 N N . THR A 1 830 ? -1.222 1.061 25.008 1.00 32.72 830 THR A N 1
ATOM 6260 C CA . THR A 1 830 ? -1.094 1.718 23.683 1.00 32.72 830 THR A CA 1
ATOM 6261 C C . THR A 1 830 ? -2.139 1.324 22.620 1.00 32.72 830 THR A C 1
ATOM 6263 O O . THR A 1 830 ? -1.933 1.550 21.423 1.00 32.72 830 THR A O 1
ATOM 6266 N N . SER A 1 831 ? -3.297 0.804 23.044 1.00 33.50 831 SER A N 1
ATOM 6267 C CA . SER A 1 831 ? -4.474 0.544 22.195 1.00 33.50 831 SER A CA 1
ATOM 6268 C C . SER A 1 831 ? -5.345 1.775 21.935 1.00 33.50 831 SER A C 1
ATOM 6270 O O . SER A 1 831 ? -5.876 1.960 20.839 1.00 33.50 831 SER A O 1
ATOM 6272 N N . ASP A 1 832 ? -5.503 2.634 22.941 1.00 33.88 832 ASP A N 1
ATOM 6273 C CA . ASP A 1 832 ? -6.661 3.532 23.011 1.00 33.88 832 ASP A CA 1
ATOM 6274 C C . ASP A 1 832 ? -6.456 4.898 22.342 1.00 33.88 832 ASP A C 1
ATOM 6276 O O . ASP A 1 832 ? -7.416 5.662 22.194 1.00 33.88 832 ASP A O 1
ATOM 6280 N N . VAL A 1 833 ? -5.225 5.230 21.948 1.00 34.19 833 VAL A N 1
ATOM 6281 C CA . VAL A 1 833 ? -4.849 6.546 21.408 1.00 34.19 833 VAL A CA 1
ATOM 6282 C C . VAL A 1 833 ? -4.165 6.390 20.049 1.00 34.19 833 VAL A C 1
ATOM 6284 O O . VAL A 1 833 ? -2.943 6.397 19.930 1.00 34.19 833 VAL A O 1
ATOM 6287 N N . ALA A 1 834 ? -4.978 6.274 18.999 1.00 30.86 834 ALA A N 1
ATOM 6288 C CA . ALA A 1 834 ? -4.524 6.562 17.644 1.00 30.86 834 ALA A CA 1
ATOM 6289 C C . ALA A 1 834 ? -4.474 8.087 17.446 1.00 30.86 834 ALA A C 1
ATOM 6291 O O . ALA A 1 834 ? -5.422 8.781 17.805 1.00 30.86 834 ALA A O 1
ATOM 6292 N N . LEU A 1 835 ? -3.382 8.601 16.875 1.00 29.47 835 LEU A N 1
ATOM 6293 C CA . LEU A 1 835 ? -3.277 10.000 16.453 1.00 29.47 835 LEU A CA 1
ATOM 6294 C C . LEU A 1 835 ? -3.784 10.136 15.009 1.00 29.47 835 LEU A C 1
ATOM 6296 O O . LEU A 1 835 ? -3.436 9.318 14.151 1.00 29.47 835 LEU A O 1
ATOM 6300 N N . ALA A 1 836 ? -4.594 11.158 14.737 1.00 29.23 836 ALA A N 1
ATOM 6301 C CA . ALA A 1 836 ? -5.138 11.423 13.408 1.00 29.23 836 ALA A CA 1
ATOM 6302 C C . ALA A 1 836 ? -4.102 12.090 12.470 1.00 29.23 836 ALA A C 1
ATOM 6304 O O . ALA A 1 836 ? -3.022 12.520 12.878 1.00 29.23 836 ALA A O 1
ATOM 6305 N N . SER A 1 837 ? -4.393 12.113 11.165 1.00 31.75 837 SER A N 1
ATOM 6306 C CA . SER A 1 837 ? -3.436 12.500 10.112 1.00 31.75 837 SER A CA 1
ATOM 6307 C C . SER A 1 837 ? -3.359 14.019 9.864 1.00 31.75 837 SER A C 1
ATOM 6309 O O . SER A 1 837 ? -4.419 14.628 9.722 1.00 31.75 837 SER A O 1
ATOM 6311 N N . PRO A 1 838 ? -2.160 14.619 9.680 1.00 29.09 838 PRO A N 1
ATOM 6312 C CA . PRO A 1 838 ? -1.959 16.074 9.594 1.00 29.09 838 PRO A CA 1
ATOM 6313 C C . PRO A 1 838 ? -2.887 16.845 8.642 1.00 29.09 838 PRO A C 1
ATOM 6315 O O . PRO A 1 838 ? -3.200 18.003 8.904 1.00 29.09 838 PRO A O 1
ATOM 6318 N N . GLU A 1 839 ? -3.333 16.241 7.539 1.00 33.00 839 GLU A N 1
ATOM 6319 C CA . GLU A 1 839 ? -4.279 16.872 6.614 1.00 33.00 839 GLU A CA 1
ATOM 6320 C C . GLU A 1 839 ? -5.641 17.209 7.251 1.00 33.00 839 GLU A C 1
ATOM 6322 O O . GLU A 1 839 ? -6.257 18.200 6.861 1.00 33.00 839 GLU A O 1
ATOM 6327 N N . ALA A 1 840 ? -6.089 16.446 8.253 1.00 29.02 840 ALA A N 1
ATOM 6328 C CA . ALA A 1 840 ? -7.316 16.740 8.993 1.00 29.02 840 ALA A CA 1
ATOM 6329 C C . ALA A 1 840 ? -7.162 17.979 9.894 1.00 29.02 840 ALA A C 1
ATOM 6331 O O . ALA A 1 840 ? -8.120 18.729 10.044 1.00 29.02 840 ALA A O 1
ATOM 6332 N N . LEU A 1 841 ? -5.951 18.265 10.404 1.00 30.97 841 LEU A N 1
ATOM 6333 C CA . LEU A 1 841 ? -5.695 19.474 11.202 1.00 30.97 841 LEU A CA 1
ATOM 6334 C C . LEU A 1 841 ? -5.889 20.718 10.345 1.00 30.97 841 LEU A C 1
ATOM 6336 O O . LEU A 1 841 ? -6.574 21.652 10.738 1.00 30.97 841 LEU A O 1
ATOM 6340 N N . GLN A 1 842 ? -5.305 20.698 9.146 1.00 32.50 842 GLN A N 1
ATOM 6341 C CA . GLN A 1 842 ? -5.441 21.790 8.191 1.00 32.50 842 GLN A CA 1
ATOM 6342 C C . GLN A 1 842 ? -6.911 21.970 7.784 1.00 32.50 842 GLN A C 1
ATOM 6344 O O . GLN A 1 842 ? -7.392 23.091 7.744 1.00 32.50 842 GLN A O 1
ATOM 6349 N N . SER A 1 843 ? -7.653 20.878 7.561 1.00 33.69 843 SER A N 1
ATOM 6350 C CA . SER A 1 843 ? -9.082 20.953 7.223 1.00 33.69 843 SER A CA 1
ATOM 6351 C C . SER A 1 843 ? -9.988 21.430 8.367 1.00 33.69 843 SER A C 1
ATOM 6353 O O . SER A 1 843 ? -11.125 21.798 8.084 1.00 33.69 843 SER A O 1
ATOM 6355 N N . TRP A 1 844 ? -9.522 21.387 9.619 1.00 31.30 844 TRP A N 1
ATOM 6356 C CA . TRP A 1 844 ? -10.231 21.902 10.797 1.00 31.30 844 TRP A CA 1
ATOM 6357 C C . TRP A 1 844 ? -9.824 23.349 11.130 1.00 31.30 844 TRP A C 1
ATOM 6359 O O . TRP A 1 844 ? -10.655 24.130 11.565 1.00 31.30 844 TRP A O 1
ATOM 6369 N N . LEU A 1 845 ? -8.566 23.732 10.875 1.00 34.03 845 LEU A N 1
ATOM 6370 C CA . LEU A 1 845 ? -8.072 25.110 11.032 1.00 34.03 845 LEU A CA 1
ATOM 6371 C C . LEU A 1 845 ? -8.484 26.048 9.881 1.00 34.03 845 LEU A C 1
ATOM 6373 O O . LEU A 1 845 ? -8.524 27.262 10.070 1.00 34.03 845 LEU A O 1
ATOM 6377 N N . ASP A 1 846 ? -8.757 25.505 8.691 1.00 36.88 846 ASP A N 1
ATOM 6378 C CA . ASP A 1 846 ? -9.177 26.263 7.503 1.00 36.88 846 ASP A CA 1
ATOM 6379 C C . ASP A 1 846 ? -10.722 26.457 7.422 1.00 36.88 846 ASP A C 1
ATOM 6381 O O . ASP A 1 846 ? -11.208 26.943 6.393 1.00 36.88 846 ASP A O 1
ATOM 6385 N N . GLY A 1 847 ? -11.497 26.048 8.445 1.00 29.11 847 GLY A N 1
ATOM 6386 C CA . GLY A 1 847 ? -12.974 25.950 8.432 1.00 29.11 847 GLY A CA 1
ATOM 6387 C C . GLY A 1 847 ? -13.698 26.711 9.543 1.00 29.11 847 GLY A C 1
ATOM 6388 O O . GLY A 1 847 ? -14.721 27.350 9.203 1.00 29.11 847 GLY A O 1
#

Radius of gyration: 35.14 Å; Cα contacts (8 Å, |Δi|>4): 1118; chains: 1; bounding box: 91×76×108 Å

pLDDT: mean 74.05, std 23.39, range [20.59, 96.56]

Solvent-accessible surface area (backbone atoms only — not comparable to full-atom values): 46965 Å² total; per-residue (Å²): 113,56,54,90,59,65,69,49,55,35,52,54,47,26,53,45,34,44,40,55,28,52,53,50,46,65,65,52,47,58,60,53,40,33,14,55,74,47,88,62,43,66,53,70,43,84,87,46,99,78,57,40,69,67,61,22,54,52,38,50,52,50,34,50,51,52,51,53,51,39,50,51,53,16,40,54,47,23,35,66,28,32,36,52,48,16,45,48,32,73,71,69,34,50,44,62,51,52,44,49,34,40,56,38,46,44,51,25,44,54,38,47,45,38,30,77,74,67,73,43,66,56,66,58,27,48,57,32,50,29,50,38,29,50,47,47,60,73,57,56,52,50,48,50,46,56,67,75,36,60,78,94,49,30,42,53,50,37,18,46,51,51,34,51,65,45,42,50,34,59,50,52,68,49,45,71,72,76,44,58,73,71,59,40,50,53,48,38,41,52,33,46,50,51,21,38,59,34,41,71,67,43,72,66,70,63,80,89,72,81,88,76,94,74,59,78,72,56,54,57,56,51,51,54,52,47,65,68,42,46,62,58,70,60,57,45,74,44,48,54,53,57,48,51,37,53,36,54,54,52,15,44,51,51,13,50,59,72,40,43,64,65,47,40,29,75,75,70,70,45,50,77,79,74,46,43,64,42,44,29,35,34,25,53,25,28,34,49,30,23,66,59,42,40,60,50,47,62,72,58,42,19,49,54,51,36,30,46,45,7,35,52,33,41,23,52,38,27,46,35,72,42,63,49,92,43,71,68,59,34,39,59,52,33,44,60,28,14,63,13,54,40,18,58,18,25,48,54,35,51,50,48,52,46,14,47,54,53,9,68,77,64,79,43,59,35,44,29,43,36,22,41,57,49,17,60,42,42,50,32,61,56,54,32,29,62,52,42,45,51,51,33,55,54,29,42,78,72,74,40,56,40,50,60,34,48,52,45,22,51,50,26,49,51,38,41,53,54,67,64,67,55,62,63,80,68,59,78,46,71,56,51,80,53,76,99,72,85,68,96,78,74,90,81,86,85,92,84,91,84,82,85,89,85,83,89,88,89,80,91,82,89,87,86,89,88,88,84,89,81,90,88,89,87,84,90,81,83,87,84,87,89,84,85,85,84,82,87,80,80,87,82,83,82,79,86,77,84,54,69,77,86,85,90,80,77,81,73,86,80,49,81,89,86,89,83,94,73,90,75,78,85,78,85,79,90,87,81,93,81,93,70,70,77,70,42,62,69,47,44,42,80,44,81,39,91,98,68,47,65,31,29,27,24,68,39,70,47,53,58,38,41,77,55,45,77,46,60,50,80,44,74,48,67,90,80,72,56,69,72,53,43,72,43,75,77,50,40,57,54,45,28,54,54,44,54,59,51,50,71,72,46,53,85,59,64,41,48,48,57,72,71,52,62,50,73,76,54,99,66,85,45,62,38,32,28,44,64,64,31,52,45,74,29,82,90,42,42,15,36,30,82,65,71,57,25,45,40,80,22,85,60,46,42,36,39,73,35,56,55,100,78,21,44,37,32,17,21,42,36,74,43,49,57,71,41,71,44,16,29,62,90,59,72,81,44,56,38,58,71,56,48,37,49,53,32,44,74,70,65,67,47,76,73,80,40,71,58,58,70,49,42,71,69,40,26,53,54,18,44,51,49,41,54,47,49,47,46,59,40,25,31,82,75,55,94,57,25,41,58,49,30,65,60,48,40,56,58,45,47,52,51,32,37,73,70,37,63,44,33,22,59,56,46,18,52,48,24,44,50,30,17,56,25,12,52,78,51,72,34,64,73,57,16,33,55,23,16,43,51,14,17,59,20,22,30,31,35,64,30,66,89,29,70,68,15,47,49,26,44,36,40,36,75,65,47,74,80,42,70,70,42,55,59,52,47,67,78,57,43,36,83,73,78,66,52,61,70,70,56,41,53,61,60,75,76,105